Protein 8SYN (pdb70)

Solvent-accessible surface area: 56536 Å² total; per-residue (Å²): 118,64,26,4,87,40,80,114,19,83,12,172,48,41,57,69,91,28,148,34,150,29,94,90,33,144,217,56,61,149,30,8,6,82,170,103,44,120,117,22,54,55,19,100,81,53,101,41,117,9,46,75,155,16,72,16,145,105,148,8,53,3,88,26,192,171,44,112,104,21,69,42,112,65,3,40,82,86,7,91,98,22,16,80,36,0,89,86,6,25,93,75,110,88,39,104,103,0,14,93,18,0,21,24,0,0,71,12,0,48,76,19,66,17,2,50,2,0,0,0,13,0,0,16,0,0,24,1,0,49,28,0,8,142,49,0,34,101,92,0,104,72,41,48,157,173,18,70,100,66,0,57,28,21,0,69,54,6,24,54,92,0,14,57,12,117,59,2,4,1,9,0,0,0,12,0,11,1,0,69,1,13,102,19,59,57,207,65,11,21,51,122,10,0,51,50,0,0,35,8,0,35,0,6,4,30,3,1,2,2,1,0,0,1,1,1,0,0,18,3,0,4,101,28,2,50,152,23,42,143,18,0,23,89,0,0,50,1,1,12,103,7,8,164,32,2,50,16,115,70,6,110,91,61,6,105,132,56,63,21,132,56,76,45,1,1,18,3,0,18,14,0,0,25,3,0,0,23,0,0,4,28,123,4,86,92,77,30,0,38,56,0,9,71,115,0,82,173,68,64,74,16,7,2,0,2,12,1,0,4,53,21,8,91,16,110,8,0,0,73,71,0,58,54,0,1,29,19,0,88,147,14,78,146,82,12,6,34,46,36,56,0,1,89,17,0,0,88,12,0,31,149,11,82,4,47,130,106,38,48,118,96,0,5,57,33,0,23,113,35,1,30,147,33,193,85,42,93,19,0,0,38,0,0,33,10,0,2,32,0,1,6,75,33,41,90,71,172,52,2,28,82,7,0,31,24,0,23,136,37,0,75,105,126,130,5,16,100,92,0,24,86,34,0,35,77,0,0,71,36,0,6,53,64,19,98,84,2,47,61,0,11,38,2,112,71,0,44,52,0,4,101,5,1,96,102,99,76,16,32,19,58,1,2,42,25,0,1,67,14,2,41,137,44,22,146,106,69,20,62,58,92,75,2,15,100,8,0,26,86,2,0,72,21,0,13,81,24,8,88,109,172,27,118,123,100,57,42,128,94,0,3,90,3,0,27,6,1,2,51,14,3,49,41,57,217,77,34,116,79,12,22,47,8,2,49,49,0,91,80,39,0,89,72,2,49,56,0,13,22,11,0,0,2,2,1,5,32,10,6,7,81,0,14,126,90,37,155,1,112,38,42,226,178,29,31,64,12,6,127,47,2,15,51,15,1,80,113,6,0,73,81,9,73,31,26,29,54,38,0,40,2,16,4,11,0,0,22,9,2,2,6,11,51,9,81,95,35,2,29,40,1,2,97,28,1,10,86,23,4,73,112,9,53,142,97,15,100,6,95,64,153,104,81,88,3,62,61,9,4,41,25,4,1,7,12,0,0,0,0,5,2,1,11,15,12,85,109,142,84,41,23,2,36,3,10,81,52,1,18,79,24,4,64,113,30,109,37,103,127,114,11,19,51,42,1,51,2,8,8,18,2,0,27,1,5,2,2,8,24,15,141,79,8,52,20,72,15,60,110,10,95,5,3,16,72,88,62,57,53,60,88,157,12,96,55,88,3,36,122,27,4,40,68,7,1,41,82,0,34,108,39,8,139,63,9,42,184,101,143,32,73,178,79,2,11,56,4,0,84,33,1,42,21,1,0,71,4,4,1,7,63,195,36,128,123,0,59,91,4,4,62,65,6,101,121,51,8,112,191,60,86,88,116,82,19,1,0,0,1,0,1,0,3,20,20,17,22,23,78,52,13,22,77,73,1,82,156,32,8,65,96,80,70,10,93,19,0,3,0,0,0,1,2,1,26,119,94,6,54,62,59,0,118,90,5,17,75,40,25,35,20,0,14,3,18,24,10,94,64,53,88,26,55,47,92,57,65,29,83,9,48,106,3,79,8,0,1,2,2,1,3,29,6,4,0,5,23,0,28,7,10,9,16,13,28,29,83,115,30,110,3,28,5,2,0,14,0,23,16,9,84,35,24,7,14,51,61,136,86,48,0,8,3,9,1,1,0,0,12,19,0,26,18,10,13,60,47,109,28,70,22,1,2,0,0,4,17,6,76,59,30,40,0,22,0,14,0,0,18,24,71,83,99,96,47,72,9,18,79,8,104,6,130,67,123,124,59,15,38,18,112,18,165,86,36,60,70,22,4,62,36,64,59,82,0,31,7,45,0,23,29,69,22,7,20,1,18,0,58,0,30,0,53,14,103,91,25,90,77,66,107,140,122,20,118,51,21,119,99,40,122,7,10,82,26,91,77,129,29,58,159,124,175,34,172,66,107,41,91,17,120,2,97,2,128,27,130,68,139,90,84,7,24,5,2,0,37,17,64,58,0,36,1,44,0,33,0,97,0,40,31,108,130,164,123,45,84,95,78,24,48,0,21,0,34,31,63,86,109,203,50,192,71,97,72,46,81,46,110,14,56,0,23,14,111,28,40,168,58,119,159,60,87,85,124,11,22,145,10,49,0,110,4,53,0,71,19,19,30,5,3,18,99,99,48,2,50,14,81,0,32,0,80,58,12,123,15,38,2,111,17,0,25,0,37,0,8,21,1,2,1,4,5,80,119,82,7,123,25,64,47,97,31,21,19,2,8,4,0,35,23,22,1,22,95,53,13,31,0,33,2,45,1,34,7,16,91,49,98,0,2,20,31,24,109,39,127,53,3,50,0,54,1,23,0,18,0,12,0,46,1,114,64,113,37,96,2,54,37,75,13,95,8,112,4,12,37,92

Foldseek 3Di:
DDFFDWDFDDLVVVCVVPPDDDDDDDPPDDDPPDDVPPVFDAVVVLLVVLQVPLADQFFDWQPFCGGTRHHPVRVLVVLVVLLVVLVVCVVVVNVVVNLRSLLRLQVSLLDCLDVSNNRNSLSSSLVSLLVVQVSLVVVLVVQQCVGDPVSVVSLVVLLVVLVPDDDLRSSLSNNLSNLLSLVVVDVCSNVVVLLVSLVSLVVSLPLQSSLSSLLSSLNSCCVRPLPNLVSLVSNLVVNLVNVVCLPDDVVVVVCVVSVHAQQSNLVSRLSRLLSSLQSNQPVDDPVVLVVSVVSLLPDDLSLSVLLSNLSHHALASCQACVVVSLVSLVPHDPRHHHSLSSLLSSLQSCLVHPYDPVCLVVSLVSSVVVLLPDQDLPSSLSNLLSCLLVCLVRHFLVSNLVSLVSNCVRCVPPVCCVVCLPSLLSSLLSLLVSCLDQVRSLVSPCNVVSLVSCPDLVSSLVSLLSVLVSCLVRPPAADAPVSSVVSNLVSLLSNLVSDDPPDDPVSLVSSLVSVLSVLVRHDPPPPLVVNVVVLVVQCVRNVPRQSNLLSSLVVLLVSLVVVCVVVVLPADPVCVVVSVVSLVVSVVRLVSHDDQLSSLVSLVVSLVSCVLNVHQPVSVVSLVVSLVSLLVDDQWDADPNDIDGCVVVNLVSLLSSLVSCLFRADDPVDDPCVSVVSSVVSLVVHPDDPPDDCSLVSLLSVVVSLSQSLHLDHSDYHPPDQGCSRVVVNDPVNNVVSRVVSVVSVVVLVVVLVVCVVVVVLVVSLVSLVVSLVSCVVTGDCVDPDSVVVSVVSNCSNVVSD/DKAKEWEAEAQLPPVFPPGFPPVVVVVQDAPPHAAYEYQENCLDVVSVVVVVRRYPHYQYAYDPRHPDHVGHQKDWDDDAPFIEIHHNQVVFVVGPDPVSVVVVCVVVVGQEYEYAPPQAWDWDADPLHTYTHFHHSRQGDDPPDDGHWHKIKMWMDDRFKTKIWMWTQDPHDTDIDIDIHGRD/DAKDWAWPDPQQEDEQWDKTKTKIKDCCKKKKKWKKKAAAQDDDDAVSQPPRHMDTQDIDIDRFHDDDHIDMGMDMDTNYDPDPRTQFWQACEDRIGIWIWMWMWDDDCTHIDIDTGGYAYDADPDPDDFDKDKDKFFLVQDPDPVVSVVAFGWIKIKMWRGLADALQAKTKIWIAGQDTPFKWAWKKKWKWKWKWFGDSTDTDIHTDDIGTQDHTRDDHGDIGMDIGRHDDRNDGFFDDDNGMTIWMKMWTWIAGDVGDIGIDIGTGGYGHD

Radius of gyration: 48.79 Å; Cα contacts (8 Å, |Δi|>4): 2139; chains: 3; bounding box: 62×90×156 Å

B-factor: mean 76.24, std 16.5, range [22.74, 133.3]

GO terms:
  GO:0005768 endosome (C, IDA)
  GO:0005768 endosome (C, EXP)
  GO:0032456 endocytic recycling (P, IMP)
  GO:0006893 Golgi to plasma membrane transport (P, IMP)
  GO:0005515 protein binding (F, IPI)
  GO:0101003 ficolin-1-rich granule membrane (C, TAS)
  GO:0005886 plasma membrane (C, TAS)
  GO:0032991 protein-containing complex (C, IDA)

Nearest PDB structures (foldseek):
  6vab-assembly1_C  TM=9.654E-01  e=1.434E-31  Mus musculus
  8p0x-assembly1_N  TM=9.496E-01  e=1.698E-30  Homo sapiens
  5xcj-assembly1_A  TM=9.672E-01  e=3.099E-24  Entamoeba histolytica
  5xch-assembly2_B  TM=9.552E-01  e=4.127E-23  Entamoeba histolytica
  5xck-assembly2_B  TM=9.615E-01  e=1.262E-22  Entamoeba histolytica

Structure (mmCIF, N/CA/C/O backbone):
data_8SYN
#
_entry.id   8SYN
#
_cell.length_a   1.00
_cell.length_b   1.00
_cell.length_c   1.00
_cell.angle_alpha   90.00
_cell.angle_beta   90.00
_cell.angle_gamma   90.00
#
_symmetry.space_group_name_H-M   'P 1'
#
loop_
_entity.id
_entity.type
_entity.pdbx_description
1 polymer 'VPS35 endosomal protein-sorting factor-like'
2 polymer 'Vacuolar protein sorting-associated protein 29'
3 polymer 'Vacuolar protein sorting-associated protein 26C'
#
loop_
_atom_site.group_PDB
_atom_site.id
_atom_site.type_symbol
_atom_site.label_atom_id
_atom_site.label_alt_id
_atom_site.label_comp_id
_atom_site.label_asym_id
_atom_site.label_entity_id
_atom_site.label_seq_id
_atom_site.pdbx_PDB_ins_code
_atom_site.Cartn_x
_atom_site.Cartn_y
_atom_site.Cartn_z
_atom_site.occupancy
_atom_site.B_iso_or_equiv
_atom_site.auth_seq_id
_atom_site.auth_comp_id
_atom_site.auth_asym_id
_atom_site.auth_atom_id
_atom_site.pdbx_PDB_model_num
ATOM 1 C CA . VAL A 1 3 ? 176.457 113.276 83.012 1.00 105.97 3 VAL A CA 1
ATOM 2 C C . VAL A 1 3 ? 174.951 113.256 82.776 1.00 103.78 3 VAL A C 1
ATOM 3 O O . VAL A 1 3 ? 174.490 113.329 81.637 1.00 99.05 3 VAL A O 1
ATOM 7 N N . PHE A 1 4 ? 174.191 113.155 83.857 1.00 104.20 4 PHE A N 1
ATOM 8 C CA . PHE A 1 4 ? 172.737 113.122 83.761 1.00 103.37 4 PHE A CA 1
ATOM 9 C C . PHE A 1 4 ? 172.206 114.504 83.402 1.00 99.93 4 PHE A C 1
ATOM 10 O O . PHE A 1 4 ? 172.527 115.478 84.094 1.00 103.72 4 PHE A O 1
ATOM 18 N N . PRO A 1 5 ? 171.415 114.643 82.343 1.00 93.94 5 PRO A N 1
ATOM 19 C CA . PRO A 1 5 ? 170.845 115.950 82.007 1.00 98.97 5 PRO A CA 1
ATOM 20 C C . PRO A 1 5 ? 169.609 116.259 82.841 1.00 99.38 5 PRO A C 1
ATOM 21 O O . PRO A 1 5 ? 169.070 115.410 83.552 1.00 101.24 5 PRO A O 1
ATOM 25 N N . TRP A 1 6 ? 169.166 117.509 82.738 1.00 84.48 6 TRP A N 1
ATOM 26 C CA . TRP A 1 6 ? 167.989 117.992 83.447 1.00 82.11 6 TRP A CA 1
ATOM 27 C C . TRP A 1 6 ? 166.897 118.339 82.448 1.00 84.73 6 TRP A C 1
ATOM 28 O O . TRP A 1 6 ? 167.156 119.010 81.443 1.00 89.98 6 TRP A O 1
ATOM 39 N N . HIS A 1 7 ? 165.682 117.880 82.727 1.00 81.48 7 HIS A N 1
ATOM 40 C CA . HIS A 1 7 ? 164.495 118.270 81.981 1.00 78.61 7 HIS A CA 1
ATOM 41 C C . HIS A 1 7 ? 163.502 118.882 82.956 1.00 83.56 7 HIS A C 1
ATOM 42 O O . HIS A 1 7 ? 163.290 118.347 84.049 1.00 89.39 7 HIS A O 1
ATOM 49 N N . SER A 1 8 ? 162.909 120.006 82.567 1.00 82.35 8 SER A N 1
ATOM 50 C CA . SER A 1 8 ? 161.989 120.731 83.432 1.00 85.54 8 SER A CA 1
ATOM 51 C C . SER A 1 8 ? 160.569 120.238 83.190 1.00 84.67 8 SER A C 1
ATOM 52 O O . SER A 1 8 ? 160.074 120.287 82.058 1.00 88.72 8 SER A O 1
ATOM 55 N N . ARG A 1 9 ? 159.921 119.760 84.249 1.00 68.69 9 ARG A N 1
ATOM 56 C CA . ARG A 1 9 ? 158.528 119.351 84.151 1.00 71.72 9 ARG A CA 1
ATOM 57 C C . ARG A 1 9 ? 157.657 120.553 83.808 1.00 69.91 9 ARG A C 1
ATOM 58 O O . ARG A 1 9 ? 157.819 121.634 84.381 1.00 73.26 9 ARG A O 1
ATOM 66 N N . ASN A 1 10 ? 156.741 120.364 82.862 1.00 61.69 10 ASN A N 1
ATOM 67 C CA . ASN A 1 10 ? 155.860 121.450 82.456 1.00 59.18 10 ASN A CA 1
ATOM 68 C C . ASN A 1 10 ? 154.939 121.836 83.606 1.00 68.60 10 ASN A C 1
ATOM 69 O O . ASN A 1 10 ? 154.296 120.979 84.219 1.00 73.23 10 ASN A O 1
ATOM 74 N N . ARG A 1 11 ? 154.877 123.133 83.896 1.00 75.80 11 ARG A N 1
ATOM 75 C CA . ARG A 1 11 ? 154.061 123.654 84.983 1.00 71.84 11 ARG A CA 1
ATOM 76 C C . ARG A 1 11 ? 153.118 124.713 84.437 1.00 70.79 11 ARG A C 1
ATOM 77 O O . ARG A 1 11 ? 153.559 125.666 83.787 1.00 76.39 11 ARG A O 1
ATOM 85 N N . ASN A 1 12 ? 151.827 124.545 84.703 1.00 64.24 12 ASN A N 1
ATOM 86 C CA . ASN A 1 12 ? 150.801 125.518 84.342 1.00 69.30 12 ASN A CA 1
ATOM 87 C C . ASN A 1 12 ? 150.302 126.126 85.650 1.00 68.92 12 ASN A C 1
ATOM 88 O O . ASN A 1 12 ? 149.403 125.588 86.298 1.00 71.73 12 ASN A O 1
ATOM 93 N N . TYR A 1 13 ? 150.903 127.256 86.034 1.00 67.71 13 TYR A N 1
ATOM 94 C CA . TYR A 1 13 ? 150.612 127.849 87.336 1.00 67.29 13 TYR A CA 1
ATOM 95 C C . TYR A 1 13 ? 149.147 128.246 87.458 1.00 67.03 13 TYR A C 1
ATOM 96 O O . TYR A 1 13 ? 148.519 128.011 88.497 1.00 71.37 13 TYR A O 1
ATOM 105 N N . LYS A 1 14 ? 148.583 128.848 86.409 1.00 73.04 14 LYS A N 1
ATOM 106 C CA . LYS A 1 14 ? 147.184 129.261 86.458 1.00 78.74 14 LYS A CA 1
ATOM 107 C C . LYS A 1 14 ? 146.260 128.059 86.607 1.00 79.83 14 LYS A C 1
ATOM 108 O O . LYS A 1 14 ? 145.379 128.041 87.476 1.00 81.89 14 LYS A O 1
ATOM 114 N N . ALA A 1 15 ? 146.452 127.038 85.768 1.00 76.52 15 ALA A N 1
ATOM 115 C CA . ALA A 1 15 ? 145.593 125.858 85.824 1.00 79.36 15 ALA A CA 1
ATOM 116 C C . ALA A 1 15 ? 145.766 125.106 87.138 1.00 76.50 15 ALA A C 1
ATOM 117 O O . ALA A 1 15 ? 144.781 124.658 87.738 1.00 77.68 15 ALA A O 1
ATOM 119 N N . GLU A 1 16 ? 147.011 124.950 87.596 1.00 77.04 16 GLU A N 1
ATOM 120 C CA . GLU A 1 16 ? 147.251 124.252 88.855 1.00 79.49 16 GLU A CA 1
ATOM 121 C C . GLU A 1 16 ? 146.622 124.995 90.027 1.00 83.33 16 GLU A C 1
ATOM 122 O O . GLU A 1 16 ? 146.005 124.379 90.904 1.00 87.16 16 GLU A O 1
ATOM 128 N N . PHE A 1 17 ? 146.767 126.323 90.058 1.00 82.57 17 PHE A N 1
ATOM 129 C CA . PHE A 1 17 ? 146.160 127.107 91.127 1.00 79.04 17 PHE A CA 1
ATOM 130 C C . PHE A 1 17 ? 144.641 127.013 91.085 1.00 80.48 17 PHE A C 1
ATOM 131 O O . PHE A 1 17 ? 143.995 126.860 92.128 1.00 87.95 17 PHE A O 1
ATOM 139 N N . ALA A 1 18 ? 144.052 127.097 89.889 1.00 78.91 18 ALA A N 1
ATOM 140 C CA . ALA A 1 18 ? 142.600 127.009 89.775 1.00 85.00 18 ALA A CA 1
ATOM 141 C C . ALA A 1 18 ? 142.090 125.646 90.227 1.00 82.17 18 ALA A C 1
ATOM 142 O O . ALA A 1 18 ? 141.072 125.556 90.924 1.00 82.30 18 ALA A O 1
ATOM 144 N N . SER A 1 19 ? 142.781 124.573 89.836 1.00 70.11 19 SER A N 1
ATOM 145 C CA . SER A 1 19 ? 142.362 123.236 90.241 1.00 68.55 19 SER A CA 1
ATOM 146 C C . SER A 1 19 ? 142.521 123.034 91.743 1.00 67.38 19 SER A C 1
ATOM 147 O O . SER A 1 19 ? 141.658 122.427 92.388 1.00 73.53 19 SER A O 1
ATOM 150 N N . CYS A 1 20 ? 143.614 123.533 92.318 1.00 71.70 20 CYS A N 1
ATOM 151 C CA . CYS A 1 20 ? 143.896 123.327 93.731 1.00 78.78 20 CYS A CA 1
ATOM 152 C C . CYS A 1 20 ? 143.244 124.363 94.638 1.00 79.82 20 CYS A C 1
ATOM 153 O O . CYS A 1 20 ? 143.250 124.177 95.859 1.00 81.52 20 CYS A O 1
ATOM 156 N N . ARG A 1 21 ? 142.683 125.435 94.083 1.00 81.52 21 ARG A N 1
ATOM 157 C CA . ARG A 1 21 ? 142.082 126.470 94.914 1.00 84.50 21 ARG A CA 1
ATOM 158 C C . ARG A 1 21 ? 140.821 125.947 95.587 1.00 85.99 21 ARG A C 1
ATOM 159 O O . ARG A 1 21 ? 139.952 125.358 94.937 1.00 87.82 21 ARG A O 1
ATOM 167 N N . LEU A 1 22 ? 140.724 126.165 96.895 1.00 70.43 22 LEU A N 1
ATOM 168 C CA . LEU A 1 22 ? 139.557 125.737 97.653 1.00 67.45 22 LEU A CA 1
ATOM 169 C C . LEU A 1 22 ? 138.395 126.690 97.411 1.00 72.40 22 LEU A C 1
ATOM 170 O O . LEU A 1 22 ? 138.564 127.913 97.451 1.00 75.89 22 LEU A O 1
ATOM 175 N N . GLU A 1 23 ? 137.217 126.126 97.155 1.00 71.30 23 GLU A N 1
ATOM 176 C CA . GLU A 1 23 ? 136.027 126.943 96.978 1.00 72.53 23 GLU A CA 1
ATOM 177 C C . GLU A 1 23 ? 135.677 127.645 98.285 1.00 70.70 23 GLU A C 1
ATOM 178 O O . GLU A 1 23 ? 135.726 127.048 99.364 1.00 73.23 23 GLU A O 1
ATOM 184 N N . ALA A 1 24 ? 135.326 128.924 98.184 1.00 67.30 24 ALA A N 1
ATOM 185 C CA . ALA A 1 24 ? 135.026 129.743 99.347 1.00 66.69 24 ALA A CA 1
ATOM 186 C C . ALA A 1 24 ? 133.638 130.349 99.205 1.00 70.87 24 ALA A C 1
ATOM 187 O O . ALA A 1 24 ? 133.251 130.790 98.118 1.00 73.51 24 ALA A O 1
ATOM 189 N N . VAL A 1 25 ? 132.895 130.367 100.307 1.00 71.81 25 VAL A N 1
ATOM 190 C CA . VAL A 1 25 ? 131.529 130.886 100.322 1.00 66.88 25 VAL A CA 1
ATOM 191 C C . VAL A 1 25 ? 131.509 132.225 101.049 1.00 67.93 25 VAL A C 1
ATOM 192 O O . VAL A 1 25 ? 131.782 132.277 102.257 1.00 70.83 25 VAL A O 1
ATOM 196 N N . PRO A 1 26 ? 131.205 133.325 100.361 1.00 71.29 26 PRO A N 1
ATOM 197 C CA . PRO A 1 26 ? 131.183 134.636 101.022 1.00 70.45 26 PRO A CA 1
ATOM 198 C C . PRO A 1 26 ? 130.142 134.688 102.128 1.00 71.22 26 PRO A C 1
ATOM 199 O O . PRO A 1 26 ? 129.292 133.808 102.278 1.00 78.85 26 PRO A O 1
ATOM 203 N N . LEU A 1 27 ? 130.217 135.754 102.919 1.00 59.25 27 LEU A N 1
ATOM 204 C CA . LEU A 1 27 ? 129.351 135.929 104.075 1.00 59.05 27 LEU A CA 1
ATOM 205 C C . LEU A 1 27 ? 128.624 137.260 103.967 1.00 70.36 27 LEU A C 1
ATOM 206 O O . LEU A 1 27 ? 129.257 138.304 103.785 1.00 73.19 27 LEU A O 1
ATOM 211 N N . GLU A 1 28 ? 127.301 137.217 104.083 1.00 77.17 28 GLU A N 1
ATOM 212 C CA . GLU A 1 28 ? 126.482 138.417 104.085 1.00 72.41 28 GLU A CA 1
ATOM 213 C C . GLU A 1 28 ? 126.296 138.925 105.511 1.00 70.95 28 GLU A C 1
ATOM 214 O O . GLU A 1 28 ? 126.703 138.283 106.482 1.00 71.63 28 GLU A O 1
ATOM 220 N N . PHE A 1 29 ? 125.679 140.099 105.626 1.00 73.69 29 PHE A N 1
ATOM 221 C CA . PHE A 1 29 ? 125.439 140.680 106.939 1.00 77.11 29 PHE A CA 1
ATOM 222 C C . PHE A 1 29 ? 124.530 139.774 107.759 1.00 80.44 29 PHE A C 1
ATOM 223 O O . PHE A 1 29 ? 123.515 139.273 107.268 1.00 75.27 29 PHE A O 1
ATOM 231 N N . GLY A 1 30 ? 124.904 139.565 109.019 1.00 75.76 30 GLY A N 1
ATOM 232 C CA . GLY A 1 30 ? 124.212 138.645 109.888 1.00 72.54 30 GLY A CA 1
ATOM 233 C C . GLY A 1 30 ? 124.830 137.265 109.966 1.00 67.66 30 GLY A C 1
ATOM 234 O O . GLY A 1 30 ? 124.546 136.528 110.917 1.00 71.08 30 GLY A O 1
ATOM 235 N N . ASP A 1 31 ? 125.662 136.895 108.996 1.00 61.30 31 ASP A N 1
ATOM 236 C CA . ASP A 1 31 ? 126.380 135.634 109.070 1.00 68.00 31 ASP A CA 1
ATOM 237 C C . ASP A 1 31 ? 127.421 135.694 110.179 1.00 65.74 31 ASP A C 1
ATOM 238 O O . ASP A 1 31 ? 128.008 136.742 110.454 1.00 66.92 31 ASP A O 1
ATOM 243 N N . TYR A 1 32 ? 127.648 134.554 110.820 1.00 54.93 32 TYR A N 1
ATOM 244 C CA . TYR A 1 32 ? 128.507 134.496 111.993 1.00 57.49 32 TYR A CA 1
ATOM 245 C C . TYR A 1 32 ? 129.954 134.267 111.578 1.00 65.90 32 TYR A C 1
ATOM 246 O O . TYR A 1 32 ? 130.285 133.228 110.996 1.00 68.76 32 TYR A O 1
ATOM 255 N N . HIS A 1 33 ? 130.810 135.241 111.880 1.00 62.94 33 HIS A N 1
ATOM 256 C CA . HIS A 1 33 ? 132.250 135.083 111.870 1.00 58.07 33 HIS A CA 1
ATOM 257 C C . HIS A 1 33 ? 132.789 135.377 113.263 1.00 54.53 33 HIS A C 1
ATOM 258 O O . HIS A 1 33 ? 132.244 136.238 113.962 1.00 57.37 33 HIS A O 1
ATOM 265 N N . PRO A 1 34 ? 133.845 134.685 113.694 1.00 54.33 34 PRO A N 1
ATOM 266 C CA . PRO A 1 34 ? 134.237 134.747 115.112 1.00 60.58 34 PRO A CA 1
ATOM 267 C C . PRO A 1 34 ? 134.489 136.146 115.640 1.00 63.99 34 PRO A C 1
ATOM 268 O O . PRO A 1 34 ? 134.163 136.422 116.799 1.00 65.28 34 PRO A O 1
ATOM 272 N N . LEU A 1 35 ? 135.051 137.041 114.836 1.00 62.88 35 LEU A N 1
ATOM 273 C CA . LEU A 1 35 ? 135.382 138.373 115.324 1.00 62.93 35 LEU A CA 1
ATOM 274 C C . LEU A 1 35 ? 134.186 139.314 115.362 1.00 68.34 35 LEU A C 1
ATOM 275 O O . LEU A 1 35 ? 134.376 140.520 115.556 1.00 69.90 35 LEU A O 1
ATOM 280 N N . LYS A 1 36 ? 132.975 138.807 115.180 1.00 68.01 36 LYS A N 1
ATOM 281 C CA . LYS A 1 36 ? 131.796 139.643 115.340 1.00 64.15 36 LYS A CA 1
ATOM 282 C C . LYS A 1 36 ? 131.649 140.040 116.805 1.00 67.82 36 LYS A C 1
ATOM 283 O O . LYS A 1 36 ? 131.717 139.171 117.686 1.00 68.36 36 LYS A O 1
ATOM 289 N N . PRO A 1 37 ? 131.473 141.335 117.112 1.00 67.02 37 PRO A N 1
ATOM 290 C CA . PRO A 1 37 ? 131.285 141.870 118.465 1.00 68.59 37 PRO A CA 1
ATOM 291 C C . PRO A 1 37 ? 130.280 141.077 119.296 1.00 66.17 37 PRO A C 1
ATOM 292 O O . PRO A 1 37 ? 129.824 141.582 120.322 1.00 62.07 37 PRO A O 1
ATOM 296 N N . VAL A 1 110 ? 145.250 155.147 161.452 1.00 102.19 110 VAL A N 1
ATOM 297 C CA . VAL A 1 110 ? 145.852 156.022 160.455 1.00 104.57 110 VAL A CA 1
ATOM 298 C C . VAL A 1 110 ? 145.936 155.320 159.100 1.00 105.73 110 VAL A C 1
ATOM 299 O O . VAL A 1 110 ? 146.389 154.179 158.998 1.00 106.37 110 VAL A O 1
ATOM 303 N N . GLY A 1 111 ? 145.470 156.006 158.059 1.00 108.71 111 GLY A N 1
ATOM 304 C CA . GLY A 1 111 ? 145.432 155.452 156.723 1.00 108.54 111 GLY A CA 1
ATOM 305 C C . GLY A 1 111 ? 146.639 155.841 155.894 1.00 107.15 111 GLY A C 1
ATOM 306 O O . GLY A 1 111 ? 147.635 156.372 156.388 1.00 105.10 111 GLY A O 1
ATOM 307 N N . SER A 1 112 ? 146.537 155.561 154.592 1.00 113.88 112 SER A N 1
ATOM 308 C CA . SER A 1 112 ? 147.601 155.925 153.664 1.00 113.12 112 SER A CA 1
ATOM 309 C C . SER A 1 112 ? 147.676 157.426 153.434 1.00 112.49 112 SER A C 1
ATOM 310 O O . SER A 1 112 ? 148.703 157.915 152.952 1.00 113.96 112 SER A O 1
ATOM 313 N N . ASP A 1 113 ? 146.615 158.167 153.760 1.00 118.31 113 ASP A N 1
ATOM 314 C CA . ASP A 1 113 ? 146.658 159.619 153.645 1.00 121.59 113 ASP A CA 1
ATOM 315 C C . ASP A 1 113 ? 147.615 160.246 154.648 1.00 122.17 113 ASP A C 1
ATOM 316 O O . ASP A 1 113 ? 148.025 161.396 154.461 1.00 121.70 113 ASP A O 1
ATOM 321 N N . PHE A 1 114 ? 147.977 159.519 155.701 1.00 107.43 114 PHE A N 1
ATOM 322 C CA . PHE A 1 114 ? 148.886 160.020 156.721 1.00 104.30 114 PHE A CA 1
ATOM 323 C C . PHE A 1 114 ? 150.321 159.750 156.293 1.00 106.97 114 PHE A C 1
ATOM 324 O O . PHE A 1 114 ? 150.705 158.595 156.077 1.00 107.54 114 PHE A O 1
ATOM 332 N N . GLU A 1 115 ? 151.107 160.810 156.173 1.00 109.54 115 GLU A N 1
ATOM 333 C CA . GLU A 1 115 ? 152.511 160.676 155.816 1.00 108.04 115 GLU A CA 1
ATOM 334 C C . GLU A 1 115 ? 153.302 160.236 157.043 1.00 106.12 115 GLU A C 1
ATOM 335 O O . GLU A 1 115 ? 153.321 160.960 158.044 1.00 109.99 115 GLU A O 1
ATOM 341 N N . PRO A 1 116 ? 153.954 159.078 157.015 1.00 96.20 116 PRO A N 1
ATOM 342 C CA . PRO A 1 116 ? 154.616 158.574 158.221 1.00 96.49 116 PRO A CA 1
ATOM 343 C C . PRO A 1 116 ? 155.916 159.309 158.503 1.00 97.44 116 PRO A C 1
ATOM 344 O O . PRO A 1 116 ? 156.526 159.924 157.626 1.00 101.70 116 PRO A O 1
ATOM 348 N N . TRP A 1 117 ? 156.342 159.229 159.765 1.00 102.29 117 TRP A N 1
ATOM 349 C CA . TRP A 1 117 ? 157.584 159.870 160.178 1.00 105.96 117 TRP A CA 1
ATOM 350 C C . TRP A 1 117 ? 158.801 159.240 159.518 1.00 108.39 117 TRP A C 1
ATOM 351 O O . TRP A 1 117 ? 159.849 159.893 159.414 1.00 110.40 117 TRP A O 1
ATOM 362 N N . THR A 1 118 ? 158.683 157.991 159.064 1.00 98.84 118 THR A N 1
ATOM 363 C CA . THR A 1 118 ? 159.823 157.301 158.472 1.00 97.71 118 THR A CA 1
ATOM 364 C C . THR A 1 118 ? 160.324 158.026 157.233 1.00 97.04 118 THR A C 1
ATOM 365 O O . THR A 1 118 ? 161.536 158.111 157.002 1.00 101.13 118 THR A O 1
ATOM 369 N N . ASN A 1 119 ? 159.410 158.546 156.415 1.00 101.79 119 ASN A N 1
ATOM 370 C CA . ASN A 1 119 ? 159.832 159.289 155.234 1.00 106.07 119 ASN A CA 1
ATOM 371 C C . ASN A 1 119 ? 160.497 160.604 155.621 1.00 108.31 119 ASN A C 1
ATOM 372 O O . ASN A 1 119 ? 161.598 160.910 155.152 1.00 111.11 119 ASN A O 1
ATOM 377 N N . LYS A 1 120 ? 159.857 161.380 156.503 1.00 92.46 120 LYS A N 1
ATOM 378 C CA . LYS A 1 120 ? 160.400 162.681 156.892 1.00 91.49 120 LYS A CA 1
ATOM 379 C C . LYS A 1 120 ? 161.759 162.550 157.564 1.00 93.97 120 LYS A C 1
ATOM 380 O O . LYS A 1 120 ? 162.544 163.510 157.576 1.00 95.12 120 LYS A O 1
ATOM 386 N N . ARG A 1 121 ? 162.039 161.380 158.143 1.00 100.78 121 ARG A N 1
ATOM 387 C CA . ARG A 1 121 ? 163.359 161.096 158.697 1.00 99.01 121 ARG A CA 1
ATOM 388 C C . ARG A 1 121 ? 164.461 161.416 157.695 1.00 100.82 121 ARG A C 1
ATOM 389 O O . ARG A 1 121 ? 165.451 162.082 158.028 1.00 103.88 121 ARG A O 1
ATOM 397 N N . GLY A 1 122 ? 164.295 160.956 156.453 1.00 99.82 122 GLY A N 1
ATOM 398 C CA . GLY A 1 122 ? 165.343 161.128 155.462 1.00 100.75 122 GLY A CA 1
ATOM 399 C C . GLY A 1 122 ? 165.615 162.581 155.129 1.00 97.62 122 GLY A C 1
ATOM 400 O O . GLY A 1 122 ? 166.768 163.017 155.108 1.00 99.83 122 GLY A O 1
ATOM 401 N N . GLU A 1 123 ? 164.558 163.357 154.871 1.00 96.84 123 GLU A N 1
ATOM 402 C CA . GLU A 1 123 ? 164.769 164.762 154.537 1.00 99.18 123 GLU A CA 1
ATOM 403 C C . GLU A 1 123 ? 165.345 165.534 155.715 1.00 102.11 123 GLU A C 1
ATOM 404 O O . GLU A 1 123 ? 166.225 166.383 155.530 1.00 104.33 123 GLU A O 1
ATOM 410 N N . ILE A 1 124 ? 164.869 165.261 156.933 1.00 101.53 124 ILE A N 1
ATOM 411 C CA . ILE A 1 124 ? 165.379 166.009 158.078 1.00 101.39 124 ILE A CA 1
ATOM 412 C C . I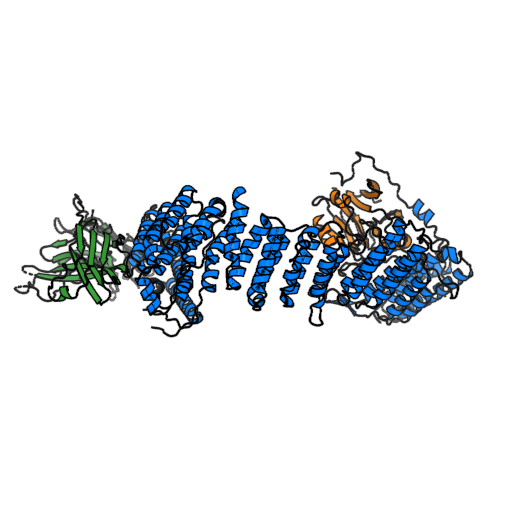LE A 1 124 ? 166.851 165.694 158.307 1.00 104.00 124 ILE A C 1
ATOM 413 O O . ILE A 1 124 ? 167.651 166.590 158.603 1.00 105.93 124 ILE A O 1
ATOM 418 N N . LEU A 1 125 ? 167.239 164.423 158.166 1.00 95.95 125 LEU A N 1
ATOM 419 C CA . LEU A 1 125 ? 168.648 164.075 158.323 1.00 91.29 125 LEU A CA 1
ATOM 420 C C . LEU A 1 125 ? 169.498 164.661 157.203 1.00 93.30 125 LEU A C 1
ATOM 421 O O . LEU A 1 125 ? 170.630 165.097 157.441 1.00 94.55 125 LEU A O 1
ATOM 426 N N . ALA A 1 126 ? 168.977 164.674 155.974 1.00 88.12 126 ALA A N 1
ATOM 427 C CA . ALA A 1 126 ? 169.772 165.129 154.839 1.00 85.31 126 ALA A CA 1
ATOM 428 C C . ALA A 1 126 ? 169.995 166.635 154.877 1.00 87.38 126 ALA A C 1
ATOM 429 O O . ALA A 1 126 ? 171.121 167.109 154.684 1.00 87.33 126 ALA A O 1
ATOM 431 N N . ARG A 1 127 ? 168.935 167.408 155.119 1.00 91.70 127 ARG A N 1
ATOM 432 C CA . ARG A 1 127 ? 169.058 168.859 155.016 1.00 88.77 127 ARG A CA 1
ATOM 433 C C . ARG A 1 127 ? 169.888 169.439 156.152 1.00 91.14 127 ARG A C 1
ATOM 434 O O . ARG A 1 127 ? 170.735 170.311 155.926 1.00 91.12 127 ARG A O 1
ATOM 442 N N . TYR A 1 128 ? 169.667 168.970 157.378 1.00 91.33 128 TYR A N 1
ATOM 443 C CA . TYR A 1 128 ? 170.218 169.626 158.562 1.00 87.90 128 TYR A CA 1
ATOM 444 C C . TYR A 1 128 ? 171.540 168.964 158.934 1.00 89.96 128 TYR A C 1
ATOM 445 O O . TYR A 1 128 ? 171.633 168.120 159.827 1.00 92.19 128 TYR A O 1
ATOM 454 N N . THR A 1 129 ? 172.585 169.373 158.219 1.00 87.06 129 THR A N 1
ATOM 455 C CA . THR A 1 129 ? 173.940 168.887 158.426 1.00 84.74 129 THR A CA 1
ATOM 456 C C . THR A 1 129 ? 174.844 170.075 158.704 1.00 83.39 129 THR A C 1
ATOM 457 O O . THR A 1 129 ? 174.756 171.097 158.016 1.00 83.54 129 THR A O 1
ATOM 461 N N . THR A 1 130 ? 175.707 169.945 159.705 1.00 82.25 130 THR A N 1
ATOM 462 C CA . THR A 1 130 ? 176.638 170.999 160.074 1.00 84.49 130 THR A CA 1
ATOM 463 C C . THR A 1 130 ? 178.066 170.482 159.985 1.00 89.57 130 THR A C 1
ATOM 464 O O . THR A 1 130 ? 178.335 169.312 160.275 1.00 92.21 130 THR A O 1
ATOM 468 N N . THR A 1 131 ? 178.976 171.355 159.559 1.00 91.90 131 THR A N 1
ATOM 469 C CA . THR A 1 131 ? 180.388 171.017 159.465 1.00 88.74 131 THR A CA 1
ATOM 470 C C . THR A 1 131 ? 181.167 171.352 160.728 1.00 89.58 131 THR A C 1
ATOM 471 O O . THR A 1 131 ? 182.349 171.005 160.816 1.00 92.98 131 THR A O 1
ATOM 475 N N . GLU A 1 132 ? 180.545 172.013 161.699 1.00 94.11 132 GLU A N 1
ATOM 476 C CA . GLU A 1 132 ? 181.231 172.342 162.936 1.00 92.33 132 GLU A CA 1
ATOM 477 C C . GLU A 1 132 ? 181.461 171.087 163.770 1.00 94.47 132 GLU A C 1
ATOM 478 O O . GLU A 1 132 ? 180.788 170.066 163.609 1.00 96.90 132 GLU A O 1
ATOM 484 N N . LYS A 1 133 ? 182.430 171.175 164.675 1.00 100.69 133 LYS A N 1
ATOM 485 C CA . LYS A 1 133 ? 182.779 170.048 165.528 1.00 102.39 133 LYS A CA 1
ATOM 486 C C . LYS A 1 133 ? 181.765 169.932 166.658 1.00 104.95 133 LYS A C 1
ATOM 487 O O . LYS A 1 133 ? 181.619 170.854 167.469 1.00 103.84 133 LYS A O 1
ATOM 493 N N . LEU A 1 134 ? 181.070 168.802 166.710 1.00 105.44 134 LEU A N 1
ATOM 494 C CA . LEU A 1 134 ? 180.058 168.549 167.720 1.00 101.22 134 LEU A CA 1
ATOM 495 C C . LEU A 1 134 ? 180.688 167.922 168.961 1.00 102.44 134 LEU A C 1
ATOM 496 O O . LEU A 1 134 ? 181.832 167.463 168.948 1.00 107.82 134 LEU A O 1
ATOM 501 N N . SER A 1 135 ? 179.922 167.910 170.048 1.00 103.96 135 SER A N 1
ATOM 502 C CA . SER A 1 135 ? 180.353 167.290 171.292 1.00 105.66 135 SER A CA 1
ATOM 503 C C . SER A 1 135 ? 179.200 166.485 171.866 1.00 108.15 135 SER A C 1
ATOM 504 O O . SER A 1 135 ? 178.081 166.995 171.980 1.00 111.59 135 SER A O 1
ATOM 507 N N . ILE A 1 136 ? 179.471 165.236 172.226 1.00 99.47 136 ILE A N 1
ATOM 508 C CA . ILE A 1 136 ? 178.473 164.353 172.826 1.00 94.43 136 ILE A CA 1
ATOM 509 C C . ILE A 1 136 ? 178.934 164.071 174.251 1.00 94.44 136 ILE A C 1
ATOM 510 O O . ILE A 1 136 ? 179.827 163.256 174.500 1.00 97.26 136 ILE A O 1
ATOM 515 N N . ASN A 1 137 ? 178.331 164.765 175.209 1.00 100.17 137 ASN A N 1
ATOM 516 C CA . ASN A 1 137 ? 178.683 164.608 176.612 1.00 100.49 137 ASN A CA 1
ATOM 517 C C . ASN A 1 137 ? 177.684 163.669 177.275 1.00 107.09 137 ASN A C 1
ATOM 518 O O . ASN A 1 137 ? 176.485 163.963 177.327 1.00 108.32 137 ASN A O 1
ATOM 523 N N . LEU A 1 138 ? 178.180 162.546 177.780 1.00 105.78 138 LEU A N 1
ATOM 524 C CA . LEU A 1 138 ? 177.369 161.574 178.492 1.00 99.67 138 LEU A CA 1
ATOM 525 C C . LEU A 1 138 ? 177.857 161.460 179.927 1.00 99.07 138 LEU A C 1
ATOM 526 O O . LEU A 1 138 ? 178.935 161.953 180.273 1.00 102.13 138 LEU A O 1
ATOM 531 N N . PHE A 1 139 ? 177.042 160.815 180.756 1.00 111.01 139 PHE A N 1
ATOM 532 C CA . PHE A 1 139 ? 177.377 160.556 182.152 1.00 113.46 139 PHE A CA 1
ATOM 533 C C . PHE A 1 139 ? 177.580 161.858 182.924 1.00 111.92 139 PHE A C 1
ATOM 534 O O . PHE A 1 139 ? 178.701 162.356 183.040 1.00 112.16 139 PHE A O 1
ATOM 542 N N . GLU A 1 175 ? 183.339 162.312 178.972 1.00 131.52 175 GLU A N 1
ATOM 543 C CA . GLU A 1 175 ? 183.228 163.569 178.242 1.00 130.03 175 GLU A CA 1
ATOM 544 C C . GLU A 1 175 ? 184.003 163.505 176.932 1.00 129.33 175 GLU A C 1
ATOM 545 O O . GLU A 1 175 ? 185.201 163.223 176.921 1.00 130.51 175 GLU A O 1
ATOM 551 N N . LEU A 1 176 ? 183.312 163.770 175.828 1.00 111.65 176 LEU A N 1
ATOM 552 C CA . LEU A 1 176 ? 183.896 163.702 174.498 1.00 110.05 176 LEU A CA 1
ATOM 553 C C . LEU A 1 176 ? 183.792 165.064 173.825 1.00 111.35 176 LEU A C 1
ATOM 554 O O . LEU A 1 176 ? 182.765 165.741 173.927 1.00 114.31 176 LEU A O 1
ATOM 559 N N . LEU A 1 177 ? 184.858 165.460 173.133 1.00 108.66 177 LEU A N 1
ATOM 560 C CA . LEU A 1 177 ? 184.923 166.748 172.461 1.00 109.90 177 LEU A CA 1
ATOM 561 C C . LEU A 1 177 ? 185.448 166.564 171.044 1.00 110.10 177 LEU A C 1
ATOM 562 O O . LEU A 1 177 ? 186.096 165.564 170.723 1.00 109.97 177 LEU A O 1
ATOM 567 N N . ASN A 1 178 ? 185.152 167.552 170.196 1.00 111.23 178 ASN A N 1
ATOM 568 C CA . ASN A 1 178 ? 185.690 167.646 168.838 1.00 110.15 178 ASN A CA 1
ATOM 569 C C . ASN A 1 178 ? 185.326 166.406 168.014 1.00 107.34 178 ASN A C 1
ATOM 570 O O . ASN A 1 178 ? 186.173 165.609 167.611 1.00 106.96 178 ASN A O 1
ATOM 575 N N . LEU A 1 179 ? 184.025 166.268 167.782 1.00 110.60 179 LEU A N 1
ATOM 576 C CA . LEU A 1 179 ? 183.472 165.159 167.020 1.00 111.19 179 LEU A CA 1
ATOM 577 C C . LEU A 1 179 ? 182.784 165.694 165.772 1.00 112.65 179 LEU A C 1
ATOM 578 O O . LEU A 1 179 ? 182.040 166.677 165.843 1.00 117.62 179 LEU A O 1
ATOM 583 N N . THR A 1 180 ? 183.033 165.048 164.637 1.00 105.77 180 THR A N 1
ATOM 584 C CA . THR A 1 180 ? 182.366 165.415 163.400 1.00 103.81 180 THR A CA 1
ATOM 585 C C . THR A 1 180 ? 180.973 164.791 163.347 1.00 106.02 180 THR A C 1
ATOM 586 O O . THR A 1 180 ? 180.593 163.976 164.191 1.00 110.38 180 THR A O 1
ATOM 590 N N . GLN A 1 181 ? 180.199 165.196 162.337 1.00 106.40 181 GLN A N 1
ATOM 591 C CA . GLN A 1 181 ? 178.813 164.745 162.237 1.00 107.63 181 GLN A CA 1
ATOM 592 C C . GLN A 1 181 ? 178.730 163.236 162.039 1.00 110.75 181 GLN A C 1
ATOM 593 O O . GLN A 1 181 ? 177.914 162.560 162.676 1.00 115.77 181 GLN A O 1
ATOM 599 N N . GLN A 1 182 ? 179.561 162.690 161.149 1.00 111.56 182 GLN A N 1
ATOM 600 C CA . GLN A 1 182 ? 179.529 161.251 160.909 1.00 112.95 182 GLN A CA 1
ATOM 601 C C . GLN A 1 182 ? 179.945 160.481 162.154 1.00 112.92 182 GLN A C 1
ATOM 602 O O . GLN A 1 182 ? 179.346 159.451 162.487 1.00 114.63 182 GLN A O 1
ATOM 608 N N . ASP A 1 183 ? 180.963 160.969 162.863 1.00 112.27 183 ASP A N 1
ATOM 609 C CA . ASP A 1 183 ? 181.354 160.334 164.115 1.00 113.54 183 ASP A CA 1
ATOM 610 C C . ASP A 1 183 ? 180.278 160.490 165.181 1.00 115.75 183 ASP A C 1
ATOM 611 O O . ASP A 1 183 ? 180.102 159.596 166.015 1.00 118.20 183 ASP A O 1
ATOM 616 N N . TYR A 1 184 ? 179.547 161.606 165.168 1.00 105.40 184 TYR A N 1
ATOM 617 C CA . TYR A 1 184 ? 178.418 161.773 166.079 1.00 101.34 184 TYR A CA 1
ATOM 618 C C . TYR A 1 184 ? 177.342 160.727 165.809 1.00 97.20 184 TYR A C 1
ATOM 619 O O . TYR A 1 184 ? 176.804 160.109 166.738 1.00 100.62 184 TYR A O 1
ATOM 628 N N . VAL A 1 185 ? 177.023 160.512 164.532 1.00 88.69 185 VAL A N 1
ATOM 629 C CA . VAL A 1 185 ? 176.041 159.496 164.167 1.00 91.34 185 VAL A CA 1
ATOM 630 C C . VAL A 1 185 ? 176.533 158.115 164.573 1.00 96.98 185 VAL A C 1
ATOM 631 O O . VAL A 1 185 ? 175.762 157.282 165.064 1.00 100.69 185 VAL A O 1
ATOM 635 N N . ASN A 1 186 ? 177.824 157.848 164.369 1.00 100.38 186 ASN A N 1
ATOM 636 C CA . ASN A 1 186 ? 178.386 156.559 164.755 1.00 97.58 186 ASN A CA 1
ATOM 637 C C . ASN A 1 186 ? 178.307 156.349 166.262 1.00 99.13 186 ASN A C 1
ATOM 638 O O . ASN A 1 186 ? 178.014 155.242 166.724 1.00 104.41 186 ASN A O 1
ATOM 643 N N . ARG A 1 187 ? 178.567 157.397 167.043 1.00 88.78 187 ARG A N 1
ATOM 644 C CA . ARG A 1 187 ? 178.479 157.276 168.494 1.00 87.16 187 ARG A CA 1
ATOM 645 C C . ARG A 1 187 ? 177.042 157.038 168.943 1.00 93.47 187 ARG A C 1
ATOM 646 O O . ARG A 1 187 ? 176.795 156.251 169.865 1.00 98.93 187 ARG A O 1
ATOM 654 N N . ILE A 1 188 ? 176.078 157.705 168.307 1.00 97.73 188 ILE A N 1
ATOM 655 C CA . ILE A 1 188 ? 174.677 157.457 168.647 1.00 96.30 188 ILE A CA 1
ATOM 656 C C . ILE A 1 188 ? 174.275 156.033 168.277 1.00 97.18 188 ILE A C 1
ATOM 657 O O . ILE A 1 188 ? 173.531 155.372 169.014 1.00 99.27 188 ILE A O 1
ATOM 662 N N . GLU A 1 189 ? 174.755 155.535 167.137 1.00 96.58 189 GLU A N 1
ATOM 663 C CA . GLU A 1 189 ? 174.478 154.149 166.770 1.00 94.48 189 GLU A CA 1
ATOM 664 C C . GLU A 1 189 ? 175.115 153.183 167.760 1.00 95.85 189 GLU A C 1
ATOM 665 O O . GLU A 1 189 ? 174.537 152.137 168.081 1.00 101.19 189 GLU A O 1
ATOM 671 N N . GLU A 1 190 ? 176.308 153.515 168.252 1.00 96.01 190 GLU A N 1
ATOM 672 C CA . GLU A 1 190 ? 176.936 152.704 169.288 1.00 95.94 190 GLU A CA 1
ATOM 673 C C . GLU A 1 190 ? 176.101 152.701 170.561 1.00 99.19 190 GLU A C 1
ATOM 674 O O . GLU A 1 190 ? 175.965 151.665 171.219 1.00 103.00 190 GLU A O 1
ATOM 680 N N . LEU A 1 191 ? 175.541 153.856 170.926 1.00 88.15 191 LEU A N 1
ATOM 681 C CA . LEU A 1 191 ? 174.664 153.916 172.093 1.00 83.37 191 LEU A CA 1
ATOM 682 C C . LEU A 1 191 ? 173.420 153.060 171.894 1.00 84.73 191 LEU A C 1
ATOM 683 O O . LEU A 1 191 ? 172.975 152.373 172.820 1.00 93.41 191 LEU A O 1
ATOM 688 N N . ASN A 1 192 ? 172.840 153.093 170.694 1.00 83.75 192 ASN A N 1
ATOM 689 C CA . ASN A 1 192 ? 171.671 152.264 170.413 1.00 85.58 192 ASN A CA 1
ATOM 690 C C . ASN A 1 192 ? 172.011 150.780 170.495 1.00 90.92 192 ASN A C 1
ATOM 691 O O . ASN A 1 192 ? 171.242 149.982 171.050 1.00 94.88 192 ASN A O 1
ATOM 696 N N . GLN A 1 193 ? 173.161 150.391 169.943 1.00 104.28 193 GLN A N 1
ATOM 697 C CA . GLN A 1 193 ? 173.578 148.995 170.012 1.00 104.62 193 GLN A CA 1
ATOM 698 C C . GLN A 1 193 ? 173.853 148.577 171.450 1.00 102.18 193 GLN A C 1
ATOM 699 O O . GLN A 1 193 ? 173.556 147.442 171.838 1.00 103.14 193 GLN A O 1
ATOM 705 N N . SER A 1 194 ? 174.426 149.477 172.252 1.00 83.83 194 SER A N 1
ATOM 706 C CA . SER A 1 194 ? 174.634 149.185 173.665 1.00 82.97 194 SER A CA 1
ATOM 707 C C . SER A 1 194 ? 173.308 149.013 174.389 1.00 88.02 194 SER A C 1
ATOM 708 O O . SER A 1 194 ? 173.172 148.139 175.249 1.00 92.08 194 SER A O 1
ATOM 711 N N . LEU A 1 195 ? 172.324 149.851 174.061 1.00 88.45 195 LEU A N 1
ATOM 712 C CA . LEU A 1 195 ? 170.973 149.675 174.583 1.00 85.49 195 LEU A CA 1
ATOM 713 C C . LEU A 1 195 ? 170.444 148.281 174.278 1.00 89.04 195 LEU A C 1
ATOM 714 O O . LEU A 1 195 ? 169.962 147.571 175.172 1.00 90.53 195 LEU A O 1
ATOM 719 N N . LYS A 1 196 ? 170.520 147.879 173.009 1.00 92.28 196 LYS A N 1
ATOM 720 C CA . LYS A 1 196 ? 169.984 146.581 172.612 1.00 88.18 196 LYS A CA 1
ATOM 721 C C . LYS A 1 196 ? 170.720 145.441 173.308 1.00 92.50 196 LYS A C 1
ATOM 722 O O . LYS A 1 196 ? 170.094 144.485 173.783 1.00 96.85 196 LYS A O 1
ATOM 728 N N . ASP A 1 197 ? 172.050 145.528 173.381 1.00 101.36 197 ASP A N 1
ATOM 729 C CA . ASP A 1 197 ? 172.830 144.476 174.023 1.00 100.18 197 ASP A CA 1
ATOM 730 C C . ASP A 1 197 ? 172.530 144.395 175.513 1.00 99.90 197 ASP A C 1
ATOM 731 O O . ASP A 1 197 ? 172.426 143.298 176.073 1.00 103.06 197 ASP A O 1
ATOM 736 N N . ALA A 1 198 ? 172.396 145.546 176.176 1.00 91.95 198 ALA A N 1
ATOM 737 C CA . ALA A 1 198 ? 172.091 145.549 177.600 1.00 90.21 198 ALA A CA 1
ATOM 738 C C . ALA A 1 198 ? 170.715 144.961 177.866 1.00 90.19 198 ALA A C 1
ATOM 739 O O . ALA A 1 198 ? 170.523 144.234 178.847 1.00 96.12 198 ALA A O 1
ATOM 741 N N . TRP A 1 199 ? 169.741 145.270 177.010 1.00 87.49 199 TRP A N 1
ATOM 742 C CA . TRP A 1 199 ? 168.411 144.701 177.196 1.00 89.09 199 TRP A CA 1
ATOM 743 C C . TRP A 1 199 ? 168.418 143.196 176.965 1.00 91.87 199 TRP A C 1
ATOM 744 O O . TRP A 1 199 ? 167.819 142.437 177.735 1.00 94.51 199 TRP A O 1
ATOM 755 N N . ALA A 1 200 ? 169.091 142.744 175.904 1.00 86.86 200 ALA A N 1
ATOM 756 C CA . ALA A 1 200 ? 169.157 141.314 175.627 1.00 84.42 200 ALA A CA 1
ATOM 757 C C . ALA A 1 200 ? 169.970 140.558 176.669 1.00 83.60 200 ALA A C 1
ATOM 758 O O . ALA A 1 200 ? 169.879 139.329 176.733 1.00 83.83 200 ALA A O 1
ATOM 760 N N . SER A 1 201 ? 170.754 141.259 177.481 1.00 90.29 201 SER A N 1
ATOM 761 C CA . SER A 1 201 ? 171.567 140.636 178.516 1.00 91.08 201 SER A CA 1
ATOM 762 C C . SER A 1 201 ? 170.933 140.719 179.897 1.00 91.75 201 SER A C 1
ATOM 763 O O . SER A 1 201 ? 171.625 140.482 180.893 1.00 94.09 201 SER A O 1
ATOM 766 N N . ASP A 1 202 ? 169.648 141.066 179.978 1.00 95.89 202 ASP A N 1
ATOM 767 C CA . ASP A 1 202 ? 168.889 141.190 181.220 1.00 97.20 202 ASP A CA 1
ATOM 768 C C . ASP A 1 202 ? 169.407 142.306 182.118 1.00 96.37 202 ASP A C 1
ATOM 769 O O . ASP A 1 202 ? 169.186 142.274 183.332 1.00 99.11 202 ASP A O 1
ATOM 774 N N . GLN A 1 203 ? 170.099 143.296 181.556 1.00 97.97 203 GLN A N 1
ATOM 775 C CA . GLN A 1 203 ? 170.503 144.486 182.302 1.00 100.51 203 GLN A CA 1
ATOM 776 C C . GLN A 1 203 ? 169.577 145.629 181.895 1.00 102.91 203 GLN A C 1
ATOM 777 O O . GLN A 1 203 ? 169.887 146.448 181.029 1.00 103.07 203 GLN A O 1
ATOM 783 N N . LYS A 1 204 ? 168.411 145.675 182.541 1.00 103.17 204 LYS A N 1
ATOM 784 C CA . LYS A 1 204 ? 167.398 146.662 182.187 1.00 99.62 204 LYS A CA 1
ATOM 785 C C . LYS A 1 204 ? 167.726 148.046 182.737 1.00 98.97 204 LYS A C 1
ATOM 786 O O . LYS A 1 204 ? 167.398 149.059 182.107 1.00 99.94 204 LYS A O 1
ATOM 792 N N . VAL A 1 205 ? 168.356 148.113 183.912 1.00 85.60 205 VAL A N 1
ATOM 793 C CA . VAL A 1 205 ? 168.692 149.408 184.498 1.00 82.76 205 VAL A CA 1
ATOM 794 C C . VAL A 1 205 ? 169.701 150.144 183.624 1.00 90.33 205 VAL A C 1
ATOM 795 O O . VAL A 1 205 ? 169.612 151.366 183.437 1.00 95.14 205 VAL A O 1
ATOM 799 N N . LYS A 1 206 ? 170.667 149.414 183.062 1.00 93.72 206 LYS A N 1
ATOM 800 C CA . LYS A 1 206 ? 171.619 150.031 182.146 1.00 89.64 206 LYS A CA 1
ATOM 801 C C . LYS A 1 206 ? 170.917 150.545 180.898 1.00 91.71 206 LYS A C 1
ATOM 802 O O . LYS A 1 206 ? 171.245 151.625 180.390 1.00 95.28 206 LYS A O 1
ATOM 808 N N . ALA A 1 207 ? 169.939 149.789 180.395 1.00 97.53 207 ALA A N 1
ATOM 809 C CA . ALA A 1 207 ? 169.165 150.242 179.246 1.00 96.23 207 ALA A CA 1
ATOM 810 C C . ALA A 1 207 ? 168.432 151.539 179.558 1.00 94.78 207 ALA A C 1
ATOM 811 O O . ALA A 1 207 ? 168.447 152.486 178.757 1.00 96.69 207 ALA A O 1
ATOM 813 N N . LEU A 1 208 ? 167.801 151.605 180.731 1.00 86.08 208 LEU A N 1
ATOM 814 C CA . LEU A 1 208 ? 167.087 152.814 181.118 1.00 85.37 208 LEU A CA 1
ATOM 815 C C . LEU A 1 208 ? 168.032 154.000 181.234 1.00 87.25 208 LEU A C 1
ATOM 816 O O . LEU A 1 208 ? 167.707 155.105 180.789 1.00 94.19 208 LEU A O 1
ATOM 821 N N . LYS A 1 209 ? 169.212 153.790 181.819 1.00 82.23 209 LYS A N 1
ATOM 822 C CA . LYS A 1 209 ? 170.134 154.904 182.009 1.00 80.08 209 LYS A CA 1
ATOM 823 C C . LYS A 1 209 ? 170.700 155.383 180.676 1.00 85.81 209 LYS A C 1
ATOM 824 O O . LYS A 1 209 ? 170.903 156.588 180.475 1.00 90.73 209 LYS A O 1
ATOM 830 N N . ILE A 1 210 ? 170.947 154.455 179.749 1.00 89.19 210 ILE A N 1
ATOM 831 C CA . ILE A 1 210 ? 171.404 154.836 178.415 1.00 87.99 210 ILE A CA 1
ATOM 832 C C . ILE A 1 210 ? 170.340 155.659 177.702 1.00 90.33 210 ILE A C 1
ATOM 833 O O . ILE A 1 210 ? 170.642 156.685 177.076 1.00 96.86 210 ILE A O 1
ATOM 838 N N . VAL A 1 211 ? 169.078 155.229 177.785 1.00 83.98 211 VAL A N 1
ATOM 839 C CA . VAL A 1 211 ? 168.002 155.999 177.165 1.00 82.26 211 VAL A CA 1
ATOM 840 C C . VAL A 1 211 ? 167.877 157.372 177.816 1.00 86.21 211 VAL A C 1
ATOM 841 O O . VAL A 1 211 ? 167.637 158.378 177.135 1.00 94.26 211 VAL A O 1
ATOM 845 N N . ILE A 1 212 ? 168.047 157.440 179.137 1.00 72.74 212 ILE A N 1
ATOM 846 C CA . ILE A 1 212 ? 167.959 158.715 179.842 1.00 68.88 212 ILE A CA 1
ATOM 847 C C . ILE A 1 212 ? 169.052 159.666 179.371 1.00 71.71 212 ILE A C 1
ATOM 848 O O . ILE A 1 212 ? 168.800 160.853 179.141 1.00 77.01 212 ILE A O 1
ATOM 853 N N . GLN A 1 213 ? 170.282 159.166 179.224 1.00 74.06 213 GLN A N 1
ATOM 854 C CA . GLN A 1 213 ? 171.375 160.015 178.751 1.00 72.17 213 GLN A CA 1
ATOM 855 C C . GLN A 1 213 ? 171.152 160.468 177.312 1.00 75.06 213 GLN A C 1
ATOM 856 O O . GLN A 1 213 ? 171.407 161.633 176.966 1.00 79.84 213 GLN A O 1
ATOM 862 N N . CYS A 1 214 ? 170.678 159.561 176.457 1.00 89.74 214 CYS A N 1
ATOM 863 C CA . CYS A 1 214 ? 170.397 159.939 175.078 1.00 89.23 214 CYS A CA 1
ATOM 864 C C . CYS A 1 214 ? 169.325 161.019 175.015 1.00 90.14 214 CYS A C 1
ATOM 865 O O . CYS A 1 214 ? 169.429 161.963 174.223 1.00 90.65 214 CYS A O 1
ATOM 868 N N . SER A 1 215 ? 168.288 160.903 175.848 1.00 76.83 215 SER A N 1
ATOM 869 C CA . SER A 1 215 ? 167.276 161.951 175.920 1.00 67.82 215 SER A CA 1
ATOM 870 C C . SER A 1 215 ? 167.860 163.248 176.467 1.00 69.56 215 SER A C 1
ATOM 871 O O . SER A 1 215 ? 167.492 164.339 176.018 1.00 78.74 215 SER A O 1
ATOM 874 N N . LYS A 1 216 ? 168.758 163.147 177.452 1.00 67.79 216 LYS A N 1
ATOM 875 C CA . LYS A 1 216 ? 169.438 164.325 177.980 1.00 66.92 216 LYS A CA 1
ATOM 876 C C . LYS A 1 216 ? 170.145 165.083 176.874 1.00 70.13 216 LYS A C 1
ATOM 877 O O . LYS A 1 216 ? 170.209 166.317 176.894 1.00 74.35 216 LYS A O 1
ATOM 883 N N . LEU A 1 217 ? 170.702 164.353 175.908 1.00 71.21 217 LEU A N 1
ATOM 884 C CA . LEU A 1 217 ? 171.371 165.009 174.788 1.00 70.12 217 LEU A CA 1
ATOM 885 C C . LEU A 1 217 ? 170.438 165.955 174.039 1.00 74.94 217 LEU A C 1
ATOM 886 O O . LEU A 1 217 ? 170.898 166.943 173.456 1.00 75.81 217 LEU A O 1
ATOM 891 N N . LEU A 1 218 ? 169.130 165.677 174.039 1.00 67.18 218 LEU A N 1
ATOM 892 C CA . LEU A 1 218 ? 168.180 166.548 173.354 1.00 60.69 218 LEU A CA 1
ATOM 893 C C . LEU A 1 218 ? 167.947 167.859 174.093 1.00 62.62 218 LEU A C 1
ATOM 894 O O . LEU A 1 218 ? 167.422 168.803 173.497 1.00 70.38 218 LEU A O 1
ATOM 899 N N . SER A 1 219 ? 168.317 167.940 175.368 1.00 64.92 219 SER A N 1
ATOM 900 C CA . SER A 1 219 ? 168.157 169.175 176.121 1.00 59.77 219 SER A CA 1
ATOM 901 C C . SER A 1 219 ? 169.273 170.172 175.861 1.00 66.73 219 SER A C 1
ATOM 902 O O . SER A 1 219 ? 169.202 171.300 176.358 1.00 70.70 219 SER A O 1
ATOM 905 N N . ASP A 1 220 ? 170.293 169.789 175.102 1.00 98.25 220 ASP A N 1
ATOM 906 C CA . ASP A 1 220 ? 171.437 170.645 174.830 1.00 100.48 220 ASP A CA 1
ATOM 907 C C . ASP A 1 220 ? 171.320 171.247 173.439 1.00 102.57 220 ASP A C 1
ATOM 908 O O . ASP A 1 220 ? 170.983 170.554 172.475 1.00 101.62 220 ASP A O 1
ATOM 913 N N . THR A 1 221 ? 171.602 172.544 173.343 1.00 101.24 221 THR A N 1
ATOM 914 C CA . THR A 1 221 ? 171.526 173.254 172.074 1.00 99.37 221 THR A CA 1
ATOM 915 C C . THR A 1 221 ? 172.864 173.903 171.745 1.00 98.14 221 THR A C 1
ATOM 916 O O . THR A 1 221 ? 172.914 175.074 171.356 1.00 98.00 221 THR A O 1
ATOM 920 N N . SER A 1 222 ? 173.953 173.147 171.908 1.00 91.83 222 SER A N 1
ATOM 921 C CA . SER A 1 222 ? 175.286 173.691 171.665 1.00 91.82 222 SER A CA 1
ATOM 922 C C . SER A 1 222 ? 175.459 174.097 170.206 1.00 98.14 222 SER A C 1
ATOM 923 O O . SER A 1 222 ? 176.034 175.150 169.907 1.00 100.94 222 SER A O 1
ATOM 926 N N . VAL A 1 223 ? 174.979 173.270 169.284 1.00 91.71 223 VAL A N 1
ATOM 927 C CA . VAL A 1 223 ? 174.976 173.583 167.859 1.00 86.53 223 VAL A CA 1
ATOM 928 C C . VAL A 1 223 ? 173.521 173.527 167.413 1.00 91.61 223 VAL A C 1
ATOM 929 O O . VAL A 1 223 ? 172.939 172.442 167.295 1.00 93.53 223 VAL A O 1
ATOM 933 N N . ILE A 1 224 ? 172.922 174.697 167.176 1.00 88.05 224 ILE A N 1
ATOM 934 C CA . ILE A 1 224 ? 171.498 174.754 166.862 1.00 80.53 224 ILE A CA 1
ATOM 935 C C . ILE A 1 224 ? 171.217 174.076 165.529 1.00 84.89 224 ILE A C 1
ATOM 936 O O . ILE A 1 224 ? 170.231 173.343 165.385 1.00 86.92 224 ILE A O 1
ATOM 941 N N . GLN A 1 225 ? 172.081 174.301 164.536 1.00 85.30 225 GLN A N 1
ATOM 942 C CA . GLN A 1 225 ? 171.817 173.811 163.188 1.00 85.95 225 GLN A CA 1
ATOM 943 C C . GLN A 1 225 ? 171.739 172.293 163.121 1.00 87.84 225 GLN A C 1
ATOM 944 O O . GLN A 1 225 ? 171.129 171.757 162.191 1.00 91.23 225 GLN A O 1
ATOM 950 N N . PHE A 1 226 ? 172.337 171.592 164.078 1.00 84.35 226 PHE A N 1
ATOM 951 C CA . PHE A 1 226 ? 172.300 170.138 164.095 1.00 84.07 226 PHE A CA 1
ATOM 952 C C . PHE A 1 226 ? 171.128 169.581 164.889 1.00 86.26 226 PHE A C 1
ATOM 953 O O . PHE A 1 226 ? 170.947 168.359 164.915 1.00 88.70 226 PHE A O 1
ATOM 961 N N . TYR A 1 227 ? 170.335 170.437 165.533 1.00 79.84 227 TYR A N 1
ATOM 962 C CA . TYR A 1 227 ? 169.275 169.938 166.405 1.00 75.74 227 TYR A CA 1
ATOM 963 C C . TYR A 1 227 ? 168.238 169.082 165.688 1.00 72.53 227 TYR A C 1
ATOM 964 O O . TYR A 1 227 ? 167.859 168.038 166.247 1.00 82.19 227 TYR A O 1
ATOM 973 N N . PRO A 1 228 ? 167.723 169.446 164.508 1.00 61.90 228 PRO A N 1
ATOM 974 C CA . PRO A 1 228 ? 166.729 168.568 163.866 1.00 67.69 228 PRO A CA 1
ATOM 975 C C . PRO A 1 228 ? 167.230 167.153 163.636 1.00 74.24 228 PRO A C 1
ATOM 976 O O . PRO A 1 228 ? 166.612 166.195 164.120 1.00 78.97 228 PRO A O 1
ATOM 980 N N . SER A 1 229 ? 168.354 166.996 162.935 1.00 77.63 229 SER A N 1
ATOM 981 C CA . SER A 1 229 ? 168.883 165.662 162.670 1.00 77.32 229 SER A CA 1
ATOM 982 C C . SER A 1 229 ? 169.180 164.924 163.968 1.00 79.78 229 SER A C 1
ATOM 983 O O . SER A 1 229 ? 168.851 163.740 164.111 1.00 83.55 229 SER A O 1
ATOM 986 N N . LYS A 1 230 ? 169.792 165.616 164.931 1.00 73.46 230 LYS A N 1
ATOM 987 C CA . LYS A 1 230 ? 169.984 165.045 166.260 1.00 66.34 230 LYS A CA 1
ATOM 988 C C . LYS A 1 230 ? 168.672 164.515 166.817 1.00 76.26 230 LYS A C 1
ATOM 989 O O . LYS A 1 230 ? 168.597 163.371 167.280 1.00 82.93 230 LYS A O 1
ATOM 995 N N . PHE A 1 231 ? 167.612 165.326 166.739 1.00 81.31 231 PHE A N 1
ATOM 996 C CA . PHE A 1 231 ? 166.308 164.886 167.220 1.00 77.38 231 PHE A CA 1
ATOM 997 C C . PHE A 1 231 ? 165.880 163.603 166.530 1.00 80.57 231 PHE A C 1
ATOM 998 O O . PHE A 1 231 ? 165.311 162.709 167.164 1.00 83.48 231 PHE A O 1
ATOM 1006 N N . VAL A 1 232 ? 166.155 163.493 165.231 1.00 82.60 232 VAL A N 1
ATOM 1007 C CA . VAL A 1 232 ? 165.810 162.291 164.489 1.00 80.42 232 VAL A CA 1
ATOM 1008 C C . VAL A 1 232 ? 166.635 161.093 164.932 1.00 84.48 232 VAL A C 1
ATOM 1009 O O . VAL A 1 232 ? 166.127 159.966 164.943 1.00 88.98 232 VAL A O 1
ATOM 1013 N N . LEU A 1 233 ? 167.897 161.297 165.309 1.00 82.43 233 LEU A N 1
ATOM 1014 C CA . LEU A 1 233 ? 168.723 160.163 165.710 1.00 80.16 233 LEU A CA 1
ATOM 1015 C C . LEU A 1 233 ? 168.308 159.643 167.082 1.00 81.57 233 LEU A C 1
ATOM 1016 O O . LEU A 1 233 ? 167.932 158.475 167.230 1.00 81.97 233 LEU A O 1
ATOM 1021 N N . ILE A 1 234 ? 168.335 160.519 168.088 1.00 82.59 234 ILE A N 1
ATOM 1022 C CA . ILE A 1 234 ? 168.077 160.102 169.462 1.00 79.22 234 ILE A CA 1
ATOM 1023 C C . ILE A 1 234 ? 166.687 159.497 169.594 1.00 82.06 234 ILE A C 1
ATOM 1024 O O . ILE A 1 234 ? 166.497 158.490 170.290 1.00 88.20 234 ILE A O 1
ATOM 1029 N N . THR A 1 235 ? 165.697 160.084 168.917 1.00 79.19 235 THR A N 1
ATOM 1030 C CA . THR A 1 235 ? 164.337 159.567 169.021 1.00 79.59 235 THR A CA 1
ATOM 1031 C C . THR A 1 235 ? 164.268 158.113 168.572 1.00 84.62 235 THR A C 1
ATOM 1032 O O . THR A 1 235 ? 163.484 157.327 169.119 1.00 88.67 235 THR A O 1
ATOM 1036 N N . ASP A 1 236 ? 165.114 157.726 167.611 1.00 89.06 236 ASP A N 1
ATOM 1037 C CA . ASP A 1 236 ? 165.163 156.331 167.189 1.00 87.32 236 ASP A CA 1
ATOM 1038 C C . ASP A 1 236 ? 165.443 155.427 168.377 1.00 88.32 236 ASP A C 1
ATOM 1039 O O . ASP A 1 236 ? 164.730 154.442 168.608 1.00 90.00 236 ASP A O 1
ATOM 1044 N N . ILE A 1 237 ? 166.448 155.788 169.178 1.00 75.87 237 ILE A N 1
ATOM 1045 C CA . ILE A 1 237 ? 166.746 155.034 170.390 1.00 68.44 237 ILE A CA 1
ATOM 1046 C C . ILE A 1 237 ? 165.501 154.939 171.256 1.00 74.68 237 ILE A C 1
ATOM 1047 O O . ILE A 1 237 ? 165.124 153.855 171.720 1.00 81.28 237 ILE A O 1
ATOM 1052 N N . LEU A 1 238 ? 164.812 156.069 171.436 1.00 82.35 238 LEU A N 1
ATOM 1053 C CA . LEU A 1 238 ? 163.587 156.063 172.225 1.00 81.66 238 LEU A CA 1
ATOM 1054 C C . LEU A 1 238 ? 162.585 155.077 171.645 1.00 82.18 238 LEU A C 1
ATOM 1055 O O . LEU A 1 238 ? 162.010 154.258 172.373 1.00 86.92 238 LEU A O 1
ATOM 1060 N N . ASP A 1 239 ? 162.404 155.103 170.323 1.00 91.83 239 ASP A N 1
ATOM 1061 C CA . ASP A 1 239 ? 161.517 154.133 169.693 1.00 94.01 239 ASP A CA 1
ATOM 1062 C C . ASP A 1 239 ? 162.005 152.719 169.959 1.00 98.21 239 ASP A C 1
ATOM 1063 O O . ASP A 1 239 ? 161.222 151.840 170.340 1.00 98.59 239 ASP A O 1
ATOM 1068 N N . THR A 1 240 ? 163.315 152.497 169.816 1.00 94.69 240 THR A N 1
ATOM 1069 C CA . THR A 1 240 ? 163.873 151.183 170.103 1.00 88.84 240 THR A CA 1
ATOM 1070 C C . THR A 1 240 ? 163.616 150.796 171.550 1.00 90.70 240 THR A C 1
ATOM 1071 O O . THR A 1 240 ? 163.403 149.620 171.856 1.00 94.49 240 THR A O 1
ATOM 1075 N N . PHE A 1 241 ? 163.610 151.778 172.452 1.00 77.75 241 PHE A N 1
ATOM 1076 C CA . PHE A 1 241 ? 163.220 151.501 173.828 1.00 70.74 241 PHE A CA 1
ATOM 1077 C C . PHE A 1 241 ? 161.731 151.200 173.913 1.00 78.03 241 PHE A C 1
ATOM 1078 O O . PHE A 1 241 ? 161.320 150.192 174.502 1.00 82.66 241 PHE A O 1
ATOM 1086 N N . GLY A 1 242 ? 160.911 152.034 173.269 1.00 77.85 242 GLY A N 1
ATOM 1087 C CA . GLY A 1 242 ? 159.476 151.968 173.493 1.00 76.50 242 GLY A CA 1
ATOM 1088 C C . GLY A 1 242 ? 158.885 150.627 173.113 1.00 77.08 242 GLY A C 1
ATOM 1089 O O . GLY A 1 242 ? 158.100 150.044 173.864 1.00 76.41 242 GLY A O 1
ATOM 1090 N N . LYS A 1 243 ? 159.251 150.121 171.935 1.00 84.93 243 LYS A N 1
ATOM 1091 C CA . LYS A 1 243 ? 158.824 148.782 171.551 1.00 85.19 243 LYS A CA 1
ATOM 1092 C C . LYS A 1 243 ? 159.435 147.731 172.464 1.00 82.51 243 LYS A C 1
ATOM 1093 O O . LYS A 1 243 ? 158.742 146.815 172.922 1.00 87.70 243 LYS A O 1
ATOM 1099 N N . LEU A 1 244 ? 160.726 147.870 172.768 1.00 72.77 244 LEU A N 1
ATOM 1100 C CA . LEU A 1 244 ? 161.456 146.785 173.409 1.00 73.45 244 LEU A CA 1
ATOM 1101 C C . LEU A 1 244 ? 160.973 146.547 174.830 1.00 73.03 244 LEU A C 1
ATOM 1102 O O . LEU A 1 244 ? 160.962 145.402 175.296 1.00 77.96 244 LEU A O 1
ATOM 1107 N N . VAL A 1 245 ? 160.580 147.607 175.534 1.00 78.01 245 VAL A N 1
ATOM 1108 C CA . VAL A 1 245 ? 159.912 147.430 176.816 1.00 80.67 245 VAL A CA 1
ATOM 1109 C C . VAL A 1 245 ? 158.573 146.734 176.613 1.00 82.74 245 VAL A C 1
ATOM 1110 O O . VAL A 1 245 ? 158.270 145.732 177.273 1.00 86.02 245 VAL A O 1
ATOM 1114 N N . TYR A 1 246 ? 157.783 147.221 175.652 1.00 87.17 246 TYR A N 1
ATOM 1115 C CA . TYR A 1 246 ? 156.414 146.746 175.468 1.00 85.89 246 TYR A CA 1
ATOM 1116 C C . TYR A 1 246 ? 156.367 145.235 175.298 1.00 88.44 246 TYR A C 1
ATOM 1117 O O . TYR A 1 246 ? 155.672 144.535 176.047 1.00 91.74 246 TYR A O 1
ATOM 1126 N N . GLU A 1 247 ? 157.153 144.713 174.352 1.00 106.42 247 GLU A N 1
ATOM 1127 C CA . GLU A 1 247 ? 157.171 143.277 174.097 1.00 106.15 247 GLU A CA 1
ATOM 1128 C C . GLU A 1 247 ? 157.395 142.500 175.383 1.00 106.50 247 GLU A C 1
ATOM 1129 O O . GLU A 1 247 ? 156.731 141.487 175.635 1.00 111.02 247 GLU A O 1
ATOM 1135 N N . ARG A 1 248 ? 158.304 142.990 176.231 1.00 92.84 248 ARG A N 1
ATOM 1136 C CA . ARG A 1 248 ? 158.598 142.297 177.479 1.00 89.30 248 ARG A CA 1
ATOM 1137 C C . ARG A 1 248 ? 157.329 142.087 178.294 1.00 93.64 248 ARG A C 1
ATOM 1138 O O . ARG A 1 248 ? 157.000 140.954 178.664 1.00 101.91 248 ARG A O 1
ATOM 1146 N N . ILE A 1 249 ? 156.569 143.161 178.532 1.00 79.41 249 ILE A N 1
ATOM 1147 C CA . ILE A 1 249 ? 155.317 143.002 179.267 1.00 73.51 249 ILE A CA 1
ATOM 1148 C C . ILE A 1 249 ? 154.380 142.078 178.506 1.00 77.43 249 ILE A C 1
ATOM 1149 O O . ILE A 1 249 ? 153.728 141.208 179.097 1.00 77.15 249 ILE A O 1
ATOM 1154 N N . PHE A 1 250 ? 154.331 142.220 177.181 1.00 91.63 250 PHE A N 1
ATOM 1155 C CA . PHE A 1 250 ? 153.521 141.309 176.386 1.00 86.79 250 PHE A CA 1
ATOM 1156 C C . PHE A 1 250 ? 154.006 139.877 176.553 1.00 91.29 250 PHE A C 1
ATOM 1157 O O . PHE A 1 250 ? 153.197 138.951 176.689 1.00 94.84 250 PHE A O 1
ATOM 1165 N N . SER A 1 251 ? 155.328 139.680 176.585 1.00 95.06 251 SER A N 1
ATOM 1166 C CA . SER A 1 251 ? 155.864 138.344 176.808 1.00 92.00 251 SER A CA 1
ATOM 1167 C C . SER A 1 251 ? 155.440 137.798 178.163 1.00 91.40 251 SER A C 1
ATOM 1168 O O . SER A 1 251 ? 155.313 136.580 178.330 1.00 95.55 251 SER A O 1
ATOM 1171 N N . MET A 1 252 ? 155.219 138.677 179.140 1.00 80.30 252 MET A N 1
ATOM 1172 C CA . MET A 1 252 ? 154.732 138.222 180.433 1.00 79.38 252 MET A CA 1
ATOM 1173 C C . MET A 1 252 ? 153.223 138.033 180.434 1.00 78.40 252 MET A C 1
ATOM 1174 O O . MET A 1 252 ? 152.699 137.277 181.259 1.00 89.97 252 MET A O 1
ATOM 1179 N N . CYS A 1 253 ? 152.512 138.710 179.530 1.00 56.93 253 CYS A N 1
ATOM 1180 C CA . CYS A 1 253 ? 151.060 138.575 179.489 1.00 68.25 253 CYS A CA 1
ATOM 1181 C C . CYS A 1 253 ? 150.649 137.164 179.093 1.00 75.26 253 CYS A C 1
ATOM 1182 O O . CYS A 1 253 ? 149.702 136.602 179.657 1.00 72.56 253 CYS A O 1
ATOM 1185 N N . VAL A 1 254 ? 151.348 136.574 178.128 1.00 121.92 254 VAL A N 1
ATOM 1186 C CA . VAL A 1 254 ? 151.040 135.227 177.667 1.00 126.31 254 VAL A CA 1
ATOM 1187 C C . VAL A 1 254 ? 151.807 134.199 178.489 1.00 127.60 254 VAL A C 1
ATOM 1188 O O . VAL A 1 254 ? 151.413 133.863 179.605 1.00 128.47 254 VAL A O 1
ATOM 1192 N N . ASN A 1 268 ? 144.145 143.814 181.438 1.00 83.89 268 ASN A N 1
ATOM 1193 C CA . ASN A 1 268 ? 143.819 142.821 182.457 1.00 84.70 268 ASN A CA 1
ATOM 1194 C C . ASN A 1 268 ? 144.763 141.620 182.415 1.00 88.19 268 ASN A C 1
ATOM 1195 O O . ASN A 1 268 ? 144.326 140.472 182.488 1.00 88.88 268 ASN A O 1
ATOM 1200 N N . ALA A 1 269 ? 146.060 141.893 182.308 1.00 77.15 269 ALA A N 1
ATOM 1201 C CA . ALA A 1 269 ? 147.061 140.843 182.248 1.00 72.26 269 ALA A CA 1
ATOM 1202 C C . ALA A 1 269 ? 147.318 140.284 183.645 1.00 70.74 269 ALA A C 1
ATOM 1203 O O . ALA A 1 269 ? 146.715 140.705 184.633 1.00 67.59 269 ALA A O 1
ATOM 1205 N N . ASN A 1 270 ? 148.229 139.318 183.728 1.00 78.60 270 ASN A N 1
ATOM 1206 C CA . ASN A 1 270 ? 148.553 138.715 185.010 1.00 73.63 270 ASN A CA 1
ATOM 1207 C C . ASN A 1 270 ? 149.256 139.719 185.917 1.00 74.29 270 ASN A C 1
ATOM 1208 O O . ASN A 1 270 ? 149.672 140.800 185.492 1.00 83.08 270 ASN A O 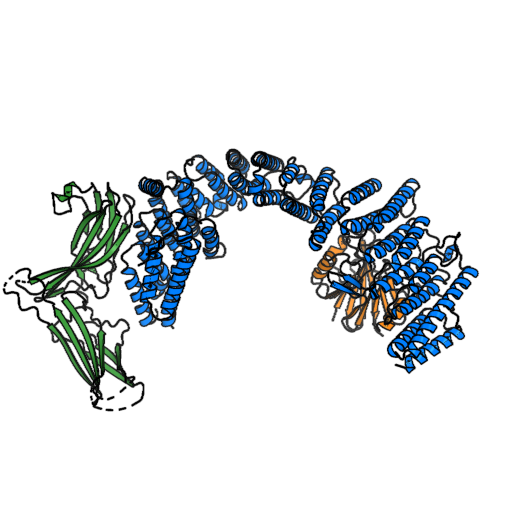1
ATOM 1213 N N . ASP A 1 271 ? 149.376 139.350 187.193 1.00 75.37 271 ASP A N 1
ATOM 1214 C CA . ASP A 1 271 ? 149.950 140.267 188.170 1.00 79.95 271 ASP A CA 1
ATOM 1215 C C . ASP A 1 271 ? 151.413 140.568 187.878 1.00 81.12 271 ASP A C 1
ATOM 1216 O O . ASP A 1 271 ? 151.895 141.658 188.204 1.00 87.44 271 ASP A O 1
ATOM 1221 N N . THR A 1 272 ? 152.134 139.626 187.268 1.00 66.68 272 THR A N 1
ATOM 1222 C CA . THR A 1 272 ? 153.542 139.861 186.964 1.00 68.48 272 THR A CA 1
ATOM 1223 C C . THR A 1 272 ? 153.712 140.963 185.924 1.00 76.47 272 THR A C 1
ATOM 1224 O O . THR A 1 272 ? 154.569 141.843 186.078 1.00 80.37 272 THR A O 1
ATOM 1228 N N . ALA A 1 273 ? 152.906 140.931 184.860 1.00 75.03 273 ALA A N 1
ATOM 1229 C CA . ALA A 1 273 ? 152.996 141.966 183.836 1.00 67.35 273 ALA A CA 1
ATOM 1230 C C . ALA A 1 273 ? 152.644 143.333 184.402 1.00 67.65 273 ALA A C 1
ATOM 1231 O O . ALA A 1 273 ? 153.325 144.326 184.118 1.00 70.90 273 ALA A O 1
ATOM 1233 N N . LYS A 1 274 ? 151.585 143.403 185.211 1.00 62.35 274 LYS A N 1
ATOM 1234 C CA . LYS A 1 274 ? 151.206 144.673 185.818 1.00 64.60 274 LYS A CA 1
ATOM 1235 C C . LYS A 1 274 ? 152.289 145.181 186.758 1.00 67.19 274 LYS A C 1
ATOM 1236 O O . LYS A 1 274 ? 152.575 146.383 186.792 1.00 73.84 274 LYS A O 1
ATOM 1242 N N . GLU A 1 275 ? 152.898 144.285 187.536 1.00 71.54 275 GLU A N 1
ATOM 1243 C CA . GLU A 1 275 ? 153.955 144.706 188.446 1.00 72.98 275 GLU A CA 1
ATOM 1244 C C . GLU A 1 275 ? 155.163 145.233 187.685 1.00 79.17 275 GLU A C 1
ATOM 1245 O O . GLU A 1 275 ? 155.741 146.259 188.061 1.00 84.02 275 GLU A O 1
ATOM 1251 N N . THR A 1 276 ? 155.558 144.551 186.607 1.00 71.41 276 THR A N 1
ATOM 1252 C CA . THR A 1 276 ? 156.678 145.035 185.805 1.00 67.42 276 THR A CA 1
ATOM 1253 C C . THR A 1 276 ? 156.361 146.384 185.169 1.00 71.52 276 THR A C 1
ATOM 1254 O O . THR A 1 276 ? 157.211 147.286 185.145 1.00 74.91 276 THR A O 1
ATOM 1258 N N . CYS A 1 277 ? 155.138 146.547 184.660 1.00 76.52 277 CYS A N 1
ATOM 1259 C CA . CYS A 1 277 ? 154.756 147.813 184.045 1.00 72.79 277 CYS A CA 1
ATOM 1260 C C . CYS A 1 277 ? 154.757 148.947 185.063 1.00 74.34 277 CYS A C 1
ATOM 1261 O O . CYS A 1 277 ? 155.242 150.050 184.776 1.00 85.08 277 CYS A O 1
ATOM 1264 N N . LEU A 1 278 ? 154.223 148.697 186.260 1.00 54.86 278 LEU A N 1
ATOM 1265 C CA . LEU A 1 278 ? 154.228 149.717 187.302 1.00 51.73 278 LEU A CA 1
ATOM 1266 C C . LEU A 1 278 ? 155.646 150.050 187.740 1.00 56.75 278 LEU A C 1
ATOM 1267 O O . LEU A 1 278 ? 155.959 151.214 188.012 1.00 64.27 278 LEU A O 1
ATOM 1272 N N . ASN A 1 279 ? 156.516 149.042 187.829 1.00 66.49 279 ASN A N 1
ATOM 1273 C CA . ASN A 1 279 ? 157.907 149.308 188.176 1.00 68.33 279 ASN A CA 1
ATOM 1274 C C . ASN A 1 279 ? 158.568 150.198 187.136 1.00 70.42 279 ASN A C 1
ATOM 1275 O O . ASN A 1 279 ? 159.290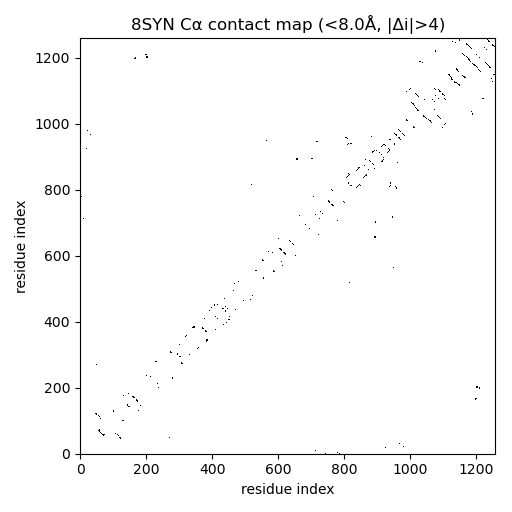 151.142 187.484 1.00 74.66 279 ASN A O 1
ATOM 1280 N N . TRP A 1 280 ? 158.328 149.920 185.853 1.00 69.66 280 TRP A N 1
ATOM 1281 C CA . TRP A 1 280 ? 158.904 150.757 184.806 1.00 66.86 280 TRP A CA 1
ATOM 1282 C C . TRP A 1 280 ? 158.371 152.180 184.883 1.00 67.77 280 TRP A C 1
ATOM 1283 O O . TRP A 1 280 ? 159.137 153.148 184.771 1.00 75.59 280 TRP A O 1
ATOM 1294 N N . PHE A 1 281 ? 157.063 152.329 185.093 1.00 58.91 281 PHE A N 1
ATOM 1295 C CA . PHE A 1 281 ? 156.482 153.664 185.156 1.00 59.10 281 PHE A CA 1
ATOM 1296 C C . PHE A 1 281 ? 156.999 154.441 186.359 1.00 60.08 281 PHE A C 1
ATOM 1297 O O . PHE A 1 281 ? 157.244 155.646 186.261 1.00 69.47 281 PHE A O 1
ATOM 1305 N N . PHE A 1 282 ? 157.189 153.774 187.498 1.00 52.04 282 PHE A N 1
ATOM 1306 C CA . PHE A 1 282 ? 157.718 154.458 188.674 1.00 51.19 282 PHE A CA 1
ATOM 1307 C C . PHE A 1 282 ? 159.176 154.854 188.473 1.00 57.77 282 PHE A C 1
ATOM 1308 O O . PHE A 1 282 ? 159.582 155.973 188.817 1.00 65.47 282 PHE A O 1
ATOM 1316 N N . LYS A 1 283 ? 159.981 153.948 187.908 1.00 62.06 283 LYS A N 1
ATOM 1317 C CA . LYS A 1 283 ? 161.372 154.272 187.612 1.00 58.42 283 LYS A CA 1
ATOM 1318 C C . LYS A 1 283 ? 161.467 155.479 186.694 1.00 62.21 283 LYS A C 1
ATOM 1319 O O . LYS A 1 283 ? 162.326 156.348 186.881 1.00 66.24 283 LYS A O 1
ATOM 1325 N N . ILE A 1 284 ? 160.590 155.550 185.693 1.00 56.86 284 ILE A N 1
ATOM 1326 C CA . ILE A 1 284 ? 160.625 156.673 184.763 1.00 54.35 284 ILE A CA 1
ATOM 1327 C C . ILE A 1 284 ? 160.101 157.944 185.423 1.00 58.73 284 ILE A C 1
ATOM 1328 O O . ILE A 1 284 ? 160.608 159.043 185.171 1.00 64.37 284 ILE A O 1
ATOM 1333 N N . ALA A 1 285 ? 159.091 157.821 186.283 1.00 57.30 285 ALA A N 1
ATOM 1334 C CA . ALA A 1 285 ? 158.595 158.968 187.028 1.00 55.33 285 ALA A CA 1
ATOM 1335 C C . ALA A 1 285 ? 159.599 159.487 188.044 1.00 57.79 285 ALA A C 1
ATOM 1336 O O . ALA A 1 285 ? 159.426 160.602 188.543 1.00 60.59 285 ALA A O 1
ATOM 1338 N N . SER A 1 286 ? 160.629 158.712 188.367 1.00 48.34 286 SER A N 1
ATOM 1339 C CA . SER A 1 286 ? 161.657 159.154 189.299 1.00 45.93 286 SER A CA 1
ATOM 1340 C C . SER A 1 286 ? 162.758 159.978 188.640 1.00 57.74 286 SER A C 1
ATOM 1341 O O . SER A 1 286 ? 163.693 160.392 189.331 1.00 62.28 286 SER A O 1
ATOM 1344 N N . ILE A 1 287 ? 162.677 160.224 187.332 1.00 65.24 287 ILE A N 1
ATOM 1345 C CA . ILE A 1 287 ? 163.730 160.957 186.639 1.00 55.14 287 ILE A CA 1
ATOM 1346 C C . ILE A 1 287 ? 163.676 162.431 187.015 1.00 59.29 287 ILE A C 1
ATOM 1347 O O . ILE A 1 287 ? 162.600 163.040 187.079 1.00 63.32 287 ILE A O 1
ATOM 1352 N N . ARG A 1 288 ? 164.848 163.015 187.265 1.00 67.49 288 ARG A N 1
ATOM 1353 C CA . ARG A 1 288 ? 164.925 164.398 187.724 1.00 63.14 288 ARG A CA 1
ATOM 1354 C C . ARG A 1 288 ? 164.702 165.385 186.586 1.00 68.21 288 ARG A C 1
ATOM 1355 O O . ARG A 1 288 ? 163.764 166.187 186.620 1.00 78.51 288 ARG A O 1
ATOM 1363 N N . GLU A 1 289 ? 165.565 165.346 185.575 1.00 70.45 289 GLU A N 1
ATOM 1364 C CA . GLU A 1 289 ? 165.503 166.324 184.501 1.00 67.17 289 GLU A CA 1
ATOM 1365 C C . GLU A 1 289 ? 164.202 166.179 183.722 1.00 70.36 289 GLU A C 1
ATOM 1366 O O . GLU A 1 289 ? 163.726 165.069 183.474 1.00 75.48 289 GLU A O 1
ATOM 1372 N N . LEU A 1 290 ? 163.625 167.318 183.340 1.00 60.45 290 LEU A N 1
ATOM 1373 C CA . LEU A 1 290 ? 162.276 167.326 182.783 1.00 55.49 290 LEU A CA 1
ATOM 1374 C C . LEU A 1 290 ? 162.230 166.695 181.398 1.00 65.78 290 LEU A C 1
ATOM 1375 O O . LEU A 1 290 ? 161.365 165.859 181.116 1.00 74.10 290 LEU A O 1
ATOM 1380 N N . ILE A 1 291 ? 163.134 167.103 180.516 1.00 72.40 291 ILE A N 1
ATOM 1381 C CA . ILE A 1 291 ? 163.139 166.659 179.124 1.00 71.66 291 ILE A CA 1
ATOM 1382 C C . ILE A 1 291 ? 163.399 165.156 179.025 1.00 75.67 291 ILE A C 1
ATOM 1383 O O . ILE A 1 291 ? 162.665 164.460 178.301 1.00 76.28 291 ILE A O 1
ATOM 1388 N N . PRO A 1 292 ? 164.417 164.604 179.704 1.00 71.89 292 PRO A N 1
ATOM 1389 C CA . PRO A 1 292 ? 164.558 163.140 179.705 1.00 67.63 292 PRO A CA 1
ATOM 1390 C C . PRO A 1 292 ? 163.338 162.424 180.240 1.00 74.43 292 PRO A C 1
ATOM 1391 O O . PRO A 1 292 ? 162.936 161.395 179.684 1.00 81.61 292 PRO A O 1
ATOM 1395 N N . ARG A 1 293 ? 162.732 162.944 181.308 1.00 65.34 293 ARG A N 1
ATOM 1396 C CA . ARG A 1 293 ? 161.552 162.301 181.870 1.00 59.36 293 ARG A CA 1
ATOM 1397 C C . ARG A 1 293 ? 160.423 162.263 180.855 1.00 57.50 293 ARG A C 1
ATOM 1398 O O . ARG A 1 293 ? 159.806 161.215 180.633 1.00 61.96 293 ARG A O 1
ATOM 1406 N N . PHE A 1 294 ? 160.161 163.397 180.203 1.00 67.99 294 PHE A N 1
ATOM 1407 C CA . PHE A 1 294 ? 159.092 163.444 179.215 1.00 69.70 294 PHE A CA 1
ATOM 1408 C C . PHE A 1 294 ? 159.360 162.474 178.077 1.00 80.73 294 PHE A C 1
ATOM 1409 O O . PHE A 1 294 ? 158.468 161.725 177.664 1.00 82.65 294 PHE A O 1
ATOM 1417 N N . TYR A 1 295 ? 160.584 162.478 177.548 1.00 78.13 295 TYR A N 1
ATOM 1418 C CA . TYR A 1 295 ? 160.876 161.639 176.391 1.00 68.52 295 TYR A CA 1
ATOM 1419 C C . TYR A 1 295 ? 160.769 160.161 176.741 1.00 71.80 295 TYR A C 1
ATOM 1420 O O . TYR A 1 295 ? 160.123 159.387 176.021 1.00 79.35 295 TYR A O 1
ATOM 1429 N N . VAL A 1 296 ? 161.372 159.753 177.859 1.00 67.16 296 VAL A N 1
ATOM 1430 C CA . VAL A 1 296 ? 161.363 158.344 178.234 1.00 63.41 296 VAL A CA 1
ATOM 1431 C C . VAL A 1 296 ? 159.949 157.890 178.573 1.00 71.73 296 VAL A C 1
ATOM 1432 O O . VAL A 1 296 ? 159.563 156.752 178.281 1.00 76.12 296 VAL A O 1
ATOM 1436 N N . GLU A 1 297 ? 159.145 158.769 179.178 1.00 80.59 297 GLU A N 1
ATOM 1437 C CA . GLU A 1 297 ? 157.791 158.376 179.551 1.00 75.37 297 GLU A CA 1
ATOM 1438 C C . GLU A 1 297 ? 156.878 158.306 178.335 1.00 75.53 297 GLU A C 1
ATOM 1439 O O . GLU A 1 297 ? 156.030 157.411 178.242 1.00 81.51 297 GLU A O 1
ATOM 1445 N N . ALA A 1 298 ? 157.025 159.242 177.396 1.00 65.99 298 ALA A N 1
ATOM 1446 C CA . ALA A 1 298 ? 156.216 159.198 176.184 1.00 65.81 298 ALA A CA 1
ATOM 1447 C C . ALA A 1 298 ? 156.645 158.050 175.282 1.00 73.03 298 ALA A C 1
ATOM 1448 O O . ALA A 1 298 ? 155.864 157.589 174.444 1.00 80.44 298 ALA A O 1
ATOM 1450 N N . SER A 1 299 ? 157.883 157.578 175.437 1.00 70.37 299 SER A N 1
ATOM 1451 C CA . SER A 1 299 ? 158.343 156.449 174.636 1.00 67.23 299 SER A CA 1
ATOM 1452 C C . SER A 1 299 ? 157.540 155.191 174.936 1.00 71.51 299 SER A C 1
ATOM 1453 O O . SER A 1 299 ? 157.274 154.388 174.034 1.00 73.87 299 SER A O 1
ATOM 1456 N N . ILE A 1 300 ? 157.140 155.001 176.192 1.00 68.24 300 ILE A N 1
ATOM 1457 C CA . ILE A 1 300 ? 156.455 153.777 176.593 1.00 66.15 300 ILE A CA 1
ATOM 1458 C C . ILE A 1 300 ? 154.983 154.048 176.878 1.00 67.64 300 ILE A C 1
ATOM 1459 O O . ILE A 1 300 ? 154.362 153.355 177.691 1.00 72.91 300 ILE A O 1
ATOM 1464 N N . LEU A 1 301 ? 154.414 155.050 176.205 1.00 64.05 301 LEU A N 1
ATOM 1465 C CA . LEU A 1 301 ? 153.001 155.366 176.397 1.00 60.17 301 LEU A CA 1
ATOM 1466 C C . LEU A 1 301 ? 152.119 154.148 176.146 1.00 73.60 301 LEU A C 1
ATOM 1467 O O . LEU A 1 301 ? 151.106 153.954 176.828 1.00 78.93 301 LEU A O 1
ATOM 1472 N N . LYS A 1 302 ? 152.504 153.305 175.183 1.00 82.99 302 LYS A N 1
ATOM 1473 C CA . LYS A 1 302 ? 151.708 152.127 174.853 1.00 81.17 302 LYS A CA 1
ATOM 1474 C C . LYS A 1 302 ? 151.540 151.212 176.059 1.00 80.77 302 LYS A C 1
ATOM 1475 O O . LYS A 1 302 ? 150.486 150.587 176.232 1.00 84.23 302 LYS A O 1
ATOM 1481 N N . CYS A 1 303 ? 152.562 151.132 176.914 1.00 76.02 303 CYS A N 1
ATOM 1482 C CA . CYS A 1 303 ? 152.490 150.270 178.086 1.00 74.34 303 CYS A CA 1
ATOM 1483 C C . CYS A 1 303 ? 151.361 150.671 179.022 1.00 80.28 303 CYS A C 1
ATOM 1484 O O . CYS A 1 303 ? 150.914 149.846 179.829 1.00 83.58 303 CYS A O 1
ATOM 1487 N N . ASN A 1 304 ? 150.861 151.904 178.908 1.00 67.81 304 ASN A N 1
ATOM 1488 C CA . ASN A 1 304 ? 149.731 152.321 179.726 1.00 59.93 304 ASN A CA 1
ATOM 1489 C C . ASN A 1 304 ? 148.501 151.465 179.469 1.00 69.23 304 ASN A C 1
ATOM 1490 O O . ASN A 1 304 ? 147.573 151.471 180.284 1.00 76.27 304 ASN A O 1
ATOM 1495 N N . LYS A 1 305 ? 148.475 150.735 178.351 1.00 79.99 305 LYS A N 1
ATOM 1496 C CA . LYS A 1 305 ? 147.369 149.824 178.083 1.00 75.56 305 LYS A CA 1
ATOM 1497 C C . LYS A 1 305 ? 147.251 148.746 179.151 1.00 76.76 305 LYS A C 1
ATOM 1498 O O . LYS A 1 305 ? 146.150 148.250 179.410 1.00 79.20 305 LYS A O 1
ATOM 1504 N N . PHE A 1 306 ? 148.363 148.372 179.784 1.00 77.44 306 PHE A N 1
ATOM 1505 C CA . PHE A 1 306 ? 148.333 147.259 180.723 1.00 76.58 306 PHE A CA 1
ATOM 1506 C C . PHE A 1 306 ? 147.865 147.655 182.116 1.00 77.25 306 PHE A C 1
ATOM 1507 O O . PHE A 1 306 ? 147.674 146.773 182.958 1.00 81.38 306 PHE A O 1
ATOM 1515 N N . LEU A 1 307 ? 147.674 148.944 182.382 1.00 69.61 307 LEU A N 1
ATOM 1516 C CA . LEU A 1 307 ? 147.267 149.398 183.705 1.00 70.79 307 LEU A CA 1
ATOM 1517 C C . LEU A 1 307 ? 145.789 149.739 183.795 1.00 77.82 307 LEU A C 1
ATOM 1518 O O . LEU A 1 307 ? 145.180 149.525 184.847 1.00 79.88 307 LEU A O 1
ATOM 1523 N N . SER A 1 308 ? 145.200 150.257 182.720 1.00 81.23 308 SER A N 1
ATOM 1524 C CA . SER A 1 308 ? 143.781 150.583 182.669 1.00 76.15 308 SER A CA 1
ATOM 1525 C C . SER A 1 308 ? 143.413 150.856 181.220 1.00 80.34 308 SER A C 1
ATOM 1526 O O . SER A 1 308 ? 144.280 151.120 180.382 1.00 84.11 308 SER A O 1
ATOM 1529 N N . LYS A 1 309 ? 142.113 150.786 180.932 1.00 75.66 309 LYS A N 1
ATOM 1530 C CA . LYS A 1 309 ? 141.625 151.128 179.604 1.00 74.58 309 LYS A CA 1
ATOM 1531 C C . LYS A 1 309 ? 141.648 152.627 179.343 1.00 78.92 309 LYS A C 1
ATOM 1532 O O . LYS A 1 309 ? 141.499 153.040 178.189 1.00 77.48 309 LYS A O 1
ATOM 1538 N N . THR A 1 310 ? 141.829 153.442 180.380 1.00 73.81 310 THR A N 1
ATOM 1539 C CA . THR A 1 310 ? 141.888 154.890 180.253 1.00 70.30 310 THR A CA 1
ATOM 1540 C C . THR A 1 310 ? 143.274 155.446 180.549 1.00 64.23 310 THR A C 1
ATOM 1541 O O . THR A 1 310 ? 143.410 156.651 180.784 1.00 72.16 310 THR A O 1
ATOM 1545 N N . GLY A 1 311 ? 144.304 154.598 180.550 1.00 59.98 311 GLY A N 1
ATOM 1546 C CA . GLY A 1 311 ? 145.635 155.068 180.900 1.00 64.90 311 GLY A CA 1
ATOM 1547 C C . GLY A 1 311 ? 146.199 156.050 179.892 1.00 70.68 311 GLY A C 1
ATOM 1548 O O . GLY A 1 311 ? 146.776 157.075 180.262 1.00 72.46 311 GLY A O 1
ATOM 1549 N N . ILE A 1 312 ? 146.049 155.745 178.603 1.00 70.25 312 ILE A N 1
ATOM 1550 C CA . ILE A 1 312 ? 146.557 156.642 177.569 1.00 64.39 312 ILE A CA 1
ATOM 1551 C C . ILE A 1 312 ? 145.775 157.949 177.567 1.00 71.03 312 ILE A C 1
ATOM 1552 O O . ILE A 1 312 ? 146.354 159.038 177.454 1.00 75.79 312 ILE A O 1
ATOM 1557 N N . SER A 1 313 ? 144.450 157.864 177.695 1.00 72.69 313 SER A N 1
ATOM 1558 C CA . SER A 1 313 ? 143.615 159.057 177.727 1.00 65.67 313 SER A CA 1
ATOM 1559 C C . SER A 1 313 ? 143.875 159.916 178.955 1.00 68.42 313 SER A C 1
ATOM 1560 O O . SER A 1 313 ? 143.496 161.091 178.965 1.00 73.30 313 SER A O 1
ATOM 1563 N N . GLU A 1 314 ? 144.506 159.360 179.988 1.00 80.04 314 GLU A N 1
ATOM 1564 C CA . GLU A 1 314 ? 144.857 160.124 181.175 1.00 80.30 314 GLU A CA 1
ATOM 1565 C C . GLU A 1 314 ? 146.320 160.538 181.212 1.00 80.16 314 GLU A C 1
ATOM 1566 O O . GLU A 1 314 ? 146.680 161.406 182.012 1.00 79.73 314 GLU A O 1
ATOM 1572 N N . CYS A 1 315 ? 147.165 159.942 180.373 1.00 79.25 315 CYS A N 1
ATOM 1573 C CA . CYS A 1 315 ? 148.585 160.267 180.324 1.00 79.74 315 CYS A CA 1
ATOM 1574 C C . CYS A 1 315 ? 148.936 161.253 179.220 1.00 84.15 315 CYS A C 1
ATOM 1575 O O . CYS A 1 315 ? 149.832 162.082 179.403 1.00 87.14 315 CYS A O 1
ATOM 1578 N N . LEU A 1 316 ? 148.259 161.178 178.076 1.00 79.86 316 LEU A N 1
ATOM 1579 C CA . LEU A 1 316 ? 148.555 162.093 176.974 1.00 72.79 316 LEU A CA 1
ATOM 1580 C C . LEU A 1 316 ? 148.334 163.559 177.337 1.00 71.51 316 LEU A C 1
ATOM 1581 O O . LEU A 1 316 ? 149.238 164.378 177.079 1.00 75.10 316 LEU A O 1
ATOM 1586 N N . PRO A 1 317 ? 147.196 163.966 177.921 1.00 64.98 317 PRO A N 1
ATOM 1587 C CA . PRO A 1 317 ? 147.065 165.381 178.311 1.00 63.93 317 PRO A CA 1
ATOM 1588 C C . PRO A 1 317 ? 148.113 165.813 179.314 1.00 70.46 317 PRO A C 1
ATOM 1589 O O . PRO A 1 317 ? 148.567 166.965 179.286 1.00 75.39 317 PRO A O 1
ATOM 1593 N N . ARG A 1 318 ? 148.513 164.909 180.206 1.00 72.67 318 ARG A N 1
ATOM 1594 C CA . ARG A 1 318 ? 149.511 165.255 181.208 1.00 68.94 318 ARG A CA 1
ATOM 1595 C C . ARG A 1 318 ? 150.871 165.511 180.576 1.00 71.26 318 ARG A C 1
ATOM 1596 O O . ARG A 1 318 ? 151.575 166.442 180.975 1.00 75.48 318 ARG A O 1
ATOM 1604 N N . LEU A 1 319 ? 151.260 164.709 179.582 1.00 76.84 319 LEU A N 1
ATOM 1605 C CA . LEU A 1 319 ? 152.497 164.995 178.859 1.00 75.88 319 LEU A CA 1
ATOM 1606 C C . LEU A 1 319 ? 152.397 166.306 178.087 1.00 77.42 319 LEU A C 1
ATOM 1607 O O . LEU A 1 319 ? 153.356 167.096 178.052 1.00 74.78 319 LEU A O 1
ATOM 1612 N N . THR A 1 320 ? 151.244 166.555 177.458 1.00 77.65 320 THR A N 1
ATOM 1613 C CA . THR A 1 320 ? 151.066 167.807 176.730 1.00 74.09 320 THR A CA 1
ATOM 1614 C C . THR A 1 320 ? 151.238 169.006 177.654 1.00 75.61 320 THR A C 1
ATOM 1615 O O . THR A 1 320 ? 151.884 169.995 177.289 1.00 81.19 320 THR A O 1
ATOM 1619 N N . CYS A 1 321 ? 150.677 168.931 178.861 1.00 73.41 321 CYS A N 1
ATOM 1620 C CA . CYS A 1 321 ? 150.864 170.011 179.824 1.00 73.27 321 CYS A CA 1
ATOM 1621 C C . CYS A 1 321 ? 152.296 170.063 180.341 1.00 77.01 321 CYS A C 1
ATOM 1622 O O . CYS A 1 321 ? 152.829 171.154 180.572 1.00 87.12 321 CYS A O 1
ATOM 1625 N N . MET A 1 322 ? 152.930 168.903 180.521 1.00 61.48 322 MET A N 1
ATOM 1626 C CA . MET A 1 322 ? 154.310 168.851 180.990 1.00 58.02 322 MET A CA 1
ATOM 1627 C C . MET A 1 322 ? 155.256 169.565 180.043 1.00 66.69 322 MET A C 1
ATOM 1628 O O . MET A 1 322 ? 156.269 170.121 180.480 1.00 74.18 322 MET A O 1
ATOM 1633 N N . ILE A 1 323 ? 154.950 169.553 178.743 1.00 71.82 323 ILE A N 1
ATOM 1634 C CA . ILE A 1 323 ? 155.821 170.220 177.777 1.00 67.00 323 ILE A CA 1
ATOM 1635 C C . ILE A 1 323 ? 155.962 171.713 178.072 1.00 72.20 323 ILE A C 1
ATOM 1636 O O . ILE A 1 323 ? 156.972 172.322 177.702 1.00 75.98 323 ILE A O 1
ATOM 1641 N N . ARG A 1 324 ? 154.988 172.318 178.761 1.00 73.29 324 ARG A N 1
ATOM 1642 C CA . ARG A 1 324 ? 155.075 173.740 179.086 1.00 67.47 324 ARG A CA 1
ATOM 1643 C C . ARG A 1 324 ? 156.297 174.083 179.924 1.00 67.74 324 ARG A C 1
ATOM 1644 O O . ARG A 1 324 ? 156.730 175.239 179.918 1.00 76.27 324 ARG A O 1
ATOM 1652 N N . GLY A 1 325 ? 156.860 173.117 180.648 1.00 67.01 325 GLY A N 1
ATOM 1653 C CA . GLY A 1 325 ? 158.035 173.403 181.449 1.00 70.28 325 GLY A CA 1
ATOM 1654 C C . GLY A 1 325 ? 159.266 173.695 180.618 1.00 76.16 325 GLY A C 1
ATOM 1655 O O . GLY A 1 325 ? 160.180 174.382 181.080 1.00 79.89 325 GLY A O 1
ATOM 1656 N N . ILE A 1 326 ? 159.311 173.182 179.391 1.00 79.19 326 ILE A N 1
ATOM 1657 C CA . ILE A 1 326 ? 160.461 173.382 178.515 1.00 76.08 326 ILE A CA 1
ATOM 1658 C C . ILE A 1 326 ? 160.474 174.841 178.068 1.00 75.63 326 ILE A C 1
ATOM 1659 O O . ILE A 1 326 ? 159.600 175.277 177.315 1.00 76.49 326 ILE A O 1
ATOM 1664 N N . GLY A 1 327 ? 161.472 175.598 178.529 1.00 82.33 327 GLY A N 1
ATOM 1665 C CA . GLY A 1 327 ? 161.520 177.015 178.217 1.00 82.80 327 GLY A CA 1
ATOM 1666 C C . GLY A 1 327 ? 162.127 177.338 176.870 1.00 84.51 327 GLY A C 1
ATOM 1667 O O . GLY A 1 327 ? 161.803 178.373 176.280 1.00 90.86 327 GLY A O 1
ATOM 1668 N N . ASP A 1 328 ? 163.003 176.481 176.365 1.00 85.74 328 ASP A N 1
ATOM 1669 C CA . ASP A 1 328 ? 163.610 176.724 175.064 1.00 86.85 328 ASP A CA 1
ATOM 1670 C C . ASP A 1 328 ? 162.593 176.417 173.973 1.00 86.55 328 ASP A C 1
ATOM 1671 O O . ASP A 1 328 ? 162.073 175.298 173.925 1.00 89.25 328 ASP A O 1
ATOM 1676 N N . PRO A 1 329 ? 162.270 177.372 173.097 1.00 66.13 329 PRO A N 1
ATOM 1677 C CA . PRO A 1 329 ? 161.207 177.122 172.109 1.00 62.46 329 PRO A CA 1
ATOM 1678 C C . PRO A 1 329 ? 161.485 175.951 171.186 1.00 67.22 329 PRO A C 1
ATOM 1679 O O . PRO A 1 329 ? 160.568 175.177 170.894 1.00 74.27 329 PRO A O 1
ATOM 1683 N N . LEU A 1 330 ? 162.727 175.780 170.733 1.00 68.97 330 LEU A N 1
ATOM 1684 C CA . LEU A 1 330 ? 163.025 174.709 169.789 1.00 69.16 330 LEU A CA 1
ATOM 1685 C C . LEU A 1 330 ? 162.859 173.341 170.440 1.00 73.19 330 LEU A C 1
ATOM 1686 O O . LEU A 1 330 ? 162.256 172.427 169.856 1.00 76.84 330 LEU A O 1
ATOM 1691 N N . VAL A 1 331 ? 163.381 173.189 171.659 1.00 69.03 331 VAL A N 1
ATOM 1692 C CA . VAL A 1 331 ? 163.252 171.926 172.376 1.00 64.73 331 VAL A CA 1
ATOM 1693 C C . VAL A 1 331 ? 161.787 171.614 172.642 1.00 72.86 331 VAL A C 1
ATOM 1694 O O . VAL A 1 331 ? 161.342 170.473 172.477 1.00 76.57 331 VAL A O 1
ATOM 1698 N N . SER A 1 332 ? 161.014 172.622 173.050 1.00 73.05 332 SER A N 1
ATOM 1699 C CA . SER A 1 332 ? 159.594 172.409 173.311 1.00 64.73 332 SER A CA 1
ATOM 1700 C C . SER A 1 332 ? 158.849 172.006 172.047 1.00 67.97 332 SER A C 1
ATOM 1701 O O . SER A 1 332 ? 157.983 171.124 172.084 1.00 78.87 332 SER A O 1
ATOM 1704 N N . VAL A 1 333 ? 159.166 172.638 170.917 1.00 61.37 333 VAL A N 1
ATOM 1705 C CA . VAL A 1 333 ? 158.462 172.326 169.678 1.00 61.78 333 VAL A CA 1
ATOM 1706 C C . VAL A 1 333 ? 158.774 170.906 169.228 1.00 69.17 333 VAL A C 1
ATOM 1707 O O . VAL A 1 333 ? 157.877 170.158 168.815 1.00 72.88 333 VAL A O 1
ATOM 1711 N N . TYR A 1 334 ? 160.040 170.496 169.316 1.00 72.68 334 TYR A N 1
ATOM 1712 C CA . TYR A 1 334 ? 160.366 169.131 168.915 1.00 69.94 334 TYR A CA 1
ATOM 1713 C C . TYR A 1 334 ? 159.823 168.104 169.905 1.00 73.40 334 TYR A C 1
ATOM 1714 O O . TYR A 1 334 ? 159.459 166.990 169.504 1.00 79.51 334 TYR A O 1
ATOM 1723 N N . ALA A 1 335 ? 159.730 168.462 171.187 1.00 65.73 335 ALA A N 1
ATOM 1724 C CA . ALA A 1 335 ? 159.072 167.589 172.151 1.00 64.48 335 ALA A CA 1
ATOM 1725 C C . ALA A 1 335 ? 157.598 167.412 171.815 1.00 70.08 335 ALA A C 1
ATOM 1726 O O . ALA A 1 335 ? 157.060 166.302 171.905 1.00 78.43 335 ALA A O 1
ATOM 1728 N N . ARG A 1 336 ? 156.930 168.497 171.422 1.00 65.64 336 ARG A N 1
ATOM 1729 C CA . ARG A 1 336 ? 155.539 168.400 170.996 1.00 67.95 336 ARG A CA 1
ATOM 1730 C C . ARG A 1 336 ? 155.406 167.527 169.757 1.00 74.18 336 ARG A C 1
ATOM 1731 O O . ARG A 1 336 ? 154.454 166.747 169.634 1.00 82.03 336 ARG A O 1
ATOM 1739 N N . ALA A 1 337 ? 156.352 167.647 168.824 1.00 66.88 337 ALA A N 1
ATOM 1740 C CA . ALA A 1 337 ? 156.325 166.805 167.632 1.00 61.81 337 ALA A CA 1
ATOM 1741 C C . ALA A 1 337 ? 156.456 165.330 167.990 1.00 66.17 337 ALA A C 1
ATOM 1742 O O . ALA A 1 337 ? 155.722 164.486 167.460 1.00 75.58 337 ALA A O 1
ATOM 1744 N N . TYR A 1 338 ? 157.384 165.000 168.892 1.00 80.38 338 TYR A N 1
ATOM 1745 C CA . TYR A 1 338 ? 157.523 163.612 169.323 1.00 81.09 338 TYR A CA 1
ATOM 1746 C C . TYR A 1 338 ? 156.269 163.115 170.025 1.00 82.66 338 TYR A C 1
ATOM 1747 O O . TYR A 1 338 ? 155.851 161.967 169.828 1.00 89.42 338 TYR A O 1
ATOM 1756 N N . LEU A 1 339 ? 155.670 163.953 170.872 1.00 74.00 339 LEU A N 1
ATOM 1757 C CA . LEU A 1 339 ? 154.456 163.539 171.563 1.00 69.70 339 LEU A CA 1
ATOM 1758 C C . LEU A 1 339 ? 153.333 163.270 170.573 1.00 72.50 339 LEU A C 1
ATOM 1759 O O . LEU A 1 339 ? 152.589 162.294 170.718 1.00 80.38 339 LEU A O 1
ATOM 1764 N N . CYS A 1 340 ? 153.203 164.120 169.554 1.00 83.23 340 CYS A N 1
ATOM 1765 C CA . CYS A 1 340 ? 152.183 163.898 168.536 1.00 85.57 340 CYS A CA 1
ATOM 1766 C C . CYS A 1 340 ? 152.451 162.617 167.759 1.00 88.22 340 CYS A C 1
ATOM 1767 O O . CYS A 1 340 ? 151.518 161.867 167.442 1.00 92.55 340 CYS A O 1
ATOM 1770 N N . ARG A 1 341 ? 153.720 162.342 167.447 1.00 89.55 341 ARG A N 1
ATOM 1771 C CA . ARG A 1 341 ? 154.050 161.112 166.733 1.00 88.97 341 ARG A CA 1
ATOM 1772 C C . ARG A 1 341 ? 153.683 159.885 167.555 1.00 93.64 341 ARG A C 1
ATOM 1773 O O . ARG A 1 341 ? 153.080 158.934 167.040 1.00 98.83 341 ARG A O 1
ATOM 1781 N N . VAL A 1 342 ? 154.038 159.890 168.842 1.00 89.03 342 VAL A N 1
ATOM 1782 C CA . VAL A 1 342 ? 153.707 158.765 169.712 1.00 84.73 342 VAL A CA 1
ATOM 1783 C C . VAL A 1 342 ? 152.197 158.612 169.835 1.00 89.15 342 VAL A C 1
ATOM 1784 O O . VAL A 1 342 ? 151.666 157.496 169.796 1.00 90.82 342 VAL A O 1
ATOM 1788 N N . GLY A 1 343 ? 151.482 159.727 169.983 1.00 87.55 343 GLY A N 1
ATOM 1789 C CA . GLY A 1 343 ? 150.035 159.656 170.070 1.00 82.59 343 GLY A CA 1
ATOM 1790 C C . GLY A 1 343 ? 149.404 159.061 168.828 1.00 84.50 343 GLY A C 1
ATOM 1791 O O . GLY A 1 343 ? 148.467 158.266 168.918 1.00 91.16 343 GLY A O 1
ATOM 1792 N N . MET A 1 344 ? 149.908 159.431 167.652 1.00 81.06 344 MET A N 1
ATOM 1793 C CA . MET A 1 344 ? 149.347 158.901 166.417 1.00 81.95 344 MET A CA 1
ATOM 1794 C C . MET A 1 344 ? 149.752 157.460 166.142 1.00 87.62 344 MET A C 1
ATOM 1795 O O . MET A 1 344 ? 149.009 156.749 165.458 1.00 90.37 344 MET A O 1
ATOM 1800 N N . GLU A 1 345 ? 150.898 157.006 166.644 1.00 96.31 345 GLU A N 1
ATOM 1801 C CA . GLU A 1 345 ? 151.268 155.606 166.481 1.00 92.51 345 GLU A CA 1
ATOM 1802 C C . GLU A 1 345 ? 150.808 154.745 167.651 1.00 96.29 345 GLU A C 1
ATOM 1803 O O . GLU A 1 345 ? 151.058 153.537 167.654 1.00 99.77 345 GLU A O 1
ATOM 1809 N N . VAL A 1 346 ? 150.120 155.331 168.630 1.00 87.71 346 VAL A N 1
ATOM 1810 C CA . VAL A 1 346 ? 149.614 154.569 169.766 1.00 84.63 346 VAL A CA 1
ATOM 1811 C C . VAL A 1 346 ? 148.097 154.681 169.841 1.00 83.83 346 VAL A C 1
ATOM 1812 O O . VAL A 1 346 ? 147.388 153.671 169.773 1.00 86.65 346 VAL A O 1
ATOM 1816 N N . ALA A 1 347 ? 147.585 155.901 169.983 1.00 84.67 347 ALA A N 1
ATOM 1817 C CA . ALA A 1 347 ? 146.152 156.148 170.136 1.00 86.10 347 ALA A CA 1
ATOM 1818 C C . ALA A 1 347 ? 145.712 157.242 169.172 1.00 88.68 347 ALA A C 1
ATOM 1819 O O . ALA A 1 347 ? 145.515 158.396 169.567 1.00 90.19 347 ALA A O 1
ATOM 1821 N N . PRO A 1 348 ? 145.549 156.910 167.888 1.00 78.55 348 PRO A N 1
ATOM 1822 C CA . PRO A 1 348 ? 145.175 157.933 166.901 1.00 74.25 348 PRO A CA 1
ATOM 1823 C C . PRO A 1 348 ? 143.731 158.397 166.996 1.00 76.88 348 PRO A C 1
ATOM 1824 O O . PRO A 1 348 ? 143.309 159.209 166.165 1.00 82.72 348 PRO A O 1
ATOM 1828 N N . HIS A 1 349 ? 142.958 157.919 167.967 1.00 80.59 349 HIS A N 1
ATOM 1829 C CA . HIS A 1 349 ? 141.579 158.345 168.150 1.00 81.92 349 HIS A CA 1
ATOM 1830 C C . HIS A 1 349 ? 141.418 159.336 169.295 1.00 87.45 349 HIS A C 1
ATOM 1831 O O . HIS A 1 349 ? 140.289 159.592 169.726 1.00 89.23 349 HIS A O 1
ATOM 1838 N N . LEU A 1 350 ? 142.517 159.898 169.794 1.00 100.92 350 LEU A N 1
ATOM 1839 C CA . LEU A 1 350 ? 142.508 160.861 170.895 1.00 100.09 350 LEU A CA 1
ATOM 1840 C C . LEU A 1 350 ? 142.872 162.263 170.424 1.00 99.74 350 LEU A C 1
ATOM 1841 O O . LEU A 1 350 ? 143.621 162.976 171.097 1.00 101.82 350 LEU A O 1
ATOM 1846 N N . LYS A 1 351 ? 142.362 162.674 169.262 1.00 100.93 351 LYS A N 1
ATOM 1847 C CA . LYS A 1 351 ? 142.770 163.947 168.677 1.00 102.03 351 LYS A CA 1
ATOM 1848 C C . LYS A 1 351 ? 142.380 165.129 169.555 1.00 99.11 351 LYS A C 1
ATOM 1849 O O . LYS A 1 351 ? 143.055 166.167 169.533 1.00 105.10 351 LYS A O 1
ATOM 1855 N N . GLU A 1 352 ? 141.299 164.995 170.327 1.00 86.34 352 GLU A N 1
ATOM 1856 C CA . GLU A 1 352 ? 140.881 166.083 171.204 1.00 90.70 352 GLU A CA 1
ATOM 1857 C C . GLU A 1 352 ? 141.959 166.415 172.225 1.00 94.00 352 GLU A C 1
ATOM 1858 O O . GLU A 1 352 ? 142.132 167.584 172.589 1.00 95.01 352 GLU A O 1
ATOM 1864 N N . THR A 1 353 ? 142.692 165.406 172.697 1.00 92.17 353 THR A N 1
ATOM 1865 C CA . THR A 1 353 ? 143.830 165.652 173.574 1.00 87.70 353 THR A CA 1
ATOM 1866 C C . THR A 1 353 ? 144.974 166.346 172.849 1.00 89.60 353 THR A C 1
ATOM 1867 O O . THR A 1 353 ? 145.577 167.275 173.398 1.00 91.44 353 THR A O 1
ATOM 1871 N N . LEU A 1 354 ? 145.277 165.926 171.621 1.00 95.82 354 LEU A N 1
ATOM 1872 C CA . LEU A 1 354 ? 146.427 166.459 170.904 1.00 96.17 354 LEU A CA 1
ATOM 1873 C C . LEU A 1 354 ? 146.203 167.865 170.360 1.00 97.16 354 LEU A C 1
ATOM 1874 O O . LEU A 1 354 ? 147.183 168.548 170.049 1.00 99.32 354 LEU A O 1
ATOM 1879 N N . ASN A 1 355 ? 144.951 168.316 170.231 1.00 87.30 355 ASN A N 1
ATOM 1880 C CA . ASN A 1 355 ? 144.718 169.713 169.864 1.00 84.92 355 ASN A CA 1
ATOM 1881 C C . ASN A 1 355 ? 145.321 170.666 170.890 1.00 83.55 355 ASN A C 1
ATOM 1882 O O . ASN A 1 355 ? 145.717 171.796 170.551 1.00 86.64 355 ASN A O 1
ATOM 1887 N N . LYS A 1 356 ? 145.396 170.228 172.147 1.00 68.71 356 LYS A N 1
ATOM 1888 C CA . LYS A 1 356 ? 146.011 171.048 173.180 1.00 61.37 356 LYS A CA 1
ATOM 1889 C C . LYS A 1 356 ? 147.476 171.313 172.869 1.00 69.32 356 LYS A C 1
ATOM 1890 O O . LYS A 1 356 ? 148.011 172.353 173.264 1.00 83.78 356 LYS A O 1
ATOM 1896 N N . ASN A 1 357 ? 148.133 170.404 172.145 1.00 73.53 357 ASN A N 1
ATOM 1897 C CA . ASN A 1 357 ? 149.510 170.647 171.728 1.00 75.92 357 ASN A CA 1
ATOM 1898 C C . ASN A 1 357 ? 149.601 171.876 170.835 1.00 81.57 357 ASN A C 1
ATOM 1899 O O . ASN A 1 357 ? 150.437 172.757 171.058 1.00 82.35 357 ASN A O 1
ATOM 1904 N N . PHE A 1 358 ? 148.733 171.959 169.825 1.00 80.07 358 PHE A N 1
ATOM 1905 C CA . PHE A 1 358 ? 148.736 173.111 168.929 1.00 71.31 358 PHE A CA 1
ATOM 1906 C C . PHE A 1 358 ? 148.391 174.391 169.675 1.00 69.77 358 PHE A C 1
ATOM 1907 O O . PHE A 1 358 ? 149.016 175.438 169.455 1.00 80.27 358 PHE A O 1
ATOM 1915 N N . PHE A 1 359 ? 147.406 174.329 170.572 1.00 71.41 359 PHE A N 1
ATOM 1916 C CA . PHE A 1 359 ? 147.018 175.546 171.283 1.00 77.17 359 PHE A CA 1
ATOM 1917 C C . PHE A 1 359 ? 148.122 176.030 172.226 1.00 81.53 359 PHE A C 1
ATOM 1918 O O . PHE A 1 359 ? 148.446 177.227 172.253 1.00 86.96 359 PHE A O 1
ATOM 1926 N N . ASP A 1 360 ? 148.730 175.119 172.991 1.00 94.53 360 ASP A N 1
ATOM 1927 C CA . ASP A 1 360 ? 149.838 175.509 173.856 1.00 92.07 360 ASP A CA 1
ATOM 1928 C C . ASP A 1 360 ? 151.034 175.978 173.038 1.00 93.82 360 ASP A C 1
ATOM 1929 O O . ASP A 1 360 ? 151.782 176.866 173.467 1.00 96.74 360 ASP A O 1
ATOM 1934 N N . PHE A 1 361 ? 151.234 175.394 171.856 1.00 81.80 361 PHE A N 1
ATOM 1935 C CA . PHE A 1 361 ? 152.309 175.851 170.988 1.00 77.11 361 PHE A CA 1
ATOM 1936 C C . PHE A 1 361 ? 152.078 177.285 170.539 1.00 75.08 361 PHE A C 1
ATOM 1937 O O . PHE A 1 361 ? 153.020 178.081 170.472 1.00 79.96 361 PHE A O 1
ATOM 1945 N N . LEU A 1 362 ? 150.834 177.630 170.209 1.00 62.95 362 LEU A N 1
ATOM 1946 C CA . LEU A 1 362 ? 150.540 179.022 169.884 1.00 60.40 362 LEU A CA 1
ATOM 1947 C C . LEU A 1 362 ? 150.763 179.920 171.090 1.00 69.80 362 LEU A C 1
ATOM 1948 O O . LEU A 1 362 ? 151.190 181.071 170.946 1.00 78.79 362 LEU A O 1
ATOM 1953 N N . LEU A 1 363 ? 150.466 179.417 172.288 1.00 72.44 363 LEU A N 1
ATOM 1954 C CA . LEU A 1 363 ? 150.744 180.193 173.494 1.00 73.09 363 LEU A CA 1
ATOM 1955 C C . LEU A 1 363 ? 152.238 180.465 173.643 1.00 76.46 363 LEU A C 1
ATOM 1956 O O . LEU A 1 363 ? 152.641 181.551 174.073 1.00 75.40 363 LEU A O 1
ATOM 1961 N N . THR A 1 364 ? 153.071 179.484 173.301 1.00 76.57 364 THR A N 1
ATOM 1962 C CA . THR A 1 364 ? 154.520 179.588 173.447 1.00 72.51 364 THR A CA 1
ATOM 1963 C C . THR A 1 364 ? 155.194 180.298 172.271 1.00 77.34 364 THR A C 1
ATOM 1964 O O . THR A 1 364 ? 156.333 180.757 172.411 1.00 83.54 364 THR A O 1
ATOM 1968 N N . PHE A 1 365 ? 154.496 180.455 171.144 1.00 64.91 365 PHE A N 1
ATOM 1969 C CA . PHE A 1 365 ? 155.105 180.969 169.919 1.00 62.11 365 PHE A CA 1
ATOM 1970 C C . PHE A 1 365 ? 155.738 182.345 170.084 1.00 62.20 365 PHE A C 1
ATOM 1971 O O . PHE A 1 365 ? 156.635 182.693 169.310 1.00 64.60 365 PHE A O 1
ATOM 1979 N N . LYS A 1 366 ? 155.301 183.133 171.067 1.00 75.83 366 LYS A N 1
ATOM 1980 C CA . LYS A 1 366 ? 155.882 184.457 171.262 1.00 71.54 366 LYS A CA 1
ATOM 1981 C C . LYS A 1 366 ? 157.368 184.380 171.597 1.00 77.60 366 LYS A C 1
ATOM 1982 O O . LYS A 1 366 ? 158.114 185.329 171.333 1.00 79.60 366 LYS A O 1
ATOM 1988 N N . GLN A 1 367 ? 157.820 183.254 172.152 1.00 81.30 367 GLN A N 1
ATOM 1989 C CA . GLN A 1 367 ? 159.206 183.117 172.580 1.00 78.42 367 GLN A CA 1
ATOM 1990 C C . GLN A 1 367 ? 160.186 182.958 171.428 1.00 81.76 367 GLN A C 1
ATOM 1991 O O . GLN A 1 367 ? 161.379 183.211 171.620 1.00 82.87 367 GLN A O 1
ATOM 1997 N N . ILE A 1 368 ? 159.724 182.542 170.247 1.00 66.27 368 ILE A N 1
ATOM 1998 C CA . ILE A 1 368 ? 160.645 182.269 169.146 1.00 54.96 368 ILE A CA 1
ATOM 1999 C C . ILE A 1 368 ? 161.405 183.529 168.757 1.00 64.44 368 ILE A C 1
ATOM 2000 O O . ILE A 1 368 ? 162.625 183.501 168.559 1.00 67.51 368 ILE A O 1
ATOM 2005 N N . HIS A 1 369 ? 160.703 184.651 168.652 1.00 58.86 369 HIS A N 1
ATOM 2006 C CA . HIS A 1 369 ? 161.317 185.925 168.314 1.00 48.57 369 HIS A CA 1
ATOM 2007 C C . HIS A 1 369 ? 161.608 186.780 169.537 1.00 56.50 369 HIS A C 1
ATOM 2008 O O . HIS A 1 369 ? 161.930 187.961 169.389 1.00 63.20 369 HIS A O 1
ATOM 2015 N N . GLY A 1 370 ? 161.507 186.214 170.736 1.00 79.38 370 GLY A N 1
ATOM 2016 C CA . GLY A 1 370 ? 161.706 186.968 171.957 1.00 81.45 370 GLY A CA 1
ATOM 2017 C C . GLY A 1 370 ? 163.148 187.344 172.217 1.00 83.30 370 GLY A C 1
ATOM 2018 O O . GLY A 1 370 ? 164.039 187.011 171.431 1.00 84.84 370 GLY A O 1
ATOM 2019 N N . ASP A 1 371 ? 163.385 188.045 173.327 1.00 98.74 371 ASP A N 1
ATOM 2020 C CA . ASP A 1 371 ? 164.724 188.545 173.622 1.00 100.48 371 ASP A CA 1
ATOM 2021 C C . ASP A 1 371 ? 165.678 187.417 173.999 1.00 100.63 371 ASP A C 1
ATOM 2022 O O . ASP A 1 371 ? 166.842 187.420 173.581 1.00 101.90 371 ASP A O 1
ATOM 2027 N N . THR A 1 372 ? 165.206 186.450 174.789 1.00 96.04 372 THR A N 1
ATOM 2028 C CA . THR A 1 372 ? 166.091 185.407 175.303 1.00 95.32 372 THR A CA 1
ATOM 2029 C C . THR A 1 372 ? 166.689 184.579 174.172 1.00 95.54 372 THR A C 1
ATOM 2030 O O . THR A 1 372 ? 167.894 184.295 174.162 1.00 98.40 372 THR A O 1
ATOM 2034 N N . VAL A 1 373 ? 165.861 184.187 173.205 1.00 81.95 373 VAL A N 1
ATOM 2035 C CA . VAL A 1 373 ? 166.357 183.390 172.089 1.00 77.69 373 VAL A CA 1
ATOM 2036 C C . VAL A 1 373 ? 167.305 184.210 171.224 1.00 84.69 373 VAL A C 1
ATOM 2037 O O . VAL A 1 373 ? 168.291 183.685 170.693 1.00 92.63 373 VAL A O 1
ATOM 2041 N N . GLN A 1 374 ? 167.025 185.504 171.063 1.00 90.37 374 GLN A N 1
ATOM 2042 C CA . GLN A 1 374 ? 167.934 186.361 170.310 1.00 90.70 374 GLN A CA 1
ATOM 2043 C C . GLN A 1 374 ? 169.300 186.441 170.981 1.00 96.12 374 GLN A C 1
ATOM 2044 O O . GLN A 1 374 ? 170.336 186.354 170.310 1.00 96.32 374 GLN A O 1
ATOM 2050 N N . ASN A 1 375 ? 169.324 186.597 172.307 1.00 94.40 375 ASN A N 1
ATOM 2051 C CA . ASN A 1 375 ? 170.599 186.612 173.019 1.00 93.22 375 ASN A CA 1
ATOM 2052 C C . ASN A 1 375 ? 171.314 185.272 172.906 1.00 85.65 375 ASN A C 1
ATOM 2053 O O . ASN A 1 375 ? 172.540 185.227 172.760 1.00 76.36 375 ASN A O 1
ATOM 2058 N N . GLN A 1 376 ? 170.567 184.170 172.980 1.00 89.57 376 GLN A N 1
ATOM 2059 C CA . GLN A 1 376 ? 171.179 182.853 172.832 1.00 88.51 376 GLN A CA 1
ATOM 2060 C C . GLN A 1 376 ? 171.824 182.700 171.459 1.00 89.16 376 GLN A C 1
ATOM 2061 O O . GLN A 1 376 ? 172.951 182.203 171.337 1.00 95.36 376 GLN A O 1
ATOM 2067 N N . LEU A 1 377 ? 171.121 183.132 170.411 1.00 82.12 377 LEU A N 1
ATOM 2068 C CA . LEU A 1 377 ? 171.678 183.071 169.064 1.00 83.52 377 LEU A CA 1
ATOM 2069 C C . LEU A 1 377 ? 172.909 183.957 168.933 1.00 90.02 377 LEU A C 1
ATOM 2070 O O . LEU A 1 377 ? 173.886 183.581 168.275 1.00 89.97 377 LEU A O 1
ATOM 2075 N N . VAL A 1 378 ? 172.875 185.146 169.541 1.00 87.34 378 VAL A N 1
ATOM 2076 C CA . VAL A 1 378 ? 174.029 186.041 169.495 1.00 85.60 378 VAL A CA 1
ATOM 2077 C C . VAL A 1 378 ? 175.233 185.384 170.159 1.00 82.30 378 VAL A C 1
ATOM 2078 O O . VAL A 1 378 ? 176.356 185.437 169.643 1.00 87.97 378 VAL A O 1
ATOM 2082 N N . VAL A 1 379 ? 175.014 184.749 171.312 1.00 38.72 379 VAL A N 1
ATOM 2083 C CA . VAL A 1 379 ? 176.099 184.042 171.990 1.00 22.74 379 VAL A CA 1
ATOM 2084 C C . VAL A 1 379 ? 176.642 182.929 171.106 1.00 55.93 379 VAL A C 1
ATOM 2085 O O . VAL A 1 379 ? 177.859 182.744 170.994 1.00 66.37 379 VAL A O 1
ATOM 2089 N N . GLN A 1 380 ? 175.755 182.175 170.461 1.00 82.94 380 GLN A N 1
ATOM 2090 C CA . GLN A 1 380 ? 176.210 181.139 169.544 1.00 85.23 380 GLN A CA 1
ATOM 2091 C C . GLN A 1 380 ? 176.627 181.688 168.187 1.00 85.36 380 GLN A C 1
ATOM 2092 O O . GLN A 1 380 ? 177.205 180.945 167.388 1.00 85.11 380 GLN A O 1
ATOM 2098 N N . GLY A 1 381 ? 176.364 182.962 167.912 1.00 83.81 381 GLY A N 1
ATOM 2099 C CA . GLY A 1 381 ? 176.731 183.545 166.637 1.00 84.06 381 GLY A CA 1
ATOM 2100 C C . GLY A 1 381 ? 175.964 182.960 165.470 1.00 85.50 381 GLY A C 1
ATOM 2101 O O . GLY A 1 381 ? 176.546 182.654 164.426 1.00 86.77 381 GLY A O 1
ATOM 2102 N N . VAL A 1 382 ? 174.655 182.799 165.638 1.00 91.93 382 VAL A N 1
ATOM 2103 C CA . VAL A 1 382 ? 173.782 182.249 164.609 1.00 91.52 382 VAL A CA 1
ATOM 2104 C C . VAL A 1 382 ? 172.750 183.304 164.242 1.00 94.34 382 VAL A C 1
ATOM 2105 O O . VAL A 1 382 ? 172.063 183.840 165.119 1.00 96.19 382 VAL A O 1
ATOM 2109 N N . GLU A 1 383 ? 172.646 183.603 162.951 1.00 109.57 383 GLU A N 1
ATOM 2110 C CA . GLU A 1 383 ? 171.678 184.577 162.477 1.00 109.56 383 GLU A CA 1
ATOM 2111 C C . GLU A 1 383 ? 170.279 183.975 162.445 1.00 110.79 383 GLU A C 1
ATOM 2112 O O . GLU A 1 383 ? 170.100 182.766 162.272 1.00 113.97 383 GLU A O 1
ATOM 2118 N N . LEU A 1 384 ? 169.281 184.839 162.619 1.00 92.50 384 LEU A N 1
ATOM 2119 C CA . LEU A 1 384 ? 167.895 184.380 162.648 1.00 90.20 384 LEU A CA 1
ATOM 2120 C C . LEU A 1 384 ? 167.452 183.724 161.342 1.00 91.05 384 LEU A C 1
ATOM 2121 O O . LEU A 1 384 ? 166.721 182.717 161.410 1.00 93.47 384 LEU A O 1
ATOM 2126 N N . PRO A 1 385 ? 167.816 184.231 160.140 1.00 91.36 385 PRO A N 1
ATOM 2127 C CA . PRO A 1 385 ? 167.440 183.536 158.903 1.00 89.71 385 PRO A CA 1
ATOM 2128 C C . PRO A 1 385 ? 167.869 182.078 158.845 1.00 89.15 385 PRO A C 1
ATOM 2129 O O . PRO A 1 385 ? 167.359 181.317 158.018 1.00 90.78 385 PRO A O 1
ATOM 2133 N N . SER A 1 386 ? 168.824 181.684 159.686 1.00 86.82 386 SER A N 1
ATOM 2134 C CA . SER A 1 386 ? 169.258 180.296 159.761 1.00 85.01 386 SER A CA 1
ATOM 2135 C C . SER A 1 386 ? 168.688 179.558 160.963 1.00 91.79 386 SER A C 1
ATOM 2136 O O . SER A 1 386 ? 168.585 178.327 160.923 1.00 93.16 386 SER A O 1
ATOM 2139 N N . TYR A 1 387 ? 168.322 180.279 162.023 1.00 85.60 387 TYR A N 1
ATOM 2140 C CA . TYR A 1 387 ? 167.697 179.662 163.185 1.00 76.83 387 TYR A CA 1
ATOM 2141 C C . TYR A 1 387 ? 166.250 179.283 162.904 1.00 80.42 387 TYR A C 1
ATOM 2142 O O . TYR A 1 387 ? 165.785 178.226 163.346 1.00 81.33 387 TYR A O 1
ATOM 2151 N N . LEU A 1 388 ? 165.523 180.136 162.184 1.00 75.82 388 LEU A N 1
ATOM 2152 C CA . LEU A 1 388 ? 164.117 179.854 161.907 1.00 70.47 388 LEU A CA 1
ATOM 2153 C C . LEU A 1 388 ? 163.881 178.583 161.094 1.00 70.37 388 LEU A C 1
ATOM 2154 O O . LEU A 1 388 ? 162.981 177.812 161.469 1.00 75.53 388 LEU A O 1
ATOM 2159 N N . PRO A 1 389 ? 164.616 178.293 160.002 1.00 67.77 389 PRO A N 1
ATOM 2160 C CA . PRO A 1 389 ? 164.284 177.105 159.199 1.00 72.29 389 PRO A CA 1
ATOM 2161 C C . PRO A 1 389 ? 164.484 175.779 159.918 1.00 82.09 389 PRO A C 1
ATOM 2162 O O . PRO A 1 389 ? 164.194 174.720 159.353 1.00 84.13 389 PRO A O 1
ATOM 2166 N N . LEU A 1 390 ? 164.978 175.814 161.155 1.00 87.90 390 LEU A N 1
ATOM 2167 C CA . LEU A 1 390 ? 165.085 174.603 161.958 1.00 81.01 390 LEU A CA 1
ATOM 2168 C C . LEU A 1 390 ? 163.754 174.188 162.559 1.00 79.66 390 LEU A C 1
ATOM 2169 O O . LEU A 1 390 ? 163.614 173.046 163.009 1.00 80.41 390 LEU A O 1
ATOM 2174 N N . TYR A 1 391 ? 162.789 175.089 162.579 1.00 63.14 391 TYR A N 1
ATOM 2175 C CA . TYR A 1 391 ? 161.473 174.891 163.167 1.00 56.73 391 TYR A CA 1
ATOM 2176 C C . TYR A 1 391 ? 160.480 174.132 162.285 1.00 63.05 391 TYR A C 1
ATOM 2177 O O . TYR A 1 391 ? 159.722 173.308 162.814 1.00 73.99 391 TYR A O 1
ATOM 2186 N N . PRO A 1 392 ? 160.422 174.373 160.973 1.00 62.29 392 PRO A N 1
ATOM 2187 C CA . PRO A 1 392 ? 159.402 173.716 160.137 1.00 61.58 392 PRO A CA 1
ATOM 2188 C C . PRO A 1 392 ? 159.395 172.199 160.256 1.00 68.24 392 PRO A C 1
ATOM 2189 O O . PRO A 1 392 ? 158.312 171.601 160.204 1.00 75.17 392 PRO A O 1
ATOM 2193 N N . PRO A 1 393 ? 160.545 171.523 160.398 1.00 72.87 393 PRO A N 1
ATOM 2194 C CA . PRO A 1 393 ? 160.481 170.053 160.495 1.00 70.13 393 PRO A CA 1
ATOM 2195 C C . PRO A 1 393 ? 159.595 169.542 161.617 1.00 76.99 393 PRO A C 1
ATOM 2196 O O . PRO A 1 393 ? 159.059 168.433 161.508 1.00 77.33 393 PRO A O 1
ATOM 2200 N N . ALA A 1 394 ? 159.423 170.307 162.693 1.00 76.31 394 ALA A N 1
ATOM 2201 C CA . ALA A 1 394 ? 158.571 169.891 163.798 1.00 65.09 394 ALA A CA 1
ATOM 2202 C C . ALA A 1 394 ? 157.154 170.441 163.706 1.00 68.08 394 ALA A C 1
ATOM 2203 O O . ALA A 1 394 ? 156.197 169.718 164.011 1.00 78.03 394 ALA A O 1
ATOM 2205 N N . MET A 1 395 ? 156.985 171.701 163.298 1.00 68.32 395 MET A N 1
ATOM 2206 C CA . MET A 1 395 ? 155.633 172.228 163.143 1.00 63.41 395 MET A CA 1
ATOM 2207 C C . MET A 1 395 ? 154.876 171.522 162.032 1.00 69.85 395 MET A C 1
ATOM 2208 O O . MET A 1 395 ? 153.660 171.338 162.129 1.00 77.17 395 MET A O 1
ATOM 2213 N N . ASP A 1 396 ? 155.561 171.147 160.953 1.00 88.96 396 ASP A N 1
ATOM 2214 C CA . ASP A 1 396 ? 154.881 170.412 159.897 1.00 89.20 396 ASP A CA 1
ATOM 2215 C C . ASP A 1 396 ? 154.291 169.120 160.438 1.00 91.59 396 ASP A C 1
ATOM 2216 O O . ASP A 1 396 ? 153.128 168.799 160.170 1.00 96.20 396 ASP A O 1
ATOM 2221 N N . TRP A 1 397 ? 155.064 168.391 161.246 1.00 83.71 397 TRP A N 1
ATOM 2222 C CA . TRP A 1 397 ? 154.555 167.161 161.841 1.00 79.40 397 TRP A CA 1
ATOM 2223 C C . TRP A 1 397 ? 153.416 167.438 162.814 1.00 80.69 397 TRP A C 1
ATOM 2224 O O . TRP A 1 397 ? 152.403 166.725 162.812 1.00 86.35 397 TRP A O 1
ATOM 2235 N N . ILE A 1 398 ? 153.564 168.463 163.659 1.00 69.89 398 ILE A N 1
ATOM 2236 C CA . ILE A 1 398 ? 152.522 168.776 164.637 1.00 66.33 398 ILE A CA 1
ATOM 2237 C C . ILE A 1 398 ? 151.212 169.087 163.929 1.00 72.49 398 ILE A C 1
ATOM 2238 O O . ILE A 1 398 ? 150.159 168.518 164.242 1.00 78.14 398 ILE A O 1
ATOM 2243 N N . PHE A 1 399 ? 151.267 169.985 162.946 1.00 73.32 399 PHE A N 1
ATOM 2244 C CA . PHE A 1 399 ? 150.069 170.395 162.226 1.00 69.65 399 PHE A CA 1
ATOM 2245 C C . PHE A 1 399 ? 149.479 169.238 161.432 1.00 72.67 399 PHE A C 1
ATOM 2246 O O . PHE A 1 399 ? 148.254 169.090 161.366 1.00 77.84 399 PHE A O 1
ATOM 2254 N N . GLN A 1 400 ? 150.327 168.406 160.821 1.00 84.54 400 GLN A N 1
ATOM 2255 C CA . GLN A 1 400 ? 149.827 167.275 160.047 1.00 84.40 400 GLN A CA 1
ATOM 2256 C C . GLN A 1 400 ? 149.091 166.284 160.933 1.00 89.92 400 GLN A C 1
ATOM 2257 O O . GLN A 1 400 ? 148.023 165.780 160.568 1.00 91.84 400 GLN A O 1
ATOM 2263 N N . CYS A 1 401 ? 149.655 165.979 162.103 1.00 90.45 401 CYS A N 1
ATOM 2264 C CA . CYS A 1 401 ? 148.981 165.068 163.019 1.00 84.85 401 CYS A CA 1
ATOM 2265 C C . CYS A 1 401 ? 147.680 165.669 163.531 1.00 89.09 401 CYS A C 1
ATOM 2266 O O . CYS A 1 401 ? 146.650 164.988 163.583 1.00 92.53 401 CYS A O 1
ATOM 2269 N N . ILE A 1 402 ? 147.695 166.957 163.875 1.00 80.33 402 ILE A N 1
ATOM 2270 C CA . ILE A 1 402 ? 146.520 167.570 164.475 1.00 75.24 402 ILE A CA 1
ATOM 2271 C C . ILE A 1 402 ? 145.439 167.850 163.437 1.00 80.46 402 ILE A C 1
ATOM 2272 O O . ILE A 1 402 ? 144.251 167.890 163.777 1.00 86.47 402 ILE A O 1
ATOM 2277 N N . SER A 1 403 ? 145.809 167.997 162.166 1.00 92.09 403 SER A N 1
ATOM 2278 C CA . SER A 1 403 ? 144.858 168.299 161.103 1.00 90.73 403 SER A CA 1
ATOM 2279 C C . SER A 1 403 ? 144.479 167.078 160.278 1.00 94.36 403 SER A C 1
ATOM 2280 O O . SER A 1 403 ? 143.851 167.229 159.226 1.00 98.91 403 SER A O 1
ATOM 2283 N N . TYR A 1 404 ? 144.847 165.879 160.714 1.00 96.86 404 TYR A N 1
ATOM 2284 C CA . TYR A 1 404 ? 144.524 164.671 159.966 1.00 95.40 404 TYR A CA 1
ATOM 2285 C C . TYR A 1 404 ? 143.049 164.341 160.147 1.00 97.74 404 TYR A C 1
ATOM 2286 O O . TYR A 1 404 ? 142.600 164.077 161.268 1.00 99.49 404 TYR A O 1
ATOM 2295 N N . HIS A 1 405 ? 142.298 164.361 159.046 1.00 96.03 405 HIS A N 1
ATOM 2296 C CA . HIS A 1 405 ? 140.862 164.093 159.037 1.00 93.90 405 HIS A CA 1
ATOM 2297 C C . HIS A 1 405 ? 140.090 165.033 159.953 1.00 95.38 405 HIS A C 1
ATOM 2298 O O . HIS A 1 405 ? 138.975 164.715 160.376 1.00 97.50 405 HIS A O 1
ATOM 2305 N N . ALA A 1 406 ? 140.664 166.187 160.271 1.00 86.82 406 ALA A N 1
ATOM 2306 C CA . ALA A 1 406 ? 140.001 167.126 161.152 1.00 88.28 406 ALA A CA 1
ATOM 2307 C C . ALA A 1 406 ? 138.805 167.761 160.447 1.00 90.43 406 ALA A C 1
ATOM 2308 O O . ALA A 1 406 ? 138.811 167.927 159.225 1.00 90.54 406 ALA A O 1
ATOM 2310 N N . PRO A 1 407 ? 137.761 168.112 161.192 1.00 88.91 407 PRO A N 1
ATOM 2311 C CA . PRO A 1 407 ? 136.637 168.825 160.584 1.00 88.24 407 PRO A CA 1
ATOM 2312 C C . PRO A 1 407 ? 137.050 170.214 160.131 1.00 89.85 407 PRO A C 1
ATOM 2313 O O . PRO A 1 407 ? 137.977 170.820 160.673 1.00 94.01 407 PRO A O 1
ATOM 2317 N N . GLU A 1 408 ? 136.344 170.714 159.115 1.00 93.47 408 GLU A N 1
ATOM 2318 C CA . GLU A 1 408 ? 136.676 172.019 158.554 1.00 92.89 408 GLU A CA 1
ATOM 2319 C C . GLU A 1 408 ? 136.573 173.124 159.596 1.00 93.32 408 GLU A C 1
ATOM 2320 O O . GLU A 1 408 ? 137.290 174.127 159.507 1.00 97.86 408 GLU A O 1
ATOM 2326 N N . ALA A 1 409 ? 135.701 172.958 160.593 1.00 83.77 409 ALA A N 1
ATOM 2327 C CA . ALA A 1 409 ? 135.594 173.955 161.653 1.00 86.15 409 ALA A CA 1
ATOM 2328 C C . ALA A 1 409 ? 136.884 174.048 162.458 1.00 88.37 409 ALA A C 1
ATOM 2329 O O . ALA A 1 409 ? 137.339 175.149 162.792 1.00 90.09 409 ALA A O 1
ATOM 2331 N N . LEU A 1 410 ? 137.488 172.903 162.781 1.00 81.97 410 LEU A N 1
ATOM 2332 C CA . LEU A 1 410 ? 138.743 172.919 163.525 1.00 78.35 410 LEU A CA 1
ATOM 2333 C C . LEU A 1 410 ? 139.858 173.563 162.714 1.00 87.78 410 LEU A C 1
ATOM 2334 O O . LEU A 1 410 ? 140.632 174.366 163.248 1.00 93.95 410 LEU A O 1
ATOM 2339 N N . LEU A 1 411 ? 139.958 173.227 161.424 1.00 81.47 411 LEU A N 1
ATOM 2340 C CA . LEU A 1 411 ? 140.978 173.842 160.581 1.00 72.11 411 LEU A CA 1
ATOM 2341 C C . LEU A 1 411 ? 140.769 175.344 160.486 1.00 77.75 411 LEU A C 1
ATOM 2342 O O . LEU A 1 411 ? 141.733 176.118 160.537 1.00 84.56 411 LEU A O 1
ATOM 2347 N N . THR A 1 412 ? 139.516 175.776 160.359 1.00 80.19 412 THR A N 1
ATOM 2348 C CA . THR A 1 412 ? 139.226 177.202 160.358 1.00 78.62 412 THR A CA 1
ATOM 2349 C C . THR A 1 412 ? 139.722 177.847 161.644 1.00 82.96 412 THR A C 1
ATOM 2350 O O . THR A 1 412 ? 140.538 178.774 161.606 1.00 91.94 412 THR A O 1
ATOM 2354 N N . GLU A 1 413 ? 139.315 177.296 162.791 1.00 88.48 413 GLU A N 1
ATOM 2355 C CA . GLU A 1 413 ? 139.689 177.872 164.080 1.00 90.07 413 GLU A CA 1
ATOM 2356 C C . GLU A 1 413 ? 141.202 177.964 164.227 1.00 91.78 413 GLU A C 1
ATOM 2357 O O . GLU A 1 413 ? 141.727 178.978 164.706 1.00 95.84 413 GLU A O 1
ATOM 2363 N N . MET A 1 414 ? 141.922 176.924 163.799 1.00 93.06 414 MET A N 1
ATOM 2364 C CA . MET A 1 414 ? 143.380 176.994 163.777 1.00 92.43 414 MET A CA 1
ATOM 2365 C C . MET A 1 414 ? 143.863 178.132 162.887 1.00 94.41 414 MET A C 1
ATOM 2366 O O . MET A 1 414 ? 144.820 178.835 163.233 1.00 97.04 414 MET A O 1
ATOM 2371 N N . MET A 1 415 ? 143.210 178.336 161.742 1.00 89.57 415 MET A N 1
ATOM 2372 C CA . MET A 1 415 ? 143.646 179.384 160.824 1.00 85.45 415 MET A CA 1
ATOM 2373 C C . MET A 1 415 ? 143.483 180.771 161.440 1.00 88.40 415 MET A C 1
ATOM 2374 O O . MET A 1 415 ? 144.398 181.600 161.371 1.00 92.62 415 MET A O 1
ATOM 2379 N N . GLU A 1 416 ? 142.325 181.050 162.047 1.00 86.13 416 GLU A N 1
ATOM 2380 C CA . GLU A 1 416 ? 142.165 182.374 162.655 1.00 84.93 416 GLU A CA 1
ATOM 2381 C C . GLU A 1 416 ? 143.015 182.533 163.909 1.00 89.00 416 GLU A C 1
ATOM 2382 O O . GLU A 1 416 ? 143.425 183.651 164.239 1.00 92.99 416 GLU A O 1
ATOM 2388 N N . ARG A 1 417 ? 143.297 181.447 164.630 1.00 87.93 417 ARG A N 1
ATOM 2389 C CA . ARG A 1 417 ? 144.179 181.591 165.784 1.00 87.32 417 ARG A CA 1
ATOM 2390 C C . ARG A 1 417 ? 145.618 181.835 165.347 1.00 91.44 417 ARG A C 1
ATOM 2391 O O . ARG A 1 417 ? 146.385 182.494 166.057 1.00 92.31 417 ARG A O 1
ATOM 2399 N N . CYS A 1 418 ? 146.002 181.311 164.180 1.00 93.62 418 CYS A N 1
ATOM 2400 C CA . CYS A 1 418 ? 147.322 181.608 163.632 1.00 90.44 418 CYS A CA 1
ATOM 2401 C C . CYS A 1 418 ? 147.385 183.027 163.081 1.00 92.52 418 CYS A C 1
ATOM 2402 O O . CYS A 1 418 ? 148.423 183.691 163.175 1.00 93.47 418 CYS A O 1
ATOM 2405 N N . LYS A 1 419 ? 146.285 183.503 162.494 1.00 80.20 419 LYS A N 1
ATOM 2406 C CA . LYS A 1 419 ? 146.268 184.833 161.892 1.00 74.29 419 LYS A CA 1
ATOM 2407 C C . LYS A 1 419 ? 146.456 185.927 162.933 1.00 77.91 419 LYS A C 1
ATOM 2408 O O . LYS A 1 419 ? 147.151 186.918 162.684 1.00 81.91 419 LYS A O 1
ATOM 2414 N N . LYS A 1 420 ? 145.841 185.769 164.106 1.00 80.11 420 LYS A N 1
ATOM 2415 C CA . LYS A 1 420 ? 145.777 186.841 165.092 1.00 79.75 420 LYS A CA 1
ATOM 2416 C C . LYS A 1 420 ? 147.116 187.136 165.754 1.00 78.81 420 LYS A C 1
ATOM 2417 O O . LYS A 1 420 ? 147.218 188.132 166.477 1.00 80.26 420 LYS A O 1
ATOM 2423 N N . LEU A 1 421 ? 148.133 186.311 165.533 1.00 74.93 421 LEU A N 1
ATOM 2424 C CA . LEU A 1 421 ? 149.423 186.492 166.185 1.00 71.54 421 LEU A CA 1
ATOM 2425 C C . LEU A 1 421 ? 150.239 187.564 165.466 1.00 73.56 421 LEU A C 1
ATOM 2426 O O . LEU A 1 421 ? 149.727 188.351 164.665 1.00 79.21 421 LEU A O 1
ATOM 2431 N N . GLY A 1 422 ? 151.535 187.595 165.757 1.00 78.21 422 GLY A N 1
ATOM 2432 C CA . GLY A 1 422 ? 152.457 188.638 165.364 1.00 82.42 422 GLY A CA 1
ATOM 2433 C C . GLY A 1 422 ? 153.239 188.210 164.139 1.00 87.06 422 GLY A C 1
ATOM 2434 O O . GLY A 1 422 ? 152.792 188.394 162.993 1.00 90.16 422 GLY A O 1
ATOM 2435 N N . ASN A 1 423 ? 154.417 187.631 164.350 1.00 85.80 423 ASN A N 1
ATOM 2436 C CA . ASN A 1 423 ? 155.362 187.295 163.287 1.00 89.05 423 ASN A CA 1
ATOM 2437 C C . ASN A 1 423 ? 155.054 185.942 162.668 1.00 91.13 423 ASN A C 1
ATOM 2438 O O . ASN A 1 423 ? 155.952 185.183 162.300 1.00 93.69 423 ASN A O 1
ATOM 2443 N N . ASN A 1 424 ? 153.764 185.632 162.547 1.00 82.46 424 ASN A N 1
ATOM 2444 C CA . ASN A 1 424 ? 153.245 184.308 162.229 1.00 81.17 424 ASN A CA 1
ATOM 2445 C C . ASN A 1 424 ? 153.648 183.794 160.853 1.00 80.51 424 ASN A C 1
ATOM 2446 O O . ASN A 1 424 ? 153.139 182.759 160.411 1.00 84.03 424 ASN A O 1
ATOM 2451 N N . ALA A 1 425 ? 154.529 184.515 160.159 1.00 74.04 425 ALA A N 1
ATOM 2452 C CA . ALA A 1 425 ? 155.017 184.102 158.848 1.00 75.54 425 ALA A CA 1
ATOM 2453 C C . ALA A 1 425 ? 155.448 182.643 158.857 1.00 71.11 425 ALA A C 1
ATOM 2454 O O . ALA A 1 425 ? 155.212 181.911 157.892 1.00 76.37 425 ALA A O 1
ATOM 2456 N N . LEU A 1 426 ? 156.077 182.215 159.949 1.00 75.76 426 LEU A N 1
ATOM 2457 C CA . LEU A 1 426 ? 156.510 180.828 160.063 1.00 77.22 426 LEU A CA 1
ATOM 2458 C C . LEU A 1 426 ? 155.315 179.891 160.207 1.00 83.42 426 LEU A C 1
ATOM 2459 O O . LEU A 1 426 ? 155.204 178.894 159.480 1.00 82.64 426 LEU A O 1
ATOM 2464 N N . LEU A 1 427 ? 154.383 180.227 161.104 1.00 86.53 427 LEU A N 1
ATOM 2465 C CA . LEU A 1 427 ? 153.202 179.395 161.328 1.00 77.81 427 LEU A CA 1
ATOM 2466 C C . LEU A 1 427 ? 152.459 179.121 160.031 1.00 79.95 427 LEU A C 1
ATOM 2467 O O . LEU A 1 427 ? 152.113 177.971 159.730 1.00 81.35 427 LEU A O 1
ATOM 2472 N N . LEU A 1 428 ? 152.222 180.173 159.242 1.00 65.97 428 LEU A N 1
ATOM 2473 C CA . LEU A 1 428 ? 151.487 180.019 157.993 1.00 57.34 428 LEU A CA 1
ATOM 2474 C C . LEU A 1 428 ? 152.083 178.916 157.138 1.00 59.67 428 LEU A C 1
ATOM 2475 O O . LEU A 1 428 ? 151.347 178.132 156.528 1.00 66.36 428 LEU A O 1
ATOM 2480 N N . ASN A 1 429 ? 153.415 178.812 157.113 1.00 66.67 429 ASN A N 1
ATOM 2481 C CA . ASN A 1 429 ? 154.055 177.777 156.310 1.00 66.64 429 ASN A CA 1
ATOM 2482 C C . ASN A 1 429 ? 153.509 176.404 156.673 1.00 75.58 429 ASN A C 1
ATOM 2483 O O . ASN A 1 429 ? 153.023 175.664 155.808 1.00 80.23 429 ASN A O 1
ATOM 2488 N N . SER A 1 430 ? 153.524 176.075 157.967 1.00 86.98 430 SER A N 1
ATOM 2489 C CA . SER A 1 430 ? 153.009 174.783 158.401 1.00 86.88 430 SER A CA 1
ATOM 2490 C C . SER A 1 430 ? 151.534 174.645 158.060 1.00 82.57 430 SER A C 1
ATOM 2491 O O . SER A 1 430 ? 151.068 173.555 157.707 1.00 83.42 430 SER A O 1
ATOM 2494 N N . VAL A 1 431 ? 150.789 175.750 158.132 1.00 71.25 431 VAL A N 1
ATOM 2495 C CA . VAL A 1 431 ? 149.380 175.726 157.757 1.00 61.91 431 VAL A CA 1
ATOM 2496 C C . VAL A 1 431 ? 149.224 175.292 156.309 1.00 68.09 431 VAL A C 1
ATOM 2497 O O . VAL A 1 431 ? 148.326 174.507 155.984 1.00 75.31 431 VAL A O 1
ATOM 2501 N N . MET A 1 432 ? 150.092 175.773 155.416 1.00 75.96 432 MET A N 1
ATOM 2502 C CA . MET A 1 432 ? 150.071 175.238 154.061 1.00 73.00 432 MET A CA 1
ATOM 2503 C C . MET A 1 432 ? 150.671 173.844 153.972 1.00 72.67 432 MET A C 1
ATOM 2504 O O . MET A 1 432 ? 150.255 173.056 153.116 1.00 73.76 432 MET A O 1
ATOM 2509 N N . SER A 1 433 ? 151.631 173.517 154.834 1.00 72.33 433 SER A N 1
ATOM 2510 C CA . SER A 1 433 ? 152.378 172.278 154.659 1.00 70.77 433 SER A CA 1
ATOM 2511 C C . SER A 1 433 ? 151.617 171.058 155.157 1.00 75.51 433 SER A C 1
ATOM 2512 O O . SER A 1 433 ? 151.978 169.928 154.808 1.00 77.95 433 SER A O 1
ATOM 2515 N N . ALA A 1 434 ? 150.572 171.251 155.960 1.00 79.56 434 ALA A N 1
ATOM 2516 C CA . ALA A 1 434 ? 149.881 170.139 156.602 1.00 74.27 434 ALA A CA 1
ATOM 2517 C C . ALA A 1 434 ? 148.412 170.044 156.203 1.00 74.17 434 ALA A C 1
ATOM 2518 O O . ALA A 1 434 ? 147.911 168.948 155.940 1.00 78.27 434 ALA A O 1
ATOM 2520 N N . PHE A 1 435 ? 147.707 171.175 156.172 1.00 63.75 435 PHE A N 1
ATOM 2521 C CA . PHE A 1 435 ? 146.277 171.180 155.895 1.00 58.25 435 PHE A CA 1
ATOM 2522 C C . PHE A 1 435 ? 145.989 170.577 154.528 1.00 65.17 435 PHE A C 1
ATOM 2523 O O . PHE A 1 435 ? 146.869 170.540 153.663 1.00 73.51 435 PHE A O 1
ATOM 2531 N N . ARG A 1 436 ? 144.765 170.100 154.328 1.00 73.80 436 ARG A N 1
ATOM 2532 C CA . ARG A 1 436 ? 144.399 169.506 153.052 1.00 73.56 436 ARG A CA 1
ATOM 2533 C C . ARG A 1 436 ? 144.487 170.544 151.942 1.00 78.16 436 ARG A C 1
ATOM 2534 O O . ARG A 1 436 ? 144.317 171.745 152.167 1.00 85.44 436 ARG A O 1
ATOM 2542 N N . ALA A 1 437 ? 144.767 170.066 150.730 1.00 69.07 437 ALA A N 1
ATOM 2543 C CA . ALA A 1 437 ? 144.955 170.973 149.605 1.00 67.90 437 ALA A CA 1
ATOM 2544 C C . ALA A 1 437 ? 143.687 171.757 149.306 1.00 65.57 437 ALA A C 1
ATOM 2545 O O . ALA A 1 437 ? 143.752 172.921 148.896 1.00 69.78 437 ALA A O 1
ATOM 2547 N N . GLU A 1 438 ? 142.522 171.135 149.496 1.00 74.41 438 GLU A N 1
ATOM 2548 C CA . GLU A 1 438 ? 141.264 171.811 149.199 1.00 72.84 438 GLU A CA 1
ATOM 2549 C C . GLU A 1 438 ? 141.073 173.036 150.082 1.00 75.02 438 GLU A C 1
ATOM 2550 O O . GLU A 1 438 ? 140.659 174.101 149.603 1.00 81.66 438 GLU A O 1
ATOM 2556 N N . PHE A 1 439 ? 141.379 172.904 151.373 1.00 74.10 439 PHE A N 1
ATOM 2557 C CA . PHE A 1 439 ? 141.182 174.007 152.304 1.00 75.33 439 PHE A CA 1
ATOM 2558 C C . PHE A 1 439 ? 142.028 175.211 151.918 1.00 81.11 439 PHE A C 1
ATOM 2559 O O . PHE A 1 439 ? 141.530 176.340 151.856 1.00 84.27 439 PHE A O 1
ATOM 2567 N N . ILE A 1 440 ? 143.313 174.989 151.646 1.00 83.02 440 ILE A N 1
ATOM 2568 C CA . ILE A 1 440 ? 144.190 176.101 151.297 1.00 78.24 440 ILE A CA 1
ATOM 2569 C C . ILE A 1 440 ? 143.825 176.663 149.930 1.00 81.27 440 ILE A C 1
ATOM 2570 O O . ILE A 1 440 ? 143.897 177.876 149.706 1.00 86.22 440 ILE A O 1
ATOM 2575 N N . ALA A 1 441 ? 143.436 175.795 148.994 1.00 75.48 441 ALA A N 1
ATOM 2576 C CA . ALA A 1 441 ? 143.090 176.256 147.654 1.00 71.79 441 ALA A CA 1
ATOM 2577 C C . ALA A 1 441 ? 141.880 177.178 147.684 1.00 69.99 441 ALA A C 1
ATOM 2578 O O . ALA A 1 441 ? 141.861 178.218 147.017 1.00 76.15 441 ALA A O 1
ATOM 2580 N N . THR A 1 442 ? 140.852 176.811 148.452 1.00 58.96 442 THR A N 1
ATOM 2581 C CA . THR A 1 442 ? 139.676 177.668 148.548 1.00 60.38 442 THR A CA 1
ATOM 2582 C C . THR A 1 442 ? 140.007 178.989 149.231 1.00 64.69 442 THR A C 1
ATOM 2583 O O . THR A 1 442 ? 139.520 180.048 148.820 1.00 66.99 442 THR A O 1
ATOM 2587 N N . ARG A 1 443 ? 140.836 178.949 150.274 1.00 75.06 443 ARG A N 1
ATOM 2588 C CA . ARG A 1 443 ? 141.229 180.139 151.015 1.00 78.06 443 ARG A CA 1
ATOM 2589 C C . ARG A 1 443 ? 142.523 180.757 150.496 1.00 86.18 443 ARG A C 1
ATOM 2590 O O . ARG A 1 443 ? 143.206 181.460 151.249 1.00 91.48 443 ARG A O 1
ATOM 2598 N N . SER A 1 444 ? 142.868 180.521 149.228 1.00 89.62 444 SER A N 1
ATOM 2599 C CA . SER A 1 444 ? 144.189 180.900 148.735 1.00 82.25 444 SER A CA 1
ATOM 2600 C C . SER A 1 444 ? 144.378 182.411 148.710 1.00 82.51 444 SER A C 1
ATOM 2601 O O . SER A 1 444 ? 145.478 182.906 148.977 1.00 89.58 444 SER A O 1
ATOM 2604 N N . MET A 1 445 ? 143.330 183.162 148.372 1.00 81.31 445 MET A N 1
ATOM 2605 C CA . MET A 1 445 ? 143.457 184.616 148.344 1.00 86.35 445 MET A CA 1
ATOM 2606 C C . MET A 1 445 ? 143.715 185.174 149.738 1.00 90.11 445 MET A C 1
ATOM 2607 O O . MET A 1 445 ? 144.524 186.096 149.912 1.00 93.51 445 MET A O 1
ATOM 2612 N N . ASP A 1 446 ? 143.039 184.623 150.748 1.00 88.17 446 ASP A N 1
ATOM 2613 C CA . ASP A 1 446 ? 143.289 185.043 152.121 1.00 88.78 446 ASP A CA 1
ATOM 2614 C C . ASP A 1 446 ? 144.721 184.720 152.528 1.00 93.50 446 ASP A C 1
ATOM 2615 O O . ASP A 1 446 ? 145.361 185.489 153.255 1.00 96.72 446 ASP A O 1
ATOM 2620 N N . PHE A 1 447 ? 145.247 183.587 152.060 1.00 82.76 447 PHE A N 1
ATOM 2621 C CA . PHE A 1 447 ? 146.628 183.238 152.372 1.00 76.22 447 PHE A CA 1
ATOM 2622 C C . PHE A 1 447 ? 147.606 184.177 151.680 1.00 79.53 447 PHE A C 1
ATOM 2623 O O . PHE A 1 447 ? 148.647 184.519 152.247 1.00 85.94 447 PHE A O 1
ATOM 2631 N N . ILE A 1 448 ? 147.292 184.599 150.454 1.00 78.72 448 ILE A N 1
ATOM 2632 C CA . ILE A 1 448 ? 148.083 185.635 149.792 1.00 78.00 448 ILE A CA 1
ATOM 2633 C C . ILE A 1 448 ? 148.103 186.897 150.641 1.00 79.05 448 ILE A C 1
ATOM 2634 O O . ILE A 1 448 ? 149.158 187.505 150.871 1.00 84.15 448 ILE A O 1
ATOM 2639 N N . GLY A 1 449 ? 146.927 187.307 151.115 1.00 85.22 449 GLY A N 1
ATOM 2640 C CA . GLY A 1 449 ? 146.855 188.480 151.969 1.00 85.84 449 GLY A CA 1
ATOM 2641 C C . GLY A 1 449 ? 147.720 188.339 153.205 1.00 88.37 449 GLY A C 1
ATOM 2642 O O . GLY A 1 449 ? 148.489 189.238 153.544 1.00 91.99 449 GLY A O 1
ATOM 2643 N N . MET A 1 450 ? 147.632 187.187 153.872 1.00 91.84 450 MET A N 1
ATOM 2644 C CA . MET A 1 450 ? 148.433 186.952 155.071 1.00 90.07 450 MET A CA 1
ATOM 2645 C C . MET A 1 450 ? 149.924 186.982 154.757 1.00 95.75 450 MET A C 1
ATOM 2646 O O . MET A 1 450 ? 150.719 187.522 155.535 1.00 97.21 450 MET A O 1
ATOM 2651 N N . ILE A 1 451 ? 150.322 186.397 153.624 1.00 84.80 451 ILE A N 1
ATOM 2652 C CA . ILE A 1 451 ? 151.728 186.387 153.230 1.00 73.77 451 ILE A CA 1
ATOM 2653 C C . ILE A 1 451 ? 152.228 187.808 153.014 1.00 75.52 451 ILE A C 1
ATOM 2654 O O . ILE A 1 451 ? 153.376 188.136 153.338 1.00 79.29 451 ILE A O 1
ATOM 2659 N N . LYS A 1 452 ? 151.369 188.678 152.478 1.00 80.36 452 LYS A N 1
ATOM 2660 C CA . LYS A 1 452 ? 151.823 190.009 152.082 1.00 81.06 452 LYS A CA 1
ATOM 2661 C C . LYS A 1 452 ? 152.351 190.830 153.257 1.00 84.02 452 LYS A C 1
ATOM 2662 O O . LYS A 1 452 ? 153.371 191.513 153.113 1.00 83.85 452 LYS A O 1
ATOM 2668 N N . GLU A 1 453 ? 151.693 190.791 154.416 1.00 98.12 453 GLU A N 1
ATOM 2669 C CA . GLU A 1 453 ? 152.135 191.621 155.534 1.00 96.63 453 GLU A CA 1
ATOM 2670 C C . GLU A 1 453 ? 153.208 190.966 156.395 1.00 99.06 453 GLU A C 1
ATOM 2671 O O . GLU A 1 453 ? 153.575 191.533 157.429 1.00 102.49 453 GLU A O 1
ATOM 2677 N N . CYS A 1 454 ? 153.713 189.798 156.010 1.00 95.53 454 CYS A N 1
ATOM 2678 C CA . CYS A 1 454 ? 154.747 189.143 156.798 1.00 94.85 454 CYS A CA 1
ATOM 2679 C C . CYS A 1 454 ? 156.028 189.969 156.798 1.00 97.36 454 CYS A C 1
ATOM 2680 O O . CYS A 1 454 ? 156.370 190.615 155.805 1.00 98.18 454 CYS A O 1
ATOM 2683 N N . ASP A 1 455 ? 156.734 189.951 157.926 1.00 116.21 455 ASP A N 1
ATOM 2684 C CA . ASP A 1 455 ? 157.973 190.706 158.047 1.00 113.84 455 ASP A CA 1
ATOM 2685 C C . ASP A 1 455 ? 159.049 190.119 157.144 1.00 115.81 455 ASP A C 1
ATOM 2686 O O . ASP A 1 455 ? 159.194 188.899 157.032 1.00 116.64 455 ASP A O 1
ATOM 2691 N N . GLU A 1 456 ? 159.812 191.002 156.495 1.00 128.39 456 GLU A N 1
ATOM 2692 C CA . GLU A 1 456 ? 160.818 190.550 155.540 1.00 130.90 456 GLU A CA 1
ATOM 2693 C C . GLU A 1 456 ? 162.040 189.968 156.241 1.00 131.10 456 GLU A C 1
ATOM 2694 O O . GLU A 1 456 ? 162.629 188.992 155.765 1.00 131.44 456 GLU A O 1
ATOM 2700 N N . SER A 1 457 ? 162.437 190.554 157.373 1.00 117.18 457 SER A N 1
ATOM 2701 C CA . SER A 1 457 ? 163.656 190.124 158.050 1.00 113.70 457 SER A CA 1
ATOM 2702 C C . SER A 1 457 ? 163.531 188.738 158.666 1.00 113.13 457 SER A C 1
ATOM 2703 O O . SER A 1 457 ? 164.549 188.144 159.032 1.00 113.11 457 SER A O 1
ATOM 2706 N N . GLY A 1 458 ? 162.317 188.212 158.791 1.00 103.03 458 GLY A N 1
ATOM 2707 C CA . GLY A 1 458 ? 162.123 186.913 159.402 1.00 101.74 458 GLY A CA 1
ATOM 2708 C C . GLY A 1 458 ? 162.166 185.765 158.416 1.00 100.56 458 GLY A C 1
ATOM 2709 O O . GLY A 1 458 ? 163.076 185.680 157.587 1.00 104.03 458 GLY A O 1
ATOM 2710 N N . PHE A 1 459 ? 161.188 184.873 158.507 1.00 72.73 459 PHE A N 1
ATOM 2711 C CA . PHE A 1 459 ? 161.144 183.721 157.623 1.00 69.12 459 PHE A CA 1
ATOM 2712 C C . PHE A 1 459 ? 160.939 184.183 156.183 1.00 80.74 459 PHE A C 1
ATOM 2713 O O . PHE A 1 459 ? 160.160 185.111 155.934 1.00 83.23 459 PHE A O 1
ATOM 2721 N N . PRO A 1 460 ? 161.627 183.575 155.219 1.00 86.80 460 PRO A N 1
ATOM 2722 C CA . PRO A 1 460 ? 161.504 184.023 153.827 1.00 80.08 460 PRO A CA 1
ATOM 2723 C C . PRO A 1 460 ? 160.082 183.893 153.304 1.00 86.45 460 PRO A C 1
ATOM 2724 O O . PRO A 1 460 ? 159.362 182.947 153.628 1.00 88.80 460 PRO A O 1
ATOM 2728 N N . LYS A 1 461 ? 159.685 184.865 152.479 1.00 90.87 461 LYS A N 1
ATOM 2729 C CA . LYS A 1 461 ? 158.356 184.857 151.879 1.00 90.18 461 LYS A CA 1
ATOM 2730 C C . LYS A 1 461 ? 158.260 183.860 150.730 1.00 91.62 461 LYS A C 1
ATOM 2731 O O . LYS A 1 461 ? 157.193 183.278 150.492 1.00 94.52 461 LYS A O 1
ATOM 2737 N N . HIS A 1 462 ? 159.361 183.658 150.002 1.00 80.66 462 HIS A N 1
ATOM 2738 C CA . HIS A 1 462 ? 159.324 182.756 148.860 1.00 75.01 462 HIS A CA 1
ATOM 2739 C C . HIS A 1 462 ? 159.051 181.322 149.288 1.00 83.55 462 HIS A C 1
ATOM 2740 O O . HIS A 1 462 ? 158.440 180.560 148.534 1.00 92.32 462 HIS A O 1
ATOM 2747 N N . LEU A 1 463 ? 159.475 180.936 150.491 1.00 85.33 463 LEU A N 1
ATOM 2748 C CA . LEU A 1 463 ? 159.134 179.607 150.990 1.00 83.75 463 LEU A CA 1
ATOM 2749 C C . LEU A 1 463 ? 157.630 179.467 151.200 1.00 87.40 463 LEU A C 1
ATOM 2750 O O . LEU A 1 463 ? 157.040 178.431 150.860 1.00 88.19 463 LEU A O 1
ATOM 2755 N N . LEU A 1 464 ? 156.994 180.500 151.757 1.00 82.14 464 LEU A N 1
ATOM 2756 C CA . LEU A 1 464 ? 155.546 180.476 151.918 1.00 75.57 464 LEU A CA 1
ATOM 2757 C C . LEU A 1 464 ? 154.852 180.395 150.568 1.00 77.58 464 LEU A C 1
ATOM 2758 O O . LEU A 1 464 ? 153.868 179.662 150.406 1.00 81.75 464 LEU A O 1
ATOM 2763 N N . PHE A 1 465 ? 155.352 181.145 149.584 1.00 74.44 465 PHE A N 1
ATOM 2764 C CA . PHE A 1 465 ? 154.760 181.087 148.252 1.00 70.23 465 PHE A CA 1
ATOM 2765 C C . PHE A 1 465 ? 154.947 179.714 147.621 1.00 70.51 465 PHE A C 1
ATOM 2766 O O . PHE A 1 465 ? 154.059 179.226 146.917 1.00 75.71 465 PHE A O 1
ATOM 2774 N N . ARG A 1 466 ? 156.094 179.077 147.859 1.00 77.83 466 ARG A N 1
ATOM 2775 C CA . ARG A 1 466 ? 156.308 177.726 147.353 1.00 79.92 466 ARG A CA 1
ATOM 2776 C C . ARG A 1 466 ? 155.325 176.745 147.973 1.00 89.20 466 ARG A C 1
ATOM 2777 O O . ARG A 1 466 ? 154.766 175.889 147.277 1.00 94.64 466 ARG A O 1
ATOM 2785 N N . SER A 1 467 ? 155.103 176.853 149.285 1.00 89.99 467 SER A N 1
ATOM 2786 C CA . SER A 1 467 ? 154.136 175.976 149.941 1.00 85.49 467 SER A CA 1
ATOM 2787 C C . SER A 1 467 ? 152.733 176.197 149.391 1.00 90.32 467 SER A C 1
ATOM 2788 O O . SER A 1 467 ? 151.998 175.236 149.116 1.00 93.86 467 SER A O 1
ATOM 2791 N N . LEU A 1 468 ? 152.348 177.461 149.208 1.00 76.11 468 LEU A N 1
ATOM 2792 C CA . LEU A 1 468 ? 151.029 177.758 148.667 1.00 68.62 468 LEU A CA 1
ATOM 2793 C C . LEU A 1 468 ? 150.882 177.210 147.254 1.00 69.63 468 LEU A C 1
ATOM 2794 O O . LEU A 1 468 ? 149.846 176.632 146.908 1.00 80.50 468 LEU A O 1
ATOM 2799 N N . GLY A 1 469 ? 151.915 177.370 146.427 1.00 60.63 469 GLY A N 1
ATOM 2800 C CA . GLY A 1 469 ? 151.862 176.827 145.082 1.00 62.81 469 GLY A CA 1
ATOM 2801 C C . GLY A 1 469 ? 151.760 175.317 145.072 1.00 61.94 469 GLY A C 1
ATOM 2802 O O . GLY A 1 469 ? 151.060 174.738 144.238 1.00 72.39 469 GLY A O 1
ATOM 2803 N N . LEU A 1 470 ? 152.470 174.657 145.987 1.00 63.74 470 LEU A N 1
ATOM 2804 C CA . LEU A 1 470 ? 152.359 173.208 146.096 1.00 66.13 470 LEU A CA 1
ATOM 2805 C C . LEU A 1 470 ? 150.940 172.804 146.457 1.00 74.32 470 LEU A C 1
ATOM 2806 O O . LEU A 1 470 ? 150.433 171.783 145.978 1.00 76.20 470 LEU A O 1
ATOM 2811 N N . ASN A 1 471 ? 150.284 173.591 147.310 1.00 77.34 471 ASN A N 1
ATOM 2812 C CA . ASN A 1 471 ? 148.883 173.325 147.620 1.00 72.38 471 ASN A CA 1
ATOM 2813 C C . ASN A 1 471 ? 147.999 173.503 146.390 1.00 76.14 471 ASN A C 1
ATOM 2814 O O . ASN A 1 471 ? 147.135 172.667 146.107 1.00 82.04 471 ASN A O 1
ATOM 2819 N N . LEU A 1 472 ? 148.205 174.588 145.639 1.00 72.79 472 LEU A N 1
ATOM 2820 C CA . LEU A 1 472 ? 147.394 174.847 144.452 1.00 70.29 472 LEU A CA 1
ATOM 2821 C C . LEU A 1 472 ? 147.698 173.905 143.297 1.00 68.09 472 LEU A C 1
ATOM 2822 O O . LEU A 1 472 ? 146.957 173.912 142.310 1.00 72.15 472 LEU A O 1
ATOM 2827 N N . ALA A 1 473 ? 148.759 173.110 143.383 1.00 63.44 473 ALA A N 1
ATOM 2828 C CA . ALA A 1 473 ? 149.021 172.107 142.362 1.00 60.94 473 ALA A CA 1
ATOM 2829 C C . ALA A 1 473 ? 148.191 170.847 142.553 1.00 68.27 473 ALA A C 1
ATOM 2830 O O . ALA A 1 473 ? 148.144 170.013 141.643 1.00 72.08 473 ALA A O 1
ATOM 2832 N N . LEU A 1 474 ? 147.544 170.688 143.705 1.00 81.63 474 LEU A N 1
ATOM 2833 C CA . LEU A 1 474 ? 146.715 169.524 143.990 1.00 79.86 474 LEU A CA 1
ATOM 2834 C C . LEU A 1 474 ? 145.225 169.834 143.967 1.00 81.34 474 LEU A C 1
ATOM 2835 O O . LEU A 1 474 ? 144.435 169.007 143.503 1.00 85.76 474 LEU A O 1
ATOM 2840 N N . ALA A 1 475 ? 144.818 171.003 144.454 1.00 72.91 475 ALA A N 1
ATOM 2841 C CA . ALA A 1 475 ? 143.416 171.393 144.486 1.00 69.26 475 ALA A CA 1
ATOM 2842 C C . ALA A 1 475 ? 143.253 172.740 143.804 1.00 73.91 475 ALA A C 1
ATOM 2843 O O . ALA A 1 475 ? 144.059 173.650 144.017 1.00 80.41 475 ALA A O 1
ATOM 2845 N N . ASP A 1 476 ? 142.211 172.863 142.989 1.00 77.04 476 ASP A N 1
ATOM 2846 C CA . ASP A 1 476 ? 142.005 174.073 142.217 1.00 76.69 476 ASP A CA 1
ATOM 2847 C C . ASP A 1 476 ? 141.438 175.187 143.097 1.00 76.11 476 ASP A C 1
ATOM 2848 O O . ASP A 1 476 ? 140.665 174.928 144.022 1.00 82.01 476 ASP A O 1
ATOM 2853 N N . PRO A 1 477 ? 141.808 176.434 142.827 1.00 56.20 477 PRO A N 1
ATOM 2854 C CA . PRO A 1 477 ? 141.228 177.557 143.555 1.00 54.56 477 PRO A CA 1
ATOM 2855 C C . PRO A 1 477 ? 139.916 177.983 142.923 1.00 67.22 477 PRO A C 1
ATOM 2856 O O . PRO A 1 477 ? 139.558 177.494 141.841 1.00 76.10 477 PRO A O 1
ATOM 2860 N N . PRO A 1 478 ? 139.161 178.875 143.567 1.00 71.37 478 PRO A N 1
ATOM 2861 C CA . PRO A 1 478 ? 137.906 179.340 142.966 1.00 74.53 478 PRO A CA 1
ATOM 2862 C C . PRO A 1 478 ? 138.144 180.028 141.630 1.00 83.10 478 PRO A C 1
ATOM 2863 O O . PRO A 1 478 ? 139.166 180.681 141.415 1.00 87.15 478 PRO A O 1
ATOM 2867 N N . GLU A 1 479 ? 137.168 179.876 140.730 1.00 87.40 479 GLU A N 1
ATOM 2868 C CA . GLU A 1 479 ? 137.324 180.360 139.361 1.00 83.61 479 GLU A CA 1
ATOM 2869 C C . GLU A 1 479 ? 137.528 181.868 139.315 1.00 86.99 479 GLU A C 1
ATOM 2870 O O . GLU A 1 479 ? 138.351 182.366 138.540 1.00 89.70 479 GLU A O 1
ATOM 2876 N N . SER A 1 480 ? 136.791 182.612 140.139 1.00 83.58 480 SER A N 1
ATOM 2877 C CA . SER A 1 480 ? 136.848 184.066 140.076 1.00 84.94 480 SER A CA 1
ATOM 2878 C C . SER A 1 480 ? 138.178 184.629 140.555 1.00 84.93 480 SER A C 1
ATOM 2879 O O . SER A 1 480 ? 138.470 185.799 140.288 1.00 86.86 480 SER A O 1
ATOM 2882 N N . ASP A 1 481 ? 138.988 183.835 141.249 1.00 99.18 481 ASP A N 1
ATOM 2883 C CA . ASP A 1 481 ? 140.185 184.340 141.904 1.00 101.34 481 ASP A CA 1
ATOM 2884 C C . ASP A 1 481 ? 141.481 183.933 141.219 1.00 102.60 481 ASP A C 1
ATOM 2885 O O . ASP A 1 481 ? 142.543 184.413 141.623 1.00 105.77 481 ASP A O 1
ATOM 2890 N N . ARG A 1 482 ? 141.424 183.066 140.206 1.00 78.73 482 ARG A N 1
ATOM 2891 C CA . ARG A 1 482 ? 142.640 182.456 139.673 1.00 69.44 482 ARG A CA 1
ATOM 2892 C C . ARG A 1 482 ? 143.568 183.494 139.054 1.00 73.31 482 ARG A C 1
ATOM 2893 O O . ARG A 1 482 ? 144.788 183.459 139.269 1.00 80.11 482 ARG A O 1
ATOM 2901 N N . LEU A 1 483 ? 143.012 184.416 138.266 1.00 76.32 483 LEU A N 1
ATOM 2902 C CA . LEU A 1 483 ? 143.842 185.424 137.618 1.00 79.16 483 LEU A CA 1
ATOM 2903 C C . LEU A 1 483 ? 144.522 186.312 138.649 1.00 80.82 483 LEU A C 1
ATOM 2904 O O . LEU A 1 483 ? 145.713 186.625 138.525 1.00 83.46 483 LEU A O 1
ATOM 2909 N N . GLN A 1 484 ? 143.781 186.718 139.681 1.00 87.87 484 GLN A N 1
ATOM 2910 C CA . GLN A 1 484 ? 144.363 187.545 140.730 1.00 88.61 484 GLN A CA 1
ATOM 2911 C C . GLN A 1 484 ? 145.452 186.792 141.481 1.00 89.73 484 GLN A C 1
ATOM 2912 O O . GLN A 1 484 ? 146.501 187.364 141.805 1.00 91.22 484 GLN A O 1
ATOM 2918 N N . ILE A 1 485 ? 145.226 185.506 141.761 1.00 82.55 485 ILE A N 1
ATOM 2919 C CA . ILE A 1 485 ? 146.231 184.712 142.465 1.00 77.81 485 ILE A CA 1
ATOM 2920 C C . ILE A 1 485 ? 147.509 184.636 141.647 1.00 83.18 485 ILE A C 1
ATOM 2921 O O . ILE A 1 485 ? 148.611 184.844 142.166 1.00 84.97 485 ILE A O 1
ATOM 2926 N N . LEU A 1 486 ? 147.383 184.335 140.352 1.00 88.37 486 LEU A N 1
ATOM 2927 C CA . LEU A 1 486 ? 148.568 184.221 139.508 1.00 84.08 486 LEU A CA 1
ATOM 2928 C C . LEU A 1 486 ? 149.300 185.552 139.408 1.00 86.03 486 LEU A C 1
ATOM 2929 O O . LEU A 1 486 ? 150.533 185.608 139.522 1.00 87.78 486 LEU A O 1
ATOM 2934 N N . ASN A 1 487 ? 148.553 186.640 139.213 1.00 89.54 487 ASN A N 1
ATOM 2935 C CA . ASN A 1 487 ? 149.178 187.951 139.091 1.00 87.76 487 ASN A CA 1
ATOM 2936 C C . ASN A 1 487 ? 149.938 188.313 140.358 1.00 88.13 487 ASN A C 1
ATOM 2937 O O . ASN A 1 487 ? 151.098 188.736 140.299 1.00 91.46 487 ASN A O 1
ATOM 2942 N N . GLU A 1 488 ? 149.307 188.134 141.519 1.00 90.49 488 GLU A N 1
ATOM 2943 C CA . GLU A 1 488 ? 149.941 188.546 142.760 1.00 89.75 488 GLU A CA 1
ATOM 2944 C C . GLU A 1 488 ? 151.069 187.613 143.169 1.00 88.18 488 GLU A C 1
ATOM 2945 O O . GLU A 1 488 ? 152.018 188.058 143.824 1.00 91.11 488 GLU A O 1
ATOM 2951 N N . ALA A 1 489 ? 151.003 186.338 142.786 1.00 79.11 489 ALA A N 1
ATOM 2952 C CA . ALA A 1 489 ? 152.125 185.443 143.030 1.00 79.11 489 ALA A CA 1
ATOM 2953 C C . ALA A 1 489 ? 153.326 185.821 142.179 1.00 85.19 489 ALA A C 1
ATOM 2954 O O . ALA A 1 489 ? 154.459 185.847 142.675 1.00 87.28 489 ALA A O 1
ATOM 2956 N N . TRP A 1 490 ? 153.103 186.132 140.901 1.00 77.77 490 TRP A N 1
ATOM 2957 C CA . TRP A 1 490 ? 154.237 186.449 140.043 1.00 69.20 490 TRP A CA 1
ATOM 2958 C C . TRP A 1 490 ? 154.813 187.829 140.327 1.00 69.96 490 TRP A C 1
ATOM 2959 O O . TRP A 1 490 ? 156.024 188.016 140.180 1.00 73.11 490 TRP A O 1
ATOM 2970 N N . LYS A 1 491 ? 153.993 188.793 140.761 1.00 72.93 491 LYS A N 1
ATOM 2971 C CA . LYS A 1 491 ? 154.547 190.090 141.146 1.00 69.92 491 LYS A CA 1
ATOM 2972 C C . LYS A 1 491 ? 155.560 189.960 142.274 1.00 74.20 491 LYS A C 1
ATOM 2973 O O . LYS A 1 491 ? 156.492 190.766 142.362 1.00 79.04 491 LYS A O 1
ATOM 2979 N N . VAL A 1 492 ? 155.401 188.967 143.142 1.00 68.68 492 VAL A N 1
ATOM 2980 C CA . VAL A 1 492 ? 156.358 188.765 144.224 1.00 64.68 492 VAL A CA 1
ATOM 2981 C C . VAL A 1 492 ? 157.500 187.857 143.790 1.00 70.95 492 VAL A C 1
ATOM 2982 O O . VAL A 1 492 ? 158.651 188.075 144.176 1.00 78.80 492 VAL A O 1
ATOM 2986 N N . ILE A 1 493 ? 157.207 186.832 142.987 1.00 74.06 493 ILE A N 1
ATOM 2987 C CA . ILE A 1 493 ? 158.254 185.906 142.564 1.00 76.11 493 ILE A CA 1
ATOM 2988 C C . ILE A 1 493 ? 159.280 186.613 141.684 1.00 79.36 493 ILE A C 1
ATOM 2989 O O . ILE A 1 493 ? 160.490 186.399 141.828 1.00 82.17 493 ILE A O 1
ATOM 2994 N N . THR A 1 494 ? 158.823 187.473 140.771 1.00 75.66 494 THR A N 1
ATOM 2995 C CA . THR A 1 494 ? 159.738 188.111 139.833 1.00 68.14 494 THR A CA 1
ATOM 2996 C C . THR A 1 494 ? 160.672 189.112 140.497 1.00 66.91 494 THR A C 1
ATOM 2997 O O . THR A 1 494 ? 161.643 189.535 139.862 1.00 72.64 494 THR A O 1
ATOM 3001 N N . LYS A 1 495 ? 160.409 189.508 141.737 1.00 64.55 495 LYS A N 1
ATOM 3002 C CA . LYS A 1 495 ? 161.255 190.469 142.428 1.00 66.56 495 LYS A CA 1
ATOM 3003 C C . LYS A 1 495 ? 162.357 189.810 143.244 1.00 68.78 495 LYS A C 1
ATOM 3004 O O . LYS A 1 495 ? 163.136 190.518 143.890 1.00 67.95 495 LYS A O 1
ATOM 3010 N N . LEU A 1 496 ? 162.438 188.485 143.236 1.00 76.07 496 LEU A N 1
ATOM 3011 C CA . LEU A 1 496 ? 163.504 187.801 143.947 1.00 74.40 496 LEU A CA 1
ATOM 3012 C C . LEU A 1 496 ? 164.835 188.007 143.236 1.00 76.74 496 LEU A C 1
ATOM 3013 O O . LEU A 1 496 ? 164.907 188.070 142.006 1.00 79.31 496 LEU A O 1
ATOM 3018 N N . LYS A 1 497 ? 165.901 188.112 144.027 1.00 85.32 497 LYS A N 1
ATOM 3019 C CA . LYS A 1 497 ? 167.240 188.326 143.497 1.00 83.84 497 LYS A CA 1
ATOM 3020 C C . LYS A 1 497 ? 168.034 187.032 143.378 1.00 84.78 497 LYS A C 1
ATOM 3021 O O . LYS A 1 497 ? 168.722 186.819 142.376 1.00 89.98 497 LYS A O 1
ATOM 3027 N N . ASN A 1 498 ? 167.957 186.168 144.379 1.00 94.29 498 ASN A N 1
ATOM 3028 C CA . ASN A 1 498 ? 168.659 184.893 144.339 1.00 95.18 498 ASN A CA 1
ATOM 3029 C C . ASN A 1 498 ? 168.039 184.001 143.268 1.00 96.61 498 ASN A C 1
ATOM 3030 O O . ASN A 1 498 ? 166.814 183.822 143.260 1.00 100.92 498 ASN A O 1
ATOM 3035 N N . PRO A 1 499 ? 168.822 183.465 142.332 1.00 83.83 499 PRO A N 1
ATOM 3036 C CA . PRO A 1 499 ? 168.234 182.559 141.333 1.00 83.43 499 PRO A CA 1
ATOM 3037 C C . PRO A 1 499 ? 167.710 181.252 141.909 1.00 90.15 499 PRO A C 1
ATOM 3038 O O . PRO A 1 499 ? 166.723 180.715 141.390 1.00 95.10 499 PRO A O 1
ATOM 3042 N N . GLN A 1 500 ? 168.338 180.720 142.961 1.00 103.95 500 GLN A N 1
ATOM 3043 C CA . GLN A 1 500 ? 167.999 179.375 143.423 1.00 105.15 500 GLN A CA 1
ATOM 3044 C C . GLN A 1 500 ? 166.590 179.316 144.006 1.00 109.30 500 GLN A C 1
ATOM 3045 O O . GLN A 1 500 ? 165.774 178.473 143.608 1.00 109.76 500 GLN A O 1
ATOM 3051 N N . ASP A 1 501 ? 166.274 180.208 144.946 1.00 109.22 501 ASP A N 1
ATOM 3052 C CA . ASP A 1 501 ? 164.925 180.202 145.499 1.00 105.60 501 ASP A CA 1
ATOM 3053 C C . ASP A 1 501 ? 163.906 180.654 144.463 1.00 102.10 501 ASP A C 1
ATOM 3054 O O . ASP A 1 501 ? 162.741 180.236 144.510 1.00 106.52 501 ASP A O 1
ATOM 3059 N N . TYR A 1 502 ? 164.331 181.481 143.507 1.00 75.59 502 TYR A N 1
ATOM 3060 C CA . TYR A 1 502 ? 163.441 181.856 142.419 1.00 73.84 502 TYR A CA 1
ATOM 3061 C C . TYR A 1 502 ? 163.019 180.631 141.622 1.00 78.62 502 TYR A C 1
ATOM 3062 O O . TYR A 1 502 ? 161.841 180.474 141.289 1.00 87.52 502 TYR A O 1
ATOM 3071 N N . ILE A 1 503 ? 163.970 179.751 141.297 1.00 85.37 503 ILE A N 1
ATOM 3072 C CA . ILE A 1 503 ? 163.591 178.548 140.564 1.00 85.99 503 ILE A CA 1
ATOM 3073 C C . ILE A 1 503 ? 162.796 177.617 141.458 1.00 92.16 503 ILE A C 1
ATOM 3074 O O . ILE A 1 503 ? 161.909 176.903 140.981 1.00 97.08 503 ILE A O 1
ATOM 3079 N N . ASN A 1 504 ? 163.079 177.616 142.761 1.00 90.99 504 ASN A N 1
ATOM 3080 C CA . ASN A 1 504 ? 162.300 176.782 143.666 1.00 90.84 504 ASN A CA 1
ATOM 3081 C C . ASN A 1 504 ? 160.831 177.187 143.647 1.00 94.23 504 ASN A C 1
ATOM 3082 O O . ASN A 1 504 ? 159.940 176.333 143.710 1.00 94.65 504 ASN A O 1
ATOM 3087 N N . CYS A 1 505 ? 160.562 178.491 143.559 1.00 93.75 505 CYS A N 1
ATOM 3088 C CA . CYS A 1 505 ? 159.181 178.955 143.452 1.00 89.48 505 CYS A CA 1
ATOM 3089 C C . CYS A 1 505 ? 158.609 178.721 142.056 1.00 91.16 505 CYS A C 1
ATOM 3090 O O . CYS A 1 505 ? 157.452 178.298 141.910 1.00 97.84 505 CYS A O 1
ATOM 3093 N N . ALA A 1 506 ? 159.401 179.001 141.018 1.00 83.93 506 ALA A N 1
ATOM 3094 C CA . ALA A 1 506 ? 158.890 178.964 139.654 1.00 82.79 506 ALA A CA 1
ATOM 3095 C C . ALA A 1 506 ? 158.582 177.543 139.210 1.00 83.51 506 ALA A C 1
ATOM 3096 O O . ALA A 1 506 ? 157.617 177.317 138.474 1.00 90.01 506 ALA A O 1
ATOM 3098 N N . GLU A 1 507 ? 159.396 176.574 139.631 1.00 91.23 507 GLU A N 1
ATOM 3099 C CA . GLU A 1 507 ? 159.113 175.177 139.332 1.00 94.03 507 GLU A CA 1
ATOM 3100 C C . GLU A 1 507 ? 157.724 174.795 139.815 1.00 98.47 507 GLU A C 1
ATOM 3101 O O . GLU A 1 507 ? 156.970 174.109 139.116 1.00 99.77 507 GLU A O 1
ATOM 3107 N N . VAL A 1 508 ? 157.370 175.244 141.017 1.00 91.57 508 VAL A N 1
ATOM 3108 C CA . VAL A 1 508 ? 156.070 174.918 141.584 1.00 87.34 508 VAL A CA 1
ATOM 3109 C C . VAL A 1 508 ? 154.957 175.664 140.857 1.00 87.45 508 VAL A C 1
ATOM 3110 O O . VAL A 1 508 ? 153.906 175.088 140.550 1.00 87.18 508 VAL A O 1
ATOM 3114 N N . TRP A 1 509 ? 155.163 176.949 140.565 1.00 76.69 509 TRP A N 1
ATOM 3115 C CA . TRP A 1 509 ? 154.070 177.756 140.027 1.00 67.66 509 TRP A CA 1
ATOM 3116 C C . TRP A 1 509 ? 153.860 177.587 138.524 1.00 73.64 509 TRP A C 1
ATOM 3117 O O . TRP A 1 509 ? 152.797 177.971 138.015 1.00 82.48 509 TRP A O 1
ATOM 3128 N N . VAL A 1 510 ? 154.831 177.025 137.801 1.00 73.96 510 VAL A N 1
ATOM 3129 C CA . VAL A 1 510 ? 154.624 176.750 136.382 1.00 68.88 510 VAL A CA 1
ATOM 3130 C C . VAL A 1 510 ? 153.528 175.712 136.207 1.00 75.99 510 VAL A C 1
ATOM 3131 O O . VAL A 1 510 ? 152.742 175.769 135.254 1.00 82.69 510 VAL A O 1
ATOM 3135 N N . GLU A 1 511 ? 153.452 174.752 137.130 1.00 85.09 511 GLU A N 1
ATOM 3136 C CA . GLU A 1 511 ? 152.369 173.777 137.107 1.00 85.69 511 GLU A CA 1
ATOM 3137 C C . GLU A 1 511 ? 151.014 174.470 137.149 1.00 82.15 511 GLU A C 1
ATOM 3138 O O . GLU A 1 511 ? 150.119 174.165 136.355 1.00 85.32 511 GLU A O 1
ATOM 3144 N N . TYR A 1 512 ? 150.860 175.429 138.063 1.00 63.51 512 TYR A N 1
ATOM 3145 C CA . TYR A 1 512 ? 149.609 176.171 138.174 1.00 58.26 512 TYR A CA 1
ATOM 3146 C C . TYR A 1 512 ? 149.318 176.958 136.903 1.00 68.84 512 TYR A C 1
ATOM 3147 O O . TYR A 1 512 ? 148.204 176.900 136.359 1.00 76.40 512 TYR A O 1
ATOM 3156 N N . THR A 1 513 ? 150.318 177.695 136.409 1.00 71.80 513 THR A N 1
ATOM 3157 C CA . THR A 1 513 ? 150.104 178.544 135.240 1.00 63.22 513 THR A CA 1
ATOM 3158 C C . THR A 1 513 ? 149.725 177.718 134.019 1.00 66.41 513 THR A C 1
ATOM 3159 O O . THR A 1 513 ? 148.870 178.126 133.226 1.00 76.38 513 THR A O 1
ATOM 3163 N N . CYS A 1 514 ? 150.346 176.552 133.853 1.00 76.40 514 CYS A N 1
ATOM 3164 C CA . CYS A 1 514 ? 150.034 175.700 132.715 1.00 81.60 514 CYS A CA 1
ATOM 3165 C C . CYS A 1 514 ? 148.712 174.970 132.892 1.00 88.29 514 CYS A C 1
ATOM 3166 O O . CYS A 1 514 ? 148.028 174.692 131.901 1.00 91.70 514 CYS A O 1
ATOM 3169 N N . LYS A 1 515 ? 148.335 174.647 134.130 1.00 87.73 515 LYS A N 1
ATOM 3170 C CA . LYS A 1 515 ? 147.104 173.899 134.348 1.00 85.82 515 LYS A CA 1
ATOM 3171 C C . LYS A 1 515 ? 145.875 174.777 134.164 1.00 86.04 515 LYS A C 1
ATOM 3172 O O . LYS A 1 515 ? 144.877 174.338 133.582 1.00 89.58 515 LYS A O 1
ATOM 3178 N N . HIS A 1 516 ? 145.920 176.017 134.646 1.00 79.96 516 HIS A N 1
ATOM 3179 C CA . HIS A 1 516 ? 144.717 176.841 134.635 1.00 78.69 516 HIS A CA 1
ATOM 3180 C C . HIS A 1 516 ? 144.620 177.795 133.456 1.00 80.48 516 HIS A C 1
ATOM 3181 O O . HIS A 1 516 ? 143.516 178.017 132.952 1.00 89.87 516 HIS A O 1
ATOM 3188 N N . PHE A 1 517 ? 145.725 178.364 132.997 1.00 67.06 517 PHE A N 1
ATOM 3189 C CA . PHE A 1 517 ? 145.673 179.459 132.039 1.00 72.13 517 PHE A CA 1
ATOM 3190 C C . PHE A 1 517 ? 146.250 179.028 130.694 1.00 75.83 517 PHE A C 1
ATOM 3191 O O . PHE A 1 517 ? 146.706 177.898 130.514 1.00 79.41 517 PHE A O 1
ATOM 3199 N N . THR A 1 518 ? 146.222 179.959 129.744 1.00 83.26 518 THR A N 1
ATOM 3200 C CA . THR A 1 518 ? 146.471 179.668 128.342 1.00 84.20 518 THR A CA 1
ATOM 3201 C C . THR A 1 518 ? 147.961 179.780 128.022 1.00 82.73 518 THR A C 1
ATOM 3202 O O . THR A 1 518 ? 148.811 179.861 128.912 1.00 81.84 518 THR A O 1
ATOM 3206 N N . LYS A 1 519 ? 148.286 179.787 126.727 1.00 77.84 519 LYS A N 1
ATOM 3207 C CA . LYS A 1 519 ? 149.681 179.781 126.303 1.00 74.20 519 LYS A CA 1
ATOM 3208 C C . LYS A 1 519 ? 150.350 181.134 126.503 1.00 73.34 519 LYS A C 1
ATOM 3209 O O . LYS A 1 519 ? 151.579 181.200 126.602 1.00 82.67 519 LYS A O 1
ATOM 3215 N N . ARG A 1 520 ? 149.576 182.217 126.563 1.00 76.58 520 ARG A N 1
ATOM 3216 C CA . ARG A 1 520 ? 150.171 183.538 126.736 1.00 78.51 520 ARG A CA 1
ATOM 3217 C C . ARG A 1 520 ? 150.829 183.669 128.106 1.00 88.99 520 ARG A C 1
ATOM 3218 O O . ARG A 1 520 ? 151.954 184.174 128.228 1.00 92.98 520 ARG A O 1
ATOM 3226 N N . GLU A 1 521 ? 150.145 183.204 129.154 1.00 98.76 521 GLU A N 1
ATOM 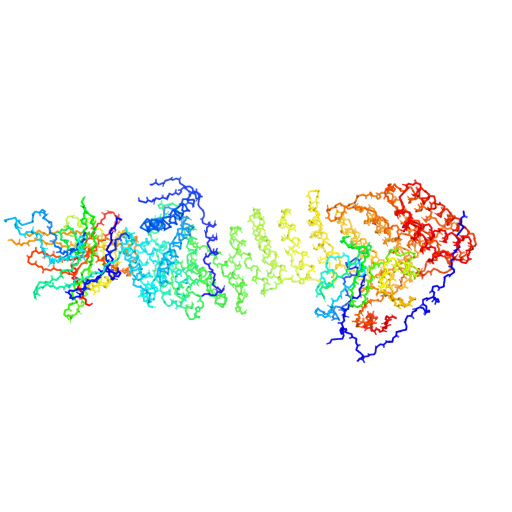3227 C CA . GLU A 1 521 ? 150.717 183.270 130.494 1.00 94.79 521 GLU A CA 1
ATOM 3228 C C . GLU A 1 521 ? 151.913 182.337 130.630 1.00 97.25 521 GLU A C 1
ATOM 3229 O O . GLU A 1 521 ? 152.885 182.663 131.321 1.00 99.12 521 GLU A O 1
ATOM 3235 N N . VAL A 1 522 ? 151.863 181.173 129.979 1.00 82.06 522 VAL A N 1
ATOM 3236 C CA . VAL A 1 522 ? 153.007 180.267 129.991 1.00 74.51 522 VAL A CA 1
ATOM 3237 C C . VAL A 1 522 ? 154.203 180.920 129.315 1.00 76.83 522 VAL A C 1
ATOM 3238 O O . VAL A 1 522 ? 155.342 180.813 129.787 1.00 85.71 522 VAL A O 1
ATOM 3242 N N . ASN A 1 523 ? 153.960 181.606 128.198 1.00 70.13 523 ASN A N 1
ATOM 3243 C CA . ASN A 1 523 ? 155.022 182.334 127.518 1.00 68.35 523 ASN A CA 1
ATOM 3244 C C . ASN A 1 523 ? 155.617 183.402 128.423 1.00 72.22 523 ASN A C 1
ATOM 3245 O O . ASN A 1 523 ? 156.842 183.552 128.498 1.00 81.22 523 ASN A O 1
ATOM 3250 N N . THR A 1 524 ? 154.763 184.154 129.120 1.00 75.10 524 THR A N 1
ATOM 3251 C CA . THR A 1 524 ? 155.262 185.195 130.014 1.00 75.77 524 THR A CA 1
ATOM 3252 C C . THR A 1 524 ? 156.098 184.603 131.143 1.00 81.74 524 THR A C 1
ATOM 3253 O O . THR A 1 524 ? 157.157 185.140 131.491 1.00 86.39 524 THR A O 1
ATOM 3257 N N . VAL A 1 525 ? 155.644 183.490 131.718 1.00 73.51 525 VAL A N 1
ATOM 3258 C CA . VAL A 1 525 ? 156.380 182.853 132.805 1.00 67.42 525 VAL A CA 1
ATOM 3259 C C . VAL A 1 525 ? 157.733 182.350 132.320 1.00 74.72 525 VAL A C 1
ATOM 3260 O O . VAL A 1 525 ? 158.756 182.522 132.997 1.00 80.07 525 VAL A O 1
ATOM 3264 N N . LEU A 1 526 ? 157.763 181.711 131.148 1.00 79.38 526 LEU A N 1
ATOM 3265 C CA . LEU A 1 526 ? 159.027 181.210 130.617 1.00 73.46 526 LEU A CA 1
ATOM 3266 C C . LEU A 1 526 ? 159.984 182.353 130.306 1.00 74.75 526 LEU A C 1
ATOM 3267 O O . LEU A 1 526 ? 161.191 182.250 130.566 1.00 80.58 526 LEU A O 1
ATOM 3272 N N . ALA A 1 527 ? 159.466 183.452 129.755 1.00 72.90 527 ALA A N 1
ATOM 3273 C CA . ALA A 1 527 ? 160.307 184.615 129.504 1.00 74.22 527 ALA A CA 1
ATOM 3274 C C . ALA A 1 527 ? 160.872 185.174 130.801 1.00 73.40 527 ALA A C 1
ATOM 3275 O O . ALA A 1 527 ? 162.040 185.576 130.855 1.00 77.86 527 ALA A O 1
ATOM 3277 N N . ASP A 1 528 ? 160.059 185.206 131.858 1.00 76.57 528 ASP A N 1
ATOM 3278 C CA . ASP A 1 528 ? 160.538 185.700 133.145 1.00 79.22 528 ASP A CA 1
ATOM 3279 C C . ASP A 1 528 ? 161.640 184.797 133.691 1.00 80.39 528 ASP A C 1
ATOM 3280 O O . ASP A 1 528 ? 162.654 185.280 134.214 1.00 84.67 528 ASP A O 1
ATOM 3285 N N . VAL A 1 529 ? 161.465 183.481 133.561 1.00 68.90 529 VAL A N 1
ATOM 3286 C CA . VAL A 1 529 ? 162.473 182.539 134.044 1.00 68.02 529 VAL A CA 1
ATOM 3287 C C . VAL A 1 529 ? 163.786 182.735 133.296 1.00 74.17 529 VAL A C 1
ATOM 3288 O O . VAL A 1 529 ? 164.871 182.761 133.896 1.00 80.72 529 VAL A O 1
ATOM 3292 N N . ILE A 1 530 ? 163.706 182.872 131.971 1.00 81.39 530 ILE A N 1
ATOM 3293 C CA . ILE A 1 530 ? 164.911 183.088 131.173 1.00 82.22 530 ILE A CA 1
ATOM 3294 C C . ILE A 1 530 ? 165.582 184.396 131.567 1.00 81.98 530 ILE A C 1
ATOM 3295 O O . ILE A 1 530 ? 166.810 184.465 131.704 1.00 86.45 530 ILE A O 1
ATOM 3300 N N . LYS A 1 531 ? 164.786 185.449 131.769 1.00 77.57 531 LYS A N 1
ATOM 3301 C CA . LYS A 1 531 ? 165.342 186.740 132.157 1.00 75.72 531 LYS A CA 1
ATOM 3302 C C . LYS A 1 531 ? 166.078 186.648 133.484 1.00 74.37 531 LYS A C 1
ATOM 3303 O O . LYS A 1 531 ? 167.139 187.258 133.656 1.00 75.29 531 LYS A O 1
ATOM 3309 N N . HIS A 1 532 ? 165.530 185.901 134.441 1.00 80.47 532 HIS A N 1
ATOM 3310 C CA . HIS A 1 532 ? 166.193 185.788 135.736 1.00 79.00 532 HIS A CA 1
ATOM 3311 C C . HIS A 1 532 ? 167.471 184.962 135.651 1.00 81.71 532 HIS A C 1
ATOM 3312 O O . HIS A 1 532 ? 168.493 185.330 136.241 1.00 88.24 532 HIS A O 1
ATOM 3319 N N . MET A 1 533 ? 167.445 183.840 134.929 1.00 97.18 533 MET A N 1
ATOM 3320 C CA . MET A 1 533 ? 168.600 182.946 134.986 1.00 100.54 533 MET A CA 1
ATOM 3321 C C . MET A 1 533 ? 169.709 183.257 133.990 1.00 103.16 533 MET A C 1
ATOM 3322 O O . MET A 1 533 ? 170.848 182.835 134.220 1.00 102.88 533 MET A O 1
ATOM 3327 N N . THR A 1 534 ? 169.424 183.970 132.900 1.00 93.26 534 THR A N 1
ATOM 3328 C CA . THR A 1 534 ? 170.477 184.232 131.918 1.00 87.88 534 THR A CA 1
ATOM 3329 C C . THR A 1 534 ? 171.667 184.993 132.499 1.00 86.46 534 THR A C 1
ATOM 3330 O O . THR A 1 534 ? 172.813 184.596 132.222 1.00 87.74 534 THR A O 1
ATOM 3334 N N . PRO A 1 535 ? 171.492 186.081 133.298 1.00 88.20 535 PRO A N 1
ATOM 3335 C CA . PRO A 1 535 ? 172.636 186.951 133.626 1.00 92.65 535 PRO A CA 1
ATOM 3336 C C . PRO A 1 535 ? 173.907 186.284 134.138 1.00 94.53 535 PRO A C 1
ATOM 3337 O O . PRO A 1 535 ? 174.961 186.406 133.506 1.00 95.81 535 PRO A O 1
ATOM 3341 N N . ASP A 1 536 ? 173.835 185.579 135.266 1.00 101.09 536 ASP A N 1
ATOM 3342 C CA . ASP A 1 536 ? 175.028 185.230 136.029 1.00 102.02 536 ASP A CA 1
ATOM 3343 C C . ASP A 1 536 ? 175.375 183.746 135.916 1.00 99.18 536 ASP A C 1
ATOM 3344 O O . ASP A 1 536 ? 175.945 183.162 136.841 1.00 99.12 536 ASP A O 1
ATOM 3349 N N . ARG A 1 537 ? 175.050 183.129 134.781 1.00 111.25 537 ARG A N 1
ATOM 3350 C CA . ARG A 1 537 ? 175.338 181.713 134.545 1.00 116.31 537 ARG A CA 1
ATOM 3351 C C . ARG A 1 537 ? 174.752 180.844 135.656 1.00 117.81 537 ARG A C 1
ATOM 3352 O O . ARG A 1 537 ? 175.368 179.877 136.110 1.00 118.28 537 ARG A O 1
ATOM 3360 N N . ALA A 1 538 ? 173.546 181.197 136.105 1.00 113.75 538 ALA A N 1
ATOM 3361 C CA . ALA A 1 538 ? 172.887 180.457 137.172 1.00 111.59 538 ALA A CA 1
ATOM 3362 C C . ALA A 1 538 ? 172.400 179.090 136.722 1.00 109.70 538 ALA A C 1
ATOM 3363 O O . ALA A 1 538 ? 172.020 178.277 137.574 1.00 110.43 538 ALA A O 1
ATOM 3365 N N . PHE A 1 539 ? 172.423 178.819 135.413 1.00 113.99 539 PHE A N 1
ATOM 3366 C CA . PHE A 1 539 ? 171.912 177.558 134.888 1.00 113.86 539 PHE A CA 1
ATOM 3367 C C . PHE A 1 539 ? 172.514 176.369 135.617 1.00 116.05 539 PHE A C 1
ATOM 3368 O O . PHE A 1 539 ? 171.802 175.425 135.971 1.00 118.28 539 PHE A O 1
ATOM 3376 N N . GLU A 1 540 ? 173.825 176.408 135.865 1.00 123.97 540 GLU A N 1
ATOM 3377 C CA . GLU A 1 540 ? 174.512 175.258 136.441 1.00 124.74 540 GLU A CA 1
ATOM 3378 C C . GLU A 1 540 ? 173.947 174.881 137.803 1.00 122.89 540 GLU A C 1
ATOM 3379 O O . GLU A 1 540 ? 174.037 173.718 138.209 1.00 123.03 540 GLU A O 1
ATOM 3385 N N . ASP A 1 541 ? 173.363 175.837 138.520 1.00 122.18 541 ASP A N 1
ATOM 3386 C CA . ASP A 1 541 ? 172.811 175.561 139.838 1.00 123.65 541 ASP A CA 1
ATOM 3387 C C . ASP A 1 541 ? 171.376 175.053 139.787 1.00 122.90 541 ASP A C 1
ATOM 3388 O O . ASP A 1 541 ? 170.832 174.677 140.830 1.00 121.86 541 ASP A O 1
ATOM 3393 N N . SER A 1 542 ? 170.748 175.034 138.607 1.00 110.87 542 SER A N 1
ATOM 3394 C CA . SER A 1 542 ? 169.349 174.640 138.500 1.00 106.64 542 SER A CA 1
ATOM 3395 C C . SER A 1 542 ? 169.068 173.802 137.255 1.00 104.66 542 SER A C 1
ATOM 3396 O O . SER A 1 542 ? 167.964 173.868 136.706 1.00 109.19 542 SER A O 1
ATOM 3399 N N . TYR A 1 543 ? 170.039 173.017 136.788 1.00 94.09 543 TYR A N 1
ATOM 3400 C CA . TYR A 1 543 ? 169.736 172.034 135.748 1.00 95.63 543 TYR A CA 1
ATOM 3401 C C . TYR A 1 543 ? 168.589 171.097 136.101 1.00 97.66 543 TYR A C 1
ATOM 3402 O O . TYR A 1 543 ? 167.707 170.911 135.245 1.00 100.61 543 TYR A O 1
ATOM 3411 N N . PRO A 1 544 ? 168.519 170.486 137.289 1.00 82.03 544 PRO A N 1
ATOM 3412 C CA . PRO A 1 544 ? 167.365 169.609 137.559 1.00 80.18 544 PRO A CA 1
ATOM 3413 C C . PRO A 1 544 ? 166.042 170.355 137.561 1.00 82.87 544 PRO A C 1
ATOM 3414 O O . PRO A 1 544 ? 165.131 169.999 136.799 1.00 83.12 544 PRO A O 1
ATOM 3418 N N . GLN A 1 545 ? 165.931 171.414 138.367 1.00 84.71 545 GLN A N 1
ATOM 3419 C CA . GLN A 1 545 ? 164.669 172.134 138.501 1.00 81.94 545 GLN A CA 1
ATOM 3420 C C . GLN A 1 545 ? 164.156 172.607 137.148 1.00 83.53 545 GLN A C 1
ATOM 3421 O O . GLN A 1 545 ? 162.978 172.424 136.820 1.00 87.97 545 GLN A O 1
ATOM 3427 N N . LEU A 1 546 ? 165.037 173.199 136.340 1.00 76.45 546 LEU A N 1
ATOM 3428 C CA . LEU A 1 546 ? 164.629 173.679 135.026 1.00 76.33 546 LEU A CA 1
ATOM 3429 C C . LEU A 1 546 ? 164.045 172.545 134.195 1.00 76.32 546 LEU A C 1
ATOM 3430 O O . LEU A 1 546 ? 162.999 172.708 133.555 1.00 82.30 546 LEU A O 1
ATOM 3435 N N . GLN A 1 547 ? 164.689 171.374 134.226 1.00 80.60 547 GLN A N 1
ATOM 3436 C CA . GLN A 1 547 ? 164.127 170.212 133.547 1.00 81.97 547 GLN A CA 1
ATOM 3437 C C . GLN A 1 547 ? 162.692 169.983 133.987 1.00 87.53 547 GLN A C 1
ATOM 3438 O O . GLN A 1 547 ? 161.783 169.866 133.156 1.00 94.40 547 GLN A O 1
ATOM 3444 N N . LEU A 1 548 ? 162.461 169.971 135.301 1.00 85.03 548 LEU A N 1
ATOM 3445 C CA . LEU A 1 548 ? 161.106 169.806 135.805 1.00 81.35 548 LEU A CA 1
ATOM 3446 C C . LEU A 1 548 ? 160.173 170.803 135.139 1.00 83.37 548 LEU A C 1
ATOM 3447 O O . LEU A 1 548 ? 159.150 170.420 134.554 1.00 86.11 548 LEU A O 1
ATOM 3452 N N . ILE A 1 549 ? 160.572 172.078 135.124 1.00 73.54 549 ILE A N 1
ATOM 3453 C CA . ILE A 1 549 ? 159.727 173.111 134.535 1.00 67.05 549 ILE A CA 1
ATOM 3454 C C . ILE A 1 549 ? 159.380 172.740 133.105 1.00 69.66 549 ILE A C 1
ATOM 3455 O O . ILE A 1 549 ? 158.203 172.708 132.721 1.00 80.45 549 ILE A O 1
ATOM 3460 N N . ILE A 1 550 ? 160.394 172.376 132.315 1.00 63.57 550 ILE A N 1
ATOM 3461 C CA . ILE A 1 550 ? 160.129 172.147 130.902 1.00 61.89 550 ILE A CA 1
ATOM 3462 C C . ILE A 1 550 ? 159.193 170.957 130.757 1.00 65.60 550 ILE A C 1
ATOM 3463 O O . ILE A 1 550 ? 158.232 170.997 129.975 1.00 77.23 550 ILE A O 1
ATOM 3468 N N . LYS A 1 551 ? 159.381 169.936 131.601 1.00 67.25 551 LYS A N 1
ATOM 3469 C CA . LYS A 1 551 ? 158.497 168.780 131.568 1.00 67.33 551 LYS A CA 1
ATOM 3470 C C . LYS A 1 551 ? 157.059 169.215 131.787 1.00 75.63 551 LYS A C 1
ATOM 3471 O O . LYS A 1 551 ? 156.158 168.847 131.023 1.00 80.02 551 LYS A O 1
ATOM 3477 N N . LYS A 1 552 ? 156.841 170.066 132.793 1.00 76.72 552 LYS A N 1
ATOM 3478 C CA . LYS A 1 552 ? 155.491 170.528 133.077 1.00 68.23 552 LYS A CA 1
ATOM 3479 C C . LYS A 1 552 ? 154.918 171.279 131.887 1.00 70.99 552 LYS A C 1
ATOM 3480 O O . LYS A 1 552 ? 153.753 171.081 131.523 1.00 77.12 552 LYS A O 1
ATOM 3486 N N . VAL A 1 553 ? 155.736 172.113 131.237 1.00 53.54 553 VAL A N 1
ATOM 3487 C CA . VAL A 1 553 ? 155.231 172.871 130.098 1.00 42.77 553 VAL A CA 1
ATOM 3488 C C . VAL A 1 553 ? 154.808 171.921 128.996 1.00 57.33 553 VAL A C 1
ATOM 3489 O O . VAL A 1 553 ? 153.848 172.187 128.263 1.00 75.97 553 VAL A O 1
ATOM 3493 N N . ILE A 1 554 ? 155.489 170.782 128.882 1.00 59.96 554 ILE A N 1
ATOM 3494 C CA . ILE A 1 554 ? 155.108 169.803 127.878 1.00 60.73 554 ILE A CA 1
ATOM 3495 C C . ILE A 1 554 ? 153.966 168.926 128.372 1.00 69.28 554 ILE A C 1
ATOM 3496 O O . ILE A 1 554 ? 153.193 168.403 127.558 1.00 75.54 554 ILE A O 1
ATOM 3501 N N . ALA A 1 555 ? 153.813 168.783 129.689 1.00 71.57 555 ALA A N 1
ATOM 3502 C CA . ALA A 1 555 ? 152.797 167.879 130.213 1.00 74.00 555 ALA A CA 1
ATOM 3503 C C . ALA A 1 555 ? 151.393 168.422 129.984 1.00 70.81 555 ALA A C 1
ATOM 3504 O O . ALA A 1 555 ? 150.448 167.649 129.795 1.00 74.95 555 ALA A O 1
ATOM 3506 N N . HIS A 1 556 ? 151.232 169.741 130.011 1.00 80.42 556 HIS A N 1
ATOM 3507 C CA . HIS A 1 556 ? 149.922 170.358 129.868 1.00 89.13 556 HIS A CA 1
ATOM 3508 C C . HIS A 1 556 ? 149.665 170.911 128.475 1.00 92.48 556 HIS A C 1
ATOM 3509 O O . HIS A 1 556 ? 148.593 171.476 128.240 1.00 96.23 556 HIS A O 1
ATOM 3516 N N . PHE A 1 557 ? 150.609 170.767 127.551 1.00 69.14 557 PHE A N 1
ATOM 3517 C CA . PHE A 1 557 ? 150.454 171.258 126.185 1.00 67.43 557 PHE A CA 1
ATOM 3518 C C . PHE A 1 557 ? 150.671 170.078 125.245 1.00 63.22 557 PHE A C 1
ATOM 3519 O O . PHE A 1 557 ? 151.785 169.833 124.779 1.00 71.50 557 PHE A O 1
ATOM 3527 N N . HIS A 1 558 ? 149.590 169.353 124.964 1.00 67.85 558 HIS A N 1
ATOM 3528 C CA . HIS A 1 558 ? 149.681 168.144 124.156 1.00 74.07 558 HIS A CA 1
ATOM 3529 C C . HIS A 1 558 ? 149.837 168.476 122.677 1.00 81.08 558 HIS A C 1
ATOM 3530 O O . HIS A 1 558 ? 150.753 167.984 122.012 1.00 86.43 558 HIS A O 1
ATOM 3537 N N . ASP A 1 559 ? 148.939 169.300 122.145 1.00 93.53 559 ASP A N 1
ATOM 3538 C CA . ASP A 1 559 ? 148.981 169.664 120.735 1.00 95.25 559 ASP A CA 1
ATOM 3539 C C . ASP A 1 559 ? 150.223 170.499 120.464 1.00 91.82 559 ASP A C 1
ATOM 3540 O O . ASP A 1 559 ? 150.432 171.541 121.090 1.00 93.81 559 ASP A O 1
ATOM 3545 N N . PHE A 1 560 ? 151.047 170.041 119.525 1.00 67.41 560 PHE A N 1
ATOM 3546 C CA . PHE A 1 560 ? 152.334 170.677 119.278 1.00 70.38 560 PHE A CA 1
ATOM 3547 C C . PHE A 1 560 ? 152.259 171.836 118.295 1.00 69.75 560 PHE A C 1
ATOM 3548 O O . PHE A 1 560 ? 153.280 172.488 118.058 1.00 73.27 560 PHE A O 1
ATOM 3556 N N . SER A 1 561 ? 151.092 172.109 117.712 1.00 75.96 561 SER A N 1
ATOM 3557 C CA . SER A 1 561 ? 150.923 173.372 117.009 1.00 78.71 561 SER A CA 1
ATOM 3558 C C . SER A 1 561 ? 150.778 174.533 117.981 1.00 80.11 561 SER A C 1
ATOM 3559 O O . SER A 1 561 ? 150.928 175.690 117.577 1.00 81.83 561 SER A O 1
ATOM 3562 N N . VAL A 1 562 ? 150.492 174.245 119.247 1.00 80.44 562 VAL A N 1
ATOM 3563 C CA . VAL A 1 562 ? 150.316 175.269 120.264 1.00 78.03 562 VAL A CA 1
ATOM 3564 C C . VAL A 1 562 ? 151.557 175.417 121.133 1.00 84.24 562 VAL A C 1
ATOM 3565 O O . VAL A 1 562 ? 151.934 176.533 121.493 1.00 89.58 562 VAL A O 1
ATOM 3569 N N . LEU A 1 563 ? 152.205 174.300 121.476 1.00 77.99 563 LEU A N 1
ATOM 3570 C CA . LEU A 1 563 ? 153.381 174.357 122.338 1.00 68.90 563 LEU A CA 1
ATOM 3571 C C . LEU A 1 563 ? 154.501 175.155 121.691 1.00 69.81 563 LEU A C 1
ATOM 3572 O O . LEU A 1 563 ? 155.167 175.960 122.349 1.00 77.59 563 LEU A O 1
ATOM 3577 N N . PHE A 1 564 ? 154.727 174.944 120.399 1.00 71.93 564 PHE A N 1
ATOM 3578 C CA . PHE A 1 564 ? 155.770 175.683 119.706 1.00 73.32 564 PHE A CA 1
ATOM 3579 C C . PHE A 1 564 ? 155.295 177.033 119.200 1.00 76.85 564 PHE A C 1
ATOM 3580 O O . PHE A 1 564 ? 156.103 177.792 118.656 1.00 79.20 564 PHE A O 1
ATOM 3588 N N . SER A 1 565 ? 154.011 177.349 119.365 1.00 81.18 565 SER A N 1
ATOM 3589 C CA . SER A 1 565 ? 153.569 178.726 119.208 1.00 82.41 565 SER A CA 1
ATOM 3590 C C . SER A 1 565 ? 154.013 179.589 120.381 1.00 84.31 565 SER A C 1
ATOM 3591 O O . SER A 1 565 ? 154.022 180.819 120.262 1.00 85.92 565 SER A O 1
ATOM 3594 N N . VAL A 1 566 ? 154.371 178.971 121.508 1.00 76.50 566 VAL A N 1
ATOM 3595 C CA . VAL A 1 566 ? 154.972 179.708 122.612 1.00 69.22 566 VAL A CA 1
ATOM 3596 C C . VAL A 1 566 ? 156.304 180.267 122.141 1.00 72.34 566 VAL A C 1
ATOM 3597 O O . VAL A 1 566 ? 157.210 179.515 121.760 1.00 78.01 566 VAL A O 1
ATOM 3601 N N . GLU A 1 567 ? 156.426 181.594 122.158 1.00 82.02 567 GLU A N 1
ATOM 3602 C CA . GLU A 1 567 ? 157.559 182.244 121.508 1.00 81.94 567 GLU A CA 1
ATOM 3603 C C . GLU A 1 567 ? 158.876 181.903 122.190 1.00 82.51 567 GLU A C 1
ATOM 3604 O O . GLU A 1 567 ? 159.893 181.693 121.520 1.00 87.55 567 GLU A O 1
ATOM 3610 N N . LYS A 1 568 ? 158.882 181.840 123.518 1.00 67.07 568 LYS A N 1
ATOM 3611 C CA . LYS A 1 568 ? 160.112 181.660 124.275 1.00 66.11 568 LYS A CA 1
ATOM 3612 C C . LYS A 1 568 ? 160.386 180.206 124.625 1.00 65.21 568 LYS A C 1
ATOM 3613 O O . LYS A 1 568 ? 161.243 179.938 125.472 1.00 75.79 568 LYS A O 1
ATOM 3619 N N . PHE A 1 569 ? 159.676 179.261 124.007 1.00 63.59 569 PHE A N 1
ATOM 3620 C CA . PHE A 1 569 ? 159.920 177.853 124.301 1.00 68.85 569 PHE A CA 1
ATOM 3621 C C . PHE A 1 569 ? 161.300 177.423 123.820 1.00 76.12 569 PHE A C 1
ATOM 3622 O O . PHE A 1 569 ? 162.072 176.819 124.573 1.00 80.45 569 PHE A O 1
ATOM 3630 N N . LEU A 1 570 ? 161.621 177.713 122.561 1.00 85.00 570 LEU A N 1
ATOM 3631 C CA . LEU A 1 570 ? 162.941 177.367 122.039 1.00 80.88 570 LEU A CA 1
ATOM 3632 C C . LEU A 1 570 ? 164.075 178.111 122.734 1.00 76.63 570 LEU A C 1
ATOM 3633 O O . LEU A 1 570 ? 165.110 177.476 123.005 1.00 79.02 570 LEU A O 1
ATOM 3638 N N . PRO A 1 571 ? 163.983 179.414 123.021 1.00 61.46 571 PRO A N 1
ATOM 3639 C CA . PRO A 1 571 ? 165.032 180.038 123.840 1.00 59.15 571 PRO A CA 1
ATOM 3640 C C . PRO A 1 571 ? 165.205 179.372 125.189 1.00 59.67 571 PRO A C 1
ATOM 3641 O O . PRO A 1 571 ? 166.313 179.379 125.740 1.00 70.74 571 PRO A O 1
ATOM 3645 N N . PHE A 1 572 ? 164.137 178.798 125.744 1.00 66.10 572 PHE A N 1
ATOM 3646 C CA . PHE A 1 572 ? 164.262 178.046 126.987 1.00 69.77 572 PHE A CA 1
ATOM 3647 C C . PHE A 1 572 ? 165.092 176.785 126.786 1.00 73.22 572 PHE A C 1
ATOM 3648 O O . PHE A 1 572 ? 165.876 176.402 127.661 1.00 79.24 572 PHE A O 1
ATOM 3656 N N . LEU A 1 573 ? 164.919 176.111 125.647 1.00 68.94 573 LEU A N 1
ATOM 3657 C CA . LEU A 1 573 ? 165.791 174.983 125.342 1.00 65.45 573 LEU A CA 1
ATOM 3658 C C . LEU A 1 573 ? 167.228 175.437 125.149 1.00 76.57 573 LEU A C 1
ATOM 3659 O O . LEU A 1 573 ? 168.163 174.721 125.525 1.00 78.11 573 LEU A O 1
ATOM 3664 N N . ASP A 1 574 ? 167.423 176.622 124.565 1.00 93.48 574 ASP A N 1
ATOM 3665 C CA . ASP A 1 574 ? 168.764 177.172 124.415 1.00 88.62 574 ASP A CA 1
ATOM 3666 C C . ASP A 1 574 ? 169.441 177.387 125.761 1.00 87.13 574 ASP A C 1
ATOM 3667 O O . ASP A 1 574 ? 170.673 177.448 125.823 1.00 90.17 574 ASP A O 1
ATOM 3672 N N . MET A 1 575 ? 168.664 177.483 126.840 1.00 99.73 575 MET A N 1
ATOM 3673 C CA . MET A 1 575 ? 169.248 177.674 128.161 1.00 104.07 575 MET A CA 1
ATOM 3674 C C . MET A 1 575 ? 170.122 176.493 128.562 1.00 105.82 575 MET A C 1
ATOM 3675 O O . MET A 1 575 ? 171.206 176.678 129.126 1.00 112.45 575 MET A O 1
ATOM 3680 N N . PHE A 1 576 ? 169.672 175.274 128.279 1.00 84.79 576 PHE A N 1
ATOM 3681 C CA . PHE A 1 576 ? 170.446 174.097 128.647 1.00 86.82 576 PHE A CA 1
ATOM 3682 C C . PHE A 1 576 ? 171.658 173.957 127.737 1.00 96.14 576 PHE A C 1
ATOM 3683 O O . PHE A 1 576 ? 171.622 173.207 126.757 1.00 98.25 576 PHE A O 1
ATOM 3691 N N . GLN A 1 577 ? 172.734 174.674 128.051 1.00 110.24 577 GLN A N 1
ATOM 3692 C CA . GLN A 1 577 ? 173.942 174.642 127.240 1.00 106.59 577 GLN A CA 1
ATOM 3693 C C . GLN A 1 577 ? 174.871 173.489 127.598 1.00 106.44 577 GLN A C 1
ATOM 3694 O O . GLN A 1 577 ? 175.850 173.260 126.880 1.00 107.80 577 GLN A O 1
ATOM 3700 N N . LYS A 1 578 ? 174.596 172.761 128.676 1.00 30.00 578 LYS A N 1
ATOM 3701 C CA . LYS A 1 578 ? 175.327 171.534 128.943 1.00 30.00 578 LYS A CA 1
ATOM 3702 C C . LYS A 1 578 ? 174.862 170.436 127.992 1.00 30.00 578 LYS A C 1
ATOM 3703 O O . LYS A 1 578 ? 173.736 170.448 127.492 1.00 30.00 578 LYS A O 1
ATOM 3709 N N . GLU A 1 579 ? 175.749 169.476 127.743 1.00 30.00 579 GLU A N 1
ATOM 3710 C CA . GLU A 1 579 ? 175.469 168.433 126.766 1.00 30.00 579 GLU A CA 1
ATOM 3711 C C . GLU A 1 579 ? 174.587 167.328 127.338 1.00 30.00 579 GLU A C 1
ATOM 3712 O O . GLU A 1 579 ? 173.577 166.962 126.731 1.00 30.00 579 GLU A O 1
ATOM 3718 N N . SER A 1 580 ? 174.959 166.784 128.498 1.00 30.00 580 SER A N 1
ATOM 3719 C CA . SER A 1 580 ? 174.190 165.688 129.080 1.00 30.00 580 SER A CA 1
ATOM 3720 C C . SER A 1 580 ? 172.798 166.144 129.498 1.00 30.00 580 SER A C 1
ATOM 3721 O O . SER A 1 580 ? 171.817 165.411 129.322 1.00 30.00 580 SER A O 1
ATOM 3724 N N . VAL A 1 581 ? 172.694 167.345 130.066 1.00 30.00 581 VAL A N 1
ATOM 3725 C CA . VAL A 1 581 ? 171.403 167.848 130.527 1.00 30.00 581 VAL A CA 1
ATOM 3726 C C . VAL A 1 581 ? 170.478 168.111 129.346 1.00 30.00 581 VAL A C 1
ATOM 3727 O O . VAL A 1 581 ? 169.293 167.763 129.375 1.00 30.00 581 VAL A O 1
ATOM 3731 N N . ARG A 1 582 ? 171.007 168.728 128.288 1.00 85.67 582 ARG A N 1
ATOM 3732 C CA . ARG A 1 582 ? 170.170 169.109 127.155 1.00 89.22 582 ARG A CA 1
ATOM 3733 C C . ARG A 1 582 ? 169.570 167.894 126.467 1.00 83.38 582 ARG A C 1
ATOM 3734 O O . ARG A 1 582 ? 168.400 167.914 126.069 1.00 74.85 582 ARG A O 1
ATOM 3742 N N . VAL A 1 583 ? 170.355 166.827 126.310 1.00 30.00 583 VAL A N 1
ATOM 3743 C CA . VAL A 1 583 ? 169.886 165.688 125.531 1.00 30.00 583 VAL A CA 1
ATOM 3744 C C . VAL A 1 583 ? 168.719 164.997 126.224 1.00 30.00 583 VAL A C 1
ATOM 3745 O O . VAL A 1 583 ? 167.817 164.479 125.557 1.00 30.00 583 VAL A O 1
ATOM 3749 N N . GLU A 1 584 ? 168.697 164.995 127.560 1.00 90.76 584 GLU A N 1
ATOM 3750 C CA . GLU A 1 584 ? 167.586 164.377 128.279 1.00 97.29 584 GLU A CA 1
ATOM 3751 C C . GLU A 1 584 ? 166.283 165.126 128.025 1.00 97.70 584 GLU A C 1
ATOM 3752 O O . GLU A 1 584 ? 165.227 164.509 127.830 1.00 95.19 584 GLU A O 1
ATOM 3758 N N . VAL A 1 585 ? 166.340 166.459 128.024 1.00 110.77 585 VAL A N 1
ATOM 3759 C CA . VAL A 1 585 ? 165.156 167.260 127.730 1.00 113.77 585 VAL A CA 1
ATOM 3760 C C . VAL A 1 585 ? 164.671 166.982 126.314 1.00 113.64 585 VAL A C 1
ATOM 3761 O O . VAL A 1 585 ? 163.463 166.938 126.050 1.00 111.97 585 VAL A O 1
ATOM 3765 N N . CYS A 1 586 ? 165.605 166.792 125.382 1.00 109.22 586 CYS A N 1
ATOM 3766 C CA . CYS A 1 586 ? 165.227 166.456 124.015 1.00 105.48 586 CYS A CA 1
ATOM 3767 C C . CYS A 1 586 ? 164.518 165.110 123.953 1.00 100.01 586 CYS A C 1
ATOM 3768 O O . CYS A 1 586 ? 163.532 164.953 123.224 1.00 96.64 586 CYS A O 1
ATOM 3771 N N . LYS A 1 587 ? 165.005 164.127 124.711 1.00 94.71 587 LYS A N 1
ATOM 3772 C CA . LYS A 1 587 ? 164.324 162.839 124.760 1.00 91.94 587 LYS A CA 1
ATOM 3773 C C . LYS A 1 587 ? 162.930 162.975 125.354 1.00 91.51 587 LYS A C 1
ATOM 3774 O O . LYS A 1 587 ? 161.992 162.310 124.902 1.00 97.32 587 LYS A O 1
ATOM 3780 N N . CYS A 1 588 ? 162.770 163.826 126.370 1.00 102.18 588 CYS A N 1
ATOM 3781 C CA . CYS A 1 588 ? 161.440 164.056 126.929 1.00 109.62 588 CYS A CA 1
ATOM 3782 C C . CYS A 1 588 ? 160.508 164.673 125.892 1.00 110.09 588 CYS A C 1
ATOM 3783 O O . CYS A 1 588 ? 159.358 164.239 125.730 1.00 110.16 588 CYS A O 1
ATOM 3786 N N . ILE A 1 589 ? 161.000 165.680 125.165 1.00 99.80 589 ILE A N 1
ATOM 3787 C CA . ILE A 1 589 ? 160.205 166.314 124.116 1.00 100.33 589 ILE A CA 1
ATOM 3788 C C . ILE A 1 589 ? 159.789 165.285 123.079 1.00 96.30 589 ILE A C 1
ATOM 3789 O O . ILE A 1 589 ? 158.636 165.256 122.632 1.00 98.51 589 ILE A O 1
ATOM 3794 N N . MET A 1 590 ? 160.721 164.422 122.683 1.00 84.10 590 MET A N 1
ATOM 3795 C CA . MET A 1 590 ? 160.443 163.482 121.606 1.00 85.45 590 MET A CA 1
ATOM 3796 C C . MET A 1 590 ? 159.496 162.379 122.059 1.00 89.30 590 MET A C 1
ATOM 3797 O O . MET A 1 590 ? 158.644 161.932 121.283 1.00 92.89 590 MET A O 1
ATOM 3802 N N . ASP A 1 591 ? 159.636 161.916 123.303 1.00 86.13 591 ASP A N 1
ATOM 3803 C CA . ASP A 1 591 ? 158.674 160.962 123.841 1.00 80.78 591 ASP A CA 1
ATOM 3804 C C . ASP A 1 591 ? 157.282 161.567 123.868 1.00 83.76 591 ASP A C 1
ATOM 3805 O O . ASP A 1 591 ? 156.300 160.917 123.481 1.00 85.14 591 ASP A O 1
ATOM 3810 N N . ALA A 1 592 ? 157.181 162.826 124.299 1.00 97.09 592 ALA A N 1
ATOM 3811 C CA . ALA A 1 592 ? 155.888 163.492 124.310 1.00 102.30 592 ALA A CA 1
ATOM 3812 C C . ALA A 1 592 ? 155.322 163.618 122.904 1.00 103.88 592 ALA A C 1
ATOM 3813 O O . ALA A 1 592 ? 154.115 163.464 122.701 1.00 100.87 592 ALA A O 1
ATOM 3815 N N . PHE A 1 593 ? 156.172 163.906 121.922 1.00 96.37 593 PHE A N 1
ATOM 3816 C CA . PHE A 1 593 ? 155.680 164.034 120.555 1.00 93.30 593 PHE A CA 1
ATOM 3817 C C . PHE A 1 593 ? 155.185 162.698 120.022 1.00 92.32 593 PHE A C 1
ATOM 3818 O O . PHE A 1 593 ? 154.109 162.621 119.420 1.00 92.56 593 PHE A O 1
ATOM 3826 N N . ILE A 1 594 ? 155.957 161.632 120.232 1.00 84.32 594 ILE A N 1
ATOM 3827 C CA . ILE A 1 594 ? 155.569 160.343 119.674 1.00 81.28 594 ILE A CA 1
ATOM 3828 C C . ILE A 1 594 ? 154.349 159.779 120.388 1.00 88.43 594 ILE A C 1
ATOM 3829 O O . ILE A 1 594 ? 153.604 158.978 119.811 1.00 90.92 594 ILE A O 1
ATOM 3834 N N . LYS A 1 595 ? 154.103 160.186 121.634 1.00 97.12 595 LYS A N 1
ATOM 3835 C CA . LYS A 1 595 ? 152.974 159.606 122.349 1.00 97.15 595 LYS A CA 1
ATOM 3836 C C . LYS A 1 595 ? 151.763 160.539 122.385 1.00 92.36 595 LYS A C 1
ATOM 3837 O O . LYS A 1 595 ? 150.673 160.103 122.769 1.00 96.70 595 LYS A O 1
ATOM 3843 N N . HIS A 1 596 ? 151.915 161.789 121.931 1.00 77.52 596 HIS A N 1
ATOM 3844 C CA . HIS A 1 596 ? 150.821 162.745 121.763 1.00 82.74 596 HIS A CA 1
ATOM 3845 C C . HIS A 1 596 ? 150.737 163.303 120.345 1.00 86.13 596 HIS A C 1
ATOM 3846 O O . HIS A 1 596 ? 150.540 164.504 120.163 1.00 82.86 596 HIS A O 1
ATOM 3853 N N . GLN A 1 597 ? 150.881 162.457 119.328 1.00 94.32 597 GLN A N 1
ATOM 3854 C CA . GLN A 1 597 ? 150.693 162.882 117.938 1.00 94.17 597 GLN A CA 1
ATOM 3855 C C . GLN A 1 597 ? 150.245 161.654 117.152 1.00 88.95 597 GLN A C 1
ATOM 3856 O O . GLN A 1 597 ? 151.064 160.815 116.770 1.00 88.82 597 GLN A O 1
ATOM 3862 N N . GLN A 1 598 ? 148.940 161.548 116.926 1.00 85.10 598 GLN A N 1
ATOM 3863 C CA . GLN A 1 598 ? 148.364 160.397 116.246 1.00 87.00 598 GLN A CA 1
ATOM 3864 C C . GLN A 1 598 ? 148.091 160.649 114.771 1.00 84.11 598 GLN A C 1
ATOM 3865 O O . GLN A 1 598 ? 147.625 159.738 114.080 1.00 80.87 598 GLN A O 1
ATOM 3871 N N . GLU A 1 599 ? 148.364 161.848 114.274 1.00 91.10 599 GLU A N 1
ATOM 3872 C CA . GLU A 1 599 ? 148.176 162.157 112.868 1.00 93.25 599 GLU A CA 1
ATOM 3873 C C . GLU A 1 599 ? 149.378 162.926 112.346 1.00 94.96 599 GLU A C 1
ATOM 3874 O O . GLU A 1 599 ? 149.986 163.710 113.082 1.00 97.70 599 GLU A O 1
ATOM 3880 N N . PRO A 1 600 ? 149.755 162.709 111.090 1.00 75.83 600 PRO A N 1
ATOM 3881 C CA . PRO A 1 600 ? 150.858 163.481 110.514 1.00 72.98 600 PRO A CA 1
ATOM 3882 C C . PRO A 1 600 ? 150.539 164.966 110.493 1.00 74.17 600 PRO A C 1
ATOM 3883 O O . PRO A 1 600 ? 149.426 165.394 110.179 1.00 73.55 600 PRO A O 1
ATOM 3887 N N . THR A 1 601 ? 151.550 165.758 110.834 1.00 73.89 601 THR A N 1
ATOM 3888 C CA . THR A 1 601 ? 151.425 167.203 110.903 1.00 74.66 601 THR A CA 1
ATOM 3889 C C . THR A 1 601 ? 152.356 167.832 109.882 1.00 69.47 601 THR A C 1
ATOM 3890 O O . THR A 1 601 ? 153.287 167.195 109.387 1.00 74.97 601 THR A O 1
ATOM 3894 N N . LYS A 1 602 ? 152.087 169.091 109.552 1.00 60.85 602 LYS A N 1
ATOM 3895 C CA . LYS A 1 602 ? 152.924 169.771 108.581 1.00 63.99 602 LYS A CA 1
ATOM 3896 C C . LYS A 1 602 ? 153.246 171.217 108.927 1.00 66.63 602 LYS A C 1
ATOM 3897 O O . LYS A 1 602 ? 154.154 171.784 108.308 1.00 71.73 602 LYS A O 1
ATOM 3903 N N . ASP A 1 603 ? 152.575 171.815 109.913 1.00 100.00 603 ASP A N 1
ATOM 3904 C CA . ASP A 1 603 ? 152.839 173.185 110.336 1.00 100.00 603 ASP A CA 1
ATOM 3905 C C . ASP A 1 603 ? 154.342 173.422 110.414 1.00 100.00 603 ASP A C 1
ATOM 3906 O O . ASP A 1 603 ? 155.024 172.815 111.249 1.00 100.00 603 ASP A O 1
ATOM 3911 N N . PRO A 1 604 ? 154.891 174.278 109.549 1.00 100.00 604 PRO A N 1
ATOM 3912 C CA . PRO A 1 604 ? 156.357 174.412 109.480 1.00 100.00 604 PRO A CA 1
ATOM 3913 C C . PRO A 1 604 ? 156.989 174.825 110.793 1.00 100.00 604 PRO A C 1
ATOM 3914 O O . PRO A 1 604 ? 158.183 174.576 111.001 1.00 100.00 604 PRO A O 1
ATOM 3918 N N . VAL A 1 605 ? 156.225 175.454 111.687 1.00 100.00 605 VAL A N 1
ATOM 3919 C CA . VAL A 1 605 ? 156.736 175.750 113.020 1.00 100.00 605 VAL A CA 1
ATOM 3920 C C . VAL A 1 605 ? 157.097 174.459 113.741 1.00 100.00 605 VAL A C 1
ATOM 3921 O O . VAL A 1 605 ? 158.127 174.376 114.421 1.00 100.00 605 VAL A O 1
ATOM 3925 N N . ILE A 1 606 ? 156.259 173.431 113.599 1.00 100.00 606 ILE A N 1
ATOM 3926 C CA . ILE A 1 606 ? 156.535 172.151 114.245 1.00 100.00 606 ILE A CA 1
ATOM 3927 C C . ILE A 1 606 ? 157.799 171.525 113.672 1.00 100.00 606 ILE A C 1
ATOM 3928 O O . ILE A 1 606 ? 158.686 171.089 114.413 1.00 100.00 606 ILE A O 1
ATOM 3933 N N . LEU A 1 607 ? 157.912 171.489 112.343 1.00 80.07 607 LEU A N 1
ATOM 3934 C CA . LEU A 1 607 ? 159.034 170.792 111.722 1.00 80.17 607 LEU A CA 1
ATOM 3935 C C . LEU A 1 607 ? 160.364 171.418 112.119 1.00 78.59 607 LEU A C 1
ATOM 3936 O O . LEU A 1 607 ? 161.298 170.712 112.512 1.00 80.89 607 LEU A O 1
ATOM 3941 N N . ASN A 1 608 ? 160.462 172.746 112.043 1.00 88.71 608 ASN A N 1
ATOM 3942 C CA . ASN A 1 608 ? 161.725 173.412 112.344 1.00 92.29 608 ASN A CA 1
ATOM 3943 C C . ASN A 1 608 ? 162.138 173.181 113.791 1.00 91.03 608 ASN A C 1
ATOM 3944 O O . ASN A 1 608 ? 163.315 172.939 114.084 1.00 90.59 608 ASN A O 1
ATOM 3949 N N . ALA A 1 609 ? 161.180 173.248 114.712 1.00 90.06 609 ALA A N 1
ATOM 3950 C CA . ALA A 1 609 ? 161.498 173.068 116.123 1.00 89.81 609 ALA A CA 1
ATOM 3951 C C . ALA A 1 609 ? 161.956 171.643 116.409 1.00 89.19 609 ALA A C 1
ATOM 3952 O O . ALA A 1 609 ? 162.979 171.429 117.073 1.00 92.74 609 ALA A O 1
ATOM 3954 N N . LEU A 1 610 ? 161.210 170.650 115.918 1.00 74.96 610 LEU A N 1
ATOM 3955 C CA . LEU A 1 610 ? 161.648 169.272 116.096 1.00 74.71 610 LEU A CA 1
ATOM 3956 C C . LEU A 1 610 ? 162.920 168.982 115.317 1.00 80.08 610 LEU A C 1
ATOM 3957 O O . LEU A 1 610 ? 163.717 168.145 115.744 1.00 78.74 610 LEU A O 1
ATOM 3962 N N . LEU A 1 611 ? 163.141 169.659 114.189 1.00 84.44 611 LEU A N 1
ATOM 3963 C CA . LEU A 1 611 ? 164.413 169.498 113.494 1.00 78.54 611 LEU A CA 1
ATOM 3964 C C . LEU A 1 611 ? 165.570 169.985 114.354 1.00 83.85 611 LEU A C 1
ATOM 3965 O O . LEU A 1 611 ? 166.614 169.330 114.432 1.00 88.53 611 LEU A O 1
ATOM 3970 N N . HIS A 1 612 ? 165.399 171.132 115.015 1.00 89.46 612 HIS A N 1
ATOM 3971 C CA . HIS A 1 612 ? 166.443 171.641 115.898 1.00 91.29 612 HIS A CA 1
ATOM 3972 C C . HIS A 1 612 ? 166.663 170.698 117.075 1.00 91.10 612 HIS A C 1
ATOM 3973 O O . HIS A 1 612 ? 167.808 170.423 117.458 1.00 91.22 612 HIS A O 1
ATOM 3980 N N . VAL A 1 613 ? 165.577 170.184 117.655 1.00 87.20 613 VAL A N 1
ATOM 3981 C CA . VAL A 1 613 ? 165.702 169.268 118.787 1.00 87.98 613 VAL A CA 1
ATOM 3982 C C . VAL A 1 613 ? 166.421 167.993 118.361 1.00 88.10 613 VAL A C 1
ATOM 3983 O O . VAL A 1 613 ? 167.297 167.484 119.069 1.00 91.31 613 VAL A O 1
ATOM 3987 N N . CYS A 1 614 ? 166.063 167.460 117.193 1.00 88.72 614 CYS A N 1
ATOM 3988 C CA . CYS A 1 614 ? 166.714 166.254 116.699 1.00 87.87 614 CYS A CA 1
ATOM 3989 C C . CYS A 1 614 ? 168.183 166.502 116.376 1.00 91.75 614 CYS A C 1
ATOM 3990 O O . CYS A 1 614 ? 169.022 165.633 116.624 1.00 96.81 614 CYS A O 1
ATOM 3993 N N . LYS A 1 615 ? 168.518 167.671 115.824 1.00 84.26 615 LYS A N 1
ATOM 3994 C CA . LYS A 1 615 ? 169.924 168.028 115.653 1.00 85.17 615 LYS A CA 1
ATOM 3995 C C . LYS A 1 615 ? 170.670 168.025 116.978 1.00 84.72 615 LYS A C 1
ATOM 3996 O O . LYS A 1 615 ? 171.740 167.416 117.101 1.00 83.44 615 LYS A O 1
ATOM 4002 N N . THR A 1 616 ? 170.137 168.727 117.977 1.00 94.42 616 THR A N 1
ATOM 4003 C CA . THR A 1 616 ? 170.879 168.868 119.223 1.00 92.06 616 THR A CA 1
ATOM 4004 C C . THR A 1 616 ? 170.867 167.579 120.029 1.00 87.71 616 THR A C 1
ATOM 4005 O O . THR A 1 616 ? 171.635 167.442 120.987 1.00 89.57 616 THR A O 1
ATOM 4009 N N . MET A 1 617 ? 170.007 166.631 119.664 1.00 79.40 617 MET A N 1
ATOM 4010 C CA . MET A 1 617 ? 170.032 165.326 120.310 1.00 80.04 617 MET A CA 1
ATOM 4011 C C . MET A 1 617 ? 170.925 164.342 119.566 1.00 82.70 617 MET A C 1
ATOM 4012 O O . MET A 1 617 ? 171.505 163.444 120.187 1.00 87.54 617 MET A O 1
ATOM 4017 N N . HIS A 1 618 ? 171.060 164.503 118.251 1.00 80.34 618 HIS A N 1
ATOM 4018 C CA . HIS A 1 618 ? 171.890 163.627 117.437 1.00 81.05 618 HIS A CA 1
ATOM 4019 C C . HIS A 1 618 ? 173.353 164.037 117.447 1.00 79.50 618 HIS A C 1
ATOM 4020 O O . HIS A 1 618 ? 174.220 163.197 117.183 1.00 80.14 618 HIS A O 1
ATOM 4027 N N . ASP A 1 619 ? 173.651 165.299 117.756 1.00 86.19 619 ASP A N 1
A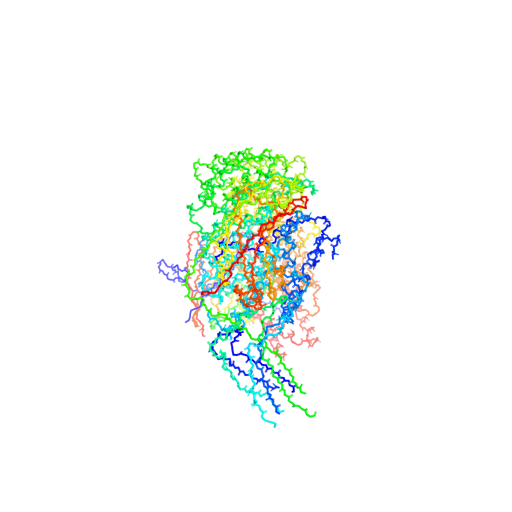TOM 4028 C CA . ASP A 1 619 ? 175.041 165.728 117.846 1.00 87.91 619 ASP A CA 1
ATOM 4029 C C . ASP A 1 619 ? 175.757 165.161 119.063 1.00 91.57 619 ASP A C 1
ATOM 4030 O O . ASP A 1 619 ? 176.978 165.310 119.163 1.00 95.89 619 ASP A O 1
ATOM 4035 N N . SER A 1 620 ? 175.040 164.523 119.984 1.00 89.06 620 SER A N 1
ATOM 4036 C CA . SER A 1 620 ? 175.663 163.901 121.143 1.00 90.28 620 SER A CA 1
ATOM 4037 C C . SER A 1 620 ? 176.262 162.537 120.834 1.00 91.98 620 SER A C 1
ATOM 4038 O O . SER A 1 620 ? 176.924 161.962 121.704 1.00 94.31 620 SER A O 1
ATOM 4041 N N . VAL A 1 621 ? 176.048 162.007 119.635 1.00 86.59 621 VAL A N 1
ATOM 4042 C CA . VAL A 1 621 ? 176.574 160.694 119.278 1.00 85.97 621 VAL A CA 1
ATOM 4043 C C . VAL A 1 621 ? 178.051 160.825 118.937 1.00 86.73 621 VAL A C 1
ATOM 4044 O O . VAL A 1 621 ? 178.435 161.621 118.071 1.00 89.83 621 VAL A O 1
ATOM 4048 N N . ASN A 1 622 ? 178.884 160.041 119.618 1.00 92.17 622 ASN A N 1
ATOM 4049 C CA . ASN A 1 622 ? 180.321 160.033 119.394 1.00 93.44 622 ASN A CA 1
ATOM 4050 C C . ASN A 1 622 ? 180.816 158.596 119.479 1.00 89.38 622 ASN A C 1
ATOM 4051 O O . ASN A 1 622 ? 180.029 157.649 119.570 1.00 91.40 622 ASN A O 1
ATOM 4056 N N . ALA A 1 623 ? 182.140 158.435 119.444 1.00 76.91 623 ALA A N 1
ATOM 4057 C CA . ALA A 1 623 ? 182.721 157.103 119.561 1.00 77.88 623 ALA A CA 1
ATOM 4058 C C . ALA A 1 623 ? 182.458 156.495 120.931 1.00 79.81 623 ALA A C 1
ATOM 4059 O O . ALA A 1 623 ? 182.369 155.269 121.059 1.00 78.24 623 ALA A O 1
ATOM 4061 N N . LEU A 1 624 ? 182.328 157.329 121.963 1.00 81.92 624 LEU A N 1
ATOM 4062 C CA . LEU A 1 624 ? 182.106 156.830 123.314 1.00 79.94 624 LEU A CA 1
ATOM 4063 C C . LEU A 1 624 ? 180.652 156.468 123.582 1.00 77.07 624 LEU A C 1
ATOM 4064 O O . LEU A 1 624 ? 180.364 155.839 124.605 1.00 75.65 624 LEU A O 1
ATOM 4069 N N . THR A 1 625 ? 179.735 156.849 122.696 1.00 85.73 625 THR A N 1
ATOM 4070 C CA . THR A 1 625 ? 178.318 156.603 122.929 1.00 88.11 625 THR A CA 1
ATOM 4071 C C . THR A 1 625 ? 178.009 155.113 122.847 1.00 84.72 625 THR A C 1
ATOM 4072 O O . THR A 1 625 ? 178.459 154.421 121.929 1.00 87.99 625 THR A O 1
ATOM 4076 N N . LEU A 1 626 ? 177.233 154.624 123.810 1.00 89.79 626 LEU A N 1
ATOM 4077 C CA . LEU A 1 626 ? 176.873 153.217 123.867 1.00 94.32 626 LEU A CA 1
ATOM 4078 C C . LEU A 1 626 ? 175.869 152.878 122.764 1.00 95.03 626 LEU A C 1
ATOM 4079 O O . LEU A 1 626 ? 175.169 153.743 122.230 1.00 97.23 626 LEU A O 1
ATOM 4084 N N . GLU A 1 627 ? 175.811 151.590 122.418 1.00 102.84 627 GLU A N 1
ATOM 4085 C CA . GLU A 1 627 ? 174.897 151.122 121.381 1.00 105.01 627 GLU A CA 1
ATOM 4086 C C . GLU A 1 627 ? 173.436 151.310 121.781 1.00 101.76 627 GLU A C 1
ATOM 4087 O O . GLU A 1 627 ? 172.600 151.651 120.937 1.00 102.51 627 GLU A O 1
ATOM 4093 N N . ASP A 1 628 ? 173.107 151.076 123.055 1.00 99.98 628 ASP A N 1
ATOM 4094 C CA . ASP A 1 628 ? 171.727 151.240 123.506 1.00 101.90 628 ASP A CA 1
ATOM 4095 C C . ASP A 1 628 ? 171.281 152.694 123.402 1.00 97.91 628 ASP A C 1
ATOM 4096 O O . ASP A 1 628 ? 170.129 152.978 123.049 1.00 96.48 628 ASP A O 1
ATOM 4101 N N . GLU A 1 629 ? 172.177 153.629 123.722 1.00 94.78 629 GLU A N 1
ATOM 4102 C CA . GLU A 1 629 ? 171.861 155.040 123.545 1.00 94.88 629 GLU A CA 1
ATOM 4103 C C . GLU A 1 629 ? 171.586 155.351 122.082 1.00 97.14 629 GLU A C 1
ATOM 4104 O O . GLU A 1 629 ? 170.661 156.107 121.761 1.00 101.91 629 GLU A O 1
ATOM 4110 N N . LYS A 1 630 ? 172.381 154.772 121.180 1.00 91.47 630 LYS A N 1
ATOM 4111 C CA . LYS A 1 630 ? 172.142 154.965 119.755 1.00 87.46 630 LYS A CA 1
ATOM 4112 C C . LYS A 1 630 ? 170.791 154.400 119.347 1.00 89.90 630 LYS A C 1
ATOM 4113 O O . LYS A 1 630 ? 170.085 154.999 118.532 1.00 90.36 630 LYS A O 1
ATOM 4119 N N . ARG A 1 631 ? 170.412 153.250 119.906 1.00 95.76 631 ARG A N 1
ATOM 4120 C CA . ARG A 1 631 ? 169.108 152.674 119.592 1.00 93.25 631 ARG A CA 1
ATOM 4121 C C . ARG A 1 631 ? 167.974 153.581 120.055 1.00 93.04 631 ARG A C 1
ATOM 4122 O O . ARG A 1 631 ? 167.013 153.814 119.313 1.00 91.20 631 ARG A O 1
ATOM 4130 N N . MET A 1 632 ? 168.071 154.105 121.278 1.00 92.19 632 MET A N 1
ATOM 4131 C CA . MET A 1 632 ? 167.026 154.989 121.792 1.00 87.10 632 MET A CA 1
ATOM 4132 C C . MET A 1 632 ? 166.924 156.260 120.958 1.00 85.85 632 MET A C 1
ATOM 4133 O O . MET A 1 632 ? 165.823 156.707 120.604 1.00 91.76 632 MET A O 1
ATOM 4138 N N . LEU A 1 633 ? 168.070 156.857 120.631 1.00 86.46 633 LEU A N 1
ATOM 4139 C CA . LEU A 1 633 ? 168.059 158.061 119.812 1.00 86.88 633 LEU A CA 1
ATOM 4140 C C . LEU A 1 633 ? 167.480 157.774 118.436 1.00 90.40 633 LEU A C 1
ATOM 4141 O O . LEU A 1 633 ? 166.679 158.557 117.915 1.00 96.46 633 LEU A O 1
ATOM 4146 N N . SER A 1 634 ? 167.865 156.650 117.834 1.00 80.16 634 SER A N 1
ATOM 4147 C CA . SER A 1 634 ? 167.325 156.293 116.532 1.00 81.46 634 SER A CA 1
ATOM 4148 C C . SER A 1 634 ? 165.819 156.130 116.605 1.00 78.96 634 SER A C 1
ATOM 4149 O O . SER A 1 634 ? 165.098 156.559 115.701 1.00 76.98 634 SER A O 1
ATOM 4152 N N . TYR A 1 635 ? 165.324 155.537 117.691 1.00 85.56 635 TYR A N 1
ATOM 4153 C CA . TYR A 1 635 ? 163.885 155.381 117.856 1.00 86.04 635 TYR A CA 1
ATOM 4154 C C . TYR A 1 635 ? 163.194 156.736 117.925 1.00 78.42 635 TYR A C 1
ATOM 4155 O O . TYR A 1 635 ? 162.141 156.935 117.309 1.00 81.09 635 TYR A O 1
ATOM 4164 N N . LEU A 1 636 ? 163.783 157.692 118.647 1.00 73.12 636 LEU A N 1
ATOM 4165 C CA . LEU A 1 636 ? 163.158 159.011 118.762 1.00 77.30 636 LEU A CA 1
ATOM 4166 C C . LEU A 1 636 ? 163.144 159.760 117.429 1.00 85.37 636 LEU A C 1
ATOM 4167 O O . LEU A 1 636 ? 162.095 160.268 117.000 1.00 88.39 636 LEU A O 1
ATOM 4172 N N . ILE A 1 637 ? 164.296 159.861 116.761 1.00 84.22 637 ILE A N 1
ATOM 4173 C CA . ILE A 1 637 ? 164.310 160.562 115.476 1.00 80.92 637 ILE A CA 1
ATOM 4174 C C . ILE A 1 637 ? 163.460 159.830 114.443 1.00 77.77 637 ILE A C 1
ATOM 4175 O O . ILE A 1 637 ? 162.856 160.459 113.565 1.00 81.68 637 ILE A O 1
ATOM 4180 N N . ASN A 1 638 ? 163.363 158.505 114.537 1.00 67.89 638 ASN A N 1
ATOM 4181 C CA . ASN A 1 638 ? 162.464 157.793 113.640 1.00 64.50 638 ASN A CA 1
ATOM 4182 C C . ASN A 1 638 ? 161.012 158.127 113.943 1.00 69.45 638 ASN A C 1
ATOM 4183 O O . ASN A 1 638 ? 160.189 158.232 113.027 1.00 76.33 638 ASN A O 1
ATOM 4188 N N . GLY A 1 639 ? 160.676 158.286 115.223 1.00 75.48 639 GLY A N 1
ATOM 4189 C CA . GLY A 1 639 ? 159.332 158.708 115.570 1.00 76.87 639 GLY A CA 1
ATOM 4190 C C . GLY A 1 639 ? 158.997 160.070 115.001 1.00 74.47 639 GLY A C 1
ATOM 4191 O O . GLY A 1 639 ? 157.863 160.321 114.585 1.00 75.69 639 GLY A O 1
ATOM 4192 N N . PHE A 1 640 ? 159.977 160.972 114.983 1.00 63.83 640 PHE A N 1
ATOM 4193 C CA . PHE A 1 640 ? 159.761 162.266 114.336 1.00 62.10 640 PHE A CA 1
ATOM 4194 C C . PHE A 1 640 ? 159.577 162.104 112.833 1.00 63.86 640 PHE A C 1
ATOM 4195 O O . PHE A 1 640 ? 158.635 162.650 112.249 1.00 71.13 640 PHE A O 1
ATOM 4203 N N . ILE A 1 641 ? 160.478 161.360 112.191 1.00 63.29 641 ILE A N 1
ATOM 4204 C CA . ILE A 1 641 ? 160.488 161.261 110.736 1.00 63.58 641 ILE A CA 1
ATOM 4205 C C . ILE A 1 641 ? 159.216 160.606 110.223 1.00 69.99 641 ILE A C 1
ATOM 4206 O O . ILE A 1 641 ? 158.662 161.021 109.198 1.00 74.18 641 ILE A O 1
ATOM 4211 N N . LYS A 1 642 ? 158.725 159.584 110.925 1.00 72.20 642 LYS A N 1
ATOM 4212 C CA . LYS A 1 642 ? 157.528 158.877 110.490 1.00 73.50 642 LYS A CA 1
ATOM 4213 C C . LYS A 1 642 ? 156.318 159.796 110.409 1.00 79.10 642 LYS A C 1
ATOM 4214 O O . LYS A 1 642 ? 155.402 159.543 109.619 1.00 79.01 642 LYS A O 1
ATOM 4220 N N . MET A 1 643 ? 156.301 160.869 111.194 1.00 89.02 643 MET A N 1
ATOM 4221 C CA . MET A 1 643 ? 155.109 161.692 111.329 1.00 90.91 643 MET A CA 1
ATOM 4222 C C . MET A 1 643 ? 155.102 162.912 110.416 1.00 90.70 643 MET A C 1
ATOM 4223 O O . MET A 1 643 ? 154.193 163.741 110.529 1.00 94.70 643 MET A O 1
ATOM 4228 N N . VAL A 1 644 ? 156.083 163.053 109.530 1.00 70.21 644 VAL A N 1
ATOM 4229 C CA . VAL A 1 644 ? 156.123 164.154 108.574 1.00 68.32 644 VAL A CA 1
ATOM 4230 C C . VAL A 1 644 ? 155.649 163.606 107.232 1.00 64.38 644 VAL A C 1
ATOM 4231 O O . VAL A 1 644 ? 156.326 162.790 106.607 1.00 65.35 644 VAL A O 1
ATOM 4235 N N . SER A 1 645 ? 154.480 164.058 106.784 1.00 64.71 645 SER A N 1
ATOM 4236 C CA . SER A 1 645 ? 153.890 163.612 105.529 1.00 70.30 645 SER A CA 1
ATOM 4237 C C . SER A 1 645 ? 153.450 164.818 104.714 1.00 64.49 645 SER A C 1
ATOM 4238 O O . SER A 1 645 ? 152.512 165.521 105.103 1.00 67.93 645 SER A O 1
ATOM 4241 N N . PHE A 1 646 ? 154.098 165.032 103.570 1.00 67.38 646 PHE A N 1
ATOM 4242 C CA . PHE A 1 646 ? 153.889 166.226 102.763 1.00 71.98 646 PHE A CA 1
ATOM 4243 C C . PHE A 1 646 ? 152.698 166.116 101.821 1.00 74.61 646 PHE A C 1
ATOM 4244 O O . PHE A 1 646 ? 152.619 166.881 100.853 1.00 73.97 646 PHE A O 1
ATOM 4252 N N . GLY A 1 647 ? 151.770 165.201 102.080 1.00 78.89 647 GLY A N 1
ATOM 4253 C CA . GLY A 1 647 ? 150.620 165.090 101.208 1.00 85.52 647 GLY A CA 1
ATOM 4254 C C . GLY A 1 647 ? 151.018 164.663 99.806 1.00 83.37 647 GLY A C 1
ATOM 4255 O O . GLY A 1 647 ? 151.937 163.866 99.602 1.00 82.27 647 GLY A O 1
ATOM 4256 N N . ARG A 1 648 ? 150.311 165.215 98.821 1.00 84.78 648 ARG A N 1
ATOM 4257 C CA . ARG A 1 648 ? 150.591 164.891 97.428 1.00 85.22 648 ARG A CA 1
ATOM 4258 C C . ARG A 1 648 ? 151.879 165.524 96.921 1.00 88.22 648 ARG A C 1
ATOM 4259 O O . ARG A 1 648 ? 152.321 165.183 95.819 1.00 90.00 648 ARG A O 1
ATOM 4267 N N . ASP A 1 649 ? 152.491 166.426 97.688 1.00 89.67 649 ASP A N 1
ATOM 4268 C CA . ASP A 1 649 ? 153.745 167.064 97.285 1.00 91.18 649 ASP A CA 1
ATOM 4269 C C . ASP A 1 649 ? 154.900 166.098 97.556 1.00 92.18 649 ASP A C 1
ATOM 4270 O O . ASP A 1 649 ? 155.660 166.220 98.520 1.00 94.62 649 ASP A O 1
ATOM 4275 N N . PHE A 1 650 ? 155.021 165.115 96.663 1.00 78.86 650 PHE A N 1
ATOM 4276 C CA . PHE A 1 650 ? 156.036 164.079 96.820 1.00 74.98 650 PHE A CA 1
ATOM 4277 C C . PHE A 1 650 ? 157.442 164.660 96.742 1.00 74.15 650 PHE A C 1
ATOM 4278 O O . PHE A 1 650 ? 158.348 164.220 97.463 1.00 74.91 650 PHE A O 1
ATOM 4286 N N . GLU A 1 651 ? 157.646 165.645 95.864 1.00 76.21 651 GLU A N 1
ATOM 4287 C CA . GLU A 1 651 ? 158.971 166.234 95.701 1.00 78.94 651 GLU A CA 1
ATOM 4288 C C . GLU A 1 651 ? 159.454 166.879 96.992 1.00 72.74 651 GLU A C 1
ATOM 4289 O O . GLU A 1 651 ? 160.619 166.725 97.376 1.00 78.98 651 GLU A O 1
ATOM 4295 N N . GLN A 1 652 ? 158.574 167.603 97.682 1.00 65.68 652 GLN A N 1
ATOM 4296 C CA . GLN A 1 652 ? 158.994 168.244 98.921 1.00 69.25 652 GLN A CA 1
ATOM 4297 C C . GLN A 1 652 ? 159.224 167.214 100.020 1.00 75.32 652 GLN A C 1
ATOM 4298 O O . GLN A 1 652 ? 160.056 167.427 100.910 1.00 77.82 652 GLN A O 1
ATOM 4304 N N . GLN A 1 653 ? 158.517 166.083 99.965 1.00 71.80 653 GLN A N 1
ATOM 4305 C CA . GLN A 1 653 ? 158.805 164.994 100.890 1.00 67.08 653 GLN A CA 1
ATOM 4306 C C . GLN A 1 653 ? 160.203 164.438 100.647 1.00 69.97 653 GLN A C 1
ATOM 4307 O O . GLN A 1 653 ? 160.955 164.173 101.595 1.00 72.94 653 GLN A O 1
ATOM 4313 N N . LEU A 1 654 ? 160.576 164.265 99.379 1.00 65.31 654 LEU A N 1
ATOM 4314 C CA . LEU A 1 654 ? 161.939 163.843 99.077 1.00 61.02 654 LEU A CA 1
ATOM 4315 C C . LEU A 1 654 ? 162.949 164.891 99.517 1.00 60.84 654 LEU A C 1
ATOM 4316 O O . LEU A 1 654 ? 164.072 164.550 99.902 1.00 66.15 654 LEU A O 1
ATOM 4321 N N . SER A 1 655 ? 162.576 166.167 99.449 1.00 66.62 655 SER A N 1
ATOM 4322 C CA . SER A 1 655 ? 163.446 167.219 99.964 1.00 67.39 655 SER A CA 1
ATOM 4323 C C . SER A 1 655 ? 163.653 167.059 101.464 1.00 67.29 655 SER A C 1
ATOM 4324 O O . SER A 1 655 ? 164.771 167.209 101.976 1.00 70.49 655 SER A O 1
ATOM 4327 N N . PHE A 1 656 ? 162.575 166.756 102.187 1.00 59.04 656 PHE A N 1
ATOM 4328 C CA . PHE A 1 656 ? 162.707 166.474 103.611 1.00 61.71 656 PHE A CA 1
ATOM 4329 C C . PHE A 1 656 ? 163.634 165.292 103.838 1.00 62.75 656 PHE A C 1
ATOM 4330 O O . PHE A 1 656 ? 164.435 165.289 104.776 1.00 68.08 656 PHE A O 1
ATOM 4338 N N . TYR A 1 657 ? 163.555 164.282 102.974 1.00 57.91 657 TYR A N 1
ATOM 4339 C CA . TYR A 1 657 ? 164.380 163.095 103.173 1.00 57.53 657 TYR A CA 1
ATOM 4340 C C . TYR A 1 657 ? 165.853 163.376 102.887 1.00 56.65 657 TYR A C 1
ATOM 4341 O O . TYR A 1 657 ? 166.736 162.848 103.577 1.00 55.50 657 TYR A O 1
ATOM 4350 N N . VAL A 1 658 ? 166.146 164.213 101.889 1.00 58.23 658 VAL A N 1
ATOM 4351 C CA . VAL A 1 658 ? 167.547 164.524 101.609 1.00 51.49 658 VAL A CA 1
ATOM 4352 C C . VAL A 1 658 ? 168.130 165.401 102.714 1.00 51.85 658 VAL A C 1
ATOM 4353 O O . VAL A 1 658 ? 169.261 165.178 103.172 1.00 58.88 658 VAL A O 1
ATOM 4357 N N . GLU A 1 659 ? 167.369 166.393 103.187 1.00 61.18 659 GLU A N 1
ATOM 4358 C CA . GLU A 1 659 ? 167.870 167.179 104.308 1.00 64.41 659 GLU A CA 1
ATOM 4359 C C . GLU A 1 659 ? 167.989 166.318 105.559 1.00 67.69 659 GLU A C 1
ATOM 4360 O O . GLU A 1 659 ? 168.843 166.571 106.417 1.00 72.62 659 GLU A O 1
ATOM 4366 N N . SER A 1 660 ? 167.165 165.272 105.665 1.00 60.89 660 SER A N 1
ATOM 4367 C CA . SER A 1 660 ? 167.273 164.362 106.797 1.00 60.77 660 SER A CA 1
ATOM 4368 C C . SER A 1 660 ? 168.562 163.555 106.740 1.00 68.26 660 SER A C 1
ATOM 4369 O O . SER A 1 660 ? 169.258 163.424 107.753 1.00 72.71 660 SER A O 1
ATOM 4372 N N . ARG A 1 661 ? 168.898 162.998 105.570 1.00 67.85 661 ARG A N 1
ATOM 4373 C CA . ARG A 1 661 ? 170.133 162.219 105.478 1.00 62.61 661 ARG A CA 1
ATOM 4374 C C . ARG A 1 661 ? 171.337 163.111 105.733 1.00 62.43 661 ARG A C 1
ATOM 4375 O O . ARG A 1 661 ? 172.324 162.686 106.344 1.00 62.57 661 ARG A O 1
ATOM 4383 N N . SER A 1 662 ? 171.284 164.354 105.243 1.00 56.40 662 SER A N 1
ATOM 4384 C CA . SER A 1 662 ? 172.387 165.274 105.500 1.00 55.07 662 SER A CA 1
ATOM 4385 C C . SER A 1 662 ? 172.453 165.649 106.976 1.00 53.55 662 SER A C 1
ATOM 4386 O O . SER A 1 662 ? 173.536 165.920 107.508 1.00 56.94 662 SER A O 1
ATOM 4389 N N . MET A 1 663 ? 171.309 165.645 107.653 1.00 68.08 663 MET A N 1
ATOM 4390 C CA . MET A 1 663 ? 171.228 166.038 109.052 1.00 75.97 663 MET A CA 1
ATOM 4391 C C . MET A 1 663 ? 171.514 164.896 110.022 1.00 83.96 663 MET A C 1
ATOM 4392 O O . MET A 1 663 ? 172.103 165.129 111.084 1.00 86.93 663 MET A O 1
ATOM 4397 N N . PHE A 1 664 ? 171.140 163.665 109.677 1.00 76.83 664 PHE A N 1
ATOM 4398 C CA . PHE A 1 664 ? 171.193 162.529 110.593 1.00 72.52 664 PHE A CA 1
ATOM 4399 C C . PHE A 1 664 ? 172.163 161.454 110.116 1.00 68.54 664 PHE A C 1
ATOM 4400 O O . PHE A 1 664 ? 171.859 160.263 110.160 1.00 70.54 664 PHE A O 1
ATOM 4408 N N . CYS A 1 665 ? 173.348 161.864 109.660 1.00 72.28 665 CYS A N 1
ATOM 4409 C CA . CYS A 1 665 ? 174.256 160.930 109.002 1.00 74.33 665 CYS A CA 1
ATOM 4410 C C . CYS A 1 665 ? 174.750 159.851 109.958 1.00 77.38 665 CYS A C 1
ATOM 4411 O O . CYS A 1 665 ? 174.845 158.676 109.587 1.00 79.95 665 CYS A O 1
ATOM 4414 N N . ASN A 1 666 ? 175.074 160.231 111.195 1.00 72.69 666 ASN A N 1
ATOM 4415 C CA . ASN A 1 666 ? 175.831 159.338 112.068 1.00 69.77 666 ASN A CA 1
ATOM 4416 C C . ASN A 1 666 ? 175.004 158.115 112.460 1.00 72.76 666 ASN A C 1
ATOM 4417 O O . ASN A 1 666 ? 175.485 156.981 112.360 1.00 74.95 666 ASN A O 1
ATOM 4422 N N . LEU A 1 667 ? 173.758 158.316 112.884 1.00 77.56 667 LEU A N 1
ATOM 4423 C CA . LEU A 1 667 ? 172.934 157.228 113.408 1.00 72.86 667 LEU A CA 1
ATOM 4424 C C . LEU A 1 667 ? 172.457 156.342 112.261 1.00 72.22 667 LEU A C 1
ATOM 4425 O O . LEU A 1 667 ? 171.692 156.785 111.399 1.00 80.43 667 LEU A O 1
ATOM 4430 N N . GLU A 1 668 ? 172.905 155.086 112.255 1.00 60.64 668 GLU A N 1
ATOM 4431 C CA . GLU A 1 668 ? 172.565 154.174 111.164 1.00 65.15 668 GLU A CA 1
ATOM 4432 C C . GLU A 1 668 ? 171.081 153.834 111.082 1.00 72.31 668 GLU A C 1
ATOM 4433 O O . GLU A 1 668 ? 170.526 153.875 109.968 1.00 79.33 668 GLU A O 1
ATOM 4439 N N . PRO A 1 669 ? 170.389 153.464 112.169 1.00 62.99 669 PRO A N 1
ATOM 4440 C CA . PRO A 1 669 ? 168.971 153.097 112.020 1.00 58.35 669 PRO A CA 1
ATOM 4441 C C . PRO A 1 669 ? 168.116 154.209 111.445 1.00 61.88 669 PRO A C 1
ATOM 4442 O O . PRO A 1 669 ? 167.120 153.925 110.769 1.00 62.98 669 PRO A O 1
ATOM 4446 N N . VAL A 1 670 ? 168.479 155.470 111.683 1.00 64.43 670 VAL A N 1
ATOM 4447 C CA . VAL A 1 670 ? 167.775 156.572 111.037 1.00 60.11 670 VAL A CA 1
ATOM 4448 C C . VAL A 1 670 ? 167.951 156.493 109.528 1.00 61.17 670 VAL A C 1
ATOM 4449 O O . VAL A 1 670 ? 167.002 156.706 108.766 1.00 72.07 670 VAL A O 1
ATOM 4453 N N . LEU A 1 671 ? 169.162 156.171 109.073 1.00 56.77 671 LEU A N 1
ATOM 4454 C CA . LEU A 1 671 ? 169.379 155.975 107.644 1.00 59.97 671 LEU A CA 1
ATOM 4455 C C . LEU A 1 671 ? 168.550 154.814 107.113 1.00 59.37 671 LEU A C 1
ATOM 4456 O O . LEU A 1 671 ? 168.007 154.886 106.005 1.00 70.04 671 LEU A O 1
ATOM 4461 N N . VAL A 1 672 ? 168.460 153.725 107.878 1.00 50.86 672 VAL A N 1
ATOM 4462 C CA . VAL A 1 672 ? 167.689 152.569 107.426 1.00 48.15 672 VAL A CA 1
ATOM 4463 C C . VAL A 1 672 ? 166.224 152.946 107.262 1.00 52.63 672 VAL A C 1
ATOM 4464 O O . VAL A 1 672 ? 165.579 152.615 106.255 1.00 56.97 672 VAL A O 1
ATOM 4468 N N . GLN A 1 673 ? 165.677 153.647 108.257 1.00 61.33 673 GLN A N 1
ATOM 4469 C CA . GLN A 1 673 ? 164.290 154.089 108.184 1.00 54.87 673 GLN A CA 1
ATOM 4470 C C . GLN A 1 673 ? 164.086 155.053 107.025 1.00 54.67 673 GLN A C 1
ATOM 4471 O O . GLN A 1 673 ? 163.046 155.028 106.363 1.00 60.55 673 GLN A O 1
ATOM 4477 N N . LEU A 1 674 ? 165.077 155.904 106.758 1.00 56.69 674 LEU A N 1
ATOM 4478 C CA . LEU A 1 674 ? 164.978 156.819 105.628 1.00 54.28 674 LEU A CA 1
ATOM 4479 C C . LEU A 1 674 ? 164.942 156.065 104.306 1.00 55.51 674 LEU A C 1
ATOM 4480 O O . LEU A 1 674 ? 164.184 156.428 103.403 1.00 64.66 674 LEU A O 1
ATOM 4485 N N . ILE A 1 675 ? 165.767 155.026 104.168 1.00 47.74 675 ILE A N 1
ATOM 4486 C CA . ILE A 1 675 ? 165.762 154.230 102.943 1.00 43.92 675 ILE A CA 1
ATOM 4487 C C . ILE A 1 675 ? 164.404 153.574 102.754 1.00 52.23 675 ILE A C 1
ATOM 4488 O O . ILE A 1 675 ? 163.809 153.609 101.664 1.00 67.85 675 ILE A O 1
ATOM 4493 N N . HIS A 1 676 ? 163.892 152.963 103.822 1.00 54.42 676 HIS A N 1
ATOM 4494 C CA . HIS A 1 676 ? 162.587 152.325 103.736 1.00 54.47 676 HIS A CA 1
ATOM 4495 C C . HIS A 1 676 ? 161.515 153.340 103.374 1.00 65.41 676 HIS A C 1
ATOM 4496 O O . HIS A 1 676 ? 160.628 153.057 102.564 1.00 68.72 676 HIS A O 1
ATOM 4503 N N . SER A 1 677 ? 161.604 154.547 103.934 1.00 65.88 677 SER A N 1
ATOM 4504 C CA . SER A 1 677 ? 160.560 155.536 103.713 1.00 56.44 677 SER A CA 1
ATOM 4505 C C . SER A 1 677 ? 160.635 156.141 102.318 1.00 50.52 677 SER A C 1
ATOM 4506 O O . SER A 1 677 ? 159.599 156.484 101.744 1.00 60.08 677 SER A O 1
ATOM 4509 N N . VAL A 1 678 ? 161.831 156.285 101.747 1.00 46.79 678 VAL A N 1
ATOM 4510 C CA . VAL A 1 678 ? 161.899 156.789 100.380 1.00 53.30 678 VAL A CA 1
ATOM 4511 C C . VAL A 1 678 ? 161.403 155.729 99.408 1.00 55.19 678 VAL A C 1
ATOM 4512 O O . VAL A 1 678 ? 160.733 156.043 98.415 1.00 70.17 678 VAL A O 1
ATOM 4516 N N . ASN A 1 679 ? 161.706 154.454 99.676 1.00 40.81 679 ASN A N 1
ATOM 4517 C CA . ASN A 1 679 ? 161.102 153.404 98.863 1.00 43.53 679 ASN A CA 1
ATOM 4518 C C . ASN A 1 679 ? 159.586 153.422 99.012 1.00 54.01 679 ASN A C 1
ATOM 4519 O O . ASN A 1 679 ? 158.849 153.193 98.042 1.00 63.86 679 ASN A O 1
ATOM 4524 N N . ARG A 1 680 ? 159.107 153.702 100.225 1.00 58.43 680 ARG A N 1
ATOM 4525 C CA . ARG A 1 680 ? 157.676 153.837 100.456 1.00 54.42 680 ARG A CA 1
ATOM 4526 C C . ARG A 1 680 ? 157.094 154.972 99.633 1.00 58.41 680 ARG A C 1
ATOM 4527 O O . ARG A 1 680 ? 155.999 154.847 99.085 1.00 64.37 680 ARG A O 1
ATOM 4535 N N . LEU A 1 681 ? 157.807 156.095 99.553 1.00 67.53 681 LEU A N 1
ATOM 4536 C CA . LEU A 1 681 ? 157.350 157.211 98.731 1.00 60.15 681 LEU A CA 1
ATOM 4537 C C . LEU A 1 681 ? 157.296 156.824 97.261 1.00 58.42 681 LEU A C 1
ATOM 4538 O O . LEU A 1 681 ? 156.362 157.201 96.545 1.00 67.59 681 LEU A O 1
ATOM 4543 N N . ALA A 1 682 ? 158.297 156.080 96.791 1.00 55.45 682 ALA A N 1
ATOM 4544 C CA . ALA A 1 682 ? 158.296 155.635 95.401 1.00 56.97 682 ALA A CA 1
ATOM 4545 C C . ALA A 1 682 ? 157.080 154.765 95.109 1.00 58.29 682 ALA A C 1
ATOM 4546 O O . ALA A 1 682 ? 156.351 154.990 94.133 1.00 70.59 682 ALA A O 1
ATOM 4548 N N . MET A 1 683 ? 156.826 153.779 95.969 1.00 55.35 683 MET A N 1
ATOM 4549 C CA . MET A 1 683 ? 155.666 152.920 95.760 1.00 58.80 683 MET A CA 1
ATOM 4550 C C . MET A 1 683 ? 154.359 153.674 95.967 1.00 72.21 683 MET A C 1
ATOM 4551 O O . MET A 1 683 ? 153.349 153.338 95.342 1.00 76.45 683 MET A O 1
ATOM 4556 N N . GLU A 1 684 ? 154.352 154.686 96.835 1.00 74.49 684 GLU A N 1
ATOM 4557 C CA . GLU A 1 684 ? 153.153 155.491 97.026 1.00 62.11 684 GLU A CA 1
ATOM 4558 C C . GLU A 1 684 ? 152.829 156.283 95.773 1.00 60.16 684 GLU A C 1
ATOM 4559 O O . GLU A 1 684 ? 151.663 156.391 95.382 1.00 72.01 684 GLU A O 1
ATOM 4565 N N . THR A 1 685 ? 153.851 156.853 95.135 1.00 60.72 685 THR A N 1
ATOM 4566 C CA . THR A 1 685 ? 153.638 157.503 93.848 1.00 66.42 685 THR A CA 1
ATOM 4567 C C . THR A 1 685 ? 153.129 156.501 92.824 1.00 63.38 685 THR A C 1
ATOM 4568 O O . THR A 1 685 ? 152.211 156.802 92.048 1.00 76.36 685 THR A O 1
ATOM 4572 N N . ARG A 1 686 ? 153.709 155.298 92.818 1.00 53.70 686 ARG A N 1
ATOM 4573 C CA . ARG A 1 686 ? 153.244 154.253 91.913 1.00 60.96 686 ARG A CA 1
ATOM 4574 C C . ARG A 1 686 ? 151.755 153.989 92.102 1.00 64.69 686 ARG A C 1
ATOM 4575 O O . ARG A 1 686 ? 150.986 153.955 91.135 1.00 69.72 686 ARG A O 1
ATOM 4583 N N . LYS A 1 687 ? 151.332 153.807 93.353 1.00 68.11 687 LYS A N 1
ATOM 4584 C CA . LYS A 1 687 ? 149.938 153.478 93.634 1.00 69.06 687 LYS A CA 1
ATOM 4585 C C . LYS A 1 687 ? 149.016 154.651 93.328 1.00 69.48 687 LYS A C 1
ATOM 4586 O O . LYS A 1 687 ? 147.903 154.456 92.826 1.00 69.60 687 LYS A O 1
ATOM 4592 N N . VAL A 1 688 ? 149.455 155.874 93.630 1.00 69.25 688 VAL A N 1
ATOM 4593 C CA . VAL A 1 688 ? 148.631 157.049 93.370 1.00 61.87 688 VAL A CA 1
ATOM 4594 C C . VAL A 1 688 ? 148.398 157.212 91.876 1.00 64.66 688 VAL A C 1
ATOM 4595 O O . VAL A 1 688 ? 147.280 157.505 91.435 1.00 74.67 688 VAL A O 1
ATOM 4599 N N . MET A 1 689 ? 149.438 157.010 91.072 1.00 61.25 689 MET A N 1
ATOM 4600 C CA . MET A 1 689 ? 149.317 157.176 89.632 1.00 67.16 689 MET A CA 1
ATOM 4601 C C . MET A 1 689 ? 148.883 155.903 88.921 1.00 71.08 689 MET A C 1
ATOM 4602 O O . MET A 1 689 ? 148.824 155.890 87.687 1.00 76.94 689 MET A O 1
ATOM 4607 N N . LYS A 1 690 ? 148.590 154.837 89.666 1.00 66.53 690 LYS A N 1
ATOM 4608 C CA . LYS A 1 690 ? 148.062 153.593 89.105 1.00 67.44 690 LYS A CA 1
ATOM 4609 C C . LYS A 1 690 ? 149.004 152.984 88.069 1.00 75.09 690 LYS A C 1
ATOM 4610 O O . LYS A 1 69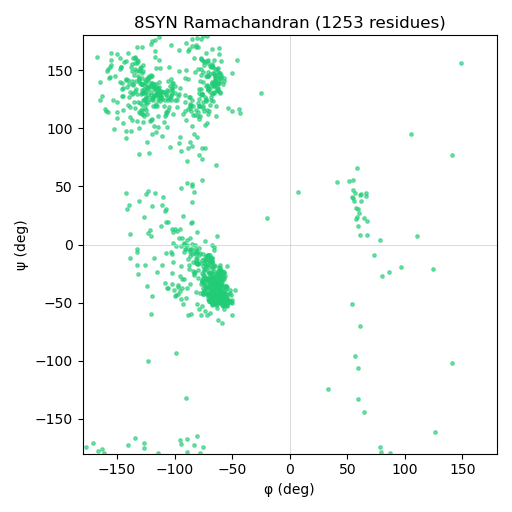0 ? 148.563 152.326 87.125 1.00 72.55 690 LYS A O 1
ATOM 4616 N N . GLY A 1 691 ? 150.307 153.200 88.234 1.00 82.78 691 GLY A N 1
ATOM 4617 C CA . GLY A 1 691 ? 151.310 152.615 87.376 1.00 77.12 691 GLY A CA 1
ATOM 4618 C C . GLY A 1 691 ? 151.619 153.408 86.121 1.00 75.41 691 GLY A C 1
ATOM 4619 O O . GLY A 1 691 ? 152.715 153.270 85.568 1.00 75.11 691 GLY A O 1
ATOM 4620 N N . ASN A 1 692 ? 150.684 154.236 85.658 1.00 70.66 692 ASN A N 1
ATOM 4621 C CA . ASN A 1 692 ? 150.881 155.022 84.442 1.00 74.97 692 ASN A CA 1
ATOM 4622 C C . ASN A 1 692 ? 151.807 156.191 84.766 1.00 79.26 692 ASN A C 1
ATOM 4623 O O . ASN A 1 692 ? 151.379 157.315 85.037 1.00 79.93 692 ASN A O 1
ATOM 4628 N N . HIS A 1 693 ? 153.107 155.909 84.738 1.00 81.12 693 HIS A N 1
ATOM 4629 C CA . HIS A 1 693 ? 154.100 156.926 85.055 1.00 77.15 693 HIS A CA 1
ATOM 4630 C C . HIS A 1 693 ? 154.080 158.039 84.015 1.00 80.30 693 HIS A C 1
ATOM 4631 O O . HIS A 1 693 ? 154.002 157.787 82.810 1.00 83.46 693 HIS A O 1
ATOM 4638 N N . SER A 1 694 ? 154.152 159.275 84.491 1.00 79.90 694 SER A N 1
ATOM 4639 C CA . SER A 1 694 ? 154.181 160.437 83.619 1.00 79.24 694 SER A CA 1
ATOM 4640 C C . SER A 1 694 ? 155.617 160.888 83.380 1.00 75.00 694 SER A C 1
ATOM 4641 O O . SER A 1 694 ? 156.553 160.454 84.056 1.00 75.30 694 SER A O 1
ATOM 4644 N N . ARG A 1 695 ? 155.780 161.771 82.394 1.00 81.52 695 ARG A N 1
ATOM 4645 C CA . ARG A 1 695 ? 157.103 162.310 82.099 1.00 82.64 695 ARG A CA 1
ATOM 4646 C C . ARG A 1 695 ? 157.645 163.108 83.278 1.00 82.83 695 ARG A C 1
ATOM 4647 O O . ARG A 1 695 ? 158.833 163.014 83.609 1.00 83.63 695 ARG A O 1
ATOM 4655 N N . LYS A 1 696 ? 156.787 163.902 83.922 1.00 77.73 696 LYS A N 1
ATOM 4656 C CA . LYS A 1 696 ? 157.216 164.663 85.090 1.00 79.58 696 LYS A CA 1
ATOM 4657 C C . LYS A 1 696 ? 157.594 163.743 86.243 1.00 78.97 696 LYS A C 1
ATOM 4658 O O . LYS A 1 696 ? 158.583 163.987 86.945 1.00 80.42 696 LYS A O 1
ATOM 4664 N N . THR A 1 697 ? 156.821 162.679 86.453 1.00 76.94 697 THR A N 1
ATOM 4665 C CA . THR A 1 697 ? 157.016 161.813 87.606 1.00 81.54 697 THR A CA 1
ATOM 4666 C C . THR A 1 697 ? 158.023 160.700 87.363 1.00 84.25 697 THR A C 1
ATOM 4667 O O . THR A 1 697 ? 158.515 160.108 88.331 1.00 83.15 697 THR A O 1
ATOM 4671 N N . ALA A 1 698 ? 158.335 160.393 86.103 1.00 82.61 698 ALA A N 1
ATOM 4672 C CA . ALA A 1 698 ? 159.433 159.472 85.837 1.00 77.48 698 ALA A CA 1
ATOM 4673 C C . ALA A 1 698 ? 160.739 160.037 86.373 1.00 75.13 698 ALA A C 1
ATOM 4674 O O . ALA A 1 698 ? 161.546 159.312 86.966 1.00 78.06 698 ALA A O 1
ATOM 4676 N N . ALA A 1 699 ? 160.953 161.341 86.191 1.00 70.56 699 ALA A N 1
ATOM 4677 C CA . ALA A 1 699 ? 162.126 161.983 86.768 1.00 76.99 699 ALA A CA 1
ATOM 4678 C C . ALA A 1 699 ? 162.111 161.883 88.286 1.00 75.91 699 ALA A C 1
ATOM 4679 O O . ALA A 1 699 ? 163.151 161.650 88.907 1.00 78.96 699 ALA A O 1
ATOM 4681 N N . PHE A 1 700 ? 160.938 162.049 88.902 1.00 69.71 700 PHE A N 1
ATOM 4682 C CA . PHE A 1 700 ? 160.858 161.969 90.358 1.00 69.99 700 PHE A CA 1
ATOM 4683 C C . PHE A 1 700 ? 161.188 160.570 90.863 1.00 72.51 700 PHE A C 1
ATOM 4684 O O . PHE A 1 700 ? 161.921 160.414 91.846 1.00 74.73 700 PHE A O 1
ATOM 4692 N N . VAL A 1 701 ? 160.640 159.539 90.219 1.00 74.77 701 VAL A N 1
ATOM 4693 C CA . VAL A 1 701 ? 160.903 158.180 90.680 1.00 75.58 701 VAL A CA 1
ATOM 4694 C C . VAL A 1 701 ? 162.357 157.805 90.423 1.00 76.89 701 VAL A C 1
ATOM 4695 O O . VAL A 1 701 ? 162.979 157.095 91.223 1.00 76.32 701 VAL A O 1
ATOM 4699 N N . ARG A 1 702 ? 162.931 158.286 89.317 1.00 77.31 702 ARG A N 1
ATOM 4700 C CA . ARG A 1 702 ? 164.355 158.081 89.086 1.00 69.80 702 ARG A CA 1
ATOM 4701 C C . ARG A 1 702 ? 165.184 158.780 90.153 1.00 63.71 702 ARG A C 1
ATOM 4702 O O . ARG A 1 702 ? 166.193 158.243 90.619 1.00 70.30 702 ARG A O 1
ATOM 4710 N N . ALA A 1 703 ? 164.769 159.980 90.557 1.00 57.70 703 ALA A N 1
ATOM 4711 C CA . ALA A 1 703 ? 165.473 160.683 91.621 1.00 64.72 703 ALA A CA 1
ATOM 4712 C C . ALA A 1 703 ? 165.396 159.909 92.927 1.00 66.34 703 ALA A C 1
ATOM 4713 O O . ALA A 1 703 ? 166.388 159.808 93.652 1.00 71.06 703 ALA A O 1
ATOM 4715 N N . CYS A 1 704 ? 164.226 159.350 93.238 1.00 66.05 704 CYS A N 1
ATOM 4716 C CA . CYS A 1 704 ? 164.081 158.569 94.464 1.00 63.55 704 CYS A CA 1
ATOM 4717 C C . CYS A 1 704 ? 164.952 157.319 94.433 1.00 64.52 704 CYS A C 1
ATOM 4718 O O . CYS A 1 704 ? 165.612 156.983 95.425 1.00 67.93 704 CYS A O 1
ATOM 4721 N N . VAL A 1 705 ? 164.968 156.613 93.303 1.00 59.07 705 VAL A N 1
ATOM 4722 C CA . VAL A 1 705 ? 165.741 155.378 93.238 1.00 51.95 705 VAL A CA 1
ATOM 4723 C C . VAL A 1 705 ? 167.237 155.683 93.268 1.00 59.58 705 VAL A C 1
ATOM 4724 O O . VAL A 1 705 ? 168.022 154.941 93.869 1.00 68.57 705 VAL A O 1
ATOM 4728 N N . ALA A 1 706 ? 167.655 156.791 92.644 1.00 58.80 706 ALA A N 1
ATOM 4729 C CA . ALA A 1 706 ? 169.052 157.208 92.735 1.00 55.63 706 ALA A CA 1
ATOM 4730 C C . ALA A 1 706 ? 169.411 157.631 94.154 1.00 54.87 706 ALA A C 1
ATOM 4731 O O . ALA A 1 706 ? 170.522 157.362 94.627 1.00 64.29 706 ALA A O 1
ATOM 4733 N N . TYR A 1 707 ? 168.490 158.321 94.831 1.00 44.99 707 TYR A N 1
ATOM 4734 C CA . TYR A 1 707 ? 168.622 158.591 96.258 1.00 46.36 707 TYR A CA 1
ATOM 4735 C C . TYR A 1 707 ? 168.922 157.323 97.030 1.00 54.74 707 TYR A C 1
ATOM 4736 O O . TYR A 1 707 ? 169.865 157.267 97.829 1.00 64.67 707 TYR A O 1
ATOM 4745 N N . CYS A 1 708 ? 168.122 156.289 96.798 1.00 59.26 708 CYS A N 1
ATOM 4746 C CA . CYS A 1 708 ? 168.324 155.048 97.526 1.00 59.13 708 CYS A CA 1
ATOM 4747 C C . CYS A 1 708 ? 169.684 154.454 97.185 1.00 59.19 708 CYS A C 1
ATOM 4748 O O . CYS A 1 708 ? 170.423 154.007 98.070 1.00 64.12 708 CYS A O 1
ATOM 4751 N N . PHE A 1 709 ? 170.047 154.483 95.898 1.00 55.54 709 PHE A N 1
ATOM 4752 C CA . PHE A 1 709 ? 171.337 153.946 95.471 1.00 51.18 709 PHE A CA 1
ATOM 4753 C C . PHE A 1 709 ? 172.488 154.629 96.184 1.00 49.91 709 PHE A C 1
ATOM 4754 O O . PHE A 1 709 ? 173.446 153.975 96.603 1.00 61.09 709 PHE A O 1
ATOM 4762 N N . ILE A 1 710 ? 172.424 155.950 96.308 1.00 44.97 710 ILE A N 1
ATOM 4763 C CA . ILE A 1 710 ? 173.459 156.658 97.046 1.00 52.23 710 ILE A CA 1
ATOM 4764 C C . ILE A 1 710 ? 173.418 156.266 98.516 1.00 59.48 710 ILE A C 1
ATOM 4765 O O . ILE A 1 710 ? 174.458 156.168 99.177 1.00 61.91 710 ILE A O 1
ATOM 4770 N N . THR A 1 711 ? 172.220 156.018 99.047 1.00 52.40 711 THR A N 1
ATOM 4771 C CA . THR A 1 711 ? 172.079 155.916 100.494 1.00 52.11 711 THR A CA 1
ATOM 4772 C C . THR A 1 711 ? 172.563 154.574 101.043 1.00 54.88 711 THR A C 1
ATOM 4773 O O . THR A 1 711 ? 173.212 154.547 102.094 1.00 58.63 711 THR A O 1
ATOM 4777 N N . ILE A 1 712 ? 172.262 153.452 100.375 1.00 54.83 712 ILE A N 1
ATOM 4778 C CA . ILE A 1 712 ? 172.651 152.159 100.976 1.00 58.23 712 ILE A CA 1
ATOM 4779 C C . ILE A 1 712 ? 174.141 152.064 101.298 1.00 62.80 712 ILE A C 1
ATOM 4780 O O . ILE A 1 712 ? 174.481 151.662 102.420 1.00 63.04 712 ILE A O 1
ATOM 4785 N N . PRO A 1 713 ? 175.065 152.411 100.392 1.00 42.84 713 PRO A N 1
ATOM 4786 C CA . PRO A 1 713 ? 176.484 152.123 100.669 1.00 42.78 713 PRO A CA 1
ATOM 4787 C C . PRO A 1 713 ? 176.996 152.727 101.959 1.00 45.77 713 PRO A C 1
ATOM 4788 O O . PRO A 1 713 ? 177.972 152.220 102.526 1.00 49.34 713 PRO A O 1
ATOM 4792 N N . SER A 1 714 ? 176.359 153.792 102.449 1.00 45.42 714 SER A N 1
ATOM 4793 C CA . SER A 1 714 ? 176.811 154.429 103.679 1.00 44.59 714 SER A CA 1
ATOM 4794 C C . SER A 1 714 ? 176.605 153.538 104.896 1.00 49.31 714 SER A C 1
ATOM 4795 O O . SER A 1 714 ? 177.255 153.743 105.927 1.00 55.10 714 SER A O 1
ATOM 4798 N N . LEU A 1 715 ? 175.716 152.552 104.803 1.00 52.58 715 LEU A N 1
ATOM 4799 C CA . LEU A 1 715 ? 175.367 151.736 105.961 1.00 54.09 715 LEU A CA 1
ATOM 4800 C C . LEU A 1 715 ? 176.559 150.927 106.452 1.00 55.03 715 LEU A C 1
ATOM 4801 O O . LEU A 1 715 ? 177.444 150.575 105.666 1.00 63.97 715 LEU A O 1
ATOM 4806 N N . ALA A 1 716 ? 176.594 150.636 107.753 1.00 53.87 716 ALA A N 1
ATOM 4807 C CA . ALA A 1 716 ? 177.723 149.943 108.365 1.00 56.71 716 ALA A CA 1
ATOM 4808 C C . ALA A 1 716 ? 177.497 148.437 108.449 1.00 65.22 716 ALA A C 1
ATOM 4809 O O . ALA A 1 716 ? 178.390 147.655 108.111 1.00 65.39 716 ALA A O 1
ATOM 4811 N N . GLY A 1 717 ? 176.320 148.017 108.904 1.00 71.40 717 GLY A N 1
ATOM 4812 C CA . GLY A 1 717 ? 176.039 146.593 108.978 1.00 62.29 717 GLY A CA 1
ATOM 4813 C C . GLY A 1 717 ? 176.068 145.956 107.600 1.00 56.20 717 GLY A C 1
ATOM 4814 O O . GLY A 1 717 ? 175.745 146.589 106.593 1.00 62.46 717 GLY A O 1
ATOM 4815 N N . ILE A 1 718 ? 176.469 144.685 107.557 1.00 44.86 718 ILE A N 1
ATOM 4816 C CA . ILE A 1 718 ? 176.617 144.009 106.273 1.00 46.99 718 ILE A CA 1
ATOM 4817 C C . ILE A 1 718 ? 175.288 143.412 105.820 1.00 51.70 718 ILE A C 1
ATOM 4818 O O . ILE A 1 718 ? 174.753 143.790 104.772 1.00 59.01 718 ILE A O 1
ATOM 4823 N N . PHE A 1 719 ? 174.711 142.511 106.617 1.00 52.90 719 PHE A N 1
ATOM 4824 C CA . PHE A 1 719 ? 173.483 141.841 106.202 1.00 56.71 719 PHE A CA 1
ATOM 4825 C C . PHE A 1 719 ? 172.357 142.843 105.997 1.00 68.03 719 PHE A C 1
ATOM 4826 O O . PHE A 1 719 ? 171.502 142.659 105.121 1.00 71.74 719 PHE A O 1
ATOM 4834 N N . THR A 1 720 ? 172.352 143.917 106.789 1.00 59.69 720 THR A N 1
ATOM 4835 C CA . THR A 1 720 ? 171.412 145.004 106.554 1.00 52.63 720 THR A CA 1
ATOM 4836 C C . THR A 1 720 ? 171.628 145.617 105.179 1.00 53.34 720 THR A C 1
ATOM 4837 O O . THR A 1 720 ? 170.666 145.894 104.455 1.00 55.63 720 THR A O 1
ATOM 4841 N N . ARG A 1 721 ? 172.891 145.823 104.797 1.00 56.01 721 ARG A N 1
ATOM 4842 C CA . ARG A 1 721 ? 173.190 146.364 103.476 1.00 53.10 721 ARG A CA 1
ATOM 4843 C C . ARG A 1 721 ? 172.679 145.442 102.381 1.00 51.17 721 ARG A C 1
ATOM 4844 O O . ARG A 1 721 ? 172.077 145.899 101.407 1.00 59.48 721 ARG A O 1
ATOM 4852 N N . LEU A 1 722 ? 172.911 144.139 102.524 1.00 42.98 722 LEU A N 1
ATOM 4853 C CA . LEU A 1 722 ? 172.452 143.189 101.517 1.00 45.78 722 LEU A CA 1
ATOM 4854 C C . LEU A 1 722 ? 170.933 143.201 101.393 1.00 53.66 722 LEU A C 1
ATOM 4855 O O . LEU A 1 722 ? 170.384 143.287 100.284 1.00 62.04 722 LEU A O 1
ATOM 4860 N N . ASN A 1 723 ? 170.232 143.131 102.526 1.00 54.88 723 ASN A N 1
ATOM 4861 C CA . ASN A 1 723 ? 168.776 143.098 102.480 1.00 53.54 723 ASN A CA 1
ATOM 4862 C C . ASN A 1 723 ? 168.217 144.382 101.886 1.00 60.75 723 ASN A C 1
ATOM 4863 O O . ASN A 1 723 ? 167.275 144.347 101.083 1.00 60.19 723 ASN A O 1
ATOM 4868 N N . LEU A 1 724 ? 168.788 145.527 102.259 1.00 62.61 724 LEU A N 1
ATOM 4869 C CA . LEU A 1 724 ? 168.294 146.788 101.723 1.00 49.55 724 LEU A CA 1
ATOM 4870 C C . LEU A 1 724 ? 168.629 146.927 100.246 1.00 51.23 724 LEU A C 1
ATOM 4871 O O . LEU A 1 724 ? 167.863 147.531 99.493 1.00 59.37 724 LEU A O 1
ATOM 4876 N N . TYR A 1 725 ? 169.752 146.355 99.805 1.00 53.16 725 TYR A N 1
ATOM 4877 C CA . TYR A 1 725 ? 170.050 146.323 98.378 1.00 54.53 725 TYR A CA 1
ATOM 4878 C C . TYR A 1 725 ? 168.985 145.550 97.620 1.00 54.88 725 TYR A C 1
ATOM 4879 O O . TYR A 1 725 ? 168.501 145.997 96.576 1.00 60.55 725 TYR A O 1
ATOM 4888 N N . LEU A 1 726 ? 168.603 144.383 98.134 1.00 45.63 726 LEU A N 1
ATOM 4889 C CA . LEU A 1 726 ? 167.532 143.630 97.489 1.00 48.34 726 LEU A CA 1
ATOM 4890 C C . LEU A 1 726 ? 166.230 144.418 97.460 1.00 56.70 726 LEU A C 1
ATOM 4891 O O . LEU A 1 726 ? 165.591 144.535 96.408 1.00 61.05 726 LEU A O 1
ATOM 4896 N N . HIS A 1 727 ? 165.806 144.949 98.607 1.00 56.56 727 HIS A N 1
ATOM 4897 C CA . HIS A 1 727 ? 164.523 145.646 98.632 1.00 53.08 727 HIS A CA 1
ATOM 4898 C C . HIS A 1 727 ? 164.548 146.857 97.708 1.00 57.69 727 HIS A C 1
ATOM 4899 O O . HIS A 1 727 ? 163.564 147.140 97.010 1.00 62.85 727 HIS A O 1
ATOM 4906 N N . SER A 1 728 ? 165.676 147.569 97.677 1.00 51.71 728 SER A N 1
ATOM 4907 C CA . SER A 1 728 ? 165.846 148.666 96.740 1.00 49.10 728 SER A CA 1
ATOM 4908 C C . SER A 1 728 ? 165.730 148.178 95.309 1.00 52.10 728 SER A C 1
ATOM 4909 O O . SER A 1 728 ? 165.110 148.836 94.472 1.00 58.53 728 SER A O 1
ATOM 4912 N N . GLY A 1 729 ? 166.317 147.022 95.008 1.00 57.81 729 GLY A N 1
ATOM 4913 C CA . GLY A 1 729 ? 166.184 146.482 93.668 1.00 59.22 729 GLY A CA 1
ATOM 4914 C C . GLY A 1 729 ? 164.736 146.246 93.292 1.00 54.25 729 GLY A C 1
ATOM 4915 O O . GLY A 1 729 ? 164.257 146.746 92.271 1.00 64.92 729 GLY A O 1
ATOM 4916 N N . GLN A 1 730 ? 164.006 145.524 94.144 1.00 46.88 730 GLN A N 1
ATOM 4917 C CA . GLN A 1 730 ? 162.622 145.201 93.809 1.00 55.44 730 GLN A CA 1
ATOM 4918 C C . GLN A 1 730 ? 161.796 146.466 93.634 1.00 68.58 730 GLN A C 1
ATOM 4919 O O . GLN A 1 730 ? 161.011 146.579 92.686 1.00 69.32 730 GLN A O 1
ATOM 4925 N N . VAL A 1 731 ? 161.962 147.440 94.534 1.00 71.45 731 VAL A N 1
ATOM 4926 C CA . VAL A 1 731 ? 161.205 148.681 94.391 1.00 58.33 731 VAL A CA 1
ATOM 4927 C C . VAL A 1 731 ? 161.655 149.430 93.143 1.00 53.69 731 VAL A C 1
ATOM 4928 O O . VAL A 1 731 ? 160.893 150.210 92.560 1.00 60.95 731 VAL A O 1
ATOM 4932 N N . ALA A 1 732 ? 162.892 149.194 92.702 1.00 56.50 732 ALA A N 1
ATOM 4933 C CA . ALA A 1 732 ? 163.369 149.831 91.482 1.00 59.68 732 ALA A CA 1
ATOM 4934 C C . ALA A 1 732 ? 162.674 149.268 90.252 1.00 58.73 732 ALA A C 1
ATOM 4935 O O . ALA A 1 732 ? 162.189 150.028 89.407 1.00 65.02 732 ALA A O 1
ATOM 4937 N N . LEU A 1 733 ? 162.607 147.939 90.131 1.00 59.09 733 LEU A N 1
ATOM 4938 C CA . LEU A 1 733 ? 161.989 147.372 88.934 1.00 58.15 733 LEU A CA 1
ATOM 4939 C C . LEU A 1 733 ? 160.507 147.700 88.850 1.00 57.53 733 LEU A C 1
ATOM 4940 O O . LEU A 1 733 ? 159.917 147.615 87.768 1.00 62.48 733 LEU A O 1
ATOM 4945 N N . ALA A 1 734 ? 159.888 148.084 89.965 1.00 55.94 734 ALA A N 1
ATOM 4946 C CA . ALA A 1 734 ? 158.452 148.324 89.961 1.00 57.20 734 ALA A CA 1
ATOM 4947 C C . ALA A 1 734 ? 158.052 149.530 89.122 1.00 59.23 734 ALA A C 1
ATOM 4948 O O . ALA A 1 734 ? 156.858 149.706 88.858 1.00 65.43 734 ALA A O 1
ATOM 4950 N N . ASN A 1 735 ? 159.005 150.355 88.693 1.00 60.89 735 ASN A N 1
ATOM 4951 C CA . ASN A 1 735 ? 158.700 151.586 87.976 1.00 58.54 735 ASN A CA 1
ATOM 4952 C C . ASN A 1 735 ? 159.304 151.601 86.575 1.00 62.91 735 ASN A C 1
ATOM 4953 O O . ASN A 1 735 ? 159.692 152.656 86.071 1.00 71.52 735 ASN A O 1
ATOM 4958 N N . GLN A 1 736 ? 159.390 150.432 85.940 1.00 64.87 736 GLN A N 1
ATOM 4959 C CA . GLN A 1 736 ? 159.796 150.288 84.541 1.00 67.12 736 GLN A CA 1
ATOM 4960 C C . GLN A 1 736 ? 161.194 150.835 84.264 1.00 70.68 736 GLN A C 1
ATOM 4961 O O . GLN A 1 736 ? 161.552 151.058 83.103 1.00 74.53 736 GLN A O 1
ATOM 4967 N N . CYS A 1 737 ? 162.001 151.061 85.297 1.00 63.22 737 CYS A N 1
ATOM 4968 C CA . CYS A 1 737 ? 163.347 151.601 85.106 1.00 62.19 737 CYS A CA 1
ATOM 4969 C C . CYS A 1 737 ? 164.382 150.511 85.398 1.00 66.90 737 CYS A C 1
ATOM 4970 O O . CYS A 1 737 ? 164.635 150.130 86.539 1.00 73.59 737 CYS A O 1
ATOM 4973 N N . LEU A 1 738 ? 164.969 149.993 84.317 1.00 63.47 738 LEU A N 1
ATOM 4974 C CA . LEU A 1 738 ? 165.652 148.704 84.382 1.00 64.08 738 LEU A CA 1
ATOM 4975 C C . LEU A 1 738 ? 167.145 148.857 84.652 1.00 69.14 738 LEU A C 1
ATOM 4976 O O . LEU A 1 738 ? 167.746 148.035 85.354 1.00 70.28 738 LEU A O 1
ATOM 4981 N N . SER A 1 739 ? 167.769 149.887 84.075 1.00 68.38 739 SER A N 1
ATOM 4982 C CA . SER A 1 739 ? 169.228 149.973 84.095 1.00 70.64 739 SER A CA 1
ATOM 4983 C C . SER A 1 739 ? 169.767 150.099 85.515 1.00 71.98 739 SER A C 1
ATOM 4984 O O . SER A 1 739 ? 170.682 149.365 85.910 1.00 74.32 739 SER A O 1
ATOM 4987 N N . GLN A 1 740 ? 169.210 151.017 86.304 1.00 62.24 740 GLN A N 1
ATOM 4988 C CA . GLN A 1 740 ? 169.702 151.194 87.664 1.00 60.83 740 GLN A CA 1
ATOM 4989 C C . GLN A 1 740 ? 169.326 150.004 88.537 1.00 61.92 740 GLN A C 1
ATOM 4990 O O . GLN A 1 740 ? 170.001 149.714 89.527 1.00 68.19 740 GLN A O 1
ATOM 4996 N N . ALA A 1 741 ? 168.260 149.286 88.176 1.00 65.91 741 ALA A N 1
ATOM 4997 C CA . ALA A 1 741 ? 167.947 148.050 88.885 1.00 68.50 741 ALA A CA 1
ATOM 4998 C C . ALA A 1 741 ? 169.021 146.998 88.642 1.00 68.37 741 ALA A C 1
ATOM 4999 O O . ALA A 1 741 ? 169.463 146.315 89.577 1.00 69.69 741 ALA A O 1
ATOM 5001 N N . ASP A 1 742 ? 169.453 146.853 87.387 1.00 68.55 742 ASP A N 1
ATOM 5002 C CA . ASP A 1 742 ? 170.561 145.953 87.093 1.00 68.29 742 ASP A CA 1
ATOM 5003 C C . ASP A 1 742 ? 171.816 146.401 87.825 1.00 67.29 742 ASP A C 1
ATOM 5004 O O . ASP A 1 742 ? 172.605 145.573 88.294 1.00 65.46 742 ASP A O 1
ATOM 5009 N N . ALA A 1 743 ? 172.010 147.715 87.937 1.00 61.62 743 ALA A N 1
ATOM 5010 C CA . ALA A 1 743 ? 173.112 148.233 88.739 1.00 63.70 743 ALA A CA 1
ATOM 5011 C C . ALA A 1 743 ? 172.976 147.810 90.197 1.00 62.06 743 ALA A C 1
ATOM 5012 O O . ALA A 1 743 ? 173.969 147.464 90.844 1.00 60.71 743 ALA A O 1
ATOM 5014 N N . PHE A 1 744 ? 171.753 147.838 90.732 1.00 54.08 744 PHE A N 1
ATOM 5015 C CA . PHE A 1 744 ? 171.530 147.383 92.102 1.00 52.25 744 PHE A CA 1
ATOM 5016 C C . PHE A 1 744 ? 171.920 145.926 92.268 1.00 60.33 744 PHE A C 1
ATOM 5017 O O . PHE A 1 744 ? 172.583 145.557 93.242 1.00 64.31 744 PHE A O 1
ATOM 5025 N N . PHE A 1 745 ? 171.482 145.072 91.344 1.00 57.71 745 PHE A N 1
ATOM 5026 C CA . PHE A 1 745 ? 171.817 143.656 91.466 1.00 52.23 745 PHE A CA 1
ATOM 5027 C C . PHE A 1 745 ? 173.315 143.427 91.325 1.00 58.89 745 PHE A C 1
ATOM 5028 O O . PHE A 1 745 ? 173.892 142.601 92.042 1.00 64.41 745 PHE A O 1
ATOM 5036 N N . LYS A 1 746 ? 173.967 144.155 90.418 1.00 64.56 746 LYS A N 1
ATOM 5037 C CA . LYS A 1 746 ? 175.413 144.031 90.293 1.00 62.29 746 LYS A CA 1
ATOM 5038 C C . LYS A 1 746 ? 176.112 144.461 91.577 1.00 61.65 746 LYS A C 1
ATOM 5039 O O . LYS A 1 746 ? 177.055 143.802 92.029 1.00 68.52 746 LYS A O 1
ATOM 5045 N N . ALA A 1 747 ? 175.654 145.558 92.184 1.00 63.57 747 ALA A N 1
ATOM 5046 C CA . ALA A 1 747 ? 176.255 146.022 93.429 1.00 64.64 747 ALA A CA 1
ATOM 5047 C C . ALA A 1 747 ? 176.034 145.020 94.551 1.00 57.42 747 ALA A C 1
ATOM 5048 O O . ALA A 1 747 ? 176.939 144.759 95.352 1.00 55.21 747 ALA A O 1
ATOM 5050 N N . ALA A 1 748 ? 174.836 144.443 94.621 1.00 60.44 748 ALA A N 1
ATOM 5051 C CA . ALA A 1 748 ? 174.562 143.431 95.631 1.00 63.83 748 ALA A CA 1
ATOM 5052 C C . ALA A 1 748 ? 175.478 142.231 95.452 1.00 63.65 748 ALA A C 1
ATOM 5053 O O . ALA A 1 748 ? 176.048 141.720 96.423 1.00 69.78 748 ALA A O 1
ATOM 5055 N N . ILE A 1 749 ? 175.646 141.779 94.208 1.00 58.90 749 ILE A N 1
ATOM 5056 C CA . ILE A 1 749 ? 176.529 140.648 93.942 1.00 59.49 749 ILE A CA 1
ATOM 5057 C C . ILE A 1 749 ? 177.951 140.982 94.367 1.00 62.61 749 ILE A C 1
ATOM 5058 O O . ILE A 1 749 ? 178.620 140.190 95.040 1.00 66.06 749 ILE A O 1
ATOM 5063 N N . SER A 1 750 ? 178.428 142.170 93.990 1.00 55.10 750 SER A N 1
ATOM 5064 C CA . SER A 1 750 ? 179.778 142.572 94.361 1.00 50.35 750 SER A CA 1
ATOM 5065 C C . SER A 1 750 ? 179.938 142.658 95.872 1.00 53.48 750 SER A C 1
ATOM 5066 O O . SER A 1 750 ? 181.039 142.452 96.393 1.00 63.37 750 SER A O 1
ATOM 5069 N N . LEU A 1 751 ? 178.858 142.966 96.588 1.00 50.77 751 LEU A N 1
ATOM 5070 C CA . LEU A 1 751 ? 178.920 143.019 98.041 1.00 45.90 751 LEU A CA 1
ATOM 5071 C C . LEU A 1 751 ? 178.840 141.637 98.676 1.00 54.41 751 LEU A C 1
ATOM 5072 O O . LEU A 1 751 ? 179.287 141.469 99.817 1.00 63.08 751 LEU A O 1
ATOM 5077 N N . VAL A 1 752 ? 178.293 140.650 97.958 1.00 58.75 752 VAL A N 1
ATOM 5078 C CA . VAL A 1 752 ? 178.144 139.304 98.524 1.00 57.64 752 VAL A CA 1
ATOM 5079 C C . VAL A 1 752 ? 179.440 138.750 99.112 1.00 58.44 752 VAL A C 1
ATOM 5080 O O . VAL A 1 752 ? 179.409 138.249 100.243 1.00 67.12 752 VAL A O 1
ATOM 5084 N N . PRO A 1 753 ? 180.590 138.801 98.427 1.00 44.69 753 PRO A N 1
ATOM 5085 C CA . PRO A 1 753 ? 181.784 138.145 98.989 1.00 51.09 753 PRO A CA 1
ATOM 5086 C C . PRO A 1 753 ? 182.219 138.706 100.330 1.00 49.87 753 PRO A C 1
ATOM 5087 O O . PRO A 1 753 ? 182.908 138.010 101.086 1.00 58.76 753 PRO A O 1
ATOM 5091 N N . GLU A 1 754 ? 181.832 139.939 100.655 1.00 51.36 754 GLU A N 1
ATOM 5092 C CA . GLU A 1 754 ? 182.269 140.561 101.897 1.00 58.96 754 GLU A CA 1
ATOM 5093 C C . GLU A 1 754 ? 181.622 139.943 103.131 1.00 61.41 754 GLU A C 1
ATOM 5094 O O . GLU A 1 754 ? 182.036 140.266 104.250 1.00 68.15 754 GLU A O 1
ATOM 5100 N N . VAL A 1 755 ? 180.634 139.069 102.964 1.00 48.98 755 VAL A N 1
ATOM 5101 C CA . VAL A 1 755 ? 179.958 138.517 104.143 1.00 47.84 755 VAL A CA 1
ATOM 5102 C C . VAL A 1 755 ? 180.958 137.722 104.974 1.00 53.48 755 VAL A C 1
ATOM 5103 O O . VAL A 1 755 ? 181.745 136.932 104.415 1.00 56.08 755 VAL A O 1
ATOM 5107 N N . PRO A 1 756 ? 181.002 137.910 106.286 1.00 60.94 756 PRO A N 1
ATOM 5108 C CA . PRO A 1 756 ? 181.923 137.147 107.125 1.00 55.80 756 PRO A CA 1
ATOM 5109 C C . PRO A 1 756 ? 181.298 135.832 107.573 1.00 58.31 756 PRO A C 1
ATOM 5110 O O . PRO A 1 756 ? 180.101 135.593 107.415 1.00 69.89 756 PRO A O 1
ATOM 5114 N N . LYS A 1 757 ? 182.146 134.975 108.137 1.00 60.23 757 LYS A N 1
ATOM 5115 C CA . LYS A 1 757 ? 181.658 133.712 108.674 1.00 63.06 757 LYS A CA 1
ATOM 5116 C C . LYS A 1 757 ? 180.921 133.929 109.989 1.00 65.89 757 LYS A C 1
ATOM 5117 O O . LYS A 1 757 ? 179.952 133.226 110.294 1.00 74.60 757 LYS A O 1
ATOM 5123 N N . MET A 1 758 ? 181.366 134.901 110.779 1.00 78.77 758 MET A N 1
ATOM 5124 C CA . MET A 1 758 ? 180.933 135.049 112.159 1.00 82.75 758 MET A CA 1
ATOM 5125 C C . MET A 1 758 ? 180.392 136.463 112.327 1.00 84.34 758 MET A C 1
ATOM 5126 O O . MET A 1 758 ? 181.124 137.432 112.105 1.00 84.70 758 MET A O 1
ATOM 5131 N N . ILE A 1 759 ? 179.122 136.591 112.718 1.00 76.68 759 ILE A N 1
ATOM 5132 C CA . ILE A 1 759 ? 178.436 137.876 112.714 1.00 75.63 759 ILE A CA 1
ATOM 5133 C C . ILE A 1 759 ? 177.970 138.206 114.128 1.00 77.61 759 ILE A C 1
ATOM 5134 O O . ILE A 1 759 ? 178.056 137.392 115.047 1.00 80.00 759 ILE A O 1
ATOM 5139 N N . ASN A 1 760 ? 177.465 139.428 114.283 1.00 82.89 760 ASN A N 1
ATOM 5140 C CA . ASN A 1 760 ? 177.042 139.972 115.567 1.00 83.40 760 ASN A CA 1
ATOM 5141 C C . ASN A 1 760 ? 175.522 140.056 115.566 1.00 87.62 760 ASN A C 1
ATOM 5142 O O . ASN A 1 760 ? 174.928 140.578 114.618 1.00 90.09 760 ASN A O 1
ATOM 5147 N N . ILE A 1 761 ? 174.900 139.551 116.631 1.00 83.83 761 ILE A N 1
ATOM 5148 C CA . ILE A 1 761 ? 173.452 139.601 116.799 1.00 81.10 761 ILE A CA 1
ATOM 5149 C C . ILE A 1 761 ? 173.148 139.904 118.259 1.00 80.78 761 ILE A C 1
ATOM 5150 O O . ILE A 1 761 ? 173.531 139.134 119.147 1.00 81.91 761 ILE A O 1
ATOM 5155 N N . ASP A 1 762 ? 172.456 141.020 118.506 1.00 85.08 762 ASP A N 1
ATOM 5156 C CA . ASP A 1 762 ? 172.012 141.406 119.847 1.00 84.94 762 ASP A CA 1
ATOM 5157 C C . ASP A 1 762 ? 173.176 141.447 120.832 1.00 88.54 762 ASP A C 1
ATOM 5158 O O . ASP A 1 762 ? 173.066 141.013 121.981 1.00 90.16 762 ASP A O 1
ATOM 5163 N N . GLY A 1 763 ? 174.311 141.974 120.375 1.00 92.30 763 GLY A N 1
ATOM 5164 C CA . GLY A 1 763 ? 175.509 142.033 121.181 1.00 90.94 763 GLY A CA 1
ATOM 5165 C C . GLY A 1 763 ? 176.297 140.745 121.252 1.00 88.83 763 GLY A C 1
ATOM 5166 O O . GLY A 1 763 ? 177.516 140.793 121.457 1.00 88.92 763 GLY A O 1
ATOM 5167 N N . LYS A 1 764 ? 175.649 139.596 121.086 1.00 89.12 764 LYS A N 1
ATOM 5168 C CA . LYS A 1 764 ? 176.334 138.316 121.094 1.00 88.20 764 LYS A CA 1
ATOM 5169 C C . LYS A 1 764 ? 176.895 138.010 119.708 1.00 88.12 764 LYS A C 1
ATOM 5170 O O . LYS A 1 764 ? 176.678 138.741 118.741 1.00 90.12 764 LYS A O 1
ATOM 5176 N N . MET A 1 765 ? 177.609 136.893 119.608 1.00 84.16 765 MET A N 1
ATOM 5177 C CA . MET A 1 765 ? 178.235 136.455 118.368 1.00 82.25 765 MET A CA 1
ATOM 5178 C C . MET A 1 765 ? 177.523 135.193 117.906 1.00 82.89 765 MET A C 1
ATOM 5179 O O . MET A 1 765 ? 177.343 134.262 118.697 1.00 82.51 765 MET A O 1
ATOM 5184 N N . ARG A 1 766 ? 177.131 135.151 116.639 1.00 84.36 766 ARG A N 1
ATOM 5185 C CA . ARG A 1 766 ? 176.432 134.000 116.089 1.00 81.27 766 ARG A CA 1
ATOM 5186 C C . ARG A 1 766 ? 176.985 133.673 114.711 1.00 77.02 766 ARG A C 1
ATOM 5187 O O . ARG A 1 766 ? 177.540 134.545 114.033 1.00 80.93 766 ARG A O 1
ATOM 5195 N N . PRO A 1 767 ? 176.860 132.421 114.274 1.00 61.66 767 PRO A N 1
ATOM 5196 C CA . PRO A 1 767 ? 177.310 132.065 112.924 1.00 65.49 767 PRO A CA 1
ATOM 5197 C C . PRO A 1 767 ? 176.456 132.727 111.855 1.00 71.64 767 PRO A C 1
ATOM 5198 O O . PRO A 1 767 ? 175.287 133.054 112.072 1.00 75.15 767 PRO A O 1
ATOM 5202 N N . SER A 1 768 ? 177.059 132.922 110.683 1.00 68.53 768 SER A N 1
ATOM 5203 C CA . SER A 1 768 ? 176.392 133.563 109.559 1.00 56.99 768 SER A CA 1
ATOM 5204 C C . SER A 1 768 ? 176.001 132.580 108.465 1.00 54.30 768 SER A C 1
ATOM 5205 O O . SER A 1 768 ? 175.775 132.996 107.325 1.00 66.00 768 SER A O 1
ATOM 5208 N N . GLU A 1 769 ? 175.917 131.289 108.780 1.00 60.52 769 GLU A N 1
ATOM 5209 C CA . GLU A 1 769 ? 175.654 130.290 107.750 1.00 68.31 769 GLU A CA 1
ATOM 5210 C C . GLU A 1 769 ? 174.212 130.366 107.260 1.00 68.48 769 GLU A C 1
ATOM 5211 O O . GLU A 1 769 ? 173.954 130.598 106.072 1.00 74.56 769 GLU A O 1
ATOM 5217 N N . SER A 1 770 ? 173.255 130.166 108.168 1.00 58.02 770 SER A N 1
ATOM 5218 C CA . SER A 1 770 ? 171.850 130.139 107.774 1.00 55.55 770 SER A CA 1
ATOM 5219 C C . SER A 1 770 ? 171.409 131.482 107.212 1.00 59.27 770 SER A C 1
ATOM 5220 O O . SER A 1 770 ? 170.591 131.539 106.287 1.00 69.78 770 SER A O 1
ATOM 5223 N N . PHE A 1 771 ? 171.928 132.576 107.773 1.00 56.85 771 PHE A N 1
ATOM 5224 C CA . PHE A 1 771 ? 171.601 133.897 107.251 1.00 52.14 771 PHE A CA 1
ATOM 5225 C C . PHE A 1 771 ? 172.101 134.063 105.822 1.00 58.18 771 PHE A C 1
ATOM 5226 O O . PHE A 1 771 ? 171.400 134.623 104.971 1.00 66.02 771 PHE A O 1
ATOM 5234 N N . LEU A 1 772 ? 173.310 133.580 105.537 1.00 52.62 772 LEU A N 1
ATOM 5235 C CA . LEU A 1 772 ? 173.805 133.627 104.167 1.00 51.57 772 LEU A CA 1
ATOM 5236 C C . LEU A 1 772 ? 172.936 132.779 103.251 1.00 53.39 772 LEU A C 1
ATOM 5237 O O . LEU A 1 772 ? 172.631 133.177 102.120 1.00 63.56 772 LEU A O 1
ATOM 5242 N N . LEU A 1 773 ? 172.522 131.606 103.730 1.00 57.90 773 LEU A N 1
ATOM 5243 C CA . LEU A 1 773 ? 171.643 130.755 102.939 1.00 60.62 773 LEU A CA 1
ATOM 5244 C C . LEU A 1 773 ? 170.355 131.484 102.586 1.00 67.33 773 LEU A C 1
ATOM 5245 O O . LEU A 1 773 ? 169.934 131.497 101.424 1.00 74.24 773 LEU A O 1
ATOM 5250 N N . GLU A 1 774 ? 169.721 132.110 103.579 1.00 68.21 774 GLU A N 1
ATOM 5251 C CA . GLU A 1 774 ? 168.446 132.775 103.330 1.00 65.22 774 GLU A CA 1
ATOM 5252 C C . GLU A 1 774 ? 168.630 133.981 102.415 1.00 63.73 774 GLU A C 1
ATOM 5253 O O . GLU A 1 774 ? 167.787 134.253 101.551 1.00 69.95 774 GLU A O 1
ATOM 5259 N N . PHE A 1 775 ? 169.739 134.709 102.574 1.00 47.12 775 PHE A N 1
ATOM 5260 C CA . PHE A 1 775 ? 170.003 135.831 101.681 1.00 48.04 775 PHE A CA 1
ATOM 5261 C C . PHE A 1 775 ? 170.138 135.367 100.238 1.00 48.07 775 PHE A C 1
ATOM 5262 O O . PHE A 1 775 ? 169.534 135.948 99.328 1.00 60.56 775 PHE A O 1
ATOM 5270 N N . LEU A 1 776 ? 170.946 134.330 100.004 1.00 50.30 776 LEU A N 1
ATOM 5271 C CA . LEU A 1 776 ? 171.097 133.834 98.641 1.00 55.58 776 LEU A CA 1
ATOM 5272 C C . LEU A 1 776 ? 169.775 133.318 98.097 1.00 54.18 776 LEU A C 1
ATOM 5273 O O . LEU A 1 776 ? 169.467 133.506 96.915 1.00 63.22 776 LEU A O 1
ATOM 5278 N N . CYS A 1 777 ? 168.983 132.656 98.940 1.00 47.64 777 CYS A N 1
ATOM 5279 C CA . CYS A 1 777 ? 167.692 132.154 98.492 1.00 58.59 777 CYS A CA 1
ATOM 5280 C C . CYS A 1 777 ? 166.799 133.296 98.027 1.00 61.87 777 CYS A C 1
ATOM 5281 O O . CYS A 1 777 ? 166.182 133.227 96.955 1.00 61.11 777 CYS A O 1
ATOM 5284 N N . ASN A 1 778 ? 166.738 134.369 98.819 1.00 60.15 778 ASN A N 1
ATOM 5285 C CA . ASN A 1 778 ? 165.941 135.529 98.438 1.00 59.13 778 ASN A CA 1
ATOM 5286 C C . ASN A 1 778 ? 166.468 136.153 97.156 1.00 57.75 778 ASN A C 1
ATOM 5287 O O . ASN A 1 778 ? 165.689 136.569 96.288 1.00 56.89 778 ASN A O 1
ATOM 5292 N N . PHE A 1 779 ? 167.792 136.221 97.016 1.00 60.71 779 PHE A N 1
ATOM 5293 C CA . PHE A 1 779 ? 168.379 136.822 95.825 1.00 55.91 779 PHE A CA 1
ATOM 5294 C C . PHE A 1 779 ? 168.007 136.023 94.583 1.00 58.92 779 PHE A C 1
ATOM 5295 O O . PHE A 1 779 ? 167.644 136.593 93.550 1.00 68.15 779 PHE A O 1
ATOM 5303 N N . PHE A 1 780 ? 168.076 134.695 94.673 1.00 60.48 780 PHE A N 1
ATOM 5304 C CA . PHE A 1 780 ? 167.685 133.856 93.545 1.00 60.32 780 PHE A CA 1
ATOM 5305 C C . PHE A 1 780 ? 166.215 134.055 93.207 1.00 58.97 780 PHE A C 1
ATOM 5306 O O . PHE A 1 780 ? 165.853 134.295 92.046 1.00 69.48 780 PHE A O 1
ATOM 5314 N N . SER A 1 781 ? 165.353 133.973 94.224 1.00 48.86 781 SER A N 1
ATOM 5315 C CA . SER A 1 781 ? 163.923 134.132 93.994 1.00 58.99 781 SER A CA 1
ATOM 5316 C C . SER A 1 781 ? 163.622 135.465 93.327 1.00 64.81 781 SER A C 1
ATOM 5317 O O . SER A 1 781 ? 162.718 135.561 92.490 1.00 70.55 781 SER A O 1
ATOM 5320 N N . THR A 1 782 ? 164.371 136.509 93.685 1.00 60.07 782 THR A N 1
ATOM 5321 C CA . THR A 1 782 ? 164.199 137.795 93.020 1.00 49.59 782 THR A CA 1
ATOM 5322 C C . THR A 1 782 ? 164.661 137.738 91.573 1.00 49.67 782 THR A C 1
ATOM 5323 O O . THR A 1 782 ? 163.933 138.136 90.658 1.00 60.62 782 THR A O 1
ATOM 5327 N N . LEU A 1 783 ? 165.870 137.223 91.344 1.00 52.24 783 LEU A N 1
ATOM 5328 C CA . LEU A 1 783 ? 166.412 137.177 89.990 1.00 55.02 783 LEU A CA 1
ATOM 5329 C C . LEU A 1 783 ? 165.615 136.250 89.089 1.00 51.02 783 LEU A C 1
ATOM 5330 O O . LEU A 1 783 ? 165.913 136.145 87.894 1.00 57.00 783 LEU A O 1
ATOM 5335 N N . LEU A 1 784 ? 164.620 135.552 89.638 1.00 55.23 784 LEU A N 1
ATOM 5336 C CA . LEU A 1 784 ? 163.644 134.897 88.774 1.00 64.58 784 LEU A CA 1
ATOM 5337 C C . LEU A 1 784 ? 163.040 135.881 87.779 1.00 73.10 784 LEU A C 1
ATOM 5338 O O . LEU A 1 784 ? 162.992 135.611 86.573 1.00 77.88 784 LEU A O 1
ATOM 5343 N N . ILE A 1 785 ? 162.573 137.031 88.267 1.00 72.36 785 ILE A N 1
ATOM 5344 C CA . ILE A 1 785 ? 161.833 137.961 87.422 1.00 65.17 785 ILE A CA 1
ATOM 5345 C C . ILE A 1 785 ? 162.727 138.949 86.688 1.00 69.33 785 ILE A C 1
ATOM 5346 O O . ILE A 1 785 ? 162.253 139.634 85.773 1.00 74.93 785 ILE A O 1
ATOM 5351 N N . VAL A 1 786 ? 163.994 139.048 87.058 1.00 67.71 786 VAL A N 1
ATOM 5352 C CA . VAL A 1 786 ? 164.832 140.140 86.551 1.00 65.99 786 VAL A CA 1
ATOM 5353 C C . VAL A 1 786 ? 165.172 139.886 85.086 1.00 67.22 786 VAL A C 1
ATOM 5354 O O . VAL A 1 786 ? 165.725 138.822 84.755 1.00 74.24 786 VAL A O 1
ATOM 5358 N N . PRO A 1 787 ? 164.867 140.815 84.186 1.00 70.43 787 PRO A N 1
ATOM 5359 C CA . PRO A 1 787 ? 165.249 140.646 82.782 1.00 72.74 787 PRO A CA 1
ATOM 5360 C C . PRO A 1 787 ? 166.751 140.790 82.581 1.00 77.28 787 PRO A C 1
ATOM 5361 O O . PRO A 1 787 ? 167.461 141.417 83.369 1.00 80.50 787 PRO A O 1
ATOM 5365 N N . ASP A 1 788 ? 167.227 140.185 81.496 1.00 95.29 788 ASP A N 1
ATOM 5366 C CA . ASP A 1 788 ? 168.631 140.240 81.113 1.00 95.84 788 ASP A CA 1
ATOM 5367 C C . ASP A 1 788 ? 168.809 141.240 79.978 1.00 92.30 788 ASP A C 1
ATOM 5368 O O . ASP A 1 788 ? 168.045 141.226 79.007 1.00 94.65 788 ASP A O 1
ATOM 5373 N N . HIS A 1 789 ? 169.810 142.104 80.108 1.00 91.70 789 HIS A N 1
ATOM 5374 C CA . HIS A 1 789 ? 170.044 143.127 79.101 1.00 94.05 789 HIS A CA 1
ATOM 5375 C C . HIS A 1 789 ? 170.482 142.482 77.788 1.00 95.87 789 HIS A C 1
ATOM 5376 O O . HIS A 1 789 ? 171.292 141.547 77.795 1.00 97.71 789 HIS A O 1
ATOM 5383 N N . PRO A 1 790 ? 169.964 142.947 76.648 1.00 87.35 790 PRO A N 1
ATOM 5384 C CA . PRO A 1 790 ? 170.346 142.331 75.365 1.00 88.79 790 PRO A CA 1
ATOM 5385 C C . PRO A 1 790 ? 171.824 142.454 75.038 1.00 88.74 790 PRO A C 1
ATOM 5386 O O . PRO A 1 790 ? 172.358 141.605 74.314 1.00 85.56 790 PRO A O 1
ATOM 5390 N N . GLU A 1 791 ? 172.504 143.488 75.543 1.00 97.65 791 GLU A N 1
ATOM 5391 C CA . GLU A 1 791 ? 173.920 143.665 75.240 1.00 99.24 791 GLU A CA 1
ATOM 5392 C C . GLU A 1 791 ? 174.787 142.564 75.836 1.00 97.12 791 GLU A C 1
ATOM 5393 O O . GLU A 1 791 ? 175.919 142.368 75.381 1.00 98.63 791 GLU A O 1
ATOM 5399 N N . HIS A 1 792 ? 174.290 141.846 76.836 1.00 89.35 792 HIS A N 1
ATOM 5400 C CA . HIS A 1 792 ? 175.033 140.778 77.490 1.00 89.58 792 HIS A CA 1
ATOM 5401 C C . HIS A 1 792 ? 174.351 139.438 77.213 1.00 91.78 792 HIS A C 1
ATOM 5402 O O . HIS A 1 792 ? 173.333 139.364 76.519 1.00 91.00 792 HIS A O 1
ATOM 5409 N N . GLY A 1 793 ? 174.925 138.371 77.766 1.00 96.74 793 GLY A N 1
ATOM 5410 C CA . GLY A 1 793 ? 174.393 137.041 77.577 1.00 97.43 793 GLY A CA 1
ATOM 5411 C C . GLY A 1 793 ? 173.224 136.742 78.495 1.00 98.00 793 GLY A C 1
ATOM 5412 O O . GLY A 1 793 ? 172.817 137.548 79.332 1.00 99.32 793 GLY A O 1
ATOM 5413 N N . VAL A 1 794 ? 172.675 135.544 78.324 1.00 90.36 794 VAL A N 1
ATOM 5414 C CA . VAL A 1 794 ? 171.543 135.097 79.126 1.00 86.79 794 VAL A CA 1
ATOM 5415 C C . VAL A 1 794 ? 172.036 134.684 80.505 1.00 84.44 794 VAL A C 1
ATOM 5416 O O . VAL A 1 794 ? 173.229 134.418 80.701 1.00 85.29 794 VAL A O 1
ATOM 5420 N N . LEU A 1 795 ? 171.115 134.647 81.471 1.00 86.27 795 LEU A N 1
ATOM 5421 C CA . LEU A 1 795 ? 171.405 134.176 82.827 1.00 84.85 795 LEU A CA 1
ATOM 5422 C C . LEU A 1 795 ? 172.490 135.025 83.485 1.00 79.64 795 LEU A C 1
ATOM 5423 O O . LEU A 1 795 ? 173.218 134.565 84.366 1.00 81.82 795 LEU A O 1
ATOM 5428 N N . PHE A 1 796 ? 172.584 136.285 83.059 1.00 73.03 796 PHE A N 1
ATOM 5429 C CA . PHE A 1 796 ? 173.750 137.113 83.344 1.00 71.61 796 PHE A CA 1
ATOM 5430 C C . PHE A 1 796 ? 173.982 137.270 84.841 1.00 76.11 796 PHE A C 1
ATOM 5431 O O . PHE A 1 796 ? 174.945 136.716 85.387 1.00 83.87 796 PHE A O 1
ATOM 5439 N N . LEU A 1 797 ? 173.073 137.977 85.518 1.00 66.04 797 LEU A N 1
ATOM 5440 C CA . LEU A 1 797 ? 173.221 138.192 86.952 1.00 65.39 797 LEU A CA 1
ATOM 5441 C C . LEU A 1 797 ? 173.241 136.867 87.697 1.00 67.41 797 LEU A C 1
ATOM 5442 O O . LEU A 1 797 ? 173.982 136.700 88.674 1.00 68.31 797 LEU A O 1
ATOM 5447 N N . VAL A 1 798 ? 172.443 135.905 87.233 1.00 76.45 798 VAL A N 1
ATOM 5448 C CA . VAL A 1 798 ? 172.504 134.557 87.783 1.00 75.65 798 VAL A CA 1
ATOM 5449 C C . VAL A 1 798 ? 173.896 133.973 87.592 1.00 77.00 798 VAL A C 1
ATOM 5450 O O . VAL A 1 798 ? 174.421 133.285 88.474 1.00 77.95 798 VAL A O 1
ATOM 5454 N N . ARG A 1 799 ? 174.520 134.239 86.443 1.00 80.99 799 ARG A N 1
ATOM 5455 C CA . ARG A 1 799 ? 175.850 133.695 86.187 1.00 73.99 799 ARG A CA 1
ATOM 5456 C C . ARG A 1 799 ? 176.878 134.270 87.155 1.00 71.35 799 ARG A C 1
ATOM 5457 O O . ARG A 1 799 ? 177.691 133.529 87.723 1.00 75.89 799 ARG A O 1
ATOM 5465 N N . GLU A 1 800 ? 176.857 135.590 87.367 1.00 68.18 800 GLU A N 1
ATOM 5466 C CA . GLU A 1 800 ? 177.800 136.138 88.340 1.00 74.48 800 GLU A CA 1
ATOM 5467 C C . GLU A 1 800 ? 177.498 135.668 89.757 1.00 77.27 800 GLU A C 1
ATOM 5468 O O . GLU A 1 800 ? 178.429 135.457 90.541 1.00 80.21 800 GLU A O 1
ATOM 5474 N N . LEU A 1 801 ? 176.225 135.497 90.116 1.00 67.51 801 LEU A N 1
ATOM 5475 C CA . LEU A 1 801 ? 175.938 134.986 91.451 1.00 66.83 801 LEU A CA 1
ATOM 5476 C C . LEU A 1 801 ? 176.451 133.563 91.611 1.00 70.44 801 LEU A C 1
ATOM 5477 O O . LEU A 1 801 ? 176.973 133.198 92.671 1.00 74.94 801 LEU A O 1
ATOM 5482 N N . LEU A 1 802 ? 176.300 132.740 90.574 1.00 74.34 802 LEU A N 1
ATOM 5483 C CA . LEU A 1 802 ? 176.851 131.392 90.615 1.00 76.39 802 LEU A CA 1
ATOM 5484 C C . LEU A 1 802 ? 178.361 131.431 90.775 1.00 79.86 802 LEU A C 1
ATOM 5485 O O . LEU A 1 802 ? 178.932 130.670 91.566 1.00 81.43 802 LEU A O 1
ATOM 5490 N N . ASN A 1 803 ? 179.024 132.325 90.039 1.00 71.56 803 ASN A N 1
ATOM 5491 C CA . ASN A 1 803 ? 180.470 132.456 90.172 1.00 65.23 803 ASN A CA 1
ATOM 5492 C C . ASN A 1 803 ? 180.853 132.846 91.593 1.00 65.88 803 ASN A C 1
ATOM 5493 O O . ASN A 1 803 ? 181.804 132.297 92.162 1.00 69.94 803 ASN A O 1
ATOM 5498 N N . VAL A 1 804 ? 180.109 133.779 92.189 1.00 61.06 804 VAL A N 1
ATOM 5499 C CA . VAL A 1 804 ? 180.430 134.242 93.537 1.00 65.12 804 VAL A CA 1
ATOM 5500 C C . VAL A 1 804 ? 180.231 133.122 94.551 1.00 64.62 804 VAL A C 1
ATOM 5501 O O . VAL A 1 804 ? 181.086 132.882 95.411 1.00 70.69 804 VAL A O 1
ATOM 5505 N N . ILE A 1 805 ? 179.102 132.414 94.465 1.00 63.08 805 ILE A N 1
ATOM 5506 C CA . ILE A 1 805 ? 178.816 131.384 95.459 1.00 64.34 805 ILE A CA 1
ATOM 5507 C C . ILE A 1 805 ? 179.796 130.228 95.325 1.00 69.24 805 ILE A C 1
ATOM 5508 O O . ILE A 1 805 ? 180.208 129.629 96.327 1.00 72.43 805 ILE A O 1
ATOM 5513 N N . GLN A 1 806 ? 180.188 129.891 94.094 1.00 70.42 806 GLN A N 1
ATOM 5514 C CA . GLN A 1 806 ? 181.226 128.884 93.911 1.00 72.68 806 GLN A CA 1
ATOM 5515 C C . GLN A 1 806 ? 182.548 129.362 94.496 1.00 71.17 806 GLN A C 1
ATOM 5516 O O . GLN A 1 806 ? 183.264 128.598 95.153 1.00 73.18 806 GLN A O 1
ATOM 5522 N N . ASP A 1 807 ? 182.880 130.634 94.277 1.00 65.35 807 ASP A N 1
ATOM 5523 C CA . ASP A 1 807 ? 184.136 131.182 94.770 1.00 64.81 807 ASP A CA 1
ATOM 5524 C C . ASP A 1 807 ? 184.097 131.513 96.254 1.00 58.08 807 ASP A C 1
ATOM 5525 O O . ASP A 1 807 ? 185.141 131.862 96.816 1.00 64.10 807 ASP A O 1
ATOM 5530 N N . TYR A 1 808 ? 182.936 131.423 96.898 1.00 56.44 808 TYR A N 1
ATOM 5531 C CA . TYR A 1 808 ? 182.846 131.776 98.307 1.00 59.86 808 TYR A CA 1
ATOM 5532 C C . TYR A 1 808 ? 183.625 130.784 99.161 1.00 62.40 808 TYR A C 1
ATOM 5533 O O . TYR A 1 808 ? 183.602 129.575 98.919 1.00 70.04 808 TYR A O 1
ATOM 5542 N N . THR A 1 809 ? 184.314 131.308 100.175 1.00 62.96 809 THR A N 1
ATOM 5543 C CA . THR A 1 809 ? 185.114 130.491 101.087 1.00 63.08 809 THR A CA 1
ATOM 5544 C C . THR A 1 809 ? 184.174 129.779 102.057 1.00 65.44 809 THR A C 1
ATOM 5545 O O . THR A 1 809 ? 184.059 130.121 103.236 1.00 66.76 809 THR A O 1
ATOM 5549 N N . TRP A 1 810 ? 183.487 128.767 101.538 1.00 66.69 810 TRP A N 1
ATOM 5550 C CA . TRP A 1 810 ? 182.574 127.983 102.354 1.00 64.23 810 TRP A CA 1
ATOM 5551 C C . TRP A 1 810 ? 183.344 127.119 103.345 1.00 66.73 810 TRP A C 1
ATOM 5552 O O . TRP A 1 810 ? 184.433 126.623 103.048 1.00 69.95 810 TRP A O 1
ATOM 5563 N N . GLU A 1 811 ? 182.768 126.949 104.533 1.00 71.59 811 GLU A N 1
ATOM 5564 C CA . GLU A 1 811 ? 183.428 126.194 105.588 1.00 74.82 811 GLU A CA 1
ATOM 5565 C C . GLU A 1 811 ? 183.580 124.731 105.187 1.00 79.81 811 GLU A C 1
ATOM 5566 O O . GLU A 1 811 ? 182.733 124.161 104.493 1.00 77.62 811 GLU A O 1
ATOM 5572 N N . ASP A 1 812 ? 184.687 124.125 105.627 1.00 89.04 812 ASP A N 1
ATOM 5573 C CA . ASP A 1 812 ? 184.957 122.730 105.293 1.00 87.33 812 ASP A CA 1
ATOM 5574 C C . ASP A 1 812 ? 183.883 121.806 105.854 1.00 83.00 812 ASP A C 1
ATOM 5575 O O . ASP A 1 812 ? 183.455 120.860 105.182 1.00 82.86 812 ASP A O 1
ATOM 5580 N N . ASN A 1 813 ? 183.437 122.060 107.081 1.00 82.15 813 ASN A N 1
ATOM 5581 C CA . ASN A 1 813 ? 182.389 121.264 107.706 1.00 84.83 813 ASN A CA 1
ATOM 5582 C C . ASN A 1 813 ? 180.988 121.738 107.343 1.00 87.37 813 ASN A C 1
ATOM 5583 O O . ASN A 1 813 ? 180.034 121.399 108.051 1.00 90.87 813 ASN A O 1
ATOM 5588 N N . SER A 1 814 ? 180.840 122.507 106.267 1.00 91.58 814 SER A N 1
ATOM 5589 C CA . SER A 1 814 ? 179.557 123.066 105.861 1.00 94.62 814 SER A CA 1
ATOM 5590 C C . SER A 1 814 ? 179.129 122.477 104.525 1.00 88.70 814 SER A C 1
ATOM 5591 O O . SER A 1 814 ? 179.935 122.382 103.594 1.00 85.99 814 SER A O 1
ATOM 5594 N N . ASP A 1 815 ? 177.858 122.084 104.437 1.00 94.63 815 ASP A N 1
ATOM 5595 C CA . ASP A 1 815 ? 177.288 121.539 103.212 1.00 99.59 815 ASP A CA 1
ATOM 5596 C C . ASP A 1 815 ? 176.098 122.347 102.703 1.00 102.44 815 ASP A C 1
ATOM 5597 O O . ASP A 1 815 ? 175.387 121.882 101.807 1.00 102.86 815 ASP A O 1
ATOM 5602 N N . GLU A 1 816 ? 175.868 123.549 103.242 1.00 89.37 816 GLU A N 1
ATOM 5603 C CA . GLU A 1 816 ? 174.778 124.387 102.753 1.00 87.54 816 GLU A CA 1
ATOM 5604 C C . GLU A 1 816 ? 175.039 124.884 101.338 1.00 83.97 816 GLU A C 1
ATOM 5605 O O . GLU A 1 816 ? 174.119 125.392 100.686 1.00 86.77 816 GLU A O 1
ATOM 5611 N N . LYS A 1 817 ? 176.280 124.765 100.864 1.00 75.56 817 LYS A N 1
ATOM 5612 C CA . LYS A 1 817 ? 176.608 125.144 99.496 1.00 74.99 817 LYS A CA 1
ATOM 5613 C C . LYS A 1 817 ? 175.822 124.304 98.495 1.00 73.32 817 LYS A C 1
ATOM 5614 O O . LYS A 1 817 ? 175.283 124.826 97.510 1.00 79.97 817 LYS A O 1
ATOM 5620 N N . ILE A 1 818 ? 175.718 123.002 98.751 1.00 71.48 818 ILE A N 1
ATOM 5621 C CA . ILE A 1 818 ? 174.924 122.152 97.878 1.00 74.91 818 ILE A CA 1
ATOM 5622 C C . ILE A 1 818 ? 173.442 122.442 98.071 1.00 80.62 818 ILE A C 1
ATOM 5623 O O . ILE A 1 818 ? 172.650 122.313 97.132 1.00 85.68 818 ILE A O 1
ATOM 5628 N N . ARG A 1 819 ? 173.038 122.854 99.276 1.00 83.61 819 ARG A N 1
ATOM 5629 C CA . ARG A 1 819 ? 171.686 123.376 99.455 1.00 84.02 819 ARG A CA 1
ATOM 5630 C C . ARG A 1 819 ? 171.427 124.529 98.496 1.00 86.97 819 ARG A C 1
ATOM 5631 O O . ARG A 1 819 ? 170.373 124.599 97.855 1.00 86.01 819 ARG A O 1
ATOM 5639 N N . ILE A 1 820 ? 172.396 125.436 98.373 1.00 78.93 820 ILE A N 1
ATOM 5640 C CA . ILE A 1 820 ? 172.221 126.578 97.486 1.00 68.54 820 ILE A CA 1
ATOM 5641 C C . ILE A 1 820 ? 172.218 126.152 96.022 1.00 69.84 820 ILE A C 1
ATOM 5642 O O . ILE A 1 820 ? 171.466 126.711 95.222 1.00 74.23 820 ILE A O 1
ATOM 5647 N N . TYR A 1 821 ? 173.039 125.168 95.634 1.00 75.61 821 TYR A N 1
ATOM 5648 C CA . TYR A 1 821 ? 172.925 124.652 94.264 1.00 73.87 821 TYR A CA 1
ATOM 5649 C C . TYR A 1 821 ? 171.575 123.990 94.005 1.00 74.20 821 TYR A C 1
ATOM 5650 O O . TYR A 1 821 ? 171.032 124.097 92.900 1.00 81.20 821 TYR A O 1
ATOM 5659 N N . THR A 1 822 ? 171.024 123.284 94.985 1.00 66.58 822 THR A N 1
ATOM 5660 C CA . THR A 1 822 ? 169.674 122.761 94.810 1.00 72.24 822 THR A CA 1
ATOM 5661 C C . THR A 1 822 ? 168.676 123.898 94.626 1.00 76.64 822 THR A C 1
ATOM 5662 O O . THR A 1 822 ? 167.758 123.809 93.799 1.00 80.76 822 THR A O 1
ATOM 5666 N N . CYS A 1 823 ? 168.851 124.984 95.381 1.00 79.28 823 CYS A N 1
ATOM 5667 C CA . CYS A 1 823 ? 168.018 126.166 95.186 1.00 84.52 823 CYS A CA 1
ATOM 5668 C C . CYS A 1 823 ? 168.208 126.744 93.787 1.00 80.71 823 CYS A C 1
ATOM 5669 O O . CYS A 1 823 ? 167.256 127.239 93.170 1.00 79.62 823 CYS A O 1
ATOM 5672 N N . VAL A 1 824 ? 169.438 126.688 93.278 1.00 74.95 824 VAL A N 1
ATOM 5673 C CA . VAL A 1 824 ? 169.725 127.121 91.913 1.00 69.72 824 VAL A CA 1
ATOM 5674 C C . VAL A 1 824 ? 168.928 126.287 90.926 1.00 70.71 824 VAL A C 1
ATOM 5675 O O . VAL A 1 824 ? 168.340 126.808 89.972 1.00 76.93 824 VAL A O 1
ATOM 5679 N N . LEU A 1 825 ? 168.922 124.972 91.136 1.00 75.12 825 LEU A N 1
ATOM 5680 C CA . LEU A 1 825 ? 168.146 124.086 90.277 1.00 74.63 825 LEU A CA 1
ATOM 5681 C C . LEU A 1 825 ? 166.670 124.442 90.330 1.00 72.76 825 LEU A C 1
ATOM 5682 O O . LEU A 1 825 ? 165.992 124.472 89.297 1.00 74.93 825 LEU A O 1
ATOM 5687 N N . HIS A 1 826 ? 166.159 124.727 91.529 1.00 67.19 826 HIS A N 1
ATOM 5688 C CA . HIS A 1 826 ? 164.766 125.143 91.659 1.00 68.77 826 HIS A CA 1
ATOM 5689 C C . HIS A 1 826 ? 164.496 126.393 90.832 1.00 71.16 826 HIS A C 1
ATOM 5690 O O . HIS A 1 826 ? 163.509 126.464 90.087 1.00 74.05 826 HIS A O 1
ATOM 5697 N N . LEU A 1 827 ? 165.377 127.389 90.948 1.00 72.84 827 LEU A N 1
ATOM 5698 C CA . LEU A 1 827 ? 165.174 128.650 90.244 1.00 68.50 827 LEU A CA 1
ATOM 5699 C C . LEU A 1 827 ? 165.206 128.455 88.735 1.00 66.02 827 LEU A C 1
ATOM 5700 O O . LEU A 1 827 ? 164.353 128.984 88.014 1.00 72.56 827 LEU A O 1
ATOM 5705 N N . LEU A 1 828 ? 166.190 127.704 88.239 1.00 67.42 828 LEU A N 1
ATOM 5706 C CA . LEU A 1 828 ? 166.307 127.514 86.797 1.00 69.42 828 LEU A CA 1
ATOM 5707 C C . LEU A 1 828 ? 165.147 126.693 86.252 1.00 69.21 828 LEU A C 1
ATOM 5708 O O . LEU A 1 828 ? 164.675 126.939 85.136 1.00 74.94 828 LEU A O 1
ATOM 5713 N N . SER A 1 829 ? 164.669 125.715 87.021 1.00 71.67 829 SER A N 1
ATOM 5714 C CA . SER A 1 829 ? 163.509 124.949 86.589 1.00 72.47 829 SER A CA 1
ATOM 5715 C C . SER A 1 829 ? 162.272 125.832 86.517 1.00 73.89 829 SER A C 1
ATOM 5716 O O . SER A 1 829 ? 161.496 125.759 85.557 1.00 76.12 829 SER A O 1
ATOM 5719 N N . ALA A 1 830 ? 162.073 126.681 87.529 1.00 77.96 830 ALA A N 1
ATOM 5720 C CA . ALA A 1 830 ? 160.917 127.571 87.527 1.00 75.07 830 ALA A CA 1
ATOM 5721 C C . ALA A 1 830 ? 160.990 128.572 86.381 1.00 76.20 830 ALA A C 1
ATOM 5722 O O . ALA A 1 830 ? 159.974 128.877 85.745 1.00 76.36 830 ALA A O 1
ATOM 5724 N N . MET A 1 831 ? 162.186 129.092 86.102 1.00 82.02 831 MET A N 1
ATOM 5725 C CA . MET A 1 831 ? 162.347 130.100 85.062 1.00 76.94 831 MET A CA 1
ATOM 5726 C C . MET A 1 831 ? 162.374 129.488 83.665 1.00 73.05 831 MET A C 1
ATOM 5727 O O . MET A 1 831 ? 162.146 130.200 82.680 1.00 74.73 831 MET A O 1
ATOM 5732 N N . SER A 1 832 ? 162.594 128.181 83.559 1.00 74.95 832 SER A N 1
ATOM 5733 C CA . SER A 1 832 ? 162.529 127.498 82.275 1.00 75.75 832 SER A CA 1
ATOM 5734 C C . SER A 1 832 ? 161.102 127.298 81.782 1.00 73.79 832 SER A C 1
ATOM 5735 O O . SER A 1 832 ? 160.913 126.864 80.640 1.00 79.63 832 SER A O 1
ATOM 5738 N N . GLN A 1 833 ? 160.101 127.602 82.604 1.00 72.29 833 GLN A N 1
ATOM 5739 C CA . GLN A 1 833 ? 158.710 127.436 82.219 1.00 77.27 833 GLN A CA 1
ATOM 5740 C C . GLN A 1 833 ? 158.300 128.498 81.201 1.00 78.98 833 GLN A C 1
ATOM 5741 O O . GLN A 1 833 ? 158.984 129.505 81.000 1.00 82.32 833 GLN A O 1
ATOM 5747 N N . GLU A 1 834 ? 157.161 128.252 80.549 1.00 77.01 834 GLU A N 1
ATOM 5748 C CA . GLU A 1 834 ? 156.661 129.184 79.544 1.00 74.53 834 GLU A CA 1
ATOM 5749 C C . GLU A 1 834 ? 156.282 130.521 80.171 1.00 73.61 834 GLU A C 1
ATOM 5750 O O . GLU A 1 834 ? 156.670 131.586 79.677 1.00 80.63 834 GLU A O 1
ATOM 5756 N N . THR A 1 835 ? 155.522 130.484 81.264 1.00 67.22 835 THR A N 1
ATOM 5757 C CA . THR A 1 835 ? 155.075 131.686 81.955 1.00 69.42 835 THR A CA 1
ATOM 5758 C C . THR A 1 835 ? 155.495 131.606 83.414 1.00 71.48 835 THR A C 1
ATOM 5759 O O . THR A 1 835 ? 155.313 130.569 84.059 1.00 78.61 835 THR A O 1
ATOM 5763 N N . TYR A 1 836 ? 156.054 132.698 83.929 1.00 74.03 836 TYR A N 1
ATOM 5764 C CA . TYR A 1 836 ? 156.518 132.725 85.307 1.00 79.05 836 TYR A CA 1
ATOM 5765 C C . TYR A 1 836 ? 155.339 132.822 86.273 1.00 78.02 836 TYR A C 1
ATOM 5766 O O . TYR A 1 836 ? 154.240 133.257 85.920 1.00 79.53 836 TYR A O 1
ATOM 5775 N N . LEU A 1 837 ? 155.585 132.390 87.512 1.00 65.06 837 LEU A N 1
ATOM 5776 C CA . LEU A 1 837 ? 154.522 132.357 88.512 1.00 59.66 837 LEU A CA 1
ATOM 5777 C C . LEU A 1 837 ? 154.031 133.760 88.855 1.00 64.80 837 LEU A C 1
ATOM 5778 O O . LEU A 1 837 ? 152.823 133.987 88.982 1.00 71.88 837 LEU A O 1
ATOM 5783 N N . TYR A 1 838 ? 154.949 134.713 89.007 1.00 55.34 838 TYR A N 1
ATOM 5784 C CA . TYR A 1 838 ? 154.592 136.086 89.331 1.00 56.70 838 TYR A CA 1
ATOM 5785 C C . TYR A 1 838 ? 155.310 137.042 88.389 1.00 60.79 838 TYR A C 1
ATOM 5786 O O . TYR A 1 838 ? 156.420 136.766 87.924 1.00 66.12 838 TYR A O 1
ATOM 5795 N N . HIS A 1 839 ? 154.663 138.173 88.112 1.00 66.33 839 HIS A N 1
ATOM 5796 C CA . HIS A 1 839 ? 155.155 139.146 87.149 1.00 63.52 839 HIS A CA 1
ATOM 5797 C C . HIS A 1 839 ? 155.091 140.549 87.736 1.00 69.78 839 HIS A C 1
ATOM 5798 O O . HIS A 1 839 ? 154.306 140.827 88.646 1.00 71.83 839 HIS A O 1
ATOM 5805 N N . ILE A 1 840 ? 155.935 141.431 87.200 1.00 64.61 840 ILE A N 1
ATOM 5806 C CA . ILE A 1 840 ? 155.862 142.848 87.532 1.00 58.29 840 ILE A CA 1
ATOM 5807 C C . ILE A 1 840 ? 154.791 143.516 86.673 1.00 64.94 840 ILE A C 1
ATOM 5808 O O . ILE A 1 840 ? 154.368 142.991 85.639 1.00 72.64 840 ILE A O 1
ATOM 5813 N N . ASP A 1 841 ? 154.336 144.688 87.124 1.00 67.15 841 ASP A N 1
ATOM 5814 C CA . ASP A 1 841 ? 153.229 145.378 86.468 1.00 69.92 841 ASP A CA 1
ATOM 5815 C C . ASP A 1 841 ? 153.530 145.662 84.999 1.00 66.61 841 ASP A C 1
ATOM 5816 O O . ASP A 1 841 ? 152.709 145.378 84.120 1.00 65.86 841 ASP A O 1
ATOM 5821 N N . LYS A 1 842 ? 154.708 146.223 84.711 1.00 69.89 842 LYS A N 1
ATOM 5822 C CA . LYS A 1 842 ? 155.025 146.625 83.345 1.00 69.38 842 LYS A CA 1
ATOM 5823 C C . LYS A 1 842 ? 156.471 146.311 82.971 1.00 69.89 842 LYS A C 1
ATOM 5824 O O . LYS A 1 842 ? 157.091 147.058 82.207 1.00 69.14 842 LYS A O 1
ATOM 5830 N N . VAL A 1 843 ? 157.025 145.220 83.494 1.00 74.48 843 VAL A N 1
ATOM 5831 C CA . VAL A 1 843 ? 158.387 144.797 83.185 1.00 73.58 843 VAL A CA 1
ATOM 5832 C C . VAL A 1 843 ? 158.327 143.485 82.417 1.00 74.34 843 VAL A C 1
ATOM 5833 O O . VAL A 1 843 ? 157.682 142.527 82.860 1.00 78.94 843 VAL A O 1
ATOM 5837 N N . ASP A 1 844 ? 158.998 143.445 81.269 1.00 80.11 844 ASP A N 1
ATOM 5838 C CA . ASP A 1 844 ? 159.032 142.255 80.422 1.00 80.11 844 ASP A CA 1
ATOM 5839 C C . ASP A 1 844 ? 160.143 141.338 80.917 1.00 85.60 844 ASP A C 1
ATOM 5840 O O . ASP A 1 844 ? 161.324 141.574 80.653 1.00 87.94 844 ASP A O 1
ATOM 5845 N N . SER A 1 845 ? 159.767 140.286 81.639 1.00 93.91 845 SER A N 1
ATOM 5846 C CA . SER A 1 845 ? 160.738 139.321 82.129 1.00 94.35 845 SER A CA 1
ATOM 5847 C C . SER A 1 845 ? 161.204 138.419 80.986 1.00 94.19 845 SER A C 1
ATOM 5848 O O . SER A 1 845 ? 160.761 138.537 79.840 1.00 95.36 845 SER A O 1
ATOM 5851 N N . ASN A 1 846 ? 162.116 137.496 81.310 1.00 86.42 846 ASN A N 1
ATOM 5852 C CA . ASN A 1 846 ? 162.707 136.641 80.284 1.00 86.27 846 ASN A CA 1
ATOM 5853 C C . ASN A 1 846 ? 161.668 135.749 79.615 1.00 86.93 846 ASN A C 1
ATOM 5854 O O . ASN A 1 846 ? 161.868 135.317 78.473 1.00 90.79 846 ASN A O 1
ATOM 5859 N N . ASP A 1 847 ? 160.562 135.454 80.303 1.00 84.92 847 ASP A N 1
ATOM 5860 C CA . ASP A 1 847 ? 159.510 134.650 79.690 1.00 87.95 847 ASP A CA 1
ATOM 5861 C C . ASP A 1 847 ? 158.879 135.378 78.509 1.00 89.07 847 ASP A C 1
ATOM 5862 O O . ASP A 1 847 ? 158.559 134.760 77.487 1.00 87.73 847 ASP A O 1
ATOM 5867 N N . SER A 1 848 ? 158.690 136.692 78.631 1.00 91.44 848 SER A N 1
ATOM 5868 C CA . SER A 1 848 ? 158.136 137.490 77.545 1.00 90.66 848 SER A CA 1
ATOM 5869 C C . SER A 1 848 ? 159.211 138.145 76.690 1.00 90.73 848 SER A C 1
ATOM 5870 O O . SER A 1 848 ? 158.968 138.419 75.509 1.00 92.96 848 SER A O 1
ATOM 5873 N N . LEU A 1 849 ? 160.390 138.406 77.257 1.00 86.72 849 LEU A N 1
ATOM 5874 C CA . LEU A 1 849 ? 161.471 139.009 76.484 1.00 89.40 849 LEU A CA 1
ATOM 5875 C C . LEU A 1 849 ? 162.012 138.030 75.450 1.00 88.61 849 LEU A C 1
ATOM 5876 O O . LEU A 1 849 ? 161.991 138.300 74.243 1.00 90.69 849 LEU A O 1
ATOM 5881 N N . TYR A 1 850 ? 162.505 136.878 75.908 1.00 84.92 850 TYR A N 1
ATOM 5882 C CA . TYR A 1 850 ? 163.011 135.862 74.995 1.00 89.30 850 TYR A CA 1
ATOM 5883 C C . TYR A 1 850 ? 161.901 135.021 74.380 1.00 88.74 850 TYR A C 1
ATOM 5884 O O . TYR A 1 850 ? 162.138 134.353 73.368 1.00 94.19 850 TYR A O 1
ATOM 5893 N N . GLY A 1 851 ? 160.705 135.044 74.960 1.00 89.90 851 GLY A N 1
ATOM 5894 C CA . GLY A 1 851 ? 159.588 134.283 74.420 1.00 92.99 851 GLY A CA 1
ATOM 5895 C C . GLY A 1 851 ? 159.812 132.787 74.399 1.00 95.26 851 GLY A C 1
ATOM 5896 O O . GLY A 1 851 ? 159.377 132.111 73.458 1.00 93.82 851 GLY A O 1
ATOM 5897 N N . GLY A 1 852 ? 160.475 132.252 75.420 1.00 108.70 852 GLY A N 1
ATOM 5898 C CA . GLY A 1 852 ? 160.767 130.827 75.450 1.00 110.07 852 GLY A CA 1
ATOM 5899 C C . GLY A 1 852 ? 161.648 130.367 74.310 1.00 111.23 852 GLY A C 1
ATOM 5900 O O . GLY A 1 852 ? 161.377 129.327 73.698 1.00 111.92 852 GLY A O 1
ATOM 5901 N N . ASP A 1 853 ? 162.699 131.125 74.006 1.00 107.93 853 ASP A N 1
ATOM 5902 C CA . ASP A 1 853 ? 163.568 130.799 72.886 1.00 107.70 853 ASP A CA 1
ATOM 5903 C C . ASP A 1 853 ? 164.310 129.489 73.136 1.00 104.18 853 ASP A C 1
ATOM 5904 O O . ASP A 1 853 ? 164.632 129.135 74.273 1.00 101.64 853 ASP A O 1
ATOM 5909 N N . SER A 1 854 ? 164.573 128.764 72.046 1.00 95.82 854 SER A N 1
ATOM 5910 C CA . SER A 1 854 ? 165.265 127.484 72.153 1.00 97.18 854 SER A CA 1
ATOM 5911 C C . SER A 1 854 ? 166.694 127.663 72.652 1.00 95.66 854 SER A C 1
ATOM 5912 O O . SER A 1 854 ? 167.188 126.850 73.442 1.00 95.38 854 SER A O 1
ATOM 5915 N N . LYS A 1 855 ? 167.379 128.713 72.191 1.00 96.99 855 LYS A N 1
ATOM 5916 C CA . LYS A 1 855 ? 168.757 128.943 72.616 1.00 100.04 855 LYS A CA 1
ATOM 5917 C C . LYS A 1 855 ? 168.835 129.246 74.108 1.00 100.58 855 LYS A C 1
ATOM 5918 O O . LYS A 1 855 ? 169.742 128.767 74.801 1.00 100.51 855 LYS A O 1
ATOM 5924 N N . PHE A 1 856 ? 167.899 130.050 74.617 1.00 101.06 856 PHE A N 1
ATOM 5925 C CA . PHE A 1 856 ? 167.878 130.350 76.045 1.00 103.60 856 PHE A CA 1
ATOM 5926 C C . PHE A 1 856 ? 167.645 129.088 76.866 1.00 101.21 856 PHE A C 1
ATOM 5927 O O . PHE A 1 856 ? 168.303 128.875 77.892 1.00 99.59 856 PHE A O 1
ATOM 5935 N N . LEU A 1 857 ? 166.721 128.234 76.422 1.00 96.15 857 LEU A N 1
ATOM 5936 C CA . LEU A 1 857 ? 166.464 126.985 77.131 1.00 95.04 857 LEU A CA 1
ATOM 5937 C C . LEU A 1 857 ? 167.678 126.064 77.080 1.00 95.31 857 LEU A C 1
ATOM 5938 O O . LEU A 1 857 ? 167.987 125.379 78.060 1.00 95.97 857 LEU A O 1
ATOM 5943 N N . ALA A 1 858 ? 168.374 126.027 75.940 1.00 91.42 858 ALA A N 1
ATOM 5944 C CA . ALA A 1 858 ? 169.570 125.197 75.830 1.00 91.09 858 ALA A CA 1
ATOM 5945 C C . ALA A 1 858 ? 170.673 125.685 76.761 1.00 88.63 858 ALA A C 1
ATOM 5946 O O . ALA A 1 858 ? 171.348 124.880 77.415 1.00 88.69 858 ALA A O 1
ATOM 5948 N N . GLU A 1 859 ? 170.878 127.003 76.829 1.00 86.42 859 GLU A N 1
ATOM 5949 C CA . GLU A 1 859 ? 171.862 127.546 77.761 1.00 90.35 859 GLU A CA 1
ATOM 5950 C C . GLU A 1 859 ? 171.468 127.247 79.202 1.00 92.14 859 GLU A C 1
ATOM 5951 O O . GLU A 1 859 ? 172.321 126.912 80.036 1.00 91.91 859 GLU A O 1
ATOM 5957 N N . ASN A 1 860 ? 170.174 127.359 79.509 1.00 96.45 860 ASN A N 1
ATOM 5958 C CA . ASN A 1 860 ? 169.699 127.015 80.843 1.00 93.28 860 ASN A CA 1
ATOM 5959 C C . ASN A 1 860 ? 169.984 125.554 81.161 1.00 92.39 860 ASN A C 1
ATOM 5960 O O . ASN A 1 860 ? 170.414 125.230 82.270 1.00 93.24 860 ASN A O 1
ATOM 5965 N N . ASN A 1 861 ? 169.763 124.660 80.195 1.00 88.25 861 ASN A N 1
ATOM 5966 C CA . ASN A 1 861 ? 170.011 123.238 80.420 1.00 87.44 861 ASN A CA 1
ATOM 5967 C C . ASN A 1 861 ? 171.500 122.955 80.592 1.00 88.18 861 ASN A C 1
ATOM 5968 O O . ASN A 1 861 ? 171.889 122.071 81.365 1.00 89.76 861 ASN A O 1
ATOM 5973 N N . LYS A 1 862 ? 172.350 123.683 79.867 1.00 87.84 862 LYS A N 1
ATOM 5974 C CA . LYS A 1 862 ? 173.789 123.542 80.074 1.00 87.25 862 LYS A CA 1
ATOM 5975 C C . LYS A 1 862 ? 174.181 123.982 81.479 1.00 83.97 862 LYS A C 1
ATOM 5976 O O . LYS A 1 862 ? 175.009 123.336 82.137 1.00 85.33 862 LYS A O 1
ATOM 5982 N N . LEU A 1 863 ? 173.589 125.079 81.955 1.00 81.12 863 LEU A N 1
ATOM 5983 C CA . LEU A 1 863 ? 173.800 125.488 83.340 1.00 82.58 863 LEU A CA 1
ATOM 5984 C C . LEU A 1 863 ? 173.307 124.415 84.304 1.00 80.76 863 LEU A C 1
ATOM 5985 O O . LEU A 1 863 ? 173.938 124.156 85.337 1.00 85.47 863 LEU A O 1
ATOM 5990 N N . CYS A 1 864 ? 172.170 123.791 83.982 1.00 80.53 864 CYS A N 1
ATOM 5991 C CA . CYS A 1 864 ? 171.664 122.673 84.773 1.00 83.23 864 CYS A CA 1
ATOM 5992 C C . CYS A 1 864 ? 172.707 121.576 84.886 1.00 81.91 864 CYS A C 1
ATOM 5993 O O . CYS A 1 864 ? 172.965 121.058 85.977 1.00 85.45 864 CYS A O 1
ATOM 5996 N N . GLU A 1 865 ? 173.294 121.195 83.751 1.00 87.14 865 GLU A N 1
ATOM 5997 C CA . GLU A 1 865 ? 174.274 120.116 83.744 1.00 90.85 865 GLU A CA 1
ATOM 5998 C C . GLU A 1 865 ? 175.506 120.492 84.553 1.00 92.34 865 GLU A C 1
ATOM 5999 O O . GLU A 1 865 ? 176.050 119.661 85.287 1.00 93.66 865 GLU A O 1
ATOM 6005 N N . THR A 1 866 ? 175.954 121.746 84.444 1.00 88.18 866 THR A N 1
ATOM 6006 C CA . THR A 1 866 ? 177.099 122.184 85.240 1.00 85.81 866 THR A CA 1
ATOM 6007 C C . THR A 1 866 ? 176.800 122.104 86.734 1.00 85.70 866 THR A C 1
ATOM 6008 O O . THR A 1 866 ? 177.617 121.599 87.517 1.00 91.10 866 THR A O 1
ATOM 6012 N N . VAL A 1 867 ? 175.626 122.590 87.144 1.00 79.38 867 VAL A N 1
ATOM 6013 C CA . VAL A 1 867 ? 175.273 122.582 88.562 1.00 78.69 867 VAL A CA 1
ATOM 6014 C C . VAL A 1 867 ? 175.150 121.153 89.074 1.00 86.05 867 VAL A C 1
ATOM 6015 O O . VAL A 1 867 ? 175.625 120.825 90.170 1.00 90.58 867 VAL A O 1
ATOM 6019 N N . MET A 1 868 ? 174.511 120.278 88.293 1.00 94.38 868 MET A N 1
ATOM 6020 C CA . MET A 1 868 ? 174.363 118.889 88.713 1.00 94.05 868 MET A CA 1
ATOM 6021 C C . MET A 1 868 ? 175.710 118.185 88.780 1.00 91.05 868 MET A C 1
ATOM 6022 O O . MET A 1 868 ? 175.930 117.342 89.653 1.00 86.55 868 MET A O 1
ATOM 6027 N N . ALA A 1 869 ? 176.619 118.503 87.855 1.00 87.25 869 ALA A N 1
ATOM 6028 C CA . ALA A 1 869 ? 177.958 117.930 87.916 1.00 87.31 869 ALA A CA 1
ATOM 6029 C C . ALA A 1 869 ? 178.680 118.369 89.181 1.00 86.68 869 ALA A C 1
ATOM 6030 O O . ALA A 1 869 ? 179.342 117.559 89.840 1.00 92.24 869 ALA A O 1
ATOM 6032 N N . GLN A 1 870 ? 178.559 119.650 89.540 1.00 75.65 870 GLN A N 1
ATOM 6033 C CA . GLN A 1 870 ? 179.168 120.120 90.781 1.00 78.71 870 GLN A CA 1
ATOM 6034 C C . GLN A 1 870 ? 178.577 119.402 91.990 1.00 80.88 870 GLN A C 1
ATOM 6035 O O . GLN A 1 870 ? 179.310 118.979 92.895 1.00 87.03 870 GLN A O 1
ATOM 6041 N N . ILE A 1 871 ? 177.252 119.245 92.012 1.00 82.39 871 ILE A N 1
ATOM 6042 C CA . ILE A 1 871 ? 176.591 118.580 93.133 1.00 83.27 871 ILE A CA 1
ATOM 6043 C C . ILE A 1 871 ? 177.028 117.123 93.229 1.00 84.55 871 ILE A C 1
ATOM 6044 O O . ILE A 1 871 ? 177.292 116.608 94.322 1.00 92.16 871 ILE A O 1
ATOM 6049 N N . LEU A 1 872 ? 177.109 116.436 92.088 1.00 86.74 872 LEU A N 1
ATOM 6050 C CA . LEU A 1 872 ? 177.527 115.038 92.087 1.00 91.93 872 LEU A CA 1
ATOM 6051 C C . LEU A 1 872 ? 178.979 114.894 92.525 1.00 94.33 872 LEU A C 1
ATOM 6052 O O . LEU A 1 872 ? 179.323 113.947 93.240 1.00 93.37 872 LEU A O 1
ATOM 6057 N N . GLU A 1 873 ? 179.846 115.818 92.103 1.00 90.29 873 GLU A N 1
ATOM 6058 C CA . GLU A 1 873 ? 181.233 115.784 92.554 1.00 86.32 873 GLU A CA 1
ATOM 6059 C C . GLU A 1 873 ? 181.321 115.977 94.063 1.00 83.01 873 GLU A C 1
ATOM 6060 O O . GLU A 1 873 ? 182.094 115.289 94.742 1.00 86.54 873 GLU A O 1
ATOM 6066 N N . HIS A 1 874 ? 180.531 116.907 94.605 1.00 72.30 874 HIS A N 1
ATOM 6067 C CA . HIS A 1 874 ? 180.511 117.095 96.052 1.00 72.83 874 HIS A CA 1
ATOM 6068 C C . HIS A 1 874 ? 179.996 115.848 96.763 1.00 72.84 874 HIS A C 1
ATOM 6069 O O . HIS A 1 874 ? 180.506 115.474 97.826 1.00 81.06 874 HIS A O 1
ATOM 6076 N N . LEU A 1 875 ? 178.981 115.195 96.192 1.00 85.46 875 LEU A N 1
ATOM 6077 C CA . LEU A 1 875 ? 178.463 113.963 96.782 1.00 92.48 875 LEU A CA 1
ATOM 6078 C C . LEU A 1 875 ? 179.517 112.862 96.782 1.00 96.82 875 LEU A C 1
ATOM 6079 O O . LEU A 1 875 ? 179.650 112.120 97.763 1.00 97.03 875 LEU A O 1
ATOM 6084 N N . LYS A 1 876 ? 180.269 112.735 95.687 1.00 90.35 876 LYS A N 1
ATOM 6085 C CA . LYS A 1 876 ? 181.333 111.736 95.635 1.00 84.61 876 LYS A CA 1
ATOM 6086 C C . LYS A 1 876 ? 182.431 112.044 96.646 1.00 80.10 876 LYS A C 1
ATOM 6087 O O . LYS A 1 876 ? 182.973 111.131 97.281 1.00 78.06 876 LYS A O 1
ATOM 6093 N N . THR A 1 877 ? 182.777 113.324 96.808 1.00 87.14 877 THR A N 1
ATOM 6094 C CA . THR A 1 877 ? 183.765 113.687 97.821 1.00 88.76 877 THR A CA 1
ATOM 6095 C C . THR A 1 877 ? 183.263 113.355 99.222 1.00 87.77 877 THR A C 1
ATOM 6096 O O . THR A 1 877 ? 184.025 112.861 100.062 1.00 92.37 877 THR A O 1
ATOM 6100 N N . LEU A 1 878 ? 181.981 113.617 99.492 1.00 88.40 878 LEU A N 1
ATOM 6101 C CA . LEU A 1 878 ? 181.411 113.266 100.790 1.00 91.84 878 LEU A CA 1
ATOM 6102 C C . LEU A 1 878 ? 181.439 111.759 101.014 1.00 94.22 878 LEU A C 1
ATOM 6103 O O . LEU A 1 878 ? 181.729 111.294 102.123 1.00 95.27 878 LEU A O 1
ATOM 6108 N N . ALA A 1 879 ? 181.127 110.982 99.975 1.00 93.75 879 ALA A N 1
ATOM 6109 C CA . ALA A 1 879 ? 181.187 109.528 100.090 1.00 96.37 879 ALA A CA 1
ATOM 6110 C C . ALA A 1 879 ? 182.607 109.058 100.378 1.00 92.60 879 ALA A C 1
ATOM 6111 O O . ALA A 1 879 ? 182.819 108.163 101.205 1.00 84.20 879 ALA A O 1
ATOM 6113 N N . LYS A 1 880 ? 183.594 109.650 99.701 1.00 95.62 880 LYS A N 1
ATOM 6114 C CA . LYS A 1 880 ? 184.989 109.319 99.969 1.00 93.75 880 LYS A CA 1
ATOM 6115 C C . LYS A 1 880 ? 185.434 109.773 101.354 1.00 93.71 880 LYS A C 1
ATOM 6116 O O . LYS A 1 880 ? 186.394 109.215 101.896 1.00 95.43 880 LYS A O 1
ATOM 6122 N N . ASP A 1 881 ? 184.762 110.768 101.934 1.00 95.70 881 ASP A N 1
ATOM 6123 C CA . ASP A 1 881 ? 185.101 111.250 103.267 1.00 97.29 881 ASP A CA 1
ATOM 6124 C C . ASP A 1 881 ? 184.509 110.393 104.379 1.00 96.25 881 ASP A C 1
ATOM 6125 O O . ASP A 1 881 ? 184.777 110.668 105.554 1.00 94.63 881 ASP A O 1
ATOM 6130 N N . GLU A 1 882 ? 183.705 109.385 104.040 1.00 95.33 882 GLU A N 1
ATOM 6131 C CA . GLU A 1 882 ? 183.082 108.430 104.954 1.00 97.04 882 GLU A CA 1
ATOM 6132 C C . GLU A 1 882 ? 182.042 109.065 105.869 1.00 99.06 882 GLU A C 1
ATOM 6133 O O . GLU A 1 882 ? 181.556 108.392 106.786 1.00 100.65 882 GLU A O 1
ATOM 6139 N N . ALA A 1 883 ? 181.681 110.332 105.659 1.00 93.70 883 ALA A N 1
ATOM 6140 C CA . ALA A 1 883 ? 180.622 110.979 106.434 1.00 92.43 883 ALA A CA 1
ATOM 6141 C C . ALA A 1 883 ? 179.283 110.632 105.788 1.00 89.67 883 ALA A C 1
ATOM 6142 O O . ALA A 1 883 ? 178.728 111.375 104.975 1.00 93.66 883 ALA A O 1
ATOM 6144 N N . LEU A 1 884 ? 178.756 109.466 106.169 1.00 91.73 884 LEU A N 1
ATOM 6145 C CA . LEU A 1 884 ? 177.565 108.927 105.525 1.00 95.57 884 LEU A CA 1
ATOM 6146 C C . LEU A 1 884 ? 176.281 109.640 105.932 1.00 95.75 884 LEU A C 1
ATOM 6147 O O . LEU A 1 884 ? 175.321 109.633 105.157 1.00 96.70 884 LEU A O 1
ATOM 6152 N N . LYS A 1 885 ? 176.234 110.244 107.121 1.00 89.44 885 LYS A N 1
ATOM 6153 C CA . LYS A 1 885 ? 175.028 110.957 107.537 1.00 87.66 885 LYS A CA 1
ATOM 6154 C C . LYS A 1 885 ? 174.767 112.163 106.641 1.00 88.53 885 LYS A C 1
ATOM 6155 O O . LYS A 1 885 ? 173.652 112.347 106.131 1.00 92.79 885 LYS A O 1
ATOM 6161 N N . ARG A 1 886 ? 175.792 112.995 106.437 1.00 94.34 886 ARG A N 1
ATOM 6162 C CA . ARG A 1 886 ? 175.643 114.147 105.557 1.00 99.38 886 ARG A CA 1
ATOM 6163 C C . ARG A 1 886 ? 175.358 113.709 104.127 1.00 99.90 886 ARG A C 1
ATOM 6164 O O . ARG A 1 886 ? 174.545 114.328 103.435 1.00 102.40 886 ARG A O 1
ATOM 6172 N N . GLN A 1 887 ? 176.016 112.643 103.668 1.00 99.68 887 GLN A N 1
ATOM 6173 C CA . GLN A 1 887 ? 175.771 112.150 102.316 1.00 101.09 887 GLN A CA 1
ATOM 6174 C C . GLN A 1 887 ? 174.323 111.704 102.148 1.00 99.47 887 GLN A C 1
ATOM 6175 O O . GLN A 1 887 ? 173.687 111.991 101.127 1.00 103.58 887 GLN A O 1
ATOM 6181 N N . SER A 1 888 ? 173.784 111.000 103.146 1.00 91.15 888 SER A N 1
ATOM 6182 C CA . SER A 1 888 ? 172.395 110.555 103.079 1.00 92.91 888 SER A CA 1
ATOM 6183 C C . SER A 1 888 ? 171.434 111.737 103.086 1.00 94.07 888 SER A C 1
ATOM 6184 O O . SER A 1 888 ? 170.448 111.750 102.337 1.00 97.20 888 SER A O 1
ATOM 6187 N N . SER A 1 889 ? 171.696 112.736 103.934 1.00 87.32 889 SER A N 1
ATOM 6188 C CA . SER A 1 889 ? 170.837 113.918 103.961 1.00 89.76 889 SER A CA 1
ATOM 6189 C C . SER A 1 889 ? 170.870 114.645 102.620 1.00 91.29 889 SER A C 1
ATOM 6190 O O . SER A 1 889 ? 169.828 115.063 102.097 1.00 92.99 889 SER A O 1
ATOM 6193 N N . LEU A 1 890 ? 172.066 114.791 102.046 1.00 87.44 890 LEU A N 1
ATOM 6194 C CA . LEU A 1 890 ? 172.209 115.424 100.739 1.00 86.21 890 LEU A CA 1
ATOM 6195 C C . LEU A 1 890 ? 171.460 114.651 99.662 1.00 88.71 890 LEU A C 1
ATOM 6196 O O . LEU A 1 890 ? 170.776 115.248 98.823 1.00 94.46 890 LEU A O 1
ATOM 6201 N N . GLY A 1 891 ? 171.575 113.322 99.671 1.00 95.39 891 GLY A N 1
ATOM 6202 C CA . GLY A 1 891 ? 170.878 112.523 98.678 1.00 96.85 891 GLY A CA 1
ATOM 6203 C C . GLY A 1 891 ? 169.370 112.621 98.800 1.00 96.32 891 GLY A C 1
ATOM 6204 O O . GLY A 1 891 ? 168.664 112.738 97.794 1.00 96.21 891 GLY A O 1
ATOM 6205 N N . LEU A 1 892 ? 168.855 112.580 100.032 1.00 100.72 892 LEU A N 1
ATOM 6206 C CA . LEU A 1 892 ? 167.414 112.704 100.232 1.00 102.59 892 LEU A CA 1
ATOM 6207 C C . LEU A 1 892 ? 166.912 114.071 99.782 1.00 102.86 892 LEU A C 1
ATOM 6208 O O . LEU A 1 892 ? 165.873 114.172 99.114 1.00 104.88 892 LEU A O 1
ATOM 6213 N N . SER A 1 893 ? 167.643 115.136 100.125 1.00 91.25 893 SER A N 1
ATOM 6214 C CA . SER A 1 893 ? 167.234 116.472 99.706 1.00 92.59 893 SER A CA 1
ATOM 6215 C C . SER A 1 893 ? 167.281 116.619 98.189 1.00 90.68 893 SER A C 1
ATOM 6216 O O . SER A 1 893 ? 166.395 117.243 97.592 1.00 86.92 893 SER A O 1
ATOM 6219 N N . PHE A 1 894 ? 168.305 116.052 97.546 1.00 91.19 894 PHE A N 1
ATOM 6220 C CA . PHE A 1 894 ? 168.401 116.140 96.093 1.00 87.63 894 PHE A CA 1
ATOM 6221 C C . PHE A 1 894 ? 167.285 115.352 95.416 1.00 86.88 894 PHE A C 1
ATOM 6222 O O . PHE A 1 894 ? 166.744 115.786 94.392 1.00 90.28 894 PHE A O 1
ATOM 6230 N N . PHE A 1 895 ? 166.933 114.187 95.966 1.00 101.55 895 PHE A N 1
ATOM 6231 C CA . PHE A 1 895 ? 165.807 113.432 95.426 1.00 104.41 895 PHE A CA 1
ATOM 6232 C C . PHE A 1 895 ? 164.505 114.208 95.581 1.00 102.12 895 PHE A C 1
ATOM 6233 O O . PHE A 1 895 ? 163.658 114.202 94.679 1.00 105.27 895 PHE A O 1
ATOM 6241 N N . ASN A 1 896 ? 164.327 114.881 96.721 1.00 91.37 896 ASN A N 1
ATOM 6242 C CA . ASN A 1 896 ? 163.148 115.722 96.902 1.00 92.97 896 ASN A CA 1
ATOM 6243 C C . ASN A 1 896 ? 163.118 116.852 95.879 1.00 93.79 896 ASN A C 1
ATOM 6244 O O . ASN A 1 896 ? 162.061 117.167 95.320 1.00 95.73 896 ASN A O 1
ATOM 6249 N N . SER A 1 897 ? 164.273 117.468 95.616 1.00 86.77 897 SER A N 1
ATOM 6250 C CA . SER A 1 897 ? 164.341 118.529 94.614 1.00 84.09 897 SER A CA 1
ATOM 6251 C C . SER A 1 897 ? 163.986 118.007 93.225 1.00 79.87 897 SER A C 1
ATOM 6252 O O . SER A 1 897 ? 163.264 118.670 92.467 1.00 81.74 897 SER A O 1
ATOM 6255 N N . ILE A 1 898 ? 164.496 116.825 92.873 1.00 80.94 898 ILE A N 1
ATOM 6256 C CA . ILE A 1 898 ? 164.187 116.232 91.574 1.00 84.65 898 ILE A CA 1
ATOM 6257 C C . ILE A 1 898 ? 162.696 115.937 91.465 1.00 86.31 898 ILE A C 1
ATOM 6258 O O . ILE A 1 898 ? 162.071 116.188 90.428 1.00 89.77 898 ILE A O 1
ATOM 6263 N N . LEU A 1 899 ? 162.102 115.401 92.534 1.00 87.94 899 LEU A N 1
ATOM 6264 C CA . LEU A 1 899 ? 160.659 115.182 92.542 1.00 86.71 899 LEU A CA 1
ATOM 6265 C C . LEU A 1 899 ? 159.906 116.497 92.378 1.00 88.64 899 LEU A C 1
ATOM 6266 O O . LEU A 1 899 ? 158.854 116.544 91.729 1.00 92.73 899 LEU A O 1
ATOM 6271 N N . ALA A 1 900 ? 160.429 117.576 92.964 1.00 82.12 900 ALA A N 1
ATOM 6272 C CA . ALA A 1 900 ? 159.790 118.881 92.834 1.00 83.64 900 ALA A CA 1
ATOM 6273 C C . ALA A 1 900 ? 159.798 119.365 91.392 1.00 84.07 900 ALA A C 1
ATOM 6274 O O . ALA A 1 900 ? 158.754 119.733 90.841 1.00 84.00 900 ALA A O 1
ATOM 6276 N N . HIS A 1 901 ? 160.970 119.371 90.761 1.00 74.84 901 HIS A N 1
ATOM 6277 C CA . HIS A 1 901 ? 161.113 120.090 89.502 1.00 70.17 901 HIS A CA 1
ATOM 6278 C C . HIS A 1 901 ? 161.618 119.202 88.373 1.00 74.56 901 HIS A C 1
ATOM 6279 O O . HIS A 1 901 ? 161.222 119.380 87.217 1.00 75.15 901 HIS A O 1
ATOM 6286 N N . GLY A 1 902 ? 162.496 118.255 88.692 1.00 88.64 902 GLY A N 1
ATOM 6287 C CA . GLY A 1 902 ? 163.030 117.363 87.683 1.00 88.72 902 GLY A CA 1
ATOM 6288 C C . GLY A 1 902 ? 161.962 116.537 86.995 1.00 91.18 902 GLY A C 1
ATOM 6289 O O . GLY A 1 902 ? 161.121 115.922 87.657 1.00 92.57 902 GLY A O 1
ATOM 6290 N N . ASP A 1 903 ? 161.985 116.518 85.665 1.00 93.93 903 ASP A N 1
ATOM 6291 C CA . ASP A 1 903 ? 161.004 115.766 84.885 1.00 93.82 903 ASP A CA 1
ATOM 6292 C C . ASP A 1 903 ? 161.305 114.280 85.026 1.00 93.03 903 ASP A C 1
ATOM 6293 O O . ASP A 1 903 ? 162.253 113.764 84.431 1.00 95.44 903 ASP A O 1
ATOM 6298 N N . LEU A 1 904 ? 160.491 113.584 85.823 1.00 88.16 904 LEU A N 1
ATOM 6299 C CA . LEU A 1 904 ? 160.685 112.153 86.024 1.00 88.57 904 LEU A CA 1
ATOM 6300 C C . LEU A 1 904 ? 160.377 111.344 84.771 1.00 88.77 904 LEU A C 1
ATOM 6301 O O . LEU A 1 904 ? 160.729 110.161 84.711 1.00 92.02 904 LEU A O 1
ATOM 6306 N N . ARG A 1 905 ? 159.723 111.951 83.777 1.00 88.84 905 ARG A N 1
ATOM 6307 C CA . ARG A 1 905 ? 159.446 111.245 82.530 1.00 90.40 905 ARG A CA 1
ATOM 6308 C C . ARG A 1 905 ? 160.736 110.874 81.809 1.00 90.60 905 ARG A C 1
ATOM 6309 O O . ARG A 1 905 ? 160.834 109.794 81.213 1.00 89.23 905 ARG A O 1
ATOM 6317 N N . ASN A 1 906 ? 161.730 111.760 81.840 1.00 101.69 906 ASN A N 1
ATOM 6318 C CA . ASN A 1 906 ? 163.016 111.471 81.218 1.00 103.91 906 ASN A CA 1
ATOM 6319 C C . ASN A 1 906 ? 163.665 110.264 81.885 1.00 102.33 906 ASN A C 1
ATOM 6320 O O . ASN A 1 906 ? 163.716 110.169 83.115 1.00 101.94 906 ASN A O 1
ATOM 6325 N N . ASN A 1 907 ? 164.159 109.336 81.061 1.00 88.96 907 ASN A N 1
ATOM 6326 C CA . ASN A 1 907 ? 164.713 108.092 81.590 1.00 87.36 907 ASN A CA 1
ATOM 6327 C C . ASN A 1 907 ? 165.976 108.341 82.405 1.00 85.13 907 ASN A C 1
ATOM 6328 O O . ASN A 1 907 ? 166.151 107.760 83.483 1.00 85.24 907 ASN A O 1
ATOM 6333 N N . LYS A 1 908 ? 166.872 109.197 81.906 1.00 94.65 908 LYS A N 1
ATOM 6334 C CA . LYS A 1 908 ? 168.134 109.440 82.599 1.00 101.63 908 LYS A CA 1
ATOM 6335 C C . LYS A 1 908 ? 167.902 110.105 83.951 1.00 103.03 908 LYS A C 1
ATOM 6336 O O . LYS A 1 908 ? 168.513 109.727 84.957 1.00 102.98 908 LYS A O 1
ATOM 6342 N N . LEU A 1 909 ? 167.011 111.098 83.994 1.00 99.34 909 LEU A N 1
ATOM 6343 C CA . LEU A 1 909 ? 166.740 111.790 85.250 1.00 99.84 909 LEU A CA 1
ATOM 6344 C C . LEU A 1 909 ? 166.028 110.878 86.242 1.00 100.63 909 LEU A C 1
ATOM 6345 O O . LEU A 1 909 ? 166.303 110.927 87.447 1.00 99.96 909 LEU A O 1
ATOM 6350 N N . ASN A 1 910 ? 165.111 110.038 85.755 1.00 95.10 910 ASN A N 1
ATOM 6351 C CA . ASN A 1 910 ? 164.453 109.075 86.633 1.00 90.89 910 ASN A CA 1
ATOM 6352 C C . ASN A 1 910 ? 165.456 108.079 87.201 1.00 90.38 910 ASN A C 1
ATOM 6353 O O . ASN A 1 910 ? 165.396 107.732 88.387 1.00 91.01 910 ASN A O 1
ATOM 6358 N N . GLN A 1 911 ? 166.387 107.607 86.367 1.00 92.95 911 GLN A N 1
ATOM 6359 C CA . GLN A 1 911 ? 167.427 106.705 86.850 1.00 95.98 911 GLN A CA 1
ATOM 6360 C C . GLN A 1 911 ? 168.309 107.388 87.886 1.00 99.23 911 GLN A C 1
ATOM 6361 O O . GLN A 1 911 ? 168.686 106.776 88.892 1.00 100.01 911 GLN A O 1
ATOM 6367 N N . LEU A 1 912 ? 168.653 108.657 87.653 1.00 103.82 912 LEU A N 1
ATOM 6368 C CA . LEU A 1 912 ? 169.446 109.400 88.628 1.00 102.87 912 LEU A CA 1
ATOM 6369 C C . LEU A 1 912 ? 168.707 109.530 89.954 1.00 99.94 912 LEU A C 1
ATOM 6370 O O . LEU A 1 912 ? 169.300 109.350 91.024 1.00 98.84 912 LEU A O 1
ATOM 6375 N N . SER A 1 913 ? 167.409 109.840 89.903 1.00 100.46 913 SER A N 1
ATOM 6376 C CA . SER A 1 913 ? 166.624 109.961 91.128 1.00 101.50 913 SER A CA 1
ATOM 6377 C C . SER A 1 913 ? 166.541 108.630 91.867 1.00 101.56 913 SER A C 1
ATOM 6378 O O . SER A 1 913 ? 166.640 108.588 93.100 1.00 102.01 913 SER A O 1
ATOM 6381 N N . VAL A 1 914 ? 166.355 107.532 91.130 1.00 103.90 914 VAL A N 1
ATOM 6382 C CA . VAL A 1 914 ? 166.309 106.213 91.755 1.00 106.90 914 VAL A CA 1
ATOM 6383 C C . VAL A 1 914 ? 167.645 105.889 92.412 1.00 104.47 914 VAL A C 1
ATOM 6384 O O . VAL A 1 914 ? 167.693 105.361 93.531 1.00 100.77 914 VAL A O 1
ATOM 6388 N N . ASN A 1 915 ? 168.750 106.200 91.730 1.00 105.67 915 ASN A N 1
ATOM 6389 C CA . ASN A 1 915 ? 170.070 105.957 92.301 1.00 106.99 915 ASN A CA 1
ATOM 6390 C C . ASN A 1 915 ? 170.286 106.781 93.564 1.00 105.92 915 ASN A C 1
ATOM 6391 O O . ASN A 1 915 ? 170.851 106.287 94.546 1.00 107.65 915 ASN A O 1
ATOM 6396 N N . LEU A 1 916 ? 169.849 108.042 93.554 1.00 101.86 916 LEU A N 1
ATOM 6397 C CA . LEU A 1 916 ? 169.994 108.882 94.740 1.00 104.03 916 LEU A CA 1
ATOM 6398 C C . LEU A 1 916 ? 169.160 108.355 95.900 1.00 102.89 916 LEU A C 1
ATOM 6399 O O . LEU A 1 916 ? 169.615 108.355 97.050 1.00 104.10 916 LEU A O 1
ATOM 6404 N N . TRP A 1 917 ? 167.933 107.908 95.621 1.00 104.83 917 TRP A N 1
ATOM 6405 C CA . TRP A 1 917 ? 167.103 107.330 96.675 1.00 105.76 917 TRP A CA 1
ATOM 6406 C C . TRP A 1 917 ? 167.740 106.069 97.246 1.00 103.41 917 TRP A C 1
ATOM 6407 O O . TRP A 1 917 ? 167.746 105.863 98.467 1.00 103.44 917 TRP A O 1
ATOM 6418 N N . HIS A 1 918 ? 168.284 105.215 96.376 1.00 101.76 918 HIS A N 1
ATOM 6419 C CA . HIS A 1 918 ? 168.953 104.005 96.844 1.00 106.01 918 HIS A CA 1
ATOM 6420 C C . HIS A 1 918 ? 170.175 104.342 97.689 1.00 104.97 918 HIS A C 1
ATOM 6421 O O . HIS A 1 918 ? 170.416 103.711 98.722 1.00 107.75 918 HIS A O 1
ATOM 6428 N N . LEU A 1 919 ? 170.957 105.339 97.266 1.00 109.24 919 LEU A N 1
ATOM 6429 C CA . LEU A 1 919 ? 172.123 105.749 98.042 1.00 112.30 919 LEU A CA 1
ATOM 6430 C C . LEU A 1 919 ? 171.715 106.301 99.402 1.00 113.57 919 LEU A C 1
ATOM 6431 O O . LEU A 1 919 ? 172.366 106.020 100.416 1.00 112.79 919 LEU A O 1
ATOM 6436 N N . ALA A 1 920 ? 170.645 107.098 99.442 1.00 112.94 920 ALA A N 1
ATOM 6437 C CA . ALA A 1 920 ? 170.170 107.642 100.710 1.00 112.52 920 ALA A CA 1
ATOM 6438 C C . ALA A 1 920 ? 169.700 106.536 101.645 1.00 111.23 920 ALA A C 1
ATOM 6439 O O . ALA A 1 920 ? 169.985 106.567 102.848 1.00 109.81 920 ALA A O 1
ATOM 6441 N N . GLN A 1 921 ? 168.977 105.547 101.112 1.00 108.65 921 GLN A N 1
ATOM 6442 C CA . GLN A 1 921 ? 168.499 104.452 101.949 1.00 109.54 921 GLN A CA 1
ATOM 6443 C C . GLN A 1 921 ? 169.608 103.477 102.328 1.00 113.61 921 GLN A C 1
ATOM 6444 O O . GLN A 1 921 ? 169.459 102.742 103.310 1.00 113.12 921 GLN A O 1
ATOM 6450 N N . ARG A 1 922 ? 170.709 103.452 101.572 1.00 113.90 922 ARG A N 1
ATOM 6451 C CA . ARG A 1 922 ? 171.802 102.533 101.876 1.00 111.48 922 ARG A CA 1
ATOM 6452 C C . ARG A 1 922 ? 172.450 102.854 103.217 1.00 109.08 922 ARG A C 1
ATOM 6453 O O . ARG A 1 922 ? 172.766 101.945 103.993 1.00 108.03 922 ARG A O 1
ATOM 6461 N N . HIS A 1 923 ? 172.657 104.135 103.508 1.00 103.89 923 HIS A N 1
ATOM 6462 C CA . HIS A 1 923 ? 173.323 104.576 104.727 1.00 105.46 923 HIS A CA 1
ATOM 6463 C C . HIS A 1 923 ? 172.343 105.270 105.666 1.00 104.29 923 HIS A C 1
ATOM 6464 O O . HIS A 1 923 ? 172.698 106.206 106.385 1.00 105.03 923 HIS A O 1
ATOM 6471 N N . GLY A 1 924 ? 171.095 104.812 105.671 1.00 100.33 924 GLY A N 1
ATOM 6472 C CA . GLY A 1 924 ? 170.076 105.382 106.533 1.00 100.07 924 GLY A CA 1
ATOM 6473 C C . GLY A 1 924 ? 169.689 106.799 106.160 1.00 105.54 924 GLY A C 1
ATOM 6474 O O . GLY A 1 924 ? 169.936 107.739 106.916 1.00 108.97 924 GLY A O 1
ATOM 6475 N N . GLY B 2 3 ? 135.200 121.276 121.704 1.00 70.65 3 GLY B N 1
ATOM 6476 C CA . GLY B 2 3 ? 136.361 122.123 121.906 1.00 75.07 3 GLY B CA 1
ATOM 6477 C C . GLY B 2 3 ? 136.678 123.000 120.711 1.00 78.84 3 GLY B C 1
ATOM 6478 O O . GLY B 2 3 ? 136.880 122.506 119.602 1.00 79.52 3 GLY B O 1
ATOM 6479 N N . HIS B 2 4 ? 136.720 124.310 120.937 1.00 74.81 4 HIS B N 1
ATOM 6480 C CA . HIS B 2 4 ? 137.009 125.283 119.894 1.00 69.70 4 HIS B CA 1
ATOM 6481 C C . HIS B 2 4 ? 138.292 126.026 120.231 1.00 74.10 4 HIS B C 1
ATOM 6482 O O . HIS B 2 4 ? 138.434 126.557 121.337 1.00 77.22 4 HIS B O 1
ATOM 6489 N N . ARG B 2 5 ? 139.219 126.060 119.278 1.00 73.16 5 ARG B N 1
ATOM 6490 C CA . ARG B 2 5 ? 140.468 126.797 119.412 1.00 73.56 5 ARG B CA 1
ATOM 6491 C C . ARG B 2 5 ? 140.514 127.886 118.351 1.00 78.86 5 ARG B C 1
ATOM 6492 O O . ARG B 2 5 ? 140.237 127.622 117.177 1.00 78.63 5 ARG B O 1
ATOM 6500 N N . LEU B 2 6 ? 140.867 129.101 118.765 1.00 72.31 6 LEU B N 1
ATOM 6501 C CA . LEU B 2 6 ? 140.890 130.262 117.884 1.00 63.62 6 LEU B CA 1
ATOM 6502 C C . LEU B 2 6 ? 142.333 130.710 117.699 1.00 64.07 6 LEU B C 1
ATOM 6503 O O . LEU B 2 6 ? 143.028 131.004 118.679 1.00 64.20 6 LEU B O 1
ATOM 6508 N N . VAL B 2 7 ? 142.775 130.774 116.445 1.00 69.21 7 VAL B N 1
ATOM 6509 C CA . VAL B 2 7 ? 144.137 131.166 116.109 1.00 64.61 7 VAL B CA 1
ATOM 6510 C C . VAL B 2 7 ? 144.084 132.339 115.141 1.00 71.04 7 VAL B C 1
ATOM 6511 O O . VAL B 2 7 ? 143.230 132.400 114.254 1.00 77.27 7 VAL B O 1
ATOM 6515 N N . LEU B 2 8 ? 145.008 133.274 115.321 1.00 63.52 8 LEU B N 1
ATOM 6516 C CA . LEU B 2 8 ? 145.126 134.467 114.490 1.00 54.16 8 LEU B CA 1
ATOM 6517 C C . LEU B 2 8 ? 146.343 134.292 113.591 1.00 52.80 8 LEU B C 1
ATOM 6518 O O . LEU B 2 8 ? 147.480 134.459 114.039 1.00 67.00 8 LEU B O 1
ATOM 6523 N N . VAL B 2 9 ? 146.109 133.926 112.336 1.00 46.58 9 VAL B N 1
ATOM 6524 C CA . VAL B 2 9 ? 147.167 133.863 111.339 1.00 45.73 9 VAL B CA 1
ATOM 6525 C C . VAL B 2 9 ? 147.344 135.256 110.755 1.00 47.77 9 VAL B C 1
ATOM 6526 O O . VAL B 2 9 ? 146.388 135.859 110.248 1.00 63.38 9 VAL B O 1
ATOM 6530 N N . LEU B 2 10 ? 148.568 135.767 110.822 1.00 47.89 10 LEU B N 1
ATOM 6531 C CA . LEU B 2 10 ? 148.855 137.156 110.506 1.00 45.35 10 LEU B CA 1
ATOM 6532 C C . LEU B 2 10 ? 150.091 137.178 109.619 1.00 57.10 10 LEU B C 1
ATOM 6533 O O . LEU B 2 10 ? 150.510 136.148 109.085 1.00 68.21 10 LEU B O 1
ATOM 6538 N N . GLY B 2 11 ? 150.669 138.356 109.448 1.00 57.01 11 GLY B N 1
ATOM 6539 C CA . GLY B 2 11 ? 151.951 138.454 108.783 1.00 52.39 11 GLY B CA 1
ATOM 6540 C C . GLY B 2 11 ? 152.094 139.751 108.025 1.00 54.16 11 GLY B C 1
ATOM 6541 O O . GLY B 2 11 ? 151.117 140.396 107.646 1.00 66.17 11 GLY B O 1
ATOM 6542 N N . ASP B 2 12 ? 153.355 140.123 107.818 1.00 47.42 12 ASP B N 1
ATOM 6543 C CA . ASP B 2 12 ? 153.726 141.232 106.947 1.00 43.36 12 ASP B CA 1
ATOM 6544 C C . ASP B 2 12 ? 153.143 142.552 107.432 1.00 48.69 12 ASP B C 1
ATOM 6545 O O . ASP B 2 12 ? 152.642 143.361 106.649 1.00 55.84 12 ASP B O 1
ATOM 6550 N N . LEU B 2 13 ? 153.200 142.773 108.744 1.00 50.91 13 LEU B N 1
ATOM 6551 C CA . LEU B 2 13 ? 152.798 144.065 109.284 1.00 49.36 13 LEU B CA 1
ATOM 6552 C C . LEU B 2 13 ? 153.712 145.171 108.772 1.00 54.82 13 LEU B C 1
ATOM 6553 O O . LEU B 2 13 ? 153.245 146.237 108.356 1.00 58.01 13 LEU B O 1
ATOM 6558 N N . HIS B 2 14 ? 155.022 144.928 108.798 1.00 56.00 14 HIS B N 1
ATOM 6559 C CA . HIS B 2 14 ? 156.040 145.844 108.290 1.00 47.28 14 HIS B CA 1
ATOM 6560 C C . HIS B 2 14 ? 155.997 147.209 108.967 1.00 52.99 14 HIS B C 1
ATOM 6561 O O . HIS B 2 14 ? 156.450 148.203 108.393 1.00 65.28 14 HIS B O 1
ATOM 6568 N N . ILE B 2 15 ? 155.465 147.282 110.176 1.00 46.64 15 ILE B N 1
ATOM 6569 C CA . ILE B 2 15 ? 155.443 148.552 110.908 1.00 48.79 15 ILE B CA 1
ATOM 6570 C C . ILE B 2 15 ? 156.831 148.825 111.476 1.00 54.70 15 ILE B C 1
ATOM 6571 O O . ILE B 2 15 ? 157.402 147.950 112.149 1.00 58.40 15 ILE B O 1
ATOM 6576 N N . PRO B 2 16 ? 157.414 150.008 111.247 1.00 53.40 16 PRO B N 1
ATOM 6577 C CA . PRO B 2 16 ? 156.910 151.132 110.472 1.00 47.71 16 PRO B CA 1
ATOM 6578 C C . PRO B 2 16 ? 157.651 151.271 109.159 1.00 45.87 16 PRO B C 1
ATOM 6579 O O . PRO B 2 16 ? 157.642 152.333 108.545 1.00 52.44 16 PRO B O 1
ATOM 6583 N N . HIS B 2 17 ? 158.318 150.206 108.717 1.00 43.02 17 HIS B N 1
ATOM 6584 C CA . HIS B 2 17 ? 159.132 150.293 107.513 1.00 42.34 17 HIS B CA 1
ATOM 6585 C C . HIS B 2 17 ? 158.294 150.632 106.290 1.00 43.19 17 HIS B C 1
ATOM 6586 O O . HIS B 2 17 ? 158.773 151.321 105.383 1.00 55.22 17 HIS B O 1
ATOM 6593 N N . ARG B 2 18 ? 157.049 150.165 106.241 1.00 38.01 18 ARG B N 1
ATOM 6594 C CA . ARG B 2 18 ? 156.189 150.454 105.102 1.00 46.50 18 ARG B CA 1
ATOM 6595 C C . ARG B 2 18 ? 154.792 150.936 105.463 1.00 49.51 18 ARG B C 1
ATOM 6596 O O . ARG B 2 18 ? 154.125 151.501 104.593 1.00 49.12 18 ARG B O 1
ATOM 6604 N N . CYS B 2 19 ? 154.319 150.738 106.690 1.00 56.77 19 CYS B N 1
ATOM 6605 C CA . CYS B 2 19 ? 152.986 151.178 107.075 1.00 59.59 19 CYS B CA 1
ATOM 6606 C C . CYS B 2 19 ? 153.034 151.724 108.492 1.00 57.41 19 CYS B C 1
ATOM 6607 O O . CYS B 2 19 ? 153.744 151.189 109.346 1.00 66.92 19 CYS B O 1
ATOM 6610 N N . ASN B 2 20 ? 152.278 152.797 108.731 1.00 54.52 20 ASN B N 1
ATOM 6611 C CA . ASN B 2 20 ? 152.303 153.443 110.039 1.00 52.95 20 ASN B CA 1
ATOM 6612 C C . ASN B 2 20 ? 151.720 152.542 111.118 1.00 63.26 20 ASN B C 1
ATOM 6613 O O . ASN B 2 20 ? 152.250 152.478 112.232 1.00 67.55 20 ASN B O 1
ATOM 6618 N N . SER B 2 21 ? 150.624 151.856 110.814 1.00 62.17 21 SER B N 1
ATOM 6619 C CA . SER B 2 21 ? 150.000 150.917 111.739 1.00 57.52 21 SER B CA 1
ATOM 6620 C C . SER B 2 21 ? 148.988 150.092 110.956 1.00 58.33 21 SER B C 1
ATOM 6621 O O . SER B 2 21 ? 148.836 150.247 109.741 1.00 61.39 21 SER B O 1
ATOM 6624 N N . LEU B 2 22 ? 148.287 149.214 111.670 1.00 53.34 22 LEU B N 1
ATOM 6625 C CA . LEU B 2 22 ? 147.257 148.404 111.055 1.00 52.99 22 LEU B CA 1
ATOM 6626 C C . LEU B 2 22 ? 146.121 149.300 110.577 1.00 51.84 22 LEU B C 1
ATOM 6627 O O . LEU B 2 22 ? 145.981 150.436 111.039 1.00 59.15 22 LEU B O 1
ATOM 6632 N N . PRO B 2 23 ? 145.307 148.825 109.636 1.00 44.76 23 PRO B N 1
ATOM 6633 C CA . PRO B 2 23 ? 144.108 149.583 109.272 1.00 46.23 23 PRO B CA 1
ATOM 6634 C C . PRO B 2 23 ? 143.242 149.811 110.501 1.00 49.84 23 PRO B C 1
ATOM 6635 O O . PRO B 2 23 ? 143.145 148.952 111.380 1.00 57.11 23 PRO B O 1
ATOM 6639 N N . ALA B 2 24 ? 142.627 150.995 110.561 1.00 47.51 24 ALA B N 1
ATOM 6640 C CA . ALA B 2 24 ? 141.966 151.438 111.785 1.00 50.56 24 ALA B CA 1
ATOM 6641 C C . ALA B 2 24 ? 140.925 150.436 112.263 1.00 54.28 24 ALA B C 1
ATOM 6642 O O . ALA B 2 24 ? 140.780 150.208 113.469 1.00 56.16 24 ALA B O 1
ATOM 6644 N N . LYS B 2 25 ? 140.193 149.823 111.333 1.00 53.76 25 LYS B N 1
ATOM 6645 C CA . LYS B 2 25 ? 139.159 148.874 111.728 1.00 50.66 25 LYS B CA 1
ATOM 6646 C C . LYS B 2 25 ? 139.757 147.622 112.355 1.00 58.52 25 LYS B C 1
ATOM 6647 O O . LYS B 2 25 ? 139.228 147.105 113.345 1.00 63.66 25 LYS B O 1
ATOM 6653 N N . PHE B 2 26 ? 140.865 147.126 111.801 1.00 59.33 26 PHE B N 1
ATOM 6654 C CA . PHE B 2 26 ? 141.406 145.846 112.248 1.00 51.85 26 PHE B CA 1
ATOM 6655 C C . PHE B 2 26 ? 141.785 145.873 113.722 1.00 56.49 26 PHE B C 1
ATOM 6656 O O . PHE B 2 26 ? 141.783 144.827 114.381 1.00 65.62 26 PHE B O 1
ATOM 6664 N N . LYS B 2 27 ? 142.115 147.048 114.259 1.00 51.57 27 LYS B N 1
ATOM 6665 C CA . LYS B 2 27 ? 142.343 147.152 115.694 1.00 55.91 27 LYS B CA 1
ATOM 6666 C C . LYS B 2 27 ? 141.041 146.982 116.466 1.00 61.08 27 LYS B C 1
ATOM 6667 O O . LYS B 2 27 ? 141.032 146.429 117.571 1.00 65.34 27 LYS B O 1
ATOM 6673 N N . LYS B 2 28 ? 139.929 147.458 115.900 1.00 67.53 28 LYS B N 1
ATOM 6674 C CA . LYS B 2 28 ? 138.638 147.324 116.567 1.00 70.73 28 LYS B CA 1
ATOM 6675 C C . LYS B 2 28 ? 138.132 145.887 116.506 1.00 69.68 28 LYS B C 1
ATOM 6676 O O . LYS B 2 28 ? 137.605 145.361 117.494 1.00 66.75 28 LYS B O 1
ATOM 6682 N N . LEU B 2 29 ? 138.281 145.236 115.351 1.00 60.85 29 LEU B N 1
ATOM 6683 C CA . LEU B 2 29 ? 137.835 143.854 115.209 1.00 55.49 29 LEU B CA 1
ATOM 6684 C C . LEU B 2 29 ? 138.677 142.882 116.023 1.00 59.79 29 LEU B C 1
ATOM 6685 O O . LEU B 2 29 ? 138.293 141.717 116.159 1.00 67.19 29 LEU B O 1
ATOM 6690 N N . LEU B 2 30 ? 139.809 143.326 116.558 1.00 49.12 30 LEU B N 1
ATOM 6691 C CA . LEU B 2 30 ? 140.676 142.488 117.374 1.00 50.19 30 LEU B CA 1
ATOM 6692 C C . LEU B 2 30 ? 140.575 142.948 118.822 1.00 55.51 30 LEU B C 1
ATOM 6693 O O . LEU B 2 30 ? 140.815 144.122 119.121 1.00 60.08 30 LEU B O 1
ATOM 6698 N N . VAL B 2 31 ? 140.223 142.030 119.716 1.00 57.88 31 VAL B N 1
ATOM 6699 C CA . VAL B 2 31 ? 140.037 142.375 121.122 1.00 55.59 31 VAL B CA 1
ATOM 6700 C C . VAL B 2 31 ? 140.845 141.428 122.003 1.00 55.82 31 VAL B C 1
ATOM 6701 O O . VAL B 2 31 ? 140.957 140.233 121.695 1.00 59.37 31 VAL B O 1
ATOM 6705 N N . PRO B 2 32 ? 141.427 141.918 123.095 1.00 60.18 32 PRO B N 1
ATOM 6706 C CA . PRO B 2 32 ? 142.164 141.033 124.002 1.00 61.13 32 PRO B CA 1
ATOM 6707 C C . PRO B 2 32 ? 141.235 140.059 124.707 1.00 65.43 32 PRO B C 1
ATOM 6708 O O . PRO B 2 32 ? 140.039 140.305 124.877 1.00 66.20 32 PRO B O 1
ATOM 6712 N N . GLY B 2 33 ? 141.806 138.929 125.118 1.00 61.73 33 GLY B N 1
ATOM 6713 C CA . GLY B 2 33 ? 141.067 137.922 125.845 1.00 55.86 33 GLY B CA 1
ATOM 6714 C C . GLY B 2 33 ? 140.185 137.037 124.996 1.00 54.12 33 GLY B C 1
ATOM 6715 O O . GLY B 2 33 ? 139.465 136.195 125.548 1.00 57.24 33 GLY B O 1
ATOM 6716 N N . LYS B 2 34 ? 140.212 137.199 123.674 1.00 62.47 34 LYS B N 1
ATOM 6717 C CA . LYS B 2 34 ? 139.383 136.415 122.775 1.00 61.90 34 LYS B CA 1
ATOM 6718 C C . LYS B 2 34 ? 140.194 135.565 121.807 1.00 69.87 34 LYS B C 1
ATOM 6719 O O . LYS B 2 34 ? 139.629 134.676 121.161 1.00 67.87 34 LYS B O 1
ATOM 6725 N N . ILE B 2 35 ? 141.501 135.794 121.710 1.00 72.38 35 ILE B N 1
ATOM 6726 C CA . ILE B 2 35 ? 142.380 135.058 120.809 1.00 68.65 35 ILE B CA 1
ATOM 6727 C C . ILE B 2 35 ? 143.150 134.035 121.630 1.00 68.68 35 ILE B C 1
ATOM 6728 O O . ILE B 2 35 ? 143.730 134.375 122.668 1.00 69.23 35 ILE B O 1
ATOM 6733 N N . GLN B 2 36 ? 143.150 132.784 121.174 1.00 74.77 36 GLN B N 1
ATOM 6734 C CA . GLN B 2 36 ? 143.876 131.739 121.885 1.00 76.32 36 GLN B CA 1
ATOM 6735 C C . GLN B 2 36 ? 145.315 131.602 121.401 1.00 74.90 36 GLN B C 1
ATOM 6736 O O . GLN B 2 36 ? 146.236 131.512 122.219 1.00 73.30 36 GLN B O 1
ATOM 6742 N N . HIS B 2 37 ? 145.532 131.588 120.088 1.00 69.99 37 HIS B N 1
ATOM 6743 C CA . HIS B 2 37 ? 146.872 131.529 119.523 1.00 68.10 37 HIS B CA 1
ATOM 6744 C C . HIS B 2 37 ? 147.051 132.661 118.523 1.00 70.69 37 HIS B C 1
ATOM 6745 O O . HIS B 2 37 ? 146.082 133.152 117.946 1.00 72.70 37 HIS B O 1
ATOM 6752 N N . ILE B 2 38 ? 148.302 133.072 118.318 1.00 59.05 38 ILE B N 1
ATOM 6753 C CA . ILE B 2 38 ? 148.627 134.065 117.299 1.00 46.71 38 ILE B CA 1
ATOM 6754 C C . ILE B 2 38 ? 149.887 133.630 116.565 1.00 53.91 38 ILE B C 1
ATOM 6755 O O . ILE B 2 38 ? 150.991 133.697 117.114 1.00 66.58 38 ILE B O 1
ATOM 6760 N N . LEU B 2 39 ? 149.733 133.175 115.328 1.00 52.44 39 LEU B N 1
ATOM 6761 C CA . LEU B 2 39 ? 150.860 132.823 114.477 1.00 49.75 39 LEU B CA 1
ATOM 6762 C C . LEU B 2 39 ? 151.123 133.970 113.514 1.00 55.67 39 LEU B C 1
ATOM 6763 O O . LEU B 2 39 ? 150.194 134.462 112.863 1.00 58.70 39 LEU B O 1
ATOM 6768 N N . CYS B 2 40 ? 152.380 134.396 113.429 1.00 58.61 40 CYS B N 1
ATOM 6769 C CA . CYS B 2 40 ? 152.766 135.478 112.531 1.00 56.05 40 CYS B CA 1
ATOM 6770 C C . CYS B 2 40 ? 153.896 135.020 111.623 1.00 55.61 40 CYS B C 1
ATOM 6771 O O . CYS B 2 40 ? 154.896 134.475 112.097 1.00 59.41 40 CYS B O 1
ATOM 6774 N N . THR B 2 41 ? 153.735 135.255 110.320 1.00 53.92 41 THR B N 1
ATOM 6775 C CA . THR B 2 41 ? 154.752 134.857 109.358 1.00 47.61 41 THR B CA 1
ATOM 6776 C C . THR B 2 41 ? 156.008 135.710 109.454 1.00 57.42 41 THR B C 1
ATOM 6777 O O . THR B 2 41 ? 157.044 135.327 108.905 1.00 67.53 41 THR B O 1
ATOM 6781 N N . GLY B 2 42 ? 155.947 136.850 110.133 1.00 63.33 42 GLY B N 1
ATOM 6782 C CA . GLY B 2 42 ? 157.130 137.669 110.298 1.00 62.90 42 GLY B CA 1
ATOM 6783 C C . GLY B 2 42 ? 156.955 139.103 109.849 1.00 58.20 42 GLY B C 1
ATOM 6784 O O . GLY B 2 42 ? 155.828 139.589 109.721 1.00 64.94 42 GLY B O 1
ATOM 6785 N N . ASN B 2 43 ? 158.073 139.785 109.608 1.00 46.87 43 ASN B N 1
ATOM 6786 C CA . ASN B 2 43 ? 158.081 141.197 109.239 1.00 49.35 43 ASN B CA 1
ATOM 6787 C C . ASN B 2 43 ? 157.357 142.056 110.269 1.00 53.60 43 ASN B C 1
ATOM 6788 O O . ASN B 2 43 ? 156.671 143.019 109.919 1.00 59.89 43 ASN B O 1
ATOM 6793 N N . LEU B 2 44 ? 157.500 141.712 111.549 1.00 53.92 44 LEU B N 1
ATOM 6794 C CA . LEU B 2 44 ? 157.015 142.592 112.603 1.00 55.10 44 LEU B CA 1
ATOM 6795 C C . LEU B 2 44 ? 157.747 143.924 112.545 1.00 61.10 44 LEU B C 1
ATOM 6796 O O . LEU B 2 44 ? 157.139 144.995 112.654 1.00 64.13 44 LEU B O 1
ATOM 6801 N N . CYS B 2 45 ? 159.066 143.863 112.387 1.00 58.94 45 CYS B N 1
ATOM 6802 C CA . CYS B 2 45 ? 160.017 144.946 112.184 1.00 61.35 45 CYS B CA 1
ATOM 6803 C C . CYS B 2 45 ? 160.250 145.762 113.451 1.00 64.18 45 CYS B C 1
ATOM 6804 O O . CYS B 2 45 ? 161.175 146.573 113.472 1.00 70.81 45 CYS B O 1
ATOM 6807 N N . THR B 2 46 ? 159.475 145.560 114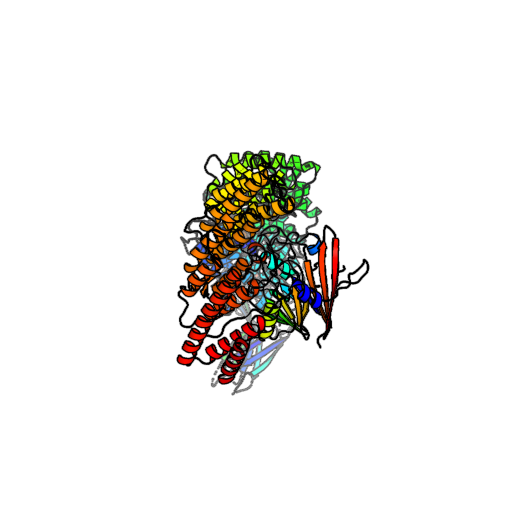.514 1.00 58.63 46 THR B N 1
ATOM 6808 C CA . THR B 2 46 ? 159.683 146.270 115.768 1.00 60.80 46 THR B CA 1
ATOM 6809 C C . THR B 2 46 ? 159.283 145.374 116.926 1.00 68.42 46 THR B C 1
ATOM 6810 O O . THR B 2 46 ? 158.537 144.405 116.763 1.00 70.41 46 THR B O 1
ATOM 6814 N N . LYS B 2 47 ? 159.792 145.717 118.109 1.00 74.14 47 LYS B N 1
ATOM 6815 C CA . LYS B 2 47 ? 159.272 145.127 119.333 1.00 70.88 47 LYS B CA 1
ATOM 6816 C C . LYS B 2 47 ? 157.875 145.638 119.653 1.00 74.52 47 LYS B C 1
ATOM 6817 O O . LYS B 2 47 ? 157.151 144.994 120.417 1.00 79.54 47 LYS B O 1
ATOM 6823 N N . GLU B 2 48 ? 157.480 146.776 119.076 1.00 69.83 48 GLU B N 1
ATOM 6824 C CA . GLU B 2 48 ? 156.175 147.351 119.383 1.00 68.76 48 GLU B CA 1
ATOM 6825 C C . GLU B 2 48 ? 155.042 146.515 118.799 1.00 71.95 48 GLU B C 1
ATOM 6826 O O . GLU B 2 48 ? 154.017 146.310 119.456 1.00 81.91 48 GLU B O 1
ATOM 6832 N N . SER B 2 49 ? 155.198 146.035 117.565 1.00 60.46 49 SER B N 1
ATOM 6833 C CA . SER B 2 49 ? 154.168 145.182 116.979 1.00 67.13 49 SER B CA 1
ATOM 6834 C C . SER B 2 49 ? 154.056 143.862 117.731 1.00 64.45 49 SER B C 1
ATOM 6835 O O . SER B 2 49 ? 152.949 143.348 117.943 1.00 70.96 49 SER B O 1
ATOM 6838 N N . TYR B 2 50 ? 155.193 143.303 118.149 1.00 61.29 50 TYR B N 1
ATOM 6839 C CA . TYR B 2 50 ? 155.168 142.094 118.964 1.00 62.51 50 TYR B CA 1
ATOM 6840 C C . TYR B 2 50 ? 154.486 142.345 120.302 1.00 66.17 50 TYR B C 1
ATOM 6841 O O . TYR B 2 50 ? 153.751 141.486 120.801 1.00 73.46 50 TYR B O 1
ATOM 6850 N N . ASP B 2 51 ? 154.729 143.509 120.907 1.00 70.05 51 ASP B N 1
ATOM 6851 C CA . ASP B 2 51 ? 154.050 143.851 122.152 1.00 72.79 51 ASP B CA 1
ATOM 6852 C C . ASP B 2 51 ? 152.549 143.982 121.936 1.00 72.35 51 ASP B C 1
ATOM 6853 O O . ASP B 2 51 ? 151.752 143.547 122.775 1.00 77.38 51 ASP B O 1
ATOM 6858 N N . TYR B 2 52 ? 152.148 144.586 120.818 1.00 50.08 52 TYR B N 1
ATOM 6859 C CA . TYR B 2 52 ? 150.730 144.703 120.500 1.00 53.15 52 TYR B CA 1
ATOM 6860 C C . TYR B 2 52 ? 150.092 143.330 120.348 1.00 59.79 52 TYR B C 1
ATOM 6861 O O . TYR B 2 52 ? 148.966 143.106 120.806 1.00 69.57 52 TYR B O 1
ATOM 6870 N N . LEU B 2 53 ? 150.795 142.398 119.702 1.00 60.91 53 LEU B N 1
ATOM 6871 C CA . LEU B 2 53 ? 150.286 141.032 119.618 1.00 60.75 53 LEU B CA 1
ATOM 6872 C C . LEU B 2 53 ? 150.219 140.379 120.993 1.00 57.34 53 LEU B C 1
ATOM 6873 O O . LEU B 2 53 ? 149.276 139.636 121.288 1.00 61.38 53 LEU B O 1
ATOM 6878 N N . LYS B 2 54 ? 151.214 140.638 121.844 1.00 52.34 54 LYS B N 1
ATOM 6879 C CA . LYS B 2 54 ? 151.243 140.019 123.165 1.00 56.92 54 LYS B CA 1
ATOM 6880 C C . LYS B 2 54 ? 150.060 140.453 124.016 1.00 66.01 54 LYS B C 1
ATOM 6881 O O . LYS B 2 54 ? 149.653 139.727 124.929 1.00 70.52 54 LYS B O 1
ATOM 6887 N N . THR B 2 55 ? 149.504 141.631 123.745 1.00 60.46 55 THR B N 1
ATOM 6888 C CA . THR B 2 55 ? 148.305 142.067 124.442 1.00 57.69 55 THR B CA 1
ATOM 6889 C C . THR B 2 55 ? 147.036 141.470 123.853 1.00 52.99 55 THR B C 1
ATOM 6890 O O . THR B 2 55 ? 145.962 141.636 124.441 1.00 52.62 55 THR B O 1
ATOM 6894 N N . LEU B 2 56 ? 147.130 140.784 122.716 1.00 56.00 56 LEU B N 1
ATOM 6895 C CA . LEU B 2 56 ? 145.965 140.191 122.077 1.00 49.03 56 LEU B CA 1
ATOM 6896 C C . LEU B 2 56 ? 145.748 138.731 122.449 1.00 57.26 56 LEU B C 1
ATOM 6897 O O . LEU B 2 56 ? 144.636 138.224 122.265 1.00 62.80 56 LEU B O 1
ATOM 6902 N N . ALA B 2 57 ? 146.764 138.050 122.964 1.00 64.05 57 ALA B N 1
ATOM 6903 C CA . ALA B 2 57 ? 146.645 136.644 123.339 1.00 63.20 57 ALA B CA 1
ATOM 6904 C C . ALA B 2 57 ? 147.812 136.299 124.256 1.00 62.64 57 ALA B C 1
ATOM 6905 O O . ALA B 2 57 ? 148.615 137.162 124.624 1.00 61.12 57 ALA B O 1
ATOM 6907 N N . GLY B 2 58 ? 147.896 135.024 124.624 1.00 76.46 58 GLY B N 1
ATOM 6908 C CA . GLY B 2 58 ? 148.992 134.542 125.440 1.00 80.87 58 GLY B CA 1
ATOM 6909 C C . GLY B 2 58 ? 149.986 133.728 124.639 1.00 82.74 58 GLY B C 1
ATOM 6910 O O . GLY B 2 58 ? 151.196 133.801 124.871 1.00 76.86 58 GLY B O 1
ATOM 6911 N N . ASP B 2 59 ? 149.480 132.946 123.689 1.00 87.56 59 ASP B N 1
ATOM 6912 C CA . ASP B 2 59 ? 150.318 132.140 122.811 1.00 81.75 59 ASP B CA 1
ATOM 6913 C C . ASP B 2 59 ? 150.656 132.954 121.568 1.00 78.79 59 ASP B C 1
ATOM 6914 O O . ASP B 2 59 ? 149.764 133.297 120.787 1.00 82.53 59 ASP B O 1
ATOM 6919 N N . VAL B 2 60 ? 151.938 133.264 121.388 1.00 59.05 60 VAL B N 1
ATOM 6920 C CA . VAL B 2 60 ? 152.406 134.111 120.294 1.00 59.42 60 VAL B CA 1
ATOM 6921 C C . VAL B 2 60 ? 153.577 133.394 119.634 1.00 61.32 60 VAL B C 1
ATOM 6922 O O . VAL B 2 60 ? 154.704 133.441 120.138 1.00 66.78 60 VAL B O 1
ATOM 6926 N N . HIS B 2 61 ? 153.320 132.734 118.508 1.00 61.61 61 HIS B N 1
ATOM 6927 C CA . HIS B 2 61 ? 154.353 132.052 117.740 1.00 56.19 61 HIS B CA 1
ATOM 6928 C C . HIS B 2 61 ? 154.680 132.872 116.499 1.00 56.77 61 HIS B C 1
ATOM 6929 O O . HIS B 2 61 ? 153.815 133.098 115.643 1.00 61.17 61 HIS B O 1
ATOM 6936 N N . ILE B 2 62 ? 155.931 133.312 116.412 1.00 51.59 62 ILE B N 1
ATOM 6937 C CA . ILE B 2 62 ? 156.373 134.300 115.434 1.00 48.97 62 ILE B CA 1
ATOM 6938 C C . ILE B 2 62 ? 157.755 133.911 114.928 1.00 51.77 62 ILE B C 1
ATOM 6939 O O . ILE B 2 62 ? 158.625 133.515 115.709 1.00 66.82 62 ILE B O 1
ATOM 6944 N N . VAL B 2 63 ? 157.947 133.999 113.615 1.00 47.25 63 VAL B N 1
ATOM 6945 C CA . VAL B 2 63 ? 159.156 133.516 112.967 1.00 50.71 63 VAL B CA 1
ATOM 6946 C C . VAL B 2 63 ? 159.892 134.686 112.320 1.00 54.62 63 VAL B C 1
ATOM 6947 O O . VAL B 2 63 ? 159.414 135.820 112.297 1.00 51.79 63 VAL B O 1
ATOM 6951 N N . ARG B 2 64 ? 161.068 134.389 111.769 1.00 59.64 64 ARG B N 1
ATOM 6952 C CA . ARG B 2 64 ? 161.956 135.421 111.250 1.00 49.42 64 ARG B CA 1
ATOM 6953 C C . ARG B 2 64 ? 161.619 135.758 109.807 1.00 54.12 64 ARG B C 1
ATOM 6954 O O . ARG B 2 64 ? 161.557 134.875 108.947 1.00 62.93 64 ARG B O 1
ATOM 6962 N N . GLY B 2 65 ? 161.408 137.047 109.545 1.00 55.95 65 GLY B N 1
ATOM 6963 C CA . GLY B 2 65 ? 161.243 137.543 108.200 1.00 56.67 65 GLY B CA 1
ATOM 6964 C C . GLY B 2 65 ? 162.560 138.039 107.624 1.00 53.83 65 GLY B C 1
ATOM 6965 O O . GLY B 2 65 ? 163.633 137.877 108.198 1.00 56.64 65 GLY B O 1
ATOM 6966 N N . ASP B 2 66 ? 162.456 138.662 106.456 1.00 46.88 66 ASP B N 1
ATOM 6967 C CA . ASP B 2 66 ? 163.627 139.222 105.802 1.00 45.71 66 ASP B CA 1
ATOM 6968 C C . ASP B 2 66 ? 163.995 140.597 106.333 1.00 48.65 66 ASP B C 1
ATOM 6969 O O . ASP B 2 66 ? 164.979 141.180 105.865 1.00 54.63 66 ASP B O 1
ATOM 6974 N N . PHE B 2 67 ? 163.237 141.129 107.290 1.00 52.82 67 PHE B N 1
ATOM 6975 C CA . PHE B 2 67 ? 163.489 142.467 107.798 1.00 53.70 67 PHE B CA 1
ATOM 6976 C C . PHE B 2 67 ? 163.342 142.598 109.307 1.00 56.77 67 PHE B C 1
ATOM 6977 O O . PHE B 2 67 ? 163.366 143.726 109.806 1.00 56.11 67 PHE B O 1
ATOM 6985 N N . ASP B 2 68 ? 163.183 141.503 110.044 1.00 62.66 68 ASP B N 1
ATOM 6986 C CA . ASP B 2 68 ? 162.930 141.602 111.475 1.00 60.65 68 ASP B CA 1
ATOM 6987 C C . ASP B 2 68 ? 164.122 142.213 112.198 1.00 62.02 68 ASP B C 1
ATOM 6988 O O . ASP B 2 68 ? 165.278 141.896 111.907 1.00 68.70 68 ASP B O 1
ATOM 6993 N N . GLU B 2 69 ? 163.834 143.103 113.148 1.00 65.64 69 GLU B N 1
ATOM 6994 C CA . GLU B 2 69 ? 164.902 143.721 113.928 1.00 71.70 69 GLU B CA 1
ATOM 6995 C C . GLU B 2 69 ? 165.554 142.709 114.861 1.00 73.49 69 GLU B C 1
ATOM 6996 O O . GLU B 2 69 ? 166.784 142.622 114.939 1.00 77.57 69 GLU B O 1
ATOM 7002 N N . ASN B 2 70 ? 164.744 141.936 115.578 1.00 69.07 70 ASN B N 1
ATOM 7003 C CA . ASN B 2 70 ? 165.240 140.870 116.439 1.00 70.66 70 ASN B CA 1
ATOM 7004 C C . ASN B 2 70 ? 165.418 139.622 115.582 1.00 71.24 70 ASN B C 1
ATOM 7005 O O . ASN B 2 70 ? 164.459 139.137 114.974 1.00 72.75 70 ASN B O 1
ATOM 7010 N N . LEU B 2 71 ? 166.647 139.115 115.512 1.00 67.47 71 LEU B N 1
ATOM 7011 C CA . LEU B 2 71 ? 166.943 137.966 114.665 1.00 64.99 71 LEU B CA 1
ATOM 7012 C C . LEU B 2 71 ? 166.871 136.635 115.403 1.00 70.35 71 LEU B C 1
ATOM 7013 O O . LEU B 2 71 ? 167.055 135.591 114.770 1.00 75.82 71 LEU B O 1
ATOM 7018 N N . ASN B 2 72 ? 166.588 136.638 116.707 1.00 71.01 72 ASN B N 1
ATOM 7019 C CA . ASN B 2 72 ? 166.483 135.402 117.479 1.00 65.63 72 ASN B CA 1
ATOM 7020 C C . ASN B 2 72 ? 165.267 134.590 117.047 1.00 68.50 72 ASN B C 1
ATOM 7021 O O . ASN B 2 72 ? 165.008 133.505 117.577 1.00 76.43 72 ASN B O 1
ATOM 7026 N N . TYR B 2 73 ? 164.528 135.117 116.090 1.00 55.83 73 TYR B N 1
ATOM 7027 C CA . TYR B 2 73 ? 163.328 134.468 115.593 1.00 53.06 73 TYR B CA 1
ATOM 7028 C C . TYR B 2 73 ? 163.696 133.195 114.841 1.00 50.49 73 TYR B C 1
ATOM 7029 O O . TYR B 2 73 ? 164.496 133.250 113.900 1.00 58.10 73 TYR B O 1
ATOM 7038 N N . PRO B 2 74 ? 163.150 132.041 115.216 1.00 40.98 74 PRO B N 1
ATOM 7039 C CA . PRO B 2 74 ? 163.442 130.816 114.463 1.00 48.34 74 PRO B CA 1
ATOM 7040 C C . PRO B 2 74 ? 162.934 130.918 113.033 1.00 54.48 74 PRO B C 1
ATOM 7041 O O . PRO B 2 74 ? 161.842 131.426 112.777 1.00 54.65 74 PRO B O 1
ATOM 7045 N N . GLU B 2 75 ? 163.746 130.425 112.096 1.00 61.21 75 GLU B N 1
ATOM 7046 C CA . GLU B 2 75 ? 163.386 130.524 110.686 1.00 53.96 75 GLU B CA 1
ATOM 7047 C C . GLU B 2 75 ? 162.139 129.708 110.376 1.00 53.66 75 GLU B C 1
ATOM 7048 O O . GLU B 2 75 ? 161.264 130.159 109.628 1.00 60.66 75 GLU B O 1
ATOM 7054 N N . GLN B 2 76 ? 162.039 128.508 110.938 1.00 45.78 76 GLN B N 1
ATOM 7055 C CA . GLN B 2 76 ? 160.901 127.631 110.711 1.00 47.87 76 GLN B CA 1
ATOM 7056 C C . GLN B 2 76 ? 160.383 127.137 112.052 1.00 51.91 76 GLN B C 1
ATOM 7057 O O . GLN B 2 76 ? 161.168 126.830 112.953 1.00 53.36 76 GLN B O 1
ATOM 7063 N N . LYS B 2 77 ? 159.060 127.081 112.189 1.00 53.88 77 LYS B N 1
ATOM 7064 C CA . LYS B 2 77 ? 158.429 126.660 113.429 1.00 47.02 77 LYS B CA 1
ATOM 7065 C C . LYS B 2 77 ? 157.368 125.612 113.134 1.00 53.91 77 LYS B C 1
ATOM 7066 O O . LYS B 2 77 ? 156.664 125.690 112.128 1.00 62.63 77 LYS B O 1
ATOM 7072 N N . VAL B 2 78 ? 157.278 124.611 114.003 1.00 53.41 78 VAL B N 1
ATOM 7073 C CA . VAL B 2 78 ? 156.209 123.620 113.951 1.00 54.03 78 VAL B CA 1
ATOM 7074 C C . VAL B 2 78 ? 155.595 123.546 115.338 1.00 57.33 78 VAL B C 1
ATOM 7075 O O . VAL B 2 78 ? 156.270 123.147 116.294 1.00 64.89 78 VAL B O 1
ATOM 7079 N N . VAL B 2 79 ? 154.326 123.927 115.458 1.00 53.09 79 VAL B N 1
ATOM 7080 C CA . VAL B 2 79 ? 153.652 123.912 116.751 1.00 49.30 79 VAL B CA 1
ATOM 7081 C C . VAL B 2 79 ? 152.315 123.199 116.603 1.00 53.90 79 VAL B C 1
ATOM 7082 O O . VAL B 2 79 ? 151.645 123.324 115.571 1.00 59.45 79 VAL B O 1
ATOM 7086 N N . THR B 2 80 ? 151.949 122.428 117.623 1.00 65.74 80 THR B N 1
ATOM 7087 C CA . THR B 2 80 ? 150.777 121.565 117.586 1.00 63.25 80 THR B CA 1
ATOM 7088 C C . THR B 2 80 ? 149.647 122.207 118.379 1.00 62.76 80 THR B C 1
ATOM 7089 O O . THR B 2 80 ? 149.816 122.535 119.558 1.00 71.78 80 THR B O 1
ATOM 7093 N N . VAL B 2 81 ? 148.500 122.386 117.729 1.00 60.49 81 VAL B N 1
ATOM 7094 C CA . VAL B 2 81 ? 147.292 122.894 118.364 1.00 63.47 81 VAL B CA 1
ATOM 7095 C C . VAL B 2 81 ? 146.151 121.939 118.046 1.00 65.08 81 VAL B C 1
ATOM 7096 O O . VAL B 2 81 ? 145.977 121.532 116.891 1.00 71.11 81 VAL B O 1
ATOM 7100 N N . GLY B 2 82 ? 145.386 121.572 119.072 1.00 58.44 82 GLY B N 1
ATOM 7101 C CA . GLY B 2 82 ? 144.332 120.588 118.891 1.00 61.03 82 GLY B CA 1
ATOM 7102 C C . GLY B 2 82 ? 144.904 119.275 118.396 1.00 60.83 82 GLY B C 1
ATOM 7103 O O . GLY B 2 82 ? 145.902 118.767 118.918 1.00 56.84 82 GLY B O 1
ATOM 7104 N N . GLN B 2 83 ? 144.269 118.715 117.371 1.00 72.08 83 GLN B N 1
ATOM 7105 C CA . GLN B 2 83 ? 144.761 117.516 116.709 1.00 73.48 83 GLN B CA 1
ATOM 7106 C C . GLN B 2 83 ? 145.630 117.834 115.502 1.00 74.49 83 GLN B C 1
ATOM 7107 O O . GLN B 2 83 ? 146.027 116.914 114.779 1.00 79.74 83 GLN B O 1
ATOM 7113 N N . PHE B 2 84 ? 145.933 119.108 115.268 1.00 71.62 84 PHE B N 1
ATOM 7114 C CA . PHE B 2 84 ? 146.638 119.538 114.072 1.00 68.87 84 PHE B CA 1
ATOM 7115 C C . PHE B 2 84 ? 148.022 120.063 114.423 1.00 70.48 84 PHE B C 1
ATOM 7116 O O . PHE B 2 84 ? 148.263 120.543 115.533 1.00 78.02 84 PHE B O 1
ATOM 7124 N N . LYS B 2 85 ? 148.936 119.941 113.467 1.00 61.80 85 LYS B N 1
ATOM 7125 C CA . LYS B 2 85 ? 150.256 120.546 113.547 1.00 66.88 85 LYS B CA 1
ATOM 7126 C C . LYS B 2 85 ? 150.359 121.611 112.466 1.00 65.99 85 LYS B C 1
ATOM 7127 O O . LYS B 2 85 ? 150.043 121.347 111.301 1.00 69.50 85 LYS B O 1
ATOM 7133 N N . ILE B 2 86 ? 150.791 122.809 112.849 1.00 57.80 86 ILE B N 1
ATOM 7134 C CA . ILE B 2 86 ? 150.916 123.933 111.932 1.00 58.15 86 ILE B CA 1
ATOM 7135 C C . ILE B 2 86 ? 152.394 124.253 111.756 1.00 61.35 86 ILE B C 1
ATOM 7136 O O . ILE B 2 86 ? 153.153 124.308 112.737 1.00 65.58 86 ILE B O 1
ATOM 7141 N N . GLY B 2 87 ? 152.805 124.401 110.499 1.00 67.05 87 GLY B N 1
ATOM 7142 C CA . GLY B 2 87 ? 154.156 124.811 110.159 1.00 66.58 87 GLY B CA 1
ATOM 7143 C C . GLY B 2 87 ? 154.162 126.245 109.661 1.00 63.04 87 GLY B C 1
ATOM 7144 O O . GLY B 2 87 ? 153.351 126.625 108.813 1.00 62.91 87 GLY B O 1
ATOM 7145 N N . LEU B 2 88 ? 155.095 127.029 110.192 1.00 46.13 88 LEU B N 1
ATOM 7146 C CA . LEU B 2 88 ? 155.155 128.469 109.983 1.00 33.12 88 LEU B CA 1
ATOM 7147 C C . LEU B 2 88 ? 156.549 128.854 109.513 1.00 47.27 88 LEU B C 1
ATOM 7148 O O . LEU B 2 88 ? 157.536 128.610 110.217 1.00 55.91 88 LEU B O 1
ATOM 7153 N N . ILE B 2 89 ? 156.625 129.441 108.319 1.00 49.97 89 ILE B N 1
ATOM 7154 C CA . ILE B 2 89 ? 157.836 130.083 107.825 1.00 41.58 89 ILE B CA 1
ATOM 7155 C C . ILE B 2 89 ? 157.427 131.417 107.223 1.00 53.18 89 ILE B C 1
ATOM 7156 O O . ILE B 2 89 ? 156.255 131.640 106.912 1.00 60.87 89 ILE B O 1
ATOM 7161 N N . HIS B 2 90 ? 158.402 132.314 107.060 1.00 54.09 90 HIS B N 1
ATOM 7162 C CA . HIS B 2 90 ? 158.083 133.630 106.516 1.00 45.82 90 HIS B CA 1
ATOM 7163 C C . HIS B 2 90 ? 157.647 133.538 105.062 1.00 46.47 90 HIS B C 1
ATOM 7164 O O . HIS B 2 90 ? 156.641 134.138 104.670 1.00 53.66 90 HIS B O 1
ATOM 7171 N N . GLY B 2 91 ? 158.391 132.802 104.246 1.00 51.78 91 GLY B N 1
ATOM 7172 C CA . GLY B 2 91 ? 158.002 132.644 102.861 1.00 56.68 91 GLY B CA 1
ATOM 7173 C C . GLY B 2 91 ? 159.049 133.048 101.845 1.00 53.91 91 GLY B C 1
ATOM 7174 O O . GLY B 2 91 ? 158.977 132.625 100.691 1.00 53.44 91 GLY B O 1
ATOM 7175 N N . HIS B 2 92 ? 160.016 133.881 102.236 1.00 49.84 92 HIS B N 1
ATOM 7176 C CA . HIS B 2 92 ? 161.038 134.282 101.276 1.00 49.86 92 HIS B CA 1
ATOM 7177 C C . HIS B 2 92 ? 162.104 133.216 101.080 1.00 55.80 92 HIS B C 1
ATOM 7178 O O . HIS B 2 92 ? 162.997 133.405 100.248 1.00 55.74 92 HIS B O 1
ATOM 7185 N N . GLN B 2 93 ? 162.039 132.108 101.819 1.00 55.68 93 GLN B N 1
ATOM 7186 C CA . GLN B 2 93 ? 162.960 131.008 101.572 1.00 53.25 93 GLN B CA 1
ATOM 7187 C C . GLN B 2 93 ? 162.605 130.218 100.320 1.00 53.54 93 GLN B C 1
ATOM 7188 O O . GLN B 2 93 ? 163.497 129.637 99.693 1.00 61.85 93 GLN B O 1
ATOM 7194 N N . VAL B 2 94 ? 161.332 130.165 99.941 1.00 45.91 94 VAL B N 1
ATOM 7195 C CA . VAL B 2 94 ? 160.925 129.342 98.807 1.00 46.99 94 VAL B CA 1
ATOM 7196 C C . VAL B 2 94 ? 161.430 129.991 97.527 1.00 61.00 94 VAL B C 1
ATOM 7197 O O . VAL B 2 94 ? 161.374 131.216 97.372 1.00 67.37 94 VAL B O 1
ATOM 7201 N N . ILE B 2 95 ? 161.948 129.179 96.619 1.00 62.76 95 ILE B N 1
ATOM 7202 C CA . ILE B 2 95 ? 162.400 129.640 95.312 1.00 55.50 95 ILE B CA 1
ATOM 7203 C C . ILE B 2 95 ? 161.668 128.832 94.249 1.00 50.63 95 ILE B C 1
ATOM 7204 O O . ILE B 2 95 ? 161.904 127.623 94.129 1.00 64.13 95 ILE B O 1
ATOM 7209 N N . PRO B 2 96 ? 160.783 129.441 93.463 1.00 37.37 96 PRO B N 1
ATOM 7210 C CA . PRO B 2 96 ? 160.364 130.843 93.497 1.00 48.19 96 PRO B CA 1
ATOM 7211 C C . PRO B 2 96 ? 159.386 131.109 94.627 1.00 53.39 96 PRO B C 1
ATOM 7212 O O . PRO B 2 96 ? 159.012 130.191 95.347 1.00 57.85 96 PRO B O 1
ATOM 7216 N N . TRP B 2 97 ? 158.962 132.354 94.817 1.00 54.03 97 TRP B N 1
ATOM 7217 C CA . TRP B 2 97 ? 157.981 132.646 95.851 1.00 53.50 97 TRP B CA 1
ATOM 7218 C C . TRP B 2 97 ? 156.634 132.025 95.506 1.00 50.29 97 TRP B C 1
ATOM 7219 O O . TRP B 2 97 ? 156.190 132.059 94.357 1.00 54.28 97 TRP B O 1
ATOM 7230 N N . GLY B 2 98 ? 155.982 131.452 96.515 1.00 45.24 98 GLY B N 1
ATOM 7231 C CA . GLY B 2 98 ? 154.647 130.922 96.330 1.00 45.66 98 GLY B CA 1
ATOM 7232 C C . GLY B 2 98 ? 154.544 129.723 95.417 1.00 50.63 98 GLY B C 1
ATOM 7233 O O . GLY B 2 98 ? 153.457 129.439 94.909 1.00 53.26 98 GLY B O 1
ATOM 7234 N N . ASP B 2 99 ? 155.643 129.007 95.191 1.00 67.10 99 ASP B N 1
ATOM 7235 C CA . ASP B 2 99 ? 155.607 127.814 94.357 1.00 71.26 99 ASP B CA 1
ATOM 7236 C C . ASP B 2 99 ? 154.983 126.665 95.134 1.00 69.26 99 ASP B C 1
ATOM 7237 O O . ASP B 2 99 ? 155.386 126.376 96.265 1.00 72.95 99 ASP B O 1
ATOM 7242 N N . MET B 2 100 ? 153.998 126.007 94.521 1.00 68.49 100 MET B N 1
ATOM 7243 C CA . MET B 2 100 ? 153.355 124.876 95.178 1.00 70.22 100 MET B CA 1
ATOM 7244 C C . MET B 2 100 ? 154.332 123.723 95.370 1.00 69.54 100 MET B C 1
ATOM 7245 O O . MET B 2 100 ? 154.260 123.000 96.370 1.00 74.26 100 MET B O 1
ATOM 7250 N N . ALA B 2 101 ? 155.262 123.543 94.431 1.00 61.31 101 ALA B N 1
ATOM 7251 C CA . ALA B 2 101 ? 156.275 122.506 94.590 1.00 67.10 101 ALA B CA 1
ATOM 7252 C C . ALA B 2 101 ? 157.143 122.779 95.811 1.00 70.24 101 ALA B C 1
ATOM 7253 O O . ALA B 2 101 ? 157.449 121.867 96.590 1.00 78.26 101 ALA B O 1
ATOM 7255 N N . SER B 2 102 ? 157.546 124.038 95.998 1.00 64.74 102 SER B N 1
ATOM 7256 C CA . SER B 2 102 ? 158.375 124.385 97.146 1.00 67.31 102 SER B CA 1
ATOM 7257 C C . SER B 2 102 ? 157.626 124.164 98.452 1.00 67.67 102 SER B C 1
ATOM 7258 O O . SER B 2 102 ? 158.191 123.642 99.420 1.00 71.62 102 SER B O 1
ATOM 7261 N N . LEU B 2 103 ? 156.352 124.553 98.500 1.00 60.35 103 LEU B N 1
ATOM 7262 C CA . LEU B 2 103 ? 155.571 124.351 99.714 1.00 58.32 103 LEU B CA 1
ATOM 7263 C C . LEU B 2 103 ? 155.380 122.868 100.004 1.00 66.26 103 LEU B C 1
ATOM 7264 O O . LEU B 2 103 ? 155.437 122.443 101.165 1.00 72.72 103 LEU B O 1
ATOM 7269 N N . ALA B 2 104 ? 155.147 122.066 98.962 1.00 75.85 104 ALA B N 1
ATOM 7270 C CA . ALA B 2 104 ? 155.027 120.626 99.156 1.00 78.91 104 ALA B CA 1
ATOM 7271 C C . ALA B 2 104 ? 156.324 120.037 99.689 1.00 73.81 104 ALA B C 1
ATOM 7272 O O . ALA B 2 104 ? 156.311 119.197 100.597 1.00 78.84 104 ALA B O 1
ATOM 7274 N N . LEU B 2 105 ? 157.460 120.472 99.147 1.00 67.56 105 LEU B N 1
ATOM 7275 C CA . LEU B 2 105 ? 158.732 119.978 99.661 1.00 71.16 105 LEU B CA 1
ATOM 7276 C C . LEU B 2 105 ? 158.940 120.392 101.108 1.00 71.26 105 LEU B C 1
ATOM 7277 O O . LEU B 2 105 ? 159.437 119.605 101.918 1.00 80.33 105 LEU B O 1
ATOM 7282 N N . LEU B 2 106 ? 158.557 121.618 101.456 1.00 54.22 106 LEU B N 1
ATOM 7283 C CA . LEU B 2 106 ? 158.749 122.063 102.830 1.00 59.09 106 LEU B CA 1
ATOM 7284 C C . LEU B 2 106 ? 157.850 121.302 103.794 1.00 69.39 106 LEU B C 1
ATOM 7285 O O . LEU B 2 106 ? 158.259 121.001 104.921 1.00 70.88 106 LEU B O 1
ATOM 7290 N N . GLN B 2 107 ? 156.625 120.975 103.379 1.00 76.64 107 GLN B N 1
ATOM 7291 C CA . GLN B 2 107 ? 155.794 120.164 104.260 1.00 73.53 107 GLN B CA 1
ATOM 7292 C C . GLN B 2 107 ? 156.322 118.740 104.347 1.00 71.93 107 GLN B C 1
ATOM 7293 O O . GLN B 2 107 ? 156.141 118.078 105.374 1.00 77.37 107 GLN B O 1
ATOM 7299 N N . ARG B 2 108 ? 156.977 118.252 103.289 1.00 73.48 108 ARG B N 1
ATOM 7300 C CA . ARG B 2 108 ? 157.649 116.959 103.382 1.00 73.17 108 ARG B CA 1
ATOM 7301 C C . ARG B 2 108 ? 158.784 116.998 104.399 1.00 74.38 108 ARG B C 1
ATOM 7302 O O . ARG B 2 108 ? 158.943 116.068 105.197 1.00 80.97 108 ARG B O 1
ATOM 7310 N N . GLN B 2 109 ? 159.590 118.064 104.380 1.00 62.10 109 GLN B N 1
ATOM 7311 C CA . GLN B 2 109 ? 160.650 118.192 105.378 1.00 61.41 109 GLN B CA 1
ATOM 7312 C C . GLN B 2 109 ? 160.072 118.306 106.782 1.00 64.31 109 GLN B C 1
ATOM 7313 O O . GLN B 2 109 ? 160.607 117.721 107.731 1.00 69.18 109 GLN B O 1
ATOM 7319 N N . PHE B 2 110 ? 158.986 119.057 106.934 1.00 67.18 110 PHE B N 1
ATOM 7320 C CA . PHE B 2 110 ? 158.379 119.247 108.243 1.00 70.46 110 PHE B CA 1
ATOM 7321 C C . PHE B 2 110 ? 157.508 118.076 108.668 1.00 69.30 110 PHE B C 1
ATOM 7322 O O . PHE B 2 110 ? 157.381 117.819 109.872 1.00 65.78 110 PHE B O 1
ATOM 7330 N N . ASP B 2 111 ? 156.917 117.355 107.712 1.00 80.06 111 ASP B N 1
ATOM 7331 C CA . ASP B 2 111 ? 155.893 116.350 107.995 1.00 79.92 111 ASP B CA 1
ATOM 7332 C C . ASP B 2 111 ? 154.792 116.961 108.865 1.00 80.55 111 ASP B C 1
ATOM 7333 O O . ASP B 2 111 ? 154.455 116.466 109.942 1.00 82.01 111 ASP B O 1
ATOM 7338 N N . VAL B 2 112 ? 154.244 118.067 108.374 1.00 66.13 112 VAL B N 1
ATOM 7339 C CA . VAL B 2 112 ? 153.307 118.884 109.130 1.00 59.47 112 VAL B CA 1
ATOM 7340 C C . VAL B 2 112 ? 151.959 118.868 108.425 1.00 56.93 112 VAL B C 1
ATOM 7341 O O . VAL B 2 112 ? 151.872 118.677 107.207 1.00 61.28 112 VAL B O 1
ATOM 7345 N N . ASP B 2 113 ? 150.895 119.046 109.211 1.00 58.61 113 ASP B N 1
ATOM 7346 C CA . ASP B 2 113 ? 149.546 118.984 108.657 1.00 58.50 113 ASP B CA 1
ATOM 7347 C C . ASP B 2 113 ? 149.264 120.162 107.734 1.00 57.84 113 ASP B C 1
ATOM 7348 O O . ASP B 2 113 ? 148.787 119.975 106.609 1.00 61.55 113 ASP B O 1
ATOM 7353 N N . ILE B 2 114 ? 149.548 121.380 108.191 1.00 55.22 114 ILE B N 1
ATOM 7354 C CA . ILE B 2 114 ? 149.254 122.600 107.449 1.00 57.40 114 ILE B CA 1
ATOM 7355 C C . ILE B 2 114 ? 150.480 123.501 107.496 1.00 65.16 114 ILE B C 1
ATOM 7356 O O . ILE B 2 114 ? 151.146 123.604 108.533 1.00 70.02 114 ILE B O 1
ATOM 7361 N N . LEU B 2 115 ? 150.778 124.156 106.373 1.00 64.72 115 LEU B N 1
ATOM 7362 C CA . LEU B 2 115 ? 151.957 125.003 106.243 1.00 54.97 115 LEU B CA 1
ATOM 7363 C C . LEU B 2 115 ? 151.532 126.433 105.951 1.00 53.58 115 LEU B C 1
ATOM 7364 O O . LEU B 2 115 ? 150.650 126.662 105.119 1.00 64.26 115 LEU B O 1
ATOM 7369 N N . ILE B 2 116 ? 152.162 127.388 106.630 1.00 46.56 116 ILE B N 1
ATOM 7370 C CA . ILE B 2 116 ? 151.902 128.810 106.437 1.00 53.61 116 ILE B CA 1
ATOM 7371 C C . ILE B 2 116 ? 153.127 129.443 105.796 1.00 50.93 116 ILE B C 1
ATOM 7372 O O . ILE B 2 116 ? 154.245 129.303 106.305 1.00 56.73 116 ILE B O 1
ATOM 7377 N N . SER B 2 117 ? 152.916 130.140 104.682 1.00 51.62 117 SER B N 1
ATOM 7378 C CA . SER B 2 117 ? 154.008 130.792 103.963 1.00 49.87 117 SER B CA 1
ATOM 7379 C C . SER B 2 117 ? 153.423 132.022 103.285 1.00 52.00 117 SER B C 1
ATOM 7380 O O . SER B 2 117 ? 152.594 131.888 102.380 1.00 57.59 117 SER B O 1
ATOM 7383 N N . GLY B 2 118 ? 153.855 133.206 103.709 1.00 57.98 118 GLY B N 1
ATOM 7384 C CA . GLY B 2 118 ? 153.188 134.415 103.274 1.00 62.53 118 GLY B CA 1
ATOM 7385 C C . GLY B 2 118 ? 154.053 135.534 102.734 1.00 62.35 118 GLY B C 1
ATOM 7386 O O . GLY B 2 118 ? 153.760 136.703 102.988 1.00 65.20 118 GLY B O 1
ATOM 7387 N N . HIS B 2 119 ? 155.111 135.210 101.992 1.00 56.22 119 HIS B N 1
ATOM 7388 C CA . HIS B 2 119 ? 155.933 136.265 101.407 1.00 56.06 119 HIS B CA 1
ATOM 7389 C C . HIS B 2 119 ? 155.134 137.090 100.408 1.00 49.52 119 HIS B C 1
ATOM 7390 O O . HIS B 2 119 ? 155.110 138.323 100.483 1.00 54.16 119 HIS B O 1
ATOM 7397 N N . THR B 2 120 ? 154.473 136.428 99.465 1.00 50.61 120 THR B N 1
ATOM 7398 C CA . THR B 2 120 ? 153.647 137.118 98.480 1.00 46.24 120 THR B CA 1
ATOM 7399 C C . THR B 2 120 ? 152.420 137.656 99.194 1.00 52.40 120 THR B C 1
ATOM 7400 O O . THR B 2 120 ? 151.593 136.891 99.696 1.00 65.46 120 THR B O 1
ATOM 7404 N N . HIS B 2 121 ? 152.292 138.981 99.243 1.00 44.18 121 HIS B N 1
ATOM 7405 C CA . HIS B 2 121 ? 151.266 139.591 100.077 1.00 45.60 121 HIS B CA 1
ATOM 7406 C C . HIS B 2 121 ? 149.857 139.307 99.577 1.00 44.30 121 HIS B C 1
ATOM 7407 O O . HIS B 2 121 ? 148.891 139.582 100.297 1.00 51.06 121 HIS B O 1
ATOM 7414 N N . LYS B 2 122 ? 149.709 138.778 98.368 1.00 56.62 122 LYS B N 1
ATOM 7415 C CA . LYS B 2 122 ? 148.385 138.428 97.875 1.00 58.07 122 LYS B CA 1
ATOM 7416 C C . LYS B 2 122 ? 147.895 137.171 98.580 1.00 65.87 122 LYS B C 1
ATOM 7417 O O . LYS B 2 122 ? 148.586 136.148 98.596 1.00 69.03 122 LYS B O 1
ATOM 7423 N N . PHE B 2 123 ? 146.701 137.254 99.165 1.00 60.81 123 PHE B N 1
ATOM 7424 C CA . PHE B 2 123 ? 146.171 136.164 99.974 1.00 53.77 123 PHE B CA 1
ATOM 7425 C C . PHE B 2 123 ? 145.938 134.915 99.135 1.00 57.81 123 PHE B C 1
ATOM 7426 O O . PHE B 2 123 ? 145.484 134.980 97.990 1.00 65.10 123 PHE B O 1
ATOM 7434 N N . GLU B 2 124 ? 146.243 133.763 99.726 1.00 62.08 124 GLU B N 1
ATOM 7435 C CA . GLU B 2 124 ? 146.040 132.489 99.056 1.00 61.04 124 GLU B CA 1
ATOM 7436 C C . GLU B 2 124 ? 145.463 131.493 100.046 1.00 64.25 124 GLU B C 1
ATOM 7437 O O . GLU B 2 124 ? 145.700 131.585 101.250 1.00 71.23 124 GLU B O 1
ATOM 7443 N N . ALA B 2 125 ? 144.716 130.528 99.523 1.00 60.31 125 ALA B N 1
ATOM 7444 C CA . ALA B 2 125 ? 144.163 129.462 100.352 1.00 58.38 125 ALA B CA 1
ATOM 7445 C C . ALA B 2 125 ? 143.821 128.299 99.440 1.00 60.69 125 ALA B C 1
ATOM 7446 O O . ALA B 2 125 ? 142.939 128.427 98.586 1.00 70.35 125 ALA B O 1
ATOM 7448 N N . PHE B 2 126 ? 144.508 127.174 99.613 1.00 58.23 126 PHE B N 1
ATOM 7449 C CA . PHE B 2 126 ? 144.288 126.067 98.695 1.00 57.66 126 PHE B CA 1
ATOM 7450 C C . PHE B 2 126 ? 144.652 124.745 99.352 1.00 59.55 126 PHE B C 1
ATOM 7451 O O . PHE B 2 126 ? 145.477 124.681 100.268 1.00 67.64 126 PHE B O 1
ATOM 7459 N N . GLU B 2 127 ? 144.026 123.684 98.849 1.00 70.16 127 GLU B N 1
ATOM 7460 C CA . GLU B 2 127 ? 144.287 122.321 99.286 1.00 72.69 127 GLU B CA 1
ATOM 7461 C C . GLU B 2 127 ? 144.902 121.542 98.133 1.00 71.69 127 GLU B C 1
ATOM 7462 O O . GLU B 2 127 ? 144.378 121.565 97.015 1.00 70.35 127 GLU B O 1
ATOM 7468 N N . HIS B 2 128 ? 146.011 120.861 98.408 1.00 82.16 128 HIS B N 1
ATOM 7469 C CA . HIS B 2 128 ? 146.698 120.060 97.405 1.00 83.56 128 HIS B CA 1
ATOM 7470 C C . HIS B 2 128 ? 147.283 118.832 98.080 1.00 83.50 128 HIS B C 1
ATOM 7471 O O . HIS B 2 128 ? 148.007 118.957 99.072 1.00 82.94 128 HIS B O 1
ATOM 7478 N N . GLU B 2 129 ? 146.980 117.656 97.528 1.00 93.03 129 GLU B N 1
ATOM 7479 C CA . GLU B 2 129 ? 147.444 116.380 98.071 1.00 92.09 129 GLU B CA 1
ATOM 7480 C C . GLU B 2 129 ? 147.051 116.240 99.538 1.00 87.87 129 GLU B C 1
ATOM 7481 O O . GLU B 2 129 ? 147.856 115.867 100.394 1.00 86.33 129 GLU B O 1
ATOM 7487 N N . ASN B 2 130 ? 145.789 116.559 99.818 1.00 77.40 130 ASN B N 1
ATOM 7488 C CA . ASN B 2 130 ? 145.221 116.454 101.160 1.00 78.66 130 ASN B CA 1
ATOM 7489 C C . ASN B 2 130 ? 146.016 117.284 102.164 1.00 77.41 130 ASN B C 1
ATOM 7490 O O . ASN B 2 130 ? 146.084 116.964 103.351 1.00 79.61 130 ASN B O 1
ATOM 7495 N N . LYS B 2 131 ? 146.584 118.391 101.685 1.00 64.37 131 LYS B N 1
ATOM 7496 C CA . LYS B 2 131 ? 147.350 119.318 102.503 1.00 62.32 131 LYS B CA 1
ATOM 7497 C C . LYS B 2 131 ? 146.733 120.704 102.396 1.00 66.35 131 LYS B C 1
ATOM 7498 O O . LYS B 2 131 ? 146.275 121.114 101.329 1.00 70.79 131 LYS B O 1
ATOM 7504 N N . PHE B 2 132 ? 146.743 121.428 103.510 1.00 60.12 132 PHE B N 1
ATOM 7505 C CA . PHE B 2 132 ? 146.118 122.739 103.620 1.00 57.14 132 PHE B CA 1
ATOM 7506 C C . PHE B 2 132 ? 147.195 123.808 103.519 1.00 61.35 132 PHE B C 1
ATOM 7507 O O . PHE B 2 132 ? 148.278 123.653 104.092 1.00 62.07 132 PHE B O 1
ATOM 7515 N N . TYR B 2 133 ? 146.909 124.887 102.791 1.00 65.68 133 TYR B N 1
ATOM 7516 C CA . TYR B 2 133 ? 147.882 125.953 102.601 1.00 63.57 133 TYR B CA 1
ATOM 7517 C C . TYR B 2 133 ? 147.189 127.301 102.687 1.00 61.91 133 TYR B C 1
ATOM 7518 O O . TYR B 2 133 ? 146.211 127.546 101.971 1.00 71.39 133 TYR B O 1
ATOM 7527 N N . ILE B 2 134 ? 147.708 128.174 103.550 1.00 46.12 134 ILE B N 1
ATOM 7528 C CA . ILE B 2 134 ? 147.171 129.511 103.768 1.00 50.51 134 ILE B CA 1
ATOM 7529 C C . ILE B 2 134 ? 148.297 130.526 103.641 1.00 57.22 134 ILE B C 1
ATOM 7530 O O . ILE B 2 134 ? 149.354 130.369 104.260 1.00 61.33 134 ILE B O 1
ATOM 7535 N N . ASN B 2 135 ? 148.065 131.563 102.841 1.00 55.06 135 ASN B N 1
ATOM 7536 C CA . ASN B 2 135 ? 148.936 132.727 102.731 1.00 47.07 135 ASN B CA 1
ATOM 7537 C C . ASN B 2 135 ? 148.109 133.934 103.143 1.00 51.40 135 ASN B C 1
ATOM 7538 O O . ASN B 2 135 ? 147.381 134.498 102.313 1.00 67.21 135 ASN B O 1
ATOM 7543 N N . PRO B 2 136 ? 148.170 134.355 104.407 1.00 45.34 136 PRO B N 1
ATOM 7544 C CA . PRO B 2 136 ? 147.276 135.425 104.869 1.00 44.81 136 PRO B CA 1
ATOM 7545 C C . PRO B 2 136 ? 147.456 136.746 104.151 1.00 56.20 136 PRO B C 1
ATOM 7546 O O . PRO B 2 136 ? 146.469 137.462 103.939 1.00 62.41 136 PRO B O 1
ATOM 7550 N N . GLY B 2 137 ? 148.672 137.096 103.767 1.00 61.23 137 GLY B N 1
ATOM 7551 C CA . GLY B 2 137 ? 148.925 138.410 103.222 1.00 49.58 137 GLY B CA 1
ATOM 7552 C C . GLY B 2 137 ? 149.215 139.427 104.304 1.00 41.90 137 GLY B C 1
ATOM 7553 O O . GLY B 2 137 ? 149.234 139.137 105.503 1.00 47.52 137 GLY B O 1
ATOM 7554 N N . SER B 2 138 ? 149.440 140.658 103.864 1.00 44.54 138 SER B N 1
ATOM 7555 C CA . SER B 2 138 ? 149.873 141.726 104.753 1.00 46.39 138 SER B CA 1
ATOM 7556 C C . SER B 2 138 ? 148.676 142.281 105.511 1.00 48.52 138 SER B C 1
ATOM 7557 O O . SER B 2 138 ? 147.714 142.757 104.900 1.00 53.08 138 SER B O 1
ATOM 7560 N N . ALA B 2 139 ? 148.739 142.218 106.841 1.00 48.95 139 ALA B N 1
ATOM 7561 C CA . ALA B 2 139 ? 147.679 142.797 107.658 1.00 54.36 139 ALA B CA 1
ATOM 7562 C C . ALA B 2 139 ? 147.593 144.299 107.450 1.00 58.44 139 ALA B C 1
ATOM 7563 O O . ALA B 2 139 ? 146.494 144.864 107.382 1.00 65.15 139 ALA B O 1
ATOM 7565 N N . THR B 2 140 ? 148.737 144.964 107.354 1.00 42.98 140 THR B N 1
ATOM 7566 C CA . THR B 2 140 ? 148.780 146.395 107.105 1.00 35.41 140 THR B CA 1
ATOM 7567 C C . THR B 2 140 ? 148.803 146.730 105.625 1.00 42.05 140 THR B C 1
ATOM 7568 O O . THR B 2 140 ? 148.834 147.914 105.274 1.00 45.62 140 THR B O 1
ATOM 7572 N N . GLY B 2 141 ? 148.783 145.728 104.754 1.00 54.69 141 GLY B N 1
ATOM 7573 C CA . GLY B 2 141 ? 148.846 145.993 103.328 1.00 59.17 141 GLY B CA 1
ATOM 7574 C C . GLY B 2 141 ? 150.160 146.594 102.884 1.00 58.51 141 GLY B C 1
ATOM 7575 O O . GLY B 2 141 ? 150.172 147.517 102.060 1.00 62.04 141 GLY B O 1
ATOM 7576 N N . ALA B 2 142 ? 151.271 146.096 103.419 1.00 50.84 142 ALA B N 1
ATOM 7577 C CA . ALA B 2 142 ? 152.578 146.588 103.013 1.00 54.28 142 ALA B CA 1
ATOM 7578 C C . ALA B 2 142 ? 152.836 146.255 101.551 1.00 55.01 142 ALA B C 1
ATOM 7579 O O . ALA B 2 142 ? 152.464 145.184 101.066 1.00 60.54 142 ALA B O 1
ATOM 7581 N N . TYR B 2 143 ? 153.475 147.184 100.847 1.00 49.89 143 TYR B N 1
ATOM 7582 C CA . TYR B 2 143 ? 153.684 147.025 99.418 1.00 53.34 143 TYR B CA 1
ATOM 7583 C C . TYR B 2 143 ? 154.660 145.895 99.122 1.00 58.51 143 TYR B C 1
ATOM 7584 O O . TYR B 2 143 ? 155.530 145.563 99.930 1.00 61.94 143 TYR B O 1
ATOM 7593 N N . ASN B 2 144 ? 154.504 145.307 97.940 1.00 64.69 144 ASN B N 1
ATOM 7594 C CA . ASN B 2 144 ? 155.428 144.302 97.443 1.00 63.98 144 ASN B CA 1
ATOM 7595 C C . ASN B 2 144 ? 155.511 144.441 95.932 1.00 62.92 144 ASN B C 1
ATOM 7596 O O . ASN B 2 144 ? 154.570 144.898 95.279 1.00 67.85 144 ASN B O 1
ATOM 7601 N N . ALA B 2 145 ? 156.653 144.037 95.381 1.00 61.24 145 ALA B N 1
ATOM 7602 C CA . ALA B 2 145 ? 156.882 144.189 93.952 1.00 58.82 145 ALA B CA 1
ATOM 7603 C C . ALA B 2 145 ? 156.036 143.247 93.111 1.00 57.04 145 ALA B C 1
ATOM 7604 O O . ALA B 2 145 ? 155.957 143.438 91.894 1.00 62.20 145 ALA B O 1
ATOM 7606 N N . LEU B 2 146 ? 155.399 142.252 93.719 1.00 53.62 146 LEU B N 1
ATOM 7607 C CA . LEU B 2 146 ? 154.704 141.213 92.973 1.00 61.07 146 LEU B CA 1
ATOM 7608 C C . LEU B 2 146 ? 153.243 141.542 92.689 1.00 63.73 146 LEU B C 1
ATOM 7609 O O . LEU B 2 146 ? 152.573 140.762 92.005 1.00 57.33 146 LEU B O 1
ATOM 7614 N N . GLU B 2 147 ? 152.732 142.666 93.188 1.00 68.00 147 GLU B N 1
ATOM 7615 C CA . GLU B 2 147 ? 151.331 143.020 93.005 1.00 66.44 147 GLU B CA 1
ATOM 7616 C C . GLU B 2 147 ? 151.204 144.520 92.788 1.00 69.13 147 GLU B C 1
ATOM 7617 O O . GLU B 2 147 ? 152.078 145.302 93.168 1.00 67.37 147 GLU B O 1
ATOM 7623 N N . THR B 2 148 ? 150.092 144.912 92.168 1.00 65.07 148 THR B N 1
ATOM 7624 C CA . THR B 2 148 ? 149.787 146.321 91.957 1.00 62.20 148 THR B CA 1
ATOM 7625 C C . THR B 2 148 ? 148.930 146.884 93.086 1.00 67.20 148 THR B C 1
ATOM 7626 O O . THR B 2 148 ? 149.266 147.919 93.669 1.00 66.80 148 THR B O 1
ATOM 7630 N N . ASN B 2 149 ? 147.827 146.214 93.402 1.00 62.24 149 ASN B N 1
ATOM 7631 C CA . ASN B 2 149 ? 146.956 146.593 94.506 1.00 52.40 149 ASN B CA 1
ATOM 7632 C C . ASN B 2 149 ? 147.029 145.521 95.582 1.00 54.10 149 ASN B C 1
ATOM 7633 O O . ASN B 2 149 ? 146.855 144.333 95.291 1.00 60.02 149 ASN B O 1
ATOM 7638 N N . ILE B 2 150 ? 147.287 145.938 96.817 1.00 51.59 150 ILE B N 1
ATOM 7639 C CA . ILE B 2 150 ? 147.387 145.030 97.952 1.00 51.10 150 ILE B CA 1
ATOM 7640 C C . ILE B 2 150 ? 146.261 145.359 98.920 1.00 61.81 150 ILE B C 1
ATOM 7641 O O . ILE B 2 150 ? 146.167 146.489 99.414 1.00 67.20 150 ILE B O 1
ATOM 7646 N N . ILE B 2 151 ? 145.410 144.378 99.188 1.00 58.00 151 ILE B N 1
ATOM 7647 C CA . ILE B 2 151 ? 144.292 144.527 100.114 1.00 51.25 151 ILE B CA 1
ATOM 7648 C C . ILE B 2 151 ? 144.720 143.972 101.468 1.00 46.69 151 ILE B C 1
ATOM 7649 O O . ILE B 2 151 ? 145.251 142.852 101.524 1.00 52.78 151 ILE B O 1
ATOM 7654 N N . PRO B 2 152 ? 144.572 144.723 102.555 1.00 45.26 152 PRO B N 1
ATOM 7655 C CA . PRO B 2 152 ? 144.920 144.182 103.872 1.00 47.10 152 PRO B CA 1
ATOM 7656 C C . PRO B 2 152 ? 144.075 142.960 104.188 1.00 58.99 152 PRO B C 1
ATOM 7657 O O . PRO B 2 152 ? 142.882 142.917 103.888 1.00 63.62 152 PRO B O 1
ATOM 7661 N N . SER B 2 153 ? 144.702 141.961 104.800 1.00 59.10 153 SER B N 1
ATOM 7662 C CA . SER B 2 153 ? 144.001 140.720 105.090 1.00 52.47 153 SER B CA 1
ATOM 7663 C C . SER B 2 153 ? 144.678 140.010 106.248 1.00 51.32 153 SER B C 1
ATOM 7664 O O . SER B 2 153 ? 145.877 140.174 106.481 1.00 53.17 153 SER B O 1
ATOM 7667 N N . PHE B 2 154 ? 143.887 139.220 106.968 1.00 51.70 154 PHE B N 1
ATOM 7668 C CA . PHE B 2 154 ? 144.399 138.382 108.042 1.00 47.57 154 PHE B CA 1
ATOM 7669 C C . PHE B 2 154 ? 143.434 137.231 108.280 1.00 51.96 154 PHE B C 1
ATOM 7670 O O . PHE B 2 154 ? 142.216 137.395 108.189 1.00 59.50 154 PHE B O 1
ATOM 7678 N N . VAL B 2 155 ? 143.989 136.063 108.585 1.00 50.46 155 VAL B N 1
ATOM 7679 C CA . VAL B 2 155 ? 143.229 134.823 108.592 1.00 48.52 155 VAL B CA 1
ATOM 7680 C C . VAL B 2 155 ? 142.975 134.422 110.039 1.00 59.03 155 VAL B C 1
ATOM 7681 O O . VAL B 2 155 ? 143.743 134.768 110.942 1.00 63.47 155 VAL B O 1
ATOM 7685 N N . LEU B 2 156 ? 141.880 133.696 110.264 1.00 67.96 156 LEU B N 1
ATOM 7686 C CA . LEU B 2 156 ? 141.538 133.200 111.592 1.00 60.67 156 LEU B CA 1
ATOM 7687 C C . LEU B 2 156 ? 141.266 131.707 111.486 1.00 60.35 156 LEU B C 1
ATOM 7688 O O . LEU B 2 156 ? 140.288 131.294 110.851 1.00 59.66 156 LEU B O 1
ATOM 7693 N N . MET B 2 157 ? 142.148 130.910 112.083 1.00 70.08 157 MET B N 1
ATOM 7694 C CA . MET B 2 157 ? 141.908 129.491 112.276 1.00 74.22 157 MET B CA 1
ATOM 7695 C C . MET B 2 157 ? 140.830 129.301 113.332 1.00 76.17 157 MET B C 1
ATOM 7696 O O . MET B 2 157 ? 140.869 129.935 114.392 1.00 79.96 157 MET B O 1
ATOM 7701 N N . ASP B 2 158 ? 139.897 128.391 113.070 1.00 69.97 158 ASP B N 1
ATOM 7702 C CA . ASP B 2 158 ? 139.024 127.855 114.106 1.00 67.84 158 ASP B CA 1
ATOM 7703 C C . ASP B 2 158 ? 139.127 126.341 114.017 1.00 67.67 158 ASP B C 1
ATOM 7704 O O . ASP B 2 158 ? 138.694 125.741 113.028 1.00 70.66 158 ASP B O 1
ATOM 7709 N N . ILE B 2 159 ? 139.714 125.734 115.041 1.00 67.40 159 ILE B N 1
ATOM 7710 C CA . ILE B 2 159 ? 140.050 124.317 115.041 1.00 68.12 159 ILE B CA 1
ATOM 7711 C C . ILE B 2 159 ? 139.158 123.610 116.049 1.00 71.58 159 ILE B C 1
ATOM 7712 O O . ILE B 2 159 ? 139.101 124.005 117.221 1.00 77.16 159 ILE B O 1
ATOM 7717 N N . GLN B 2 160 ? 138.462 122.568 115.595 1.00 74.35 160 GLN B N 1
ATOM 7718 C CA . GLN B 2 160 ? 137.611 121.758 116.461 1.00 71.48 160 GLN B CA 1
ATOM 7719 C C . GLN B 2 160 ? 137.809 120.304 116.063 1.00 69.30 160 GLN B C 1
ATOM 7720 O O . GLN B 2 160 ? 137.376 119.895 114.981 1.00 70.89 160 GLN B O 1
ATOM 7726 N N . ALA B 2 161 ? 138.471 119.536 116.930 1.00 68.42 161 ALA B N 1
ATOM 7727 C CA . ALA B 2 161 ? 138.749 118.124 116.687 1.00 73.45 161 ALA B CA 1
ATOM 7728 C C . ALA B 2 161 ? 139.519 117.926 115.386 1.00 75.36 161 ALA B C 1
ATOM 7729 O O . ALA B 2 161 ? 140.748 118.036 115.363 1.00 79.63 161 ALA B O 1
ATOM 7731 N N . SER B 2 162 ? 138.803 117.630 114.300 1.00 76.17 162 SER B N 1
ATOM 7732 C CA . SER B 2 162 ? 139.428 117.373 113.009 1.00 78.82 162 SER B CA 1
ATOM 7733 C C . SER B 2 162 ? 138.910 118.294 111.911 1.00 78.17 162 SER B C 1
ATOM 7734 O O . SER B 2 162 ? 139.218 118.068 110.735 1.00 79.30 162 SER B O 1
ATOM 7737 N N . THR B 2 163 ? 138.135 119.317 112.256 1.00 72.50 163 THR B N 1
ATOM 7738 C CA . THR B 2 163 ? 137.603 120.265 111.289 1.00 70.21 163 THR B CA 1
ATOM 7739 C C . THR B 2 163 ? 138.146 121.656 111.589 1.00 75.43 163 THR B C 1
ATOM 7740 O O . THR B 2 163 ? 138.062 122.131 112.729 1.00 82.66 163 THR B O 1
ATOM 7744 N N . VAL B 2 164 ? 138.702 122.304 110.569 1.00 74.47 164 VAL B N 1
ATOM 7745 C CA . VAL B 2 164 ? 139.229 123.656 110.684 1.00 75.90 164 VAL B CA 1
ATOM 7746 C C . VAL B 2 164 ? 138.449 124.546 109.732 1.00 70.23 164 VAL B C 1
ATOM 7747 O O . VAL B 2 164 ? 138.456 124.326 108.516 1.00 65.88 164 VAL B O 1
ATOM 7751 N N . VAL B 2 165 ? 137.784 125.551 110.283 1.00 71.61 165 VAL B N 1
ATOM 7752 C CA . VAL B 2 165 ? 137.099 126.560 109.490 1.00 68.57 165 VAL B CA 1
ATOM 7753 C C . VAL B 2 165 ? 137.927 127.834 109.561 1.00 75.48 165 VAL B C 1
ATOM 7754 O O . VAL B 2 165 ? 138.284 128.302 110.650 1.00 79.55 165 VAL B O 1
ATOM 7758 N N . THR B 2 166 ? 138.269 128.367 108.397 1.00 68.95 166 THR B N 1
ATOM 7759 C CA . THR B 2 166 ? 139.173 129.496 108.269 1.00 61.99 166 THR B CA 1
ATOM 7760 C C . THR B 2 166 ? 138.360 130.706 107.841 1.00 64.98 166 THR B C 1
ATOM 7761 O O . THR B 2 166 ? 137.729 130.689 106.777 1.00 70.27 166 THR B O 1
ATOM 7765 N N . TYR B 2 167 ? 138.370 131.740 108.673 1.00 66.05 167 TYR B N 1
ATOM 7766 C CA . TYR B 2 167 ? 137.668 132.983 108.391 1.00 63.26 167 TYR B CA 1
ATOM 7767 C C . TYR B 2 167 ? 138.702 134.043 108.049 1.00 66.09 167 TYR B C 1
ATOM 7768 O O . TYR B 2 167 ? 139.485 134.447 108.911 1.00 71.10 167 TYR B O 1
ATOM 7777 N N . VAL B 2 168 ? 138.710 134.488 106.801 1.00 60.17 168 VAL B N 1
ATOM 7778 C CA . VAL B 2 168 ? 139.707 135.439 106.329 1.00 58.32 168 VAL B CA 1
ATOM 7779 C C . VAL B 2 168 ? 139.048 136.809 106.250 1.00 56.22 168 VAL B C 1
ATOM 7780 O O . VAL B 2 168 ? 137.966 136.959 105.665 1.00 61.97 168 VAL B O 1
ATOM 7784 N N . TYR B 2 169 ? 139.677 137.794 106.881 1.00 53.91 169 TYR B N 1
ATOM 7785 C CA . TYR B 2 169 ? 139.174 139.155 106.938 1.00 53.74 169 TYR B CA 1
ATOM 7786 C C . TYR B 2 169 ? 140.016 140.003 105.998 1.00 53.98 169 TYR B C 1
ATOM 7787 O O . TYR B 2 169 ? 141.223 140.157 106.216 1.00 66.89 169 TYR B O 1
ATOM 7796 N N . GLN B 2 170 ? 139.388 140.542 104.957 1.00 42.03 170 GLN B N 1
ATOM 7797 C CA . GLN B 2 170 ? 140.068 141.386 103.988 1.00 45.53 170 GLN B CA 1
ATOM 7798 C C . GLN B 2 170 ? 139.365 142.730 103.930 1.00 52.28 170 GLN B C 1
ATOM 7799 O O . GLN B 2 170 ? 138.144 142.790 103.755 1.00 62.46 170 GLN B O 1
ATOM 7805 N N . LEU B 2 171 ? 140.133 143.801 104.067 1.00 55.26 171 LEU B N 1
ATOM 7806 C CA . LEU B 2 171 ? 139.592 145.149 103.973 1.00 49.33 171 LEU B CA 1
ATOM 7807 C C . LEU B 2 171 ? 139.721 145.637 102.535 1.00 48.84 171 LEU B C 1
ATOM 7808 O O . LEU B 2 171 ? 140.834 145.862 102.048 1.00 56.37 171 LEU B O 1
ATOM 7813 N N . ILE B 2 172 ? 138.586 145.798 101.860 1.00 47.15 172 ILE B N 1
ATOM 7814 C CA . ILE B 2 172 ? 138.546 146.301 100.493 1.00 58.51 172 ILE B CA 1
ATOM 7815 C C . ILE B 2 172 ? 137.861 147.661 100.517 1.00 60.46 172 ILE B C 1
ATOM 7816 O O . ILE B 2 172 ? 136.751 147.797 101.047 1.00 61.90 172 ILE B O 1
ATOM 7821 N N . GLY B 2 173 ? 138.532 148.670 99.970 1.00 72.91 173 GLY B N 1
ATOM 7822 C CA . GLY B 2 173 ? 138.036 150.026 100.076 1.00 75.25 173 GLY B CA 1
ATOM 7823 C C . GLY B 2 173 ? 137.896 150.451 101.523 1.00 79.65 173 GLY B C 1
ATOM 7824 O O . GLY B 2 173 ? 138.892 150.712 102.203 1.00 79.52 173 GLY B O 1
ATOM 7825 N N . ASP B 2 174 ? 136.655 150.525 102.003 1.00 70.70 174 ASP B N 1
ATOM 7826 C CA . ASP B 2 174 ? 136.380 150.812 103.404 1.00 67.64 174 ASP B CA 1
ATOM 7827 C C . ASP B 2 174 ? 135.474 149.764 104.038 1.00 65.42 174 ASP B C 1
ATOM 7828 O O . ASP B 2 174 ? 134.797 150.066 105.026 1.00 70.92 174 ASP B O 1
ATOM 7833 N N . ASP B 2 175 ? 135.430 148.551 103.494 1.00 69.77 175 ASP B N 1
ATOM 7834 C CA . ASP B 2 175 ? 134.535 147.501 103.963 1.00 76.09 175 ASP B CA 1
ATOM 7835 C C . ASP B 2 175 ? 135.342 146.266 104.337 1.00 78.58 175 ASP B C 1
ATOM 7836 O O . ASP B 2 175 ? 136.243 145.859 103.595 1.00 80.48 175 ASP B O 1
ATOM 7841 N N . VAL B 2 176 ? 135.010 145.670 105.478 1.00 59.93 176 VAL B N 1
ATOM 7842 C CA . VAL B 2 176 ? 135.752 144.501 105.984 1.00 52.07 176 VAL B CA 1
ATOM 7843 C C . VAL B 2 176 ? 134.979 143.263 105.539 1.00 43.03 176 VAL B C 1
ATOM 7844 O O . VAL B 2 176 ? 134.133 142.711 106.244 1.00 51.28 176 VAL B O 1
ATOM 7848 N N . LYS B 2 177 ? 135.293 142.804 104.332 1.00 47.79 177 LYS B N 1
ATOM 7849 C CA . LYS B 2 177 ? 134.706 141.564 103.856 1.00 54.66 177 LYS B CA 1
ATOM 7850 C C . LYS B 2 177 ? 135.310 140.389 104.612 1.00 57.12 177 LYS B C 1
ATOM 7851 O O . LYS B 2 177 ? 136.484 140.400 104.994 1.00 69.25 177 LYS B O 1
ATOM 7857 N N . VAL B 2 178 ? 134.488 139.374 104.854 1.00 52.46 178 VAL B N 1
ATOM 7858 C CA . VAL B 2 178 ? 134.924 138.164 105.534 1.00 55.58 178 VAL B CA 1
ATOM 7859 C C . VAL B 2 178 ? 134.519 136.971 104.683 1.00 58.25 178 VAL B C 1
ATOM 7860 O O . VAL B 2 178 ? 133.424 136.932 104.115 1.00 66.72 178 VAL B O 1
ATOM 7864 N N . GLU B 2 179 ? 135.421 136.000 104.585 1.00 60.89 179 GLU B N 1
ATOM 7865 C CA . GLU B 2 179 ? 135.225 134.843 103.727 1.00 61.44 179 GLU B CA 1
ATOM 7866 C C . GLU B 2 179 ? 135.493 133.583 104.536 1.00 67.21 179 GLU B C 1
ATOM 7867 O O . GLU B 2 179 ? 136.295 133.585 105.472 1.00 71.54 179 GLU B O 1
ATOM 7873 N N . ARG B 2 180 ? 134.814 132.499 104.165 1.00 65.24 180 ARG B N 1
ATOM 7874 C CA . ARG B 2 180 ? 134.900 131.232 104.880 1.00 65.24 180 ARG B CA 1
ATOM 7875 C C . ARG B 2 180 ? 135.463 130.144 103.979 1.00 67.48 180 ARG B C 1
ATOM 7876 O O . ARG B 2 180 ? 135.084 130.035 102.808 1.00 70.85 180 ARG B O 1
ATOM 7884 N N . ILE B 2 181 ? 136.371 129.343 104.534 1.00 70.91 181 ILE B N 1
ATOM 7885 C CA . ILE B 2 181 ? 136.885 128.149 103.874 1.00 67.95 181 ILE B CA 1
ATOM 7886 C C . ILE B 2 181 ? 136.891 127.020 104.897 1.00 73.53 181 ILE B C 1
ATOM 7887 O O . ILE B 2 181 ? 137.001 127.256 106.102 1.00 78.41 181 ILE B O 1
ATOM 7892 N N . GLU B 2 182 ? 136.746 125.785 104.418 1.00 78.39 182 GLU B N 1
ATOM 7893 C CA . GLU B 2 182 ? 136.627 124.628 105.295 1.00 77.59 182 GLU B CA 1
ATOM 7894 C C . GLU B 2 182 ? 137.700 123.599 104.969 1.00 72.14 182 GLU B C 1
ATOM 7895 O O . GLU B 2 182 ? 138.044 123.396 103.801 1.00 73.48 182 GLU B O 1
ATOM 7901 N N . TYR B 2 183 ? 138.218 122.946 106.008 1.00 69.12 183 TYR B N 1
ATOM 7902 C CA . TYR B 2 183 ? 139.219 121.902 105.860 1.00 71.79 183 TYR B CA 1
ATOM 7903 C C . TYR B 2 183 ? 138.909 120.772 106.829 1.00 79.22 183 TYR B C 1
ATOM 7904 O O . TYR B 2 183 ? 138.542 121.016 107.982 1.00 81.56 183 TYR B O 1
ATOM 7913 N N . LYS B 2 184 ? 139.057 119.535 106.357 1.00 78.92 184 LYS B N 1
ATOM 7914 C CA . LYS B 2 184 ? 138.809 118.359 107.180 1.00 71.20 184 LYS B CA 1
ATOM 7915 C C . LYS B 2 184 ? 139.941 117.365 106.987 1.00 74.14 184 LYS B C 1
ATOM 7916 O O . LYS B 2 184 ? 140.318 117.061 105.852 1.00 78.19 184 LYS B O 1
ATOM 7922 N N . LYS B 2 185 ? 140.473 116.862 108.091 1.00 72.41 185 LYS B N 1
ATOM 7923 C CA . LYS B 2 185 ? 141.565 115.899 108.034 1.00 69.12 185 LYS B CA 1
ATOM 7924 C C . LYS B 2 185 ? 141.045 114.549 107.559 1.00 75.29 185 LYS B C 1
ATOM 7925 O O . LYS B 2 185 ? 140.124 113.999 108.178 1.00 84.16 185 LYS B O 1
ATOM 7931 N N . PRO B 2 186 ? 141.591 113.979 106.475 1.00 76.82 186 PRO B N 1
ATOM 7932 C CA . PRO B 2 186 ? 141.175 112.670 105.959 1.00 85.79 186 PRO B CA 1
ATOM 7933 C C . PRO B 2 186 ? 141.455 111.534 106.940 1.00 85.60 186 PRO B C 1
ATOM 7934 O O . PRO B 2 186 ? 142.320 111.643 107.808 1.00 83.37 186 PRO B O 1
ATOM 7938 N N . THR C 3 3 ? 171.653 122.499 195.427 1.00 83.21 3 THR C N 1
ATOM 7939 C CA . THR C 3 3 ? 172.040 123.106 196.695 1.00 84.90 3 THR C CA 1
ATOM 7940 C C . THR C 3 3 ? 171.860 124.620 196.663 1.00 85.45 3 THR C C 1
ATOM 7941 O O . THR C 3 3 ? 172.826 125.371 196.793 1.00 90.41 3 THR C O 1
ATOM 7945 N N . ALA C 3 4 ? 170.618 125.062 196.485 1.00 77.03 4 ALA C N 1
ATOM 7946 C CA . ALA C 3 4 ? 170.298 126.481 196.462 1.00 76.24 4 ALA C CA 1
ATOM 7947 C C . ALA C 3 4 ? 168.863 126.673 196.929 1.00 85.21 4 ALA C C 1
ATOM 7948 O O . ALA C 3 4 ? 167.997 125.841 196.648 1.00 87.47 4 ALA C O 1
ATOM 7950 N N . LEU C 3 5 ? 168.621 127.771 197.636 1.00 75.89 5 LEU C N 1
ATOM 7951 C CA . LEU C 3 5 ? 167.308 128.089 198.175 1.00 64.74 5 LEU C CA 1
ATOM 7952 C C . LEU C 3 5 ? 166.736 129.323 197.493 1.00 67.07 5 LEU C C 1
ATOM 7953 O O . LEU C 3 5 ? 167.458 130.127 196.901 1.00 75.21 5 LEU C O 1
ATOM 7958 N N . ASP C 3 6 ? 165.413 129.446 197.566 1.00 69.83 6 ASP C N 1
ATOM 7959 C CA . ASP C 3 6 ? 164.716 130.629 197.087 1.00 69.00 6 ASP C CA 1
ATOM 7960 C C . ASP C 3 6 ? 163.353 130.695 197.757 1.00 75.55 6 ASP C C 1
ATOM 7961 O O . ASP C 3 6 ? 162.760 129.667 198.092 1.00 79.30 6 ASP C O 1
ATOM 7963 N N . ILE C 3 7 ? 162.864 131.915 197.951 1.00 66.28 7 ILE C N 1
ATOM 7964 C CA . ILE C 3 7 ? 161.547 132.164 198.522 1.00 53.08 7 ILE C CA 1
ATOM 7965 C C . ILE C 3 7 ? 160.698 132.837 197.457 1.00 56.18 7 ILE C C 1
ATOM 7966 O O . ILE C 3 7 ? 161.132 133.818 196.842 1.00 64.75 7 ILE C O 1
ATOM 7971 N N . LYS C 3 8 ? 159.497 132.313 197.230 1.00 62.28 8 LYS C N 1
ATOM 7972 C CA . LYS C 3 8 ? 158.565 132.880 196.266 1.00 63.14 8 LYS C CA 1
ATOM 7973 C C . LYS C 3 8 ? 157.296 133.257 197.014 1.00 72.14 8 LYS C C 1
ATOM 7974 O O . LYS C 3 8 ? 156.525 132.380 197.421 1.00 78.01 8 LYS C O 1
ATOM 7979 N N . ILE C 3 9 ? 157.093 134.551 197.205 1.00 61.10 9 ILE C N 1
ATOM 7980 C CA . ILE C 3 9 ? 155.872 135.053 197.816 1.00 49.40 9 ILE C CA 1
ATOM 7981 C C . ILE C 3 9 ? 154.761 135.027 196.777 1.00 57.53 9 ILE C C 1
ATOM 7982 O O . ILE C 3 9 ? 154.985 135.327 195.599 1.00 60.69 9 ILE C O 1
ATOM 7987 N N . LYS C 3 10 ? 153.556 134.654 197.212 1.00 56.11 10 LYS C N 1
ATOM 7988 C CA . LYS C 3 10 ? 152.473 134.380 196.273 1.00 51.90 10 LYS C CA 1
ATOM 7989 C C . LYS C 3 10 ? 152.118 135.615 195.455 1.00 59.49 10 LYS C C 1
ATOM 7990 O O . LYS C 3 10 ? 151.940 135.534 194.234 1.00 63.89 10 LYS C O 1
ATOM 7996 N N . ARG C 3 11 ? 152.015 136.768 196.106 1.00 67.43 11 ARG C N 1
ATOM 7997 C CA . ARG C 3 11 ? 151.650 137.995 195.414 1.00 63.63 11 ARG C CA 1
ATOM 7998 C C . ARG C 3 11 ? 152.855 138.556 194.673 1.00 65.52 11 ARG C C 1
ATOM 7999 O O . ARG C 3 11 ? 153.956 138.628 195.226 1.00 69.53 11 ARG C O 1
ATOM 8007 N N . ALA C 3 12 ? 152.645 138.947 193.415 1.00 60.98 12 ALA C N 1
ATOM 8008 C CA . ALA C 3 12 ? 153.738 139.501 192.625 1.00 61.09 12 ALA C CA 1
ATOM 8009 C C . ALA C 3 12 ? 154.233 140.814 193.213 1.00 62.63 12 ALA C C 1
ATOM 8010 O O . ALA C 3 12 ? 155.443 141.055 193.286 1.00 70.93 12 ALA C O 1
ATOM 8012 N N . ASN C 3 13 ? 153.312 141.676 193.639 1.00 61.71 13 ASN C N 1
ATOM 8013 C CA . ASN C 3 13 ? 153.679 142.954 194.232 1.00 62.79 13 ASN C CA 1
ATOM 8014 C C . ASN C 3 13 ? 154.177 142.838 195.666 1.00 62.79 13 ASN C C 1
ATOM 8015 O O . ASN C 3 13 ? 154.751 143.804 196.180 1.00 67.92 13 ASN C O 1
ATOM 8020 N N . LYS C 3 14 ? 153.971 141.693 196.312 1.00 62.97 14 LYS C N 1
ATOM 8021 C CA . LYS C 3 14 ? 154.506 141.414 197.643 1.00 64.16 14 LYS C CA 1
ATOM 8022 C C . LYS C 3 14 ? 154.066 142.460 198.666 1.00 69.54 14 LYS C C 1
ATOM 8023 O O . LYS C 3 14 ? 154.860 142.940 199.477 1.00 73.36 14 LYS C O 1
ATOM 8029 N N . VAL C 3 15 ? 152.787 142.826 198.625 1.00 62.65 15 VAL C N 1
ATOM 8030 C CA . VAL C 3 15 ? 152.208 143.727 199.616 1.00 55.81 15 VAL C CA 1
ATOM 8031 C C . VAL C 3 15 ? 151.147 142.959 200.390 1.00 59.43 15 VAL C C 1
ATOM 8032 O O . VAL C 3 15 ? 150.397 142.163 199.813 1.00 66.26 15 VAL C O 1
ATOM 8036 N N . TYR C 3 16 ? 151.121 143.159 201.703 1.00 60.15 16 TYR C N 1
ATOM 8037 C CA . TYR C 3 16 ? 150.210 142.448 202.583 1.00 58.18 16 TYR C CA 1
ATOM 8038 C C . TYR C 3 16 ? 149.775 143.380 203.699 1.00 61.99 16 TYR C C 1
ATOM 8039 O O . TYR C 3 16 ? 150.600 144.077 204.293 1.00 68.59 16 TYR C O 1
ATOM 8048 N N . HIS C 3 17 ? 148.479 143.382 203.986 1.00 67.10 17 HIS C N 1
ATOM 8049 C CA . HIS C 3 17 ? 147.916 144.335 204.923 1.00 65.57 17 HIS C CA 1
ATOM 8050 C C . HIS C 3 17 ? 147.962 143.781 206.344 1.00 69.75 17 HIS C C 1
ATOM 8051 O O . HIS C 3 17 ? 148.451 142.679 206.598 1.00 79.34 17 HIS C O 1
ATOM 8058 N N . ALA C 3 18 ? 147.434 144.563 207.285 1.00 61.14 18 ALA C N 1
ATOM 8059 C CA . ALA C 3 18 ? 147.672 144.310 208.701 1.00 63.85 18 ALA C CA 1
ATOM 8060 C C . ALA C 3 18 ? 146.985 143.052 209.211 1.00 62.21 18 ALA C C 1
ATOM 8061 O O . ALA C 3 18 ? 147.237 142.649 210.351 1.00 66.42 18 ALA C O 1
ATOM 8063 N N . GLY C 3 19 ? 146.121 142.429 208.417 1.00 59.08 19 GLY C N 1
ATOM 8064 C CA . GLY C 3 19 ? 145.389 141.278 208.907 1.00 57.65 19 GLY C CA 1
ATOM 8065 C C . GLY C 3 19 ? 145.364 140.085 207.976 1.00 59.75 19 GLY C C 1
ATOM 8066 O O . GLY C 3 19 ? 144.829 139.032 208.329 1.00 64.43 19 GLY C O 1
ATOM 8067 N N . GLU C 3 20 ? 145.939 140.231 206.787 1.00 73.81 20 GLU C N 1
ATOM 8068 C CA . GLU C 3 20 ? 145.889 139.170 205.794 1.00 76.81 20 GLU C CA 1
ATOM 8069 C C . GLU C 3 20 ? 146.851 138.043 206.167 1.00 77.89 20 GLU C C 1
ATOM 8070 O O . GLU C 3 20 ? 147.465 138.033 207.237 1.00 77.88 20 GLU C O 1
ATOM 8076 N N . VAL C 3 21 ? 146.977 137.073 205.265 1.00 87.22 21 VAL C N 1
ATOM 8077 C CA . VAL C 3 21 ? 147.790 135.882 205.479 1.00 84.30 21 VAL C CA 1
ATOM 8078 C C . VAL C 3 21 ? 148.939 135.894 204.483 1.00 88.14 21 VAL C C 1
ATOM 8079 O O . VAL C 3 21 ? 148.723 136.071 203.278 1.00 93.62 21 VAL C O 1
ATOM 8083 N N . LEU C 3 22 ? 150.157 135.702 204.984 1.00 78.51 22 LEU C N 1
ATOM 8084 C CA . LEU C 3 22 ? 151.356 135.680 204.151 1.00 72.91 22 LEU C CA 1
ATOM 8085 C C . LEU C 3 22 ? 151.600 134.250 203.689 1.00 77.94 22 LEU C C 1
ATOM 8086 O O . LEU C 3 22 ? 152.029 133.406 204.478 1.00 87.11 22 LEU C O 1
ATOM 8091 N N . SER C 3 23 ? 151.338 133.978 202.416 1.00 77.30 23 SER C N 1
ATOM 8092 C CA . SER C 3 23 ? 151.449 132.637 201.862 1.00 80.03 23 SER C CA 1
ATOM 8093 C C . SER C 3 23 ? 152.473 132.617 200.737 1.00 79.13 23 SER C C 1
ATOM 8094 O O . SER C 3 23 ? 152.604 133.589 199.989 1.00 78.49 23 SER C O 1
ATOM 8096 N N . GLY C 3 24 ? 153.202 131.510 200.624 1.00 81.80 24 GLY C N 1
ATOM 8097 C CA . GLY C 3 24 ? 154.187 131.390 199.567 1.00 82.05 24 GLY C CA 1
ATOM 8098 C C . GLY C 3 24 ? 154.750 129.988 199.485 1.00 80.74 24 GLY C C 1
ATOM 8099 O O . GLY C 3 24 ? 154.265 129.059 200.133 1.00 80.50 24 GLY C O 1
ATOM 8100 N N . VAL C 3 25 ? 155.799 129.848 198.676 1.00 90.50 25 VAL C N 1
ATOM 8101 C CA . VAL C 3 25 ? 156.463 128.566 198.461 1.00 89.36 25 VAL C CA 1
ATOM 8102 C C . VAL C 3 25 ? 157.972 128.755 198.558 1.00 91.58 25 VAL C C 1
ATOM 8103 O O . VAL C 3 25 ? 158.535 129.682 197.966 1.00 95.31 25 VAL C O 1
ATOM 8107 N N . VAL C 3 26 ? 158.630 127.868 199.296 1.00 69.72 26 VAL C N 1
ATOM 8108 C CA . VAL C 3 26 ? 160.085 127.811 199.348 1.00 68.33 26 VAL C CA 1
ATOM 8109 C C . VAL C 3 26 ? 160.553 126.757 198.357 1.00 75.02 26 VAL C C 1
ATOM 8110 O O . VAL C 3 26 ? 160.055 125.623 198.361 1.00 82.01 26 VAL C O 1
ATOM 8114 N N . VAL C 3 27 ? 161.501 127.131 197.501 1.00 64.84 27 VAL C N 1
ATOM 8115 C CA . VAL C 3 27 ? 162.018 126.266 196.449 1.00 61.04 27 VAL C CA 1
ATOM 8116 C C . VAL C 3 27 ? 163.470 125.936 196.761 1.00 65.46 27 VAL C C 1
ATOM 8117 O O . VAL C 3 27 ? 164.278 126.836 197.022 1.00 77.69 27 VAL C O 1
ATOM 8121 N N . ILE C 3 28 ? 163.799 124.648 196.735 1.00 58.26 28 ILE C N 1
ATOM 8122 C CA . ILE C 3 28 ? 165.150 124.158 196.980 1.00 51.10 28 ILE C CA 1
ATOM 8123 C C . ILE C 3 28 ? 165.613 123.421 195.732 1.00 58.22 28 ILE C C 1
ATOM 8124 O O . ILE C 3 28 ? 164.936 122.496 195.266 1.00 64.50 28 ILE C O 1
ATOM 8129 N N . SER C 3 29 ? 166.759 123.833 195.196 1.00 82.01 29 SER C N 1
ATOM 8130 C CA . SER C 3 29 ? 167.350 123.220 194.007 1.00 87.95 29 SER C CA 1
ATOM 8131 C C . SER C 3 29 ? 166.376 123.185 192.833 1.00 89.05 29 SER C C 1
ATOM 8132 O O . SER C 3 29 ? 165.502 124.043 192.713 1.00 89.10 29 SER C O 1
ATOM 8135 N N . GLY C 3 38 ? 167.297 119.470 207.270 1.00 78.68 38 GLY C N 1
ATOM 8136 C CA . GLY C 3 38 ? 166.272 120.312 207.860 1.00 81.99 38 GLY C CA 1
ATOM 8137 C C . GLY C 3 38 ? 166.394 121.766 207.450 1.00 79.97 38 GLY C C 1
ATOM 8138 O O . GLY C 3 38 ? 167.498 122.263 207.224 1.00 83.83 38 GLY C O 1
ATOM 8139 N N . VAL C 3 39 ? 165.260 122.454 207.352 1.00 60.44 39 VAL C N 1
ATOM 8140 C CA . VAL C 3 39 ? 165.242 123.853 206.936 1.00 62.14 39 VAL C CA 1
ATOM 8141 C C . VAL C 3 39 ? 164.093 124.560 207.638 1.00 71.73 39 VAL C C 1
ATOM 8142 O O . VAL C 3 39 ? 163.002 124.002 207.800 1.00 78.19 39 VAL C O 1
ATOM 8146 N N . SER C 3 40 ? 164.352 125.793 208.070 1.00 82.97 40 SER C N 1
ATOM 8147 C CA . SER C 3 40 ? 163.375 126.602 208.778 1.00 83.08 40 SER C CA 1
ATOM 8148 C C . SER C 3 40 ? 163.256 127.968 208.117 1.00 88.84 40 SER C C 1
ATOM 8149 O O . SER C 3 40 ? 164.050 128.339 207.246 1.00 92.51 40 SER C O 1
ATOM 8152 N N . LEU C 3 41 ? 162.243 128.715 208.552 1.00 71.50 41 LEU C N 1
ATOM 8153 C CA . LEU C 3 41 ? 161.906 130.011 207.980 1.00 61.70 41 LEU C CA 1
ATOM 8154 C C . LEU C 3 41 ? 161.387 130.935 209.068 1.00 64.29 41 LEU C C 1
ATOM 8155 O O . LEU C 3 41 ? 160.535 130.539 209.869 1.00 70.81 41 LEU C O 1
ATOM 8160 N N . THR C 3 42 ? 161.893 132.167 209.087 1.00 75.04 42 THR C N 1
ATOM 8161 C CA . THR C 3 42 ? 161.561 133.135 210.124 1.00 74.30 42 THR C CA 1
ATOM 8162 C C . THR C 3 42 ? 161.080 134.430 209.489 1.00 80.56 42 THR C C 1
ATOM 8163 O O . THR C 3 42 ? 161.733 134.964 208.589 1.00 87.42 42 THR C O 1
ATOM 8167 N N . MET C 3 43 ? 159.952 134.939 209.972 1.00 88.84 43 MET C N 1
ATOM 8168 C CA . MET C 3 43 ? 159.362 136.189 209.498 1.00 85.69 43 MET C CA 1
ATOM 8169 C C . MET C 3 43 ? 159.555 137.241 210.584 1.00 84.18 43 MET C C 1
ATOM 8170 O O . MET C 3 43 ? 158.938 137.162 211.649 1.00 90.35 43 MET C O 1
ATOM 8175 N N . GLU C 3 44 ? 160.407 138.226 210.315 1.00 77.28 44 GLU C N 1
ATOM 8176 C CA . GLU C 3 44 ? 160.756 139.239 211.300 1.00 78.42 44 GLU C CA 1
ATOM 8177 C C . GLU C 3 44 ? 160.549 140.627 210.718 1.00 81.59 44 GLU C C 1
ATOM 8178 O O . GLU C 3 44 ? 161.014 140.918 209.613 1.00 87.71 44 GLU C O 1
ATOM 8184 N N . GLY C 3 45 ? 159.858 141.478 211.464 1.00 66.97 45 GLY C N 1
ATOM 8185 C CA . GLY C 3 45 ? 159.690 142.878 211.111 1.00 67.08 45 GLY C CA 1
ATOM 8186 C C . GLY C 3 45 ? 160.372 143.749 212.151 1.00 67.38 45 GLY C C 1
ATOM 8187 O O . GLY C 3 45 ? 160.170 143.564 213.353 1.00 76.98 45 GLY C O 1
ATOM 8188 N N . THR C 3 46 ? 161.177 144.695 211.681 1.00 48.94 46 THR C N 1
ATOM 8189 C CA . THR C 3 46 ? 161.985 145.515 212.567 1.00 54.67 46 THR C CA 1
ATOM 8190 C C . THR C 3 46 ? 161.806 146.986 212.231 1.00 61.54 46 THR C C 1
ATOM 8191 O O . THR C 3 46 ? 161.514 147.354 211.089 1.00 65.93 46 THR C O 1
ATOM 8195 N N . VAL C 3 47 ? 161.983 147.819 213.252 1.00 49.91 47 VAL C N 1
ATOM 8196 C CA . VAL C 3 47 ? 162.066 149.266 213.111 1.00 37.07 47 VAL C CA 1
ATOM 8197 C C . VAL C 3 47 ? 163.464 149.656 213.565 1.00 45.70 47 VAL C C 1
ATOM 8198 O O . VAL C 3 47 ? 163.718 149.798 214.766 1.00 57.11 47 VAL C O 1
ATOM 8202 N N . ASN C 3 48 ? 164.380 149.817 212.617 1.00 60.97 48 ASN C N 1
ATOM 8203 C CA . ASN C 3 48 ? 165.742 150.224 212.922 1.00 61.62 48 ASN C CA 1
ATOM 8204 C C . ASN C 3 48 ? 165.805 151.744 212.983 1.00 66.58 48 ASN C C 1
ATOM 8205 O O . ASN C 3 48 ? 165.514 152.425 211.993 1.00 77.48 48 ASN C O 1
ATOM 8210 N N . LEU C 3 49 ? 166.175 152.269 214.143 1.00 60.04 49 LEU C N 1
ATOM 8211 C CA . LEU C 3 49 ? 166.360 153.698 214.349 1.00 57.93 49 LEU C CA 1
ATOM 8212 C C . LEU C 3 49 ? 167.846 153.962 214.540 1.00 61.82 49 LEU C C 1
ATOM 8213 O O . LEU C 3 49 ? 168.480 153.353 215.408 1.00 67.45 49 LEU C O 1
ATOM 8218 N N . GLN C 3 50 ? 168.396 154.861 213.734 1.00 71.51 50 GLN C N 1
ATOM 8219 C CA . GLN C 3 50 ? 169.812 155.192 213.787 1.00 68.87 50 GLN C CA 1
ATOM 8220 C C . GLN C 3 50 ? 169.995 156.483 214.574 1.00 71.43 50 GLN C C 1
ATOM 8221 O O . GLN C 3 50 ? 169.386 157.506 214.247 1.00 72.38 50 GLN C O 1
ATOM 8227 N N . LEU C 3 51 ? 170.827 156.429 215.610 1.00 81.44 51 LEU C N 1
ATOM 8228 C CA . LEU C 3 51 ? 171.158 157.627 216.365 1.00 79.87 51 LEU C CA 1
ATOM 8229 C C . LEU C 3 51 ? 171.889 158.620 215.471 1.00 85.99 51 LEU C C 1
ATOM 8230 O O . LEU C 3 51 ? 172.663 158.243 214.587 1.00 90.16 51 LEU C O 1
ATOM 8235 N N . SER C 3 52 ? 171.632 159.903 215.702 1.00 92.26 52 SER C N 1
ATOM 8236 C CA . SER C 3 52 ? 172.153 160.965 214.856 1.00 93.29 52 SER C CA 1
ATOM 8237 C C . SER C 3 52 ? 172.881 161.988 215.717 1.00 92.26 52 SER C C 1
ATOM 8238 O O . SER C 3 52 ? 173.056 161.805 216.926 1.00 92.96 52 SER C O 1
ATOM 8241 N N . ALA C 3 53 ? 173.314 163.072 215.080 1.00 86.81 53 ALA C N 1
ATOM 8242 C CA . ALA C 3 53 ? 173.889 164.187 215.817 1.00 86.66 53 ALA C CA 1
ATOM 8243 C C . ALA C 3 53 ? 172.841 164.778 216.751 1.00 85.67 53 ALA C C 1
ATOM 8244 O O . ALA C 3 53 ? 171.704 165.034 216.344 1.00 83.65 53 ALA C O 1
ATOM 8246 N N . LYS C 3 54 ? 173.230 164.990 218.007 1.00 30.00 54 LYS C N 1
ATOM 8247 C CA . LYS C 3 54 ? 172.279 165.413 219.025 1.00 30.00 54 LYS C CA 1
ATOM 8248 C C . LYS C 3 54 ? 171.671 166.765 218.675 1.00 30.00 54 LYS C C 1
ATOM 8249 O O . LYS C 3 54 ? 172.364 167.680 218.222 1.00 30.00 54 LYS C O 1
ATOM 8255 N N . SER C 3 55 ? 170.359 166.884 218.887 1.00 78.63 55 SER C N 1
ATOM 8256 C CA . SER C 3 55 ? 169.640 168.119 218.617 1.00 83.50 55 SER C CA 1
ATOM 8257 C C . SER C 3 55 ? 169.196 168.853 219.872 1.00 85.90 55 SER C C 1
ATOM 8258 O O . SER C 3 55 ? 169.159 170.088 219.862 1.00 88.74 55 SER C O 1
ATOM 8261 N N . VAL C 3 56 ? 168.860 168.137 220.939 1.00 74.91 56 VAL C N 1
ATOM 8262 C CA . VAL C 3 56 ? 168.450 168.770 222.185 1.00 74.77 56 VAL C CA 1
ATOM 8263 C C . VAL C 3 56 ? 169.350 168.311 223.326 1.00 78.88 56 VAL C C 1
ATOM 8264 O O . VAL C 3 56 ? 170.058 167.311 223.208 1.00 81.92 56 VAL C O 1
ATOM 8268 N N . ALA C 3 61 ? 169.625 164.464 228.057 1.00 105.13 61 ALA C N 1
ATOM 8269 C CA . ALA C 3 61 ? 170.070 163.195 228.621 1.00 105.96 61 ALA C CA 1
ATOM 8270 C C . ALA C 3 61 ? 170.406 162.204 227.514 1.00 102.56 61 ALA C C 1
ATOM 8271 O O . ALA C 3 61 ? 170.387 160.991 227.725 1.00 100.54 61 ALA C O 1
ATOM 8273 N N . PHE C 3 62 ? 170.699 162.735 226.329 1.00 78.37 62 PHE C N 1
ATOM 8274 C CA . PHE C 3 62 ? 171.060 161.973 225.137 1.00 69.49 62 PHE C CA 1
ATOM 8275 C C . PHE C 3 62 ? 169.959 161.026 224.675 1.00 71.01 62 PHE C C 1
ATOM 8276 O O . PHE C 3 62 ? 170.188 160.231 223.754 1.00 74.11 62 PHE C O 1
ATOM 8284 N N . TYR C 3 63 ? 168.770 161.111 225.275 1.00 73.36 63 TYR C N 1
ATOM 8285 C CA . TYR C 3 63 ? 167.576 160.367 224.862 1.00 76.74 63 TYR C CA 1
ATOM 8286 C C . TYR C 3 63 ? 167.900 158.925 224.477 1.00 77.50 63 TYR C C 1
ATOM 8287 O O . TYR C 3 63 ? 167.535 158.437 223.406 1.00 81.75 63 TYR C O 1
ATOM 8296 N N . ASN C 3 64 ? 168.566 158.217 225.387 1.00 63.11 64 ASN C N 1
ATOM 8297 C CA . ASN C 3 64 ? 169.021 156.856 225.103 1.00 60.20 64 ASN C CA 1
ATOM 8298 C C . ASN C 3 64 ? 167.853 155.869 225.184 1.00 63.47 64 ASN C C 1
ATOM 8299 O O . ASN C 3 64 ? 167.873 154.874 225.908 1.00 54.23 64 ASN C O 1
ATOM 8304 N N . SER C 3 65 ? 166.819 156.175 224.403 1.00 81.11 65 SER C N 1
ATOM 8305 C CA . SER C 3 65 ? 165.697 155.280 224.172 1.00 77.96 65 SER C CA 1
ATOM 8306 C C . SER C 3 65 ? 165.539 154.944 222.699 1.00 79.76 65 SER C C 1
ATOM 8307 O O . SER C 3 65 ? 164.545 154.313 222.321 1.00 86.05 65 SER C O 1
ATOM 8310 N N . VAL C 3 66 ? 166.488 155.354 221.861 1.00 80.46 66 VAL C N 1
ATOM 8311 C CA . VAL C 3 66 ? 166.434 155.110 220.421 1.00 84.02 66 VAL C CA 1
ATOM 8312 C C . VAL C 3 66 ? 167.062 153.737 220.175 1.00 84.97 66 VAL C C 1
ATOM 8313 O O . VAL C 3 66 ? 168.260 153.592 219.929 1.00 88.28 66 VAL C O 1
ATOM 8317 N N . LYS C 3 67 ? 166.231 152.708 220.252 1.00 71.48 67 LYS C N 1
ATOM 8318 C CA . LYS C 3 67 ? 166.648 151.321 220.135 1.00 66.53 67 LYS C CA 1
ATOM 8319 C C . LYS C 3 67 ? 165.736 150.594 219.161 1.00 72.48 67 LYS C C 1
ATOM 8320 O O . LYS C 3 67 ? 164.610 151.035 218.909 1.00 78.01 67 LYS C O 1
ATOM 8326 N N . PRO C 3 68 ? 166.199 149.484 218.582 1.00 51.81 68 PRO C N 1
ATOM 8327 C CA . PRO C 3 68 ? 165.353 148.741 217.639 1.00 46.06 68 PRO C CA 1
ATOM 8328 C C . PRO C 3 68 ? 164.064 148.263 218.290 1.00 51.01 68 PRO C C 1
ATOM 8329 O O . PRO C 3 68 ? 164.036 147.891 219.464 1.00 61.17 68 PRO C O 1
ATOM 8333 N N . ILE C 3 69 ? 162.991 148.280 217.507 1.00 46.14 69 ILE C N 1
ATOM 8334 C CA . ILE C 3 69 ? 161.671 147.851 217.950 1.00 44.95 69 ILE C CA 1
ATOM 8335 C C . ILE C 3 69 ? 161.257 146.672 217.086 1.00 49.59 69 ILE C C 1
ATOM 8336 O O . ILE C 3 69 ? 161.239 146.777 215.854 1.00 62.05 69 ILE C O 1
ATOM 8341 N N . GLN C 3 70 ? 160.926 145.555 217.724 1.00 45.61 70 GLN C N 1
ATOM 8342 C CA . GLN C 3 70 ? 160.506 144.359 217.008 1.00 44.72 70 GLN C CA 1
ATOM 8343 C C . GLN C 3 70 ? 159.008 144.431 216.755 1.00 50.33 70 GLN C C 1
ATOM 8344 O O . GLN C 3 70 ? 158.213 144.458 217.700 1.00 60.01 70 GLN C O 1
ATOM 8350 N N . ILE C 3 71 ? 158.625 144.464 215.482 1.00 45.21 71 ILE C N 1
ATOM 8351 C CA . ILE C 3 71 ? 157.212 144.500 215.137 1.00 37.53 71 ILE C CA 1
ATOM 8352 C C . ILE C 3 71 ? 156.598 143.114 215.253 1.00 39.77 71 ILE C C 1
ATOM 8353 O O . ILE C 3 71 ? 155.616 142.911 215.974 1.00 54.74 71 ILE C O 1
ATOM 8358 N N . ILE C 3 72 ? 157.171 142.138 214.557 1.00 35.59 72 ILE C N 1
ATOM 8359 C CA . ILE C 3 72 ? 156.604 140.797 214.491 1.00 38.71 72 ILE C CA 1
ATOM 8360 C C . ILE C 3 72 ? 157.743 139.789 214.519 1.00 54.94 72 ILE C C 1
ATOM 8361 O O . ILE C 3 72 ? 158.806 140.014 213.933 1.00 71.22 72 ILE C O 1
ATOM 8366 N N . ASN C 3 73 ? 157.523 138.680 215.222 1.00 51.44 73 ASN C N 1
ATOM 8367 C CA . ASN C 3 73 ? 158.486 137.587 215.286 1.00 45.50 73 ASN C CA 1
ATOM 8368 C C . ASN C 3 73 ? 157.727 136.276 215.193 1.00 50.15 73 ASN C C 1
ATOM 8369 O O . ASN C 3 73 ? 156.900 135.975 216.058 1.00 63.79 73 ASN C O 1
ATOM 8374 N N . SER C 3 74 ? 158.002 135.504 214.148 1.00 58.82 74 SER C N 1
ATOM 8375 C CA . SER C 3 74 ? 157.314 134.242 213.921 1.00 63.75 74 SER C CA 1
ATOM 8376 C C . SER C 3 74 ? 158.248 133.286 213.200 1.00 66.91 74 SER C C 1
ATOM 8377 O O . SER C 3 74 ? 158.746 133.601 212.116 1.00 70.73 74 SER C O 1
ATOM 8380 N N . THR C 3 75 ? 158.480 132.124 213.803 1.00 60.33 75 THR C N 1
ATOM 8381 C CA . THR C 3 75 ? 159.361 131.104 213.255 1.00 53.93 75 THR C CA 1
ATOM 8382 C C . THR C 3 75 ? 158.581 129.816 213.043 1.00 52.81 75 THR C C 1
ATOM 8383 O O . THR C 3 75 ? 157.779 129.419 213.892 1.00 55.43 75 THR C O 1
ATOM 8387 N N . ILE C 3 76 ? 158.819 129.167 211.906 1.00 62.51 76 ILE C N 1
ATOM 8388 C CA . ILE C 3 76 ? 158.170 127.908 211.562 1.00 62.48 76 ILE C CA 1
ATOM 8389 C C . ILE C 3 76 ? 159.246 126.888 211.226 1.00 66.00 76 ILE C C 1
ATOM 8390 O O . ILE C 3 76 ? 160.084 127.131 210.349 1.00 69.74 76 ILE C O 1
ATOM 8395 N N . GLU C 3 77 ? 159.223 125.750 211.916 1.00 88.83 77 GLU C N 1
ATOM 8396 C CA . GLU C 3 77 ? 160.065 124.615 211.557 1.00 87.43 77 GLU C CA 1
ATOM 8397 C C . GLU C 3 77 ? 159.417 123.918 210.370 1.00 86.08 77 GLU C C 1
ATOM 8398 O O . GLU C 3 77 ? 158.359 123.296 210.507 1.00 93.30 77 GLU C O 1
ATOM 8404 N N . MET C 3 78 ? 160.045 124.019 209.202 1.00 78.00 78 MET C N 1
ATOM 8405 C CA . MET C 3 78 ? 159.378 123.679 207.954 1.00 81.99 78 MET C CA 1
ATOM 8406 C C . MET C 3 78 ? 159.728 122.291 207.434 1.00 86.46 78 MET C C 1
ATOM 8407 O O . MET C 3 78 ? 158.830 121.562 207.004 1.00 91.64 78 MET C O 1
ATOM 8412 N N . VAL C 3 79 ? 160.999 121.893 207.452 1.00 77.69 79 VAL C N 1
ATOM 8413 C CA . VAL C 3 79 ? 161.382 120.528 207.099 1.00 75.77 79 VAL C CA 1
ATOM 8414 C C . VAL C 3 79 ? 162.284 119.977 208.192 1.00 79.23 79 VAL C C 1
ATOM 8415 O O . VAL C 3 79 ? 163.341 120.554 208.479 1.00 87.33 79 VAL C O 1
ATOM 8419 N N . LYS C 3 80 ? 161.873 118.860 208.789 1.00 69.79 80 LYS C N 1
ATOM 8420 C CA . LYS C 3 80 ? 162.705 118.172 209.759 1.00 71.88 80 LYS C CA 1
ATOM 8421 C C . LYS C 3 80 ? 163.870 117.479 209.053 1.00 73.35 80 LYS C C 1
ATOM 8422 O O . LYS C 3 80 ? 163.722 116.993 207.929 1.00 78.93 80 LYS C O 1
ATOM 8428 N N . PRO C 3 81 ? 165.051 117.431 209.694 1.00 58.68 81 PRO C N 1
ATOM 8429 C CA . PRO C 3 81 ? 166.283 116.834 209.165 1.00 62.59 81 PRO C CA 1
ATOM 8430 C C . PRO C 3 81 ? 166.069 115.484 208.486 1.00 61.86 81 PRO C C 1
ATOM 8431 O O . PRO C 3 81 ? 166.118 115.427 207.257 1.00 61.59 81 PRO C O 1
ATOM 8435 N N . SER C 3 86 ? 169.196 115.802 194.990 1.00 63.75 86 SER C N 1
ATOM 8436 C CA . SER C 3 86 ? 167.889 115.225 194.698 1.00 68.81 86 SER C CA 1
ATOM 8437 C C . SER C 3 86 ? 167.292 115.849 193.441 1.00 68.53 86 SER C C 1
ATOM 8438 O O . SER C 3 86 ? 167.676 115.504 192.325 1.00 63.74 86 SER C O 1
ATOM 8441 N N . GLY C 3 87 ? 166.354 116.772 193.632 1.00 77.62 87 GLY C N 1
ATOM 8442 C CA . GLY C 3 87 ? 165.729 117.455 192.517 1.00 76.74 87 GLY C CA 1
ATOM 8443 C C . GLY C 3 87 ? 165.072 118.735 192.983 1.00 82.70 87 GLY C C 1
ATOM 8444 O O . GLY C 3 87 ? 165.120 119.093 194.162 1.00 84.23 87 GLY C O 1
ATOM 8445 N N . LYS C 3 88 ? 164.454 119.433 192.029 1.00 84.59 88 LYS C N 1
ATOM 8446 C CA . LYS C 3 88 ? 163.746 120.672 192.325 1.00 80.02 88 LYS C CA 1
ATOM 8447 C C . LYS C 3 88 ? 162.566 120.405 193.250 1.00 79.92 88 LYS C C 1
ATOM 8448 O O . LYS C 3 88 ? 161.580 119.780 192.846 1.00 80.17 88 LYS C O 1
ATOM 8454 N N . THR C 3 89 ? 162.658 120.876 194.489 1.00 88.38 89 THR C N 1
ATOM 8455 C CA . THR C 3 89 ? 161.652 120.628 195.509 1.00 92.77 89 THR C CA 1
ATOM 8456 C C . THR C 3 89 ? 160.957 121.931 195.883 1.00 95.35 89 THR C C 1
ATOM 8457 O O . THR C 3 89 ? 161.589 122.985 195.978 1.00 98.14 89 THR C O 1
ATOM 8461 N N . GLU C 3 90 ? 159.645 121.856 196.081 1.00 77.42 90 GLU C N 1
ATOM 8462 C CA . GLU C 3 90 ? 158.855 123.001 196.502 1.00 69.19 90 GLU C CA 1
ATOM 8463 C C . GLU C 3 90 ? 158.072 122.635 197.752 1.00 68.73 90 GLU C C 1
ATOM 8464 O O . GLU C 3 90 ? 157.572 121.513 197.875 1.00 77.62 90 GLU C O 1
ATOM 8470 N N . ILE C 3 91 ? 157.979 123.576 198.685 1.00 54.13 91 ILE C N 1
ATOM 8471 C CA . ILE C 3 91 ? 157.192 123.357 199.895 1.00 53.87 91 ILE C CA 1
ATOM 8472 C C . ILE C 3 91 ? 156.405 124.617 200.241 1.00 59.72 91 ILE C C 1
ATOM 8473 O O . ILE C 3 91 ? 156.965 125.722 200.245 1.00 68.21 91 ILE C O 1
ATOM 8478 N N . PRO C 3 92 ? 155.109 124.508 200.504 1.00 56.73 92 PRO C N 1
ATOM 8479 C CA . PRO C 3 92 ? 154.313 125.693 200.832 1.00 56.94 92 PRO C CA 1
ATOM 8480 C C . PRO C 3 92 ? 154.544 126.146 202.268 1.00 57.98 92 PRO C C 1
ATOM 8481 O O . PRO C 3 92 ? 155.010 125.395 203.124 1.00 65.94 92 PRO C O 1
ATOM 8485 N N . PHE C 3 93 ? 154.205 127.409 202.516 1.00 81.00 93 PHE C N 1
ATOM 8486 C CA . PHE C 3 93 ? 154.227 127.955 203.865 1.00 85.32 93 PHE C CA 1
ATOM 8487 C C . PHE C 3 93 ? 153.262 129.125 203.962 1.00 85.80 93 PHE C C 1
ATOM 8488 O O . PHE C 3 93 ? 152.904 129.745 202.955 1.00 88.56 93 PHE C O 1
ATOM 8496 N N . GLU C 3 94 ? 152.866 129.425 205.198 1.00 81.78 94 GLU C N 1
ATOM 8497 C CA . GLU C 3 94 ? 151.931 130.501 205.485 1.00 79.36 94 GLU C CA 1
ATOM 8498 C C . GLU C 3 94 ? 152.131 130.984 206.916 1.00 77.90 94 GLU C C 1
ATOM 8499 O O . GLU C 3 94 ? 152.440 130.194 207.812 1.00 80.76 94 GLU C O 1
ATOM 8505 N N . PHE C 3 95 ? 151.962 132.287 207.112 1.00 77.96 95 PHE C N 1
ATOM 8506 C CA . PHE C 3 95 ? 151.941 132.951 208.404 1.00 76.25 95 PHE C CA 1
ATOM 8507 C C . PHE C 3 95 ? 150.689 133.799 208.546 1.00 78.82 95 PHE C C 1
ATOM 8508 O O . PHE C 3 95 ? 150.171 134.330 207.557 1.00 83.81 95 PHE C O 1
ATOM 8516 N N . PRO C 3 96 ? 150.185 133.948 209.767 1.00 64.97 96 PRO C N 1
ATOM 8517 C CA . PRO C 3 96 ? 149.164 134.967 210.021 1.00 61.33 96 PRO C CA 1
ATOM 8518 C C . PRO C 3 96 ? 149.790 136.289 210.435 1.00 65.72 96 PRO C C 1
ATOM 8519 O O . PRO C 3 96 ? 150.616 136.331 211.350 1.00 73.02 96 PRO C O 1
ATOM 8523 N N . LEU C 3 97 ? 149.405 137.375 209.766 1.00 65.12 97 LEU C N 1
ATOM 8524 C CA . LEU C 3 97 ? 149.906 138.708 210.098 1.00 59.59 97 LEU C CA 1
ATOM 8525 C C . LEU C 3 97 ? 148.996 139.319 211.157 1.00 62.64 97 LEU C C 1
ATOM 8526 O O . LEU C 3 97 ? 148.081 140.093 210.873 1.00 69.62 97 LEU C O 1
ATOM 8531 N N . HIS C 3 98 ? 149.260 138.957 212.407 1.00 76.40 98 HIS C N 1
ATOM 8532 C CA . HIS C 3 98 ? 148.498 139.452 213.542 1.00 76.68 98 HIS C CA 1
ATOM 8533 C C . HIS C 3 98 ? 149.454 139.932 214.620 1.00 76.00 98 HIS C C 1
ATOM 8534 O O . HIS C 3 98 ? 150.527 139.354 214.810 1.00 80.72 98 HIS C O 1
ATOM 8541 N N . LEU C 3 99 ? 149.059 140.989 215.327 1.00 72.61 99 LEU C N 1
ATOM 8542 C CA . LEU C 3 99 ? 149.868 141.544 216.410 1.00 75.93 99 LEU C CA 1
ATOM 8543 C C . LEU C 3 99 ? 148.942 141.885 217.572 1.00 80.56 99 LEU C C 1
ATOM 8544 O O . LEU C 3 99 ? 148.331 142.958 217.583 1.00 82.45 99 LEU C O 1
ATOM 8549 N N . LYS C 3 100 ? 148.872 140.977 218.553 1.00 95.14 100 LYS C N 1
ATOM 8550 C CA . LYS C 3 100 ? 148.042 141.087 219.752 1.00 96.66 100 LYS C CA 1
ATOM 8551 C C . LYS C 3 100 ? 146.728 141.817 219.493 1.00 102.98 100 LYS C C 1
ATOM 8552 O O . LYS C 3 100 ? 145.958 141.420 218.613 1.00 102.09 100 LYS C O 1
ATOM 8558 N N . GLY C 3 101 ? 146.462 142.881 220.246 1.00 116.73 101 GLY C N 1
ATOM 8559 C CA . GLY C 3 101 ? 145.224 143.616 220.087 1.00 114.54 101 GLY C CA 1
ATOM 8560 C C . GLY C 3 101 ? 145.412 145.099 219.846 1.00 113.56 101 GLY C C 1
ATOM 8561 O O . GLY C 3 101 ? 144.491 145.776 219.380 1.00 115.43 101 GLY C O 1
ATOM 8562 N N . ASN C 3 102 ? 146.600 145.619 220.151 1.00 96.54 102 ASN C N 1
ATOM 8563 C CA . ASN C 3 102 ? 146.846 147.047 220.025 1.00 98.33 102 ASN C CA 1
ATOM 8564 C C . ASN C 3 102 ? 148.142 147.393 219.306 1.00 99.67 102 ASN C C 1
ATOM 8565 O O . ASN C 3 102 ? 148.377 148.576 219.042 1.00 99.87 102 ASN C O 1
ATOM 8570 N N . LYS C 3 103 ? 148.985 146.417 218.980 1.00 83.09 103 LYS C N 1
ATOM 8571 C CA . LYS C 3 103 ? 150.239 146.682 218.286 1.00 77.49 103 LYS C CA 1
ATOM 8572 C C . LYS C 3 103 ? 149.969 146.755 216.789 1.00 77.88 103 LYS C C 1
ATOM 8573 O O . LYS C 3 103 ? 149.508 145.778 216.187 1.00 83.53 103 LYS C O 1
ATOM 8579 N N . VAL C 3 104 ? 150.253 147.906 216.195 1.00 60.76 104 VAL C N 1
ATOM 8580 C CA . VAL C 3 104 ? 149.961 148.164 214.790 1.00 61.43 104 VAL C CA 1
ATOM 8581 C C . VAL C 3 104 ? 151.159 147.767 213.939 1.00 64.76 104 VAL C C 1
ATOM 8582 O O . VAL C 3 104 ? 152.316 147.930 214.339 1.00 69.45 104 VAL C O 1
ATOM 8586 N N . LEU C 3 105 ? 150.882 147.221 212.758 1.00 59.88 105 LEU C N 1
ATOM 8587 C CA . LEU C 3 105 ? 151.923 146.897 211.790 1.00 58.43 105 LEU C CA 1
ATOM 8588 C C . LEU C 3 105 ? 152.271 148.168 211.027 1.00 67.26 105 LEU C C 1
ATOM 8589 O O . LEU C 3 105 ? 151.461 148.674 210.245 1.00 74.13 105 LEU C O 1
ATOM 8594 N N . TYR C 3 106 ? 153.474 148.684 211.255 1.00 48.41 106 TYR C N 1
ATOM 8595 C CA . TYR C 3 106 ? 153.876 149.933 210.636 1.00 37.26 106 TYR C CA 1
ATOM 8596 C C . TYR C 3 106 ? 154.075 149.759 209.135 1.00 45.29 106 TYR C C 1
ATOM 8597 O O . TYR C 3 106 ? 154.369 148.669 208.637 1.00 56.48 106 TYR C O 1
ATOM 8606 N N . GLU C 3 107 ? 153.902 150.861 208.414 1.00 56.42 107 GLU C N 1
ATOM 8607 C CA . GLU C 3 107 ? 154.134 150.872 206.979 1.00 54.25 107 GLU C CA 1
ATOM 8608 C C . GLU C 3 107 ? 155.605 150.620 206.680 1.00 63.95 107 GLU C C 1
ATOM 8609 O O . GLU C 3 107 ? 156.490 151.102 207.392 1.00 71.03 107 GLU C O 1
ATOM 8615 N N . THR C 3 108 ? 155.867 149.850 205.626 1.00 63.13 108 THR C N 1
ATOM 8616 C CA . THR C 3 108 ? 157.234 149.682 205.153 1.00 58.81 108 THR C CA 1
ATOM 8617 C C . THR C 3 108 ? 157.806 151.029 204.736 1.00 59.27 108 THR C C 1
ATOM 8618 O O . THR C 3 108 ? 157.169 151.784 203.996 1.00 70.45 108 THR C O 1
ATOM 8622 N N . TYR C 3 109 ? 159.012 151.330 205.206 1.00 47.00 109 TYR C N 1
ATOM 8623 C CA . TYR C 3 109 ? 159.594 152.652 204.997 1.00 51.40 109 TYR C CA 1
ATOM 8624 C C . TYR C 3 109 ? 161.108 152.515 204.945 1.00 63.22 109 TYR C C 1
ATOM 8625 O O . TYR C 3 109 ? 161.743 152.257 205.971 1.00 71.96 109 TYR C O 1
ATOM 8634 N N . HIS C 3 110 ? 161.682 152.686 203.753 1.00 57.95 110 HIS C N 1
ATOM 8635 C CA . HIS C 3 110 ? 163.134 152.656 203.575 1.00 46.80 110 HIS C CA 1
ATOM 8636 C C . HIS C 3 110 ? 163.697 154.064 203.764 1.00 49.16 110 HIS C C 1
ATOM 8637 O O . HIS C 3 110 ? 164.123 154.738 202.826 1.00 57.71 110 HIS C O 1
ATOM 8644 N N . GLY C 3 111 ? 163.688 154.503 205.016 1.00 58.90 111 GLY C N 1
ATOM 8645 C CA . GLY C 3 111 ? 164.212 155.802 205.371 1.00 64.04 111 GLY C CA 1
ATOM 8646 C C . GLY C 3 111 ? 165.714 155.773 205.563 1.00 71.84 111 GLY C C 1
ATOM 8647 O O . GLY C 3 111 ? 166.396 154.785 205.289 1.00 77.48 111 GLY C O 1
ATOM 8648 N N . VAL C 3 112 ? 166.236 156.894 206.047 1.00 66.14 112 VAL C N 1
ATOM 8649 C CA . VAL C 3 112 ? 167.663 157.046 206.296 1.00 65.28 112 VAL C CA 1
ATOM 8650 C C . VAL C 3 112 ? 168.001 156.824 207.765 1.00 66.61 112 VAL C C 1
ATOM 8651 O O . VAL C 3 112 ? 168.977 156.149 208.088 1.00 73.41 112 VAL C O 1
ATOM 8655 N N . PHE C 3 113 ? 167.197 157.378 208.673 1.00 57.26 113 PHE C N 1
ATOM 8656 C CA . PHE C 3 113 ? 167.386 157.188 210.104 1.00 56.61 113 PHE C CA 1
ATOM 8657 C C . PHE C 3 113 ? 166.292 156.351 210.746 1.00 57.08 113 PHE C C 1
ATOM 8658 O O . PHE C 3 113 ? 166.496 155.844 211.853 1.00 66.37 113 PHE C O 1
ATOM 8666 N N . VAL C 3 114 ? 165.145 156.196 210.090 1.00 50.74 114 VAL C N 1
ATOM 8667 C CA . VAL C 3 114 ? 164.077 155.317 210.547 1.00 46.78 114 VAL C CA 1
ATOM 8668 C C . VAL C 3 114 ? 163.768 154.376 209.395 1.00 59.63 114 VAL C C 1
ATOM 8669 O O . VAL C 3 114 ? 163.339 154.824 208.327 1.00 70.63 114 VAL C O 1
ATOM 8673 N N . ASN C 3 115 ? 163.981 153.081 209.600 1.00 56.96 115 ASN C N 1
ATOM 8674 C CA . ASN C 3 115 ? 163.828 152.091 208.541 1.00 53.01 115 ASN C CA 1
ATOM 8675 C C . ASN C 3 115 ? 162.951 150.964 209.066 1.00 60.26 115 ASN C C 1
ATOM 8676 O O . ASN C 3 115 ? 163.358 150.225 209.967 1.00 73.59 115 ASN C O 1
ATOM 8681 N N . ILE C 3 116 ? 161.755 150.827 208.507 1.00 47.08 116 ILE C N 1
ATOM 8682 C CA . ILE C 3 116 ? 160.801 149.807 208.923 1.00 35.11 116 ILE C CA 1
ATOM 8683 C C . ILE C 3 116 ? 160.774 148.743 207.838 1.00 40.90 116 ILE C C 1
ATOM 8684 O O . ILE C 3 116 ? 160.338 149.007 206.711 1.00 61.67 116 ILE C O 1
ATOM 8689 N N . GLN C 3 117 ? 161.235 147.538 208.165 1.00 52.29 117 GLN C N 1
ATOM 8690 C CA . GLN C 3 117 ? 161.383 146.495 207.160 1.00 61.87 117 GLN C CA 1
ATOM 8691 C C . GLN C 3 117 ? 160.872 145.159 207.673 1.00 65.18 117 GLN C C 1
ATOM 8692 O O . GLN C 3 117 ? 161.154 144.771 208.808 1.00 70.79 117 GLN C O 1
ATOM 8698 N N . TYR C 3 118 ? 160.144 144.450 206.816 1.00 54.18 118 TYR C N 1
ATOM 8699 C CA . TYR C 3 118 ? 159.672 143.099 207.084 1.00 54.84 118 TYR C CA 1
ATOM 8700 C C . TYR C 3 118 ? 160.397 142.132 206.160 1.00 61.95 118 TYR C C 1
ATOM 8701 O O . TYR C 3 118 ? 160.422 142.338 204.943 1.00 65.99 118 TYR C O 1
ATOM 8710 N N . THR C 3 119 ? 160.986 141.082 206.732 1.00 62.47 119 THR C N 1
ATOM 8711 C CA . THR C 3 119 ? 161.801 140.153 205.964 1.00 59.83 119 THR C CA 1
ATOM 8712 C C . THR C 3 119 ? 161.502 138.714 206.354 1.00 66.20 119 THR C C 1
ATOM 8713 O O . THR C 3 119 ? 161.310 138.403 207.534 1.00 70.30 119 THR C O 1
ATOM 8717 N N . LEU C 3 120 ? 161.482 137.839 205.352 1.00 79.06 120 LEU C N 1
ATOM 8718 C CA . LEU C 3 120 ? 161.492 136.399 205.542 1.00 74.69 120 LEU C CA 1
ATOM 8719 C C . LEU C 3 120 ? 162.910 135.887 205.335 1.00 80.88 120 LEU C C 1
ATOM 8720 O O . LEU C 3 120 ? 163.596 136.296 204.394 1.00 86.14 120 LEU C O 1
ATOM 8725 N N . ARG C 3 121 ? 163.347 134.993 206.218 1.00 88.70 121 ARG C N 1
ATOM 8726 C CA . ARG C 3 121 ? 164.695 134.441 206.170 1.00 85.46 121 ARG C CA 1
ATOM 8727 C C . ARG C 3 121 ? 164.594 132.927 206.224 1.00 88.47 121 ARG C C 1
ATOM 8728 O O . ARG C 3 121 ? 164.127 132.373 207.224 1.00 92.15 121 ARG C O 1
ATOM 8736 N N . CYS C 3 122 ? 165.012 132.266 205.148 1.00 89.50 122 CYS C N 1
ATOM 8737 C CA . CYS C 3 122 ? 164.989 130.812 205.054 1.00 87.92 122 CYS C CA 1
ATOM 8738 C C . CYS C 3 122 ? 166.406 130.292 205.234 1.00 91.44 122 CYS C C 1
ATOM 8739 O O . CYS C 3 122 ? 167.320 130.719 204.521 1.00 96.72 122 CYS C O 1
ATOM 8742 N N . ASP C 3 123 ? 166.586 129.377 206.186 1.00 94.74 123 ASP C N 1
ATOM 8743 C CA . ASP C 3 123 ? 167.900 128.823 206.485 1.00 97.79 123 ASP C CA 1
ATOM 8744 C C . ASP C 3 123 ? 167.820 127.307 206.583 1.00 99.41 123 ASP C C 1
ATOM 8745 O O . ASP C 3 123 ? 166.975 126.768 207.305 1.00 99.22 123 ASP C O 1
ATOM 8750 N N . MET C 3 124 ? 168.708 126.629 205.860 1.00 92.67 124 MET C N 1
ATOM 8751 C CA . MET C 3 124 ? 168.802 125.176 205.853 1.00 87.02 124 MET C CA 1
ATOM 8752 C C . MET C 3 124 ? 170.126 124.759 206.472 1.00 88.65 124 MET C C 1
ATOM 8753 O O . MET C 3 124 ? 171.181 125.290 206.108 1.00 94.50 124 MET C O 1
ATOM 8758 N N . LYS C 3 125 ? 170.064 123.806 207.396 1.00 75.26 125 LYS C N 1
ATOM 8759 C CA . LYS C 3 125 ? 171.240 123.323 208.102 1.00 78.86 125 LYS C CA 1
ATOM 8760 C C . LYS C 3 125 ? 171.990 122.288 207.272 1.00 80.00 125 LYS C C 1
ATOM 8761 O O . LYS C 3 125 ? 171.398 121.534 206.494 1.00 81.73 125 LYS C O 1
ATOM 8767 N N . ARG C 3 126 ? 173.308 122.260 207.449 1.00 80.79 126 ARG C N 1
ATOM 8768 C CA . ARG C 3 126 ? 174.145 121.230 206.854 1.00 80.24 126 ARG C CA 1
ATOM 8769 C C . ARG C 3 126 ? 175.316 120.963 207.787 1.00 80.87 126 ARG C C 1
ATOM 8770 O O . ARG C 3 126 ? 175.753 121.850 208.524 1.00 81.40 126 ARG C O 1
ATOM 8778 N N . SER C 3 127 ? 175.817 119.733 207.745 1.00 68.26 127 SER C N 1
ATOM 8779 C CA . SER C 3 127 ? 176.925 119.333 208.603 1.00 67.26 127 SER C CA 1
ATOM 8780 C C . SER C 3 127 ? 178.259 119.489 207.881 1.00 67.27 127 SER C C 1
ATOM 8781 O O . SER C 3 127 ? 178.595 120.574 207.407 1.00 62.02 127 SER C O 1
ATOM 8784 N N . ASP C 3 132 ? 175.105 126.124 206.509 1.00 115.18 132 ASP C N 1
ATOM 8785 C CA . ASP C 3 132 ? 173.702 126.522 206.509 1.00 114.63 132 ASP C CA 1
ATOM 8786 C C . ASP C 3 132 ? 173.440 127.568 205.432 1.00 113.39 132 ASP C C 1
ATOM 8787 O O . ASP C 3 132 ? 173.969 128.678 205.493 1.00 115.63 132 ASP C O 1
ATOM 8792 N N . LEU C 3 133 ? 172.622 127.213 204.445 1.00 91.55 133 LEU C N 1
ATOM 8793 C CA . LEU C 3 133 ? 172.303 128.115 203.347 1.00 91.26 133 LEU C CA 1
ATOM 8794 C C . LEU C 3 133 ? 171.118 128.987 203.732 1.00 93.37 133 LEU C C 1
ATOM 8795 O O . LEU C 3 133 ? 170.069 128.473 204.130 1.00 94.26 133 LEU C O 1
ATOM 8800 N N . THR C 3 134 ? 171.283 130.301 203.609 1.00 93.87 134 THR C N 1
ATOM 8801 C CA . THR C 3 134 ? 170.254 131.246 204.016 1.00 91.15 134 THR C CA 1
ATOM 8802 C C . THR C 3 134 ? 169.955 132.225 202.891 1.00 89.84 134 THR C C 1
ATOM 8803 O O . THR C 3 134 ? 170.830 132.551 202.083 1.00 93.22 134 THR C O 1
ATOM 8807 N N . LYS C 3 135 ? 168.700 132.662 202.830 1.00 79.26 135 LYS C N 1
ATOM 8808 C CA . LYS C 3 135 ? 168.283 133.722 201.922 1.00 78.37 135 LYS C CA 1
ATOM 8809 C C . LYS C 3 135 ? 167.192 134.561 202.567 1.00 82.00 135 LYS C C 1
ATOM 8810 O O . LYS C 3 135 ? 166.286 134.029 203.214 1.00 83.94 135 LYS C O 1
ATOM 8816 N N . THR C 3 136 ? 167.283 135.874 202.374 1.00 78.85 136 THR C N 1
ATOM 8817 C CA . THR C 3 136 ? 166.336 136.833 202.923 1.00 75.43 136 THR C CA 1
ATOM 8818 C C . THR C 3 136 ? 165.597 137.527 201.788 1.00 71.42 136 THR C C 1
ATOM 8819 O O . THR C 3 136 ? 166.225 138.038 200.855 1.00 77.42 136 THR C O 1
ATOM 8823 N N . CYS C 3 137 ? 164.270 137.544 201.874 1.00 77.06 137 CYS C N 1
ATOM 8824 C CA . CYS C 3 137 ? 163.418 138.237 200.914 1.00 79.91 137 CYS C CA 1
ATOM 8825 C C . CYS C 3 137 ? 162.487 139.174 201.665 1.00 85.06 137 CYS C C 1
ATOM 8826 O O . CYS C 3 137 ? 161.874 138.779 202.659 1.00 89.65 137 CYS C O 1
ATOM 8829 N N . GLU C 3 138 ? 162.371 140.407 201.185 1.00 84.51 138 GLU C N 1
ATOM 8830 C CA . GLU C 3 138 ? 161.565 141.417 201.855 1.00 82.21 138 GLU C CA 1
ATOM 8831 C C . GLU C 3 138 ? 160.171 141.481 201.249 1.00 86.69 138 GLU C C 1
ATOM 8832 O O . GLU C 3 138 ? 160.010 141.479 200.026 1.00 92.02 138 GLU C O 1
ATOM 8838 N N . PHE C 3 139 ? 159.162 141.535 202.116 1.00 65.35 139 PHE C N 1
ATOM 8839 C CA . PHE C 3 139 ? 157.778 141.701 201.701 1.00 63.00 139 PHE C CA 1
ATOM 8840 C C . PHE C 3 139 ? 157.227 142.980 202.310 1.00 64.17 139 PHE C C 1
ATOM 8841 O O . PHE C 3 139 ? 157.501 143.293 203.471 1.00 70.16 139 PHE C O 1
ATOM 8849 N N . ILE C 3 140 ? 156.461 143.715 201.521 1.00 62.78 140 ILE C N 1
ATOM 8850 C CA . ILE C 3 140 ? 155.982 145.038 201.897 1.00 63.55 140 ILE C CA 1
ATOM 8851 C C . ILE C 3 140 ? 154.666 144.905 202.650 1.00 64.82 140 ILE C C 1
ATOM 8852 O O . ILE C 3 140 ? 153.834 144.046 202.345 1.00 68.99 140 ILE C O 1
ATOM 8857 N N . VAL C 3 141 ? 154.481 145.755 203.657 1.00 56.01 141 VAL C N 1
ATOM 8858 C CA . VAL C 3 141 ? 153.249 145.813 204.433 1.00 56.82 141 VAL C CA 1
ATOM 8859 C C . VAL C 3 141 ? 152.667 147.212 204.307 1.00 60.20 141 VAL C C 1
ATOM 8860 O O . VAL C 3 141 ? 153.369 148.203 204.536 1.00 64.60 141 VAL C O 1
ATOM 8864 N N . HIS C 3 142 ? 151.389 147.292 203.949 1.00 63.61 142 HIS C N 1
ATOM 8865 C CA . HIS C 3 142 ? 150.709 148.561 203.742 1.00 64.41 142 HIS C CA 1
ATOM 8866 C C . HIS C 3 142 ? 149.798 148.876 204.920 1.00 71.86 142 HIS C C 1
ATOM 8867 O O . HIS C 3 142 ? 149.082 148.002 205.416 1.00 78.10 142 HIS C O 1
ATOM 8874 N N . SER C 3 143 ? 149.835 150.129 205.363 1.00 79.28 143 SER C N 1
ATOM 8875 C CA . SER C 3 143 ? 148.997 150.566 206.468 1.00 74.57 143 SER C CA 1
ATOM 8876 C C . SER C 3 143 ? 147.528 150.544 206.072 1.00 75.26 143 SER C C 1
ATOM 8877 O O . SER C 3 143 ? 147.169 150.777 204.915 1.00 78.14 143 SER C O 1
ATOM 8880 N N . ALA C 3 144 ? 146.676 150.256 207.049 1.00 84.30 144 ALA C N 1
ATOM 8881 C CA . ALA C 3 144 ? 145.250 150.168 206.784 1.00 86.16 144 ALA C CA 1
ATOM 8882 C C . ALA C 3 144 ? 144.707 151.535 206.375 1.00 87.08 144 ALA C C 1
ATOM 8883 O O . ALA C 3 144 ? 145.163 152.562 206.887 1.00 90.87 144 ALA C O 1
ATOM 8885 N N . PRO C 3 145 ? 143.750 151.581 205.450 1.00 74.06 145 PRO C N 1
ATOM 8886 C CA . PRO C 3 145 ? 143.181 152.871 205.043 1.00 70.24 145 PRO C CA 1
ATOM 8887 C C . PRO C 3 145 ? 142.555 153.591 206.225 1.00 71.47 145 PRO C C 1
ATOM 8888 O O . PRO C 3 145 ? 142.007 152.968 207.137 1.00 77.49 145 PRO C O 1
ATOM 8892 N N . GLN C 3 146 ? 142.652 154.917 206.205 1.00 84.02 146 GLN C N 1
ATOM 8893 C CA . GLN C 3 146 ? 142.145 155.730 207.299 1.00 82.10 146 GLN C CA 1
ATOM 8894 C C . GLN C 3 146 ? 140.640 155.531 207.461 1.00 91.08 146 GLN C C 1
ATOM 8895 O O . GLN C 3 146 ? 139.959 154.997 206.580 1.00 95.41 146 GLN C O 1
ATOM 8901 N N . LYS C 3 147 ? 140.124 155.953 208.620 1.00 96.58 147 LYS C N 1
ATOM 8902 C CA . LYS C 3 147 ? 138.688 155.868 208.871 1.00 96.06 147 LYS C CA 1
ATOM 8903 C C . LYS C 3 147 ? 137.902 156.539 207.754 1.00 96.78 147 LYS C C 1
ATOM 8904 O O . LYS C 3 147 ? 136.884 156.012 207.291 1.00 97.47 147 LYS C O 1
ATOM 8910 N N . GLY C 3 148 ? 138.365 157.701 207.310 1.00 101.61 148 GLY C N 1
ATOM 8911 C CA . GLY C 3 148 ? 137.929 158.288 206.062 1.00 103.54 148 GLY C CA 1
ATOM 8912 C C . GLY C 3 148 ? 136.983 159.461 206.184 1.00 104.96 148 GLY C C 1
ATOM 8913 O O . GLY C 3 148 ? 135.765 159.296 206.300 1.00 108.42 148 GLY C O 1
ATOM 8914 N N . LYS C 3 149 ? 137.554 160.659 206.156 1.00 95.40 149 LYS C N 1
ATOM 8915 C CA . LYS C 3 149 ? 136.840 161.894 205.867 1.00 95.52 149 LYS C CA 1
ATOM 8916 C C . LYS C 3 149 ? 137.754 162.781 205.030 1.00 97.10 149 LYS C C 1
ATOM 8917 O O . LYS C 3 149 ? 137.900 163.978 205.279 1.00 100.79 149 LYS C O 1
ATOM 8923 N N . PHE C 3 150 ? 138.406 162.167 204.041 1.00 77.01 150 PHE C N 1
ATOM 8924 C CA . PHE C 3 150 ? 139.482 162.807 203.291 1.00 73.27 150 PHE C CA 1
ATOM 8925 C C . PHE C 3 150 ? 139.072 164.180 202.787 1.00 81.03 150 PHE C C 1
ATOM 8926 O O . PHE C 3 150 ? 138.179 164.306 201.943 1.00 85.68 150 PHE C O 1
ATOM 8934 N N . THR C 3 151 ? 139.736 165.207 203.306 1.00 71.69 151 THR C N 1
ATOM 8935 C CA . THR C 3 151 ? 139.480 166.591 202.915 1.00 70.97 151 THR C CA 1
ATOM 8936 C C . THR C 3 151 ? 140.747 167.204 202.336 1.00 65.96 151 THR C C 1
ATOM 8937 O O . THR C 3 151 ? 141.720 167.450 203.071 1.00 67.32 151 THR C O 1
ATOM 8941 N N . PRO C 3 152 ? 140.804 167.427 201.026 1.00 61.22 152 PRO C N 1
ATOM 8942 C CA . PRO C 3 152 ? 141.974 168.093 200.447 1.00 62.71 152 PRO C CA 1
ATOM 8943 C C . PRO C 3 152 ? 142.131 169.495 201.011 1.00 65.94 152 PRO C C 1
ATOM 8944 O O . PRO C 3 152 ? 141.152 170.170 201.332 1.00 71.09 152 PRO C O 1
ATOM 8948 N N . SER C 3 153 ? 143.377 169.928 201.130 1.00 64.38 153 SER C N 1
ATOM 8949 C CA . SER C 3 153 ? 143.665 171.234 201.701 1.00 64.12 153 SER C CA 1
ATOM 8950 C C . SER C 3 153 ? 144.454 172.060 200.697 1.00 68.93 153 SER C C 1
ATOM 8951 O O . SER C 3 153 ? 145.681 172.173 200.810 1.00 75.82 153 SER C O 1
ATOM 8954 N N . PRO C 3 154 ? 143.788 172.639 199.698 1.00 58.74 154 PRO C N 1
ATOM 8955 C CA . PRO C 3 154 ? 144.510 173.408 198.680 1.00 57.57 154 PRO C CA 1
ATOM 8956 C C . PRO C 3 154 ? 145.245 174.585 199.297 1.00 61.91 154 PRO C C 1
ATOM 8957 O O . PRO C 3 154 ? 144.762 175.220 200.235 1.00 69.71 154 PRO C O 1
ATOM 8961 N N . VAL C 3 155 ? 146.429 174.868 198.764 1.00 61.08 155 VAL C N 1
ATOM 8962 C CA . VAL C 3 155 ? 147.288 175.918 199.294 1.00 61.60 155 VAL C CA 1
ATOM 8963 C C . VAL C 3 155 ? 147.724 176.823 198.155 1.00 66.59 155 VAL C C 1
ATOM 8964 O O . VAL C 3 155 ? 148.218 176.350 197.127 1.00 75.39 155 VAL C O 1
ATOM 8968 N N . ASP C 3 156 ? 147.561 178.126 198.341 1.00 70.43 156 ASP C N 1
ATOM 8969 C CA . ASP C 3 156 ? 148.029 179.108 197.380 1.00 63.53 156 ASP C CA 1
ATOM 8970 C C . ASP C 3 156 ? 149.273 179.786 197.931 1.00 69.16 156 ASP C C 1
ATOM 8971 O O . ASP C 3 156 ? 149.359 180.078 199.127 1.00 75.40 156 ASP C O 1
ATOM 8976 N N . PHE C 3 157 ? 150.242 180.032 197.054 1.00 65.44 157 PHE C N 1
ATOM 8977 C CA . PHE C 3 157 ? 151.510 180.584 197.503 1.00 60.73 157 PHE C CA 1
ATOM 8978 C C . PHE C 3 157 ? 152.055 181.544 196.458 1.00 62.30 157 PHE C C 1
ATOM 8979 O O . PHE C 3 157 ? 151.717 181.470 195.272 1.00 69.27 157 PHE C O 1
ATOM 8987 N N . THR C 3 158 ? 152.918 182.445 196.923 1.00 60.18 158 THR C N 1
ATOM 8988 C CA . THR C 3 158 ? 153.568 183.447 196.082 1.00 62.74 158 THR C CA 1
ATOM 8989 C C . THR C 3 158 ? 155.057 183.442 196.408 1.00 62.18 158 THR C C 1
ATOM 8990 O O . THR C 3 158 ? 155.470 183.932 197.462 1.00 68.67 158 THR C O 1
ATOM 8994 N N . ILE C 3 159 ? 155.859 182.890 195.502 1.00 69.59 159 ILE C N 1
ATOM 8995 C CA . ILE C 3 159 ? 157.311 182.943 195.636 1.00 69.95 159 ILE C CA 1
ATOM 8996 C C . ILE C 3 159 ? 157.775 184.322 195.178 1.00 79.92 159 ILE C C 1
ATOM 8997 O O . ILE C 3 159 ? 157.647 184.677 194.002 1.00 87.17 159 ILE C O 1
ATOM 9002 N N . THR C 3 160 ? 158.300 185.102 196.111 1.00 88.41 160 THR C N 1
ATOM 9003 C CA . THR C 3 160 ? 158.764 186.464 195.909 1.00 85.75 160 THR C CA 1
ATOM 9004 C C . THR C 3 160 ? 160.136 186.599 196.547 1.00 86.99 160 THR C C 1
ATOM 9005 O O . THR C 3 160 ? 160.584 185.695 197.260 1.00 91.43 160 THR C O 1
ATOM 9009 N N . PRO C 3 161 ? 160.842 187.707 196.301 1.00 83.51 161 PRO C N 1
ATOM 9010 C CA . PRO C 3 161 ? 162.088 187.942 197.047 1.00 85.50 161 PRO C CA 1
ATOM 9011 C C . PRO C 3 161 ? 161.876 188.034 198.546 1.00 89.23 161 PRO C C 1
ATOM 9012 O O . PRO C 3 161 ? 162.836 187.847 199.304 1.00 94.73 161 PRO C O 1
ATOM 9016 N N . GLU C 3 162 ? 160.658 188.315 198.998 1.00 88.44 162 GLU C N 1
ATOM 9017 C CA . GLU C 3 162 ? 160.325 188.263 200.421 1.00 87.65 162 GLU C CA 1
ATOM 9018 C C . GLU C 3 162 ? 159.951 186.846 200.847 1.00 86.95 162 GLU C C 1
ATOM 9019 O O . GLU C 3 162 ? 158.919 186.612 201.475 1.00 87.49 162 GLU C O 1
ATOM 9025 N N . THR C 3 163 ? 160.802 185.882 200.497 1.00 30.00 163 THR C N 1
ATOM 9026 C CA . THR C 3 163 ? 160.623 184.496 200.912 1.00 30.00 163 THR C CA 1
ATOM 9027 C C . THR C 3 163 ? 161.932 183.954 201.466 1.00 30.00 163 THR C C 1
ATOM 9028 O O . THR C 3 163 ? 161.936 183.019 202.273 1.00 30.00 163 THR C O 1
ATOM 9032 N N . LEU C 3 164 ? 163.046 184.537 201.032 1.00 30.00 164 LEU C N 1
ATOM 9033 C CA . LEU C 3 164 ? 164.355 184.141 201.532 1.00 30.00 164 LEU C CA 1
ATOM 9034 C C . LEU C 3 164 ? 164.560 184.727 202.923 1.00 30.00 164 LEU C C 1
ATOM 9035 O O . LEU C 3 164 ? 164.365 185.929 203.134 1.00 30.00 164 LEU C O 1
ATOM 9040 N N . GLN C 3 165 ? 164.955 183.880 203.873 1.00 30.00 165 GLN C N 1
ATOM 9041 C CA . GLN C 3 165 ? 165.013 184.277 205.275 1.00 30.00 165 GLN C CA 1
ATOM 9042 C C . GLN C 3 165 ? 166.327 184.964 205.629 1.00 30.00 165 GLN C C 1
ATOM 9043 O O . GLN C 3 165 ? 166.993 184.584 206.598 1.00 30.00 165 GLN C O 1
ATOM 9049 N N . ASN C 3 166 ? 166.699 185.988 204.865 1.00 30.00 166 ASN C N 1
ATOM 9050 C CA . ASN C 3 166 ? 167.887 186.781 205.172 1.00 30.00 166 ASN C CA 1
ATOM 9051 C C . ASN C 3 166 ? 167.772 188.110 204.448 1.00 30.00 166 ASN C C 1
ATOM 9052 O O . ASN C 3 166 ? 167.743 188.140 203.213 1.00 30.00 166 ASN C O 1
ATOM 9057 N N . VAL C 3 167 ? 167.702 189.204 205.209 1.00 30.00 167 VAL C N 1
ATOM 9058 C CA . VAL C 3 167 ? 167.622 190.525 204.596 1.00 30.00 167 VAL C CA 1
ATOM 9059 C C . VAL C 3 167 ? 168.935 190.889 203.917 1.00 30.00 167 VAL C C 1
ATOM 9060 O O . VAL C 3 167 ? 168.955 191.708 202.990 1.00 30.00 167 VAL C O 1
ATOM 9064 N N . LYS C 3 168 ? 170.048 190.301 204.361 1.00 30.00 168 LYS C N 1
ATOM 9065 C CA . LYS C 3 168 ? 171.343 190.618 203.766 1.00 30.00 168 LYS C CA 1
ATOM 9066 C C . LYS C 3 168 ? 171.427 190.114 202.331 1.00 30.00 168 LYS C C 1
ATOM 9067 O O . LYS C 3 168 ? 171.851 190.844 201.427 1.00 30.00 168 LYS C O 1
ATOM 9073 N N . GLU C 3 169 ? 171.026 188.863 202.101 1.00 81.58 169 GLU C N 1
ATOM 9074 C CA . GLU C 3 169 ? 171.089 188.293 200.761 1.00 92.39 169 GLU C CA 1
ATOM 9075 C C . GLU C 3 169 ? 169.969 188.808 199.866 1.00 94.11 169 GLU C C 1
ATOM 9076 O O . GLU C 3 169 ? 170.161 188.936 198.652 1.00 93.42 169 GLU C O 1
ATOM 9082 N N . ARG C 3 170 ? 168.811 189.131 200.450 1.00 95.38 170 ARG C N 1
ATOM 9083 C CA . ARG C 3 170 ? 167.637 189.516 199.673 1.00 94.94 170 ARG C CA 1
ATOM 9084 C C . ARG C 3 170 ? 167.895 190.717 198.770 1.00 92.26 170 ARG C C 1
ATOM 9085 O O . ARG C 3 170 ? 167.249 190.842 197.724 1.00 92.10 170 ARG C O 1
ATOM 9093 N N . ALA C 3 171 ? 168.842 191.585 199.132 1.00 66.79 171 ALA C N 1
ATOM 9094 C CA . ALA C 3 171 ? 169.118 192.762 198.314 1.00 64.17 171 ALA C CA 1
ATOM 9095 C C . ALA C 3 171 ? 169.610 192.374 196.924 1.00 67.65 171 ALA C C 1
ATOM 9096 O O . ALA C 3 171 ? 169.212 192.984 195.925 1.00 70.21 171 ALA C O 1
ATOM 9098 N N . LEU C 3 172 ? 170.475 191.362 196.838 1.00 79.84 172 LEU C N 1
ATOM 9099 C CA . LEU C 3 172 ? 171.022 190.951 195.551 1.00 81.56 172 LEU C CA 1
ATOM 9100 C C . LEU C 3 172 ? 170.020 190.184 194.696 1.00 81.16 172 LEU C C 1
ATOM 9101 O O . LEU C 3 172 ? 170.274 189.979 193.504 1.00 84.13 172 LEU C O 1
ATOM 9106 N N . LEU C 3 173 ? 168.902 189.758 195.271 1.00 76.65 173 LEU C N 1
ATOM 9107 C CA . LEU C 3 173 ? 167.897 189.023 194.516 1.00 74.09 173 LEU C CA 1
ATOM 9108 C C . LEU C 3 173 ? 167.274 189.914 193.447 1.00 71.71 173 LEU C C 1
ATOM 9109 O O . LEU C 3 173 ? 166.868 191.045 193.748 1.00 76.13 173 LEU C O 1
ATOM 9114 N N . PRO C 3 174 ? 167.182 189.455 192.202 1.00 67.68 174 PRO C N 1
ATOM 9115 C CA . PRO C 3 174 ? 166.387 190.183 191.211 1.00 66.97 174 PRO C CA 1
ATOM 9116 C C . PRO C 3 174 ? 164.911 190.125 191.564 1.00 76.41 174 PRO C C 1
ATOM 9117 O O . PRO C 3 174 ? 164.444 189.198 192.229 1.00 83.96 174 PRO C O 1
ATOM 9121 N N . LYS C 3 175 ? 164.174 191.139 191.122 1.00 91.36 175 LYS C N 1
ATOM 9122 C CA . LYS C 3 175 ? 162.746 191.190 191.403 1.00 93.57 175 LYS C CA 1
ATOM 9123 C C . LYS C 3 175 ? 162.017 190.106 190.619 1.00 94.53 175 LYS C C 1
ATOM 9124 O O . LYS C 3 175 ? 162.057 190.086 189.385 1.00 95.61 175 LYS C O 1
ATOM 9130 N N . PHE C 3 176 ? 161.350 189.204 191.335 1.00 85.97 176 PHE C N 1
ATOM 9131 C CA . PHE C 3 176 ? 160.585 188.148 190.690 1.00 84.38 176 PHE C CA 1
ATOM 9132 C C . PHE C 3 176 ? 159.283 187.937 191.448 1.00 82.69 176 PHE C C 1
ATOM 9133 O O . PHE C 3 176 ? 159.113 188.396 192.578 1.00 85.38 176 PHE C O 1
ATOM 9141 N N . LEU C 3 177 ? 158.360 187.240 190.794 1.00 75.89 177 LEU C N 1
ATOM 9142 C CA . LEU C 3 177 ? 157.040 186.983 191.358 1.00 72.53 177 LEU C CA 1
ATOM 9143 C C . LEU C 3 177 ? 156.474 185.761 190.650 1.00 76.40 177 LEU C C 1
ATOM 9144 O O . LEU C 3 177 ? 156.219 185.811 189.439 1.00 81.71 177 LEU C O 1
ATOM 9149 N N . LEU C 3 178 ? 156.301 184.676 191.405 1.00 78.59 178 LEU C N 1
ATOM 9150 C CA . LEU C 3 178 ? 155.704 183.438 190.927 1.00 76.63 178 LEU C CA 1
ATOM 9151 C C . LEU C 3 178 ? 154.480 183.136 191.777 1.00 78.95 178 LEU C C 1
ATOM 9152 O O . LEU C 3 178 ? 154.529 183.268 193.000 1.00 86.61 178 LEU C O 1
ATOM 9157 N N . ARG C 3 179 ? 153.391 182.733 191.137 1.00 72.75 179 ARG C N 1
ATOM 9158 C CA . ARG C 3 179 ? 152.158 182.398 191.834 1.00 71.93 179 ARG C CA 1
ATOM 9159 C C . ARG C 3 179 ? 151.819 180.939 191.582 1.00 73.92 179 ARG C C 1
ATOM 9160 O O . ARG C 3 179 ? 151.944 180.452 190.455 1.00 78.93 179 ARG C O 1
ATOM 9168 N N . GLY C 3 180 ? 151.387 180.240 192.628 1.00 66.71 180 GLY C N 1
ATOM 9169 C CA . GLY C 3 180 ? 151.118 178.824 192.466 1.00 66.38 180 GLY C CA 1
ATOM 9170 C C . GLY C 3 180 ? 150.023 178.343 193.387 1.00 62.45 180 GLY C C 1
ATOM 9171 O O . GLY C 3 180 ? 149.675 178.990 194.378 1.00 70.94 180 GLY C O 1
ATOM 9172 N N . HIS C 3 181 ? 149.502 177.164 193.054 1.00 57.38 181 HIS C N 1
ATOM 9173 C CA . HIS C 3 181 ? 148.363 176.592 193.763 1.00 56.02 181 HIS C CA 1
ATOM 9174 C C . HIS C 3 181 ? 148.535 175.082 193.828 1.00 65.89 181 HIS C C 1
ATOM 9175 O O . HIS C 3 181 ? 148.335 174.392 192.825 1.00 71.77 181 HIS C O 1
ATOM 9182 N N . LEU C 3 182 ? 148.902 174.576 195.001 1.00 72.80 182 LEU C N 1
ATOM 9183 C CA . LEU C 3 182 ? 148.916 173.143 195.246 1.00 68.35 182 LEU C CA 1
ATOM 9184 C C . LEU C 3 182 ? 147.497 172.660 195.508 1.00 70.59 182 LEU C C 1
ATOM 9185 O O . LEU C 3 182 ? 146.779 173.235 196.336 1.00 77.67 182 LEU C O 1
ATOM 9190 N N . ASN C 3 183 ? 147.099 171.597 194.804 1.00 66.14 183 ASN C N 1
ATOM 9191 C CA . ASN C 3 183 ? 145.736 171.092 194.921 1.00 62.81 183 ASN C CA 1
ATOM 9192 C C . ASN C 3 183 ? 145.446 170.604 196.332 1.00 66.52 183 ASN C C 1
ATOM 9193 O O . ASN C 3 183 ? 144.336 170.789 196.843 1.00 74.33 183 ASN C O 1
ATOM 9198 N N . SER C 3 184 ? 146.426 169.973 196.975 1.00 62.52 184 SER C N 1
ATOM 9199 C CA . SER C 3 184 ? 146.233 169.476 198.330 1.00 66.85 184 SER C CA 1
ATOM 9200 C C . SER C 3 184 ? 147.587 169.192 198.956 1.00 65.30 184 SER C C 1
ATOM 9201 O O . SER C 3 184 ? 148.407 168.489 198.362 1.00 69.19 184 SER C O 1
ATOM 9204 N N . THR C 3 185 ? 147.821 169.751 200.142 1.00 59.70 185 THR C N 1
ATOM 9205 C CA . THR C 3 185 ? 148.943 169.324 200.964 1.00 59.93 185 THR C CA 1
ATOM 9206 C C . THR C 3 185 ? 148.633 168.059 201.750 1.00 62.25 185 THR C C 1
ATOM 9207 O O . THR C 3 185 ? 149.558 167.427 202.270 1.00 68.54 185 THR C O 1
ATOM 9211 N N . ASN C 3 186 ? 147.362 167.683 201.847 1.00 67.22 186 ASN C N 1
ATOM 9212 C CA . ASN C 3 186 ? 146.945 166.397 202.399 1.00 73.10 186 ASN C CA 1
ATOM 9213 C C . ASN C 3 186 ? 146.775 165.455 201.214 1.00 75.20 186 ASN C C 1
ATOM 9214 O O . ASN C 3 186 ? 145.712 165.385 200.598 1.00 79.36 186 ASN C O 1
ATOM 9219 N N . CYS C 3 187 ? 147.838 164.725 200.894 1.00 68.91 187 CYS C N 1
ATOM 9220 C CA . CYS C 3 187 ? 147.906 163.935 199.674 1.00 69.20 187 CYS C CA 1
ATOM 9221 C C . CYS C 3 187 ? 147.665 162.462 199.963 1.00 72.01 187 CYS C C 1
ATOM 9222 O O . CYS C 3 187 ? 148.158 161.924 200.958 1.00 74.61 187 CYS C O 1
ATOM 9225 N N . VAL C 3 188 ? 146.901 161.818 199.090 1.00 64.19 188 VAL C N 1
ATOM 9226 C CA . VAL C 3 188 ? 146.810 160.364 199.090 1.00 61.99 188 VAL C CA 1
ATOM 9227 C C . VAL C 3 188 ? 148.079 159.812 198.464 1.00 67.58 188 VAL C C 1
ATOM 9228 O O . VAL C 3 188 ? 148.480 160.236 197.374 1.00 72.71 188 VAL C O 1
ATOM 9232 N N . ILE C 3 189 ? 148.722 158.869 199.152 1.00 59.46 189 ILE C N 1
ATOM 9233 C CA . ILE C 3 189 ? 150.047 158.421 198.732 1.00 53.55 189 ILE C CA 1
ATOM 9234 C C . ILE C 3 189 ? 149.981 157.732 197.375 1.00 60.25 189 ILE C C 1
ATOM 9235 O O . ILE C 3 189 ? 150.964 157.719 196.624 1.00 63.61 189 ILE C O 1
ATOM 9240 N N . THR C 3 190 ? 148.831 157.152 197.034 1.00 52.79 190 THR C N 1
ATOM 9241 C CA . THR C 3 190 ? 148.679 156.540 195.722 1.00 49.80 190 THR C CA 1
ATOM 9242 C C . THR C 3 190 ? 148.357 157.559 194.642 1.00 58.20 190 THR C C 1
ATOM 9243 O O . THR C 3 190 ? 148.467 157.234 193.456 1.00 60.83 190 THR C O 1
ATOM 9247 N N . GLN C 3 191 ? 147.968 158.762 195.016 1.00 60.88 191 GLN C N 1
ATOM 9248 C CA . GLN C 3 191 ? 147.665 159.802 194.052 1.00 53.28 191 GLN C CA 1
ATOM 9249 C C . GLN C 3 191 ? 148.807 160.806 193.975 1.00 60.05 191 GLN C C 1
ATOM 9250 O O . GLN C 3 191 ? 149.425 161.139 194.989 1.00 62.17 191 GLN C O 1
ATOM 9256 N N . PRO C 3 192 ? 149.105 161.300 192.781 1.00 54.76 192 PRO C N 1
ATOM 9257 C CA . PRO C 3 192 ? 150.235 162.215 192.624 1.00 46.41 192 PRO C CA 1
ATOM 9258 C C . PRO C 3 192 ? 149.927 163.601 193.164 1.00 58.34 192 PRO C C 1
ATOM 9259 O O . PRO C 3 192 ? 148.774 164.014 193.294 1.00 67.85 192 PRO C O 1
ATOM 9263 N N . LEU C 3 193 ? 150.996 164.322 193.483 1.00 62.30 193 LEU C N 1
ATOM 9264 C CA . LEU C 3 193 ? 150.891 165.720 193.871 1.00 58.13 193 LEU C CA 1
ATOM 9265 C C . LEU C 3 193 ? 150.712 166.562 192.619 1.00 67.05 193 LEU C C 1
ATOM 9266 O O . LEU C 3 193 ? 151.578 166.559 191.736 1.00 71.81 193 LEU C O 1
ATOM 9271 N N . THR C 3 194 ? 149.588 167.269 192.539 1.00 73.24 194 THR C N 1
ATOM 9272 C CA . THR C 3 194 ? 149.215 168.044 191.367 1.00 69.26 194 THR C CA 1
ATOM 9273 C C . THR C 3 194 ? 149.014 169.502 191.751 1.00 69.39 194 THR C C 1
ATOM 9274 O O . THR C 3 194 ? 148.550 169.809 192.852 1.00 79.08 194 THR C O 1
ATOM 9278 N N . GLY C 3 195 ? 149.376 170.392 190.837 1.00 65.75 195 GLY C N 1
ATOM 9279 C CA . GLY C 3 195 ? 149.214 171.811 191.079 1.00 65.88 195 GLY C CA 1
ATOM 9280 C C . GLY C 3 195 ? 149.639 172.603 189.864 1.00 68.29 195 GLY C C 1
ATOM 9281 O O . GLY C 3 195 ? 149.971 172.042 188.821 1.00 71.49 195 GLY C O 1
ATOM 9282 N N . GLU C 3 196 ? 149.642 173.924 190.015 1.00 61.82 196 GLU C N 1
ATOM 9283 C CA . GLU C 3 196 ? 150.066 174.807 188.941 1.00 57.54 196 GLU C CA 1
ATOM 9284 C C . GLU C 3 196 ? 151.012 175.858 189.497 1.00 64.96 196 GLU C C 1
ATOM 9285 O O . GLU C 3 196 ? 150.910 176.250 190.661 1.00 69.67 196 GLU C O 1
ATOM 9291 N N . LEU C 3 197 ? 151.945 176.299 188.657 1.00 66.84 197 LEU C N 1
ATOM 9292 C CA . LEU C 3 197 ? 152.887 177.353 189.014 1.00 58.68 197 LEU C CA 1
ATOM 9293 C C . LEU C 3 197 ? 152.978 178.326 187.851 1.00 62.21 197 LEU C C 1
ATOM 9294 O O . LEU C 3 197 ? 153.297 177.924 186.730 1.00 71.32 197 LEU C O 1
ATOM 9299 N N . VAL C 3 198 ? 152.693 179.597 188.110 1.00 61.84 198 VAL C N 1
ATOM 9300 C CA . VAL C 3 198 ? 152.700 180.625 187.078 1.00 61.48 198 VAL C CA 1
ATOM 9301 C C . VAL C 3 198 ? 153.800 181.618 187.412 1.00 66.75 198 VAL C C 1
ATOM 9302 O O . VAL C 3 198 ? 153.766 182.258 188.470 1.00 75.11 198 VAL C O 1
ATOM 9306 N N . VAL C 3 199 ? 154.772 181.745 186.515 1.00 68.67 199 VAL C N 1
ATOM 9307 C CA . VAL C 3 199 ? 155.821 182.743 186.672 1.00 68.78 199 VAL C CA 1
ATOM 9308 C C . VAL C 3 199 ? 155.260 184.074 186.202 1.00 75.34 199 VAL C C 1
ATOM 9309 O O . VAL C 3 199 ? 155.314 184.397 185.010 1.00 81.50 199 VAL C O 1
ATOM 9313 N N . GLU C 3 200 ? 154.697 184.848 187.133 1.00 86.02 200 GLU C N 1
ATOM 9314 C CA . GLU C 3 200 ? 154.049 186.095 186.745 1.00 86.07 200 GLU C CA 1
ATOM 9315 C C . GLU C 3 200 ? 155.050 187.079 186.161 1.00 91.38 200 GLU C C 1
ATOM 9316 O O . GLU C 3 200 ? 154.796 187.674 185.107 1.00 101.79 200 GLU C O 1
ATOM 9322 N N . SER C 3 201 ? 156.200 187.253 186.813 1.00 77.73 201 SER C N 1
ATOM 9323 C CA . SER C 3 201 ? 157.215 188.141 186.250 1.00 75.99 201 SER C CA 1
ATOM 9324 C C . SER C 3 201 ? 158.573 187.953 186.907 1.00 81.53 201 SER C C 1
ATOM 9325 O O . SER C 3 201 ? 158.696 188.096 188.123 1.00 86.95 201 SER C O 1
ATOM 9328 N N . SER C 3 202 ? 159.605 187.666 186.120 1.00 80.28 202 SER C N 1
ATOM 9329 C CA . SER C 3 202 ? 160.955 187.513 186.643 1.00 79.14 202 SER C CA 1
ATOM 9330 C C . SER C 3 202 ? 161.904 188.398 185.853 1.00 75.37 202 SER C C 1
ATOM 9331 O O . SER C 3 202 ? 161.974 188.295 184.624 1.00 76.25 202 SER C O 1
ATOM 9334 N N . GLU C 3 203 ? 162.627 189.269 186.559 1.00 76.20 203 GLU C N 1
ATOM 9335 C CA . GLU C 3 203 ? 163.607 190.122 185.895 1.00 75.46 203 GLU C CA 1
ATOM 9336 C C . GLU C 3 203 ? 164.749 189.298 185.314 1.00 82.39 203 GLU C C 1
ATOM 9337 O O . GLU C 3 203 ? 165.210 189.565 184.198 1.00 85.39 203 GLU C O 1
ATOM 9343 N N . ALA C 3 204 ? 165.215 188.298 186.051 1.00 88.95 204 ALA C N 1
ATOM 9344 C CA . ALA C 3 204 ? 166.273 187.411 185.596 1.00 84.68 204 ALA C CA 1
ATOM 9345 C C . ALA C 3 204 ? 165.673 186.141 185.008 1.00 85.74 204 ALA C C 1
ATOM 9346 O O . ALA C 3 204 ? 164.599 185.693 185.416 1.00 91.56 204 ALA C O 1
ATOM 9348 N N . ALA C 3 205 ? 166.376 185.571 184.034 1.00 77.31 205 ALA C N 1
ATOM 9349 C CA . ALA C 3 205 ? 165.908 184.347 183.401 1.00 76.70 205 ALA C CA 1
ATOM 9350 C C . ALA C 3 205 ? 165.893 183.203 184.404 1.00 80.53 205 ALA C C 1
ATOM 9351 O O . ALA C 3 205 ? 166.826 183.033 185.193 1.00 85.58 205 ALA C O 1
ATOM 9353 N N . ILE C 3 206 ? 164.824 182.415 184.370 1.00 79.16 206 ILE C N 1
ATOM 9354 C CA . ILE C 3 206 ? 164.658 181.292 185.284 1.00 76.96 206 ILE C CA 1
ATOM 9355 C C . ILE C 3 206 ? 165.368 180.087 184.682 1.00 82.80 206 ILE C C 1
ATOM 9356 O O . ILE C 3 206 ? 164.981 179.592 183.621 1.00 86.51 206 ILE C O 1
ATOM 9361 N N . ARG C 3 207 ? 166.423 179.624 185.351 1.00 82.11 207 ARG C N 1
ATOM 9362 C CA . ARG C 3 207 ? 167.173 178.483 184.843 1.00 77.90 207 ARG C CA 1
ATOM 9363 C C . ARG C 3 207 ? 166.420 177.178 185.065 1.00 79.94 207 ARG C C 1
ATOM 9364 O O . ARG C 3 207 ? 166.371 176.327 184.170 1.00 81.73 207 ARG C O 1
ATOM 9372 N N . SER C 3 208 ? 165.823 177.002 186.242 1.00 82.32 208 SER C N 1
ATOM 9373 C CA . SER C 3 208 ? 165.164 175.744 186.563 1.00 83.42 208 SER C CA 1
ATOM 9374 C C . SER C 3 208 ? 164.261 175.928 187.772 1.00 84.51 208 SER C C 1
ATOM 9375 O O . SER C 3 208 ? 164.622 176.623 188.723 1.00 90.48 208 SER C O 1
ATOM 9378 N N . VAL C 3 209 ? 163.089 175.300 187.719 1.00 67.92 209 VAL C N 1
ATOM 9379 C CA . VAL C 3 209 ? 162.181 175.185 188.853 1.00 65.55 209 VAL C CA 1
ATOM 9380 C C . VAL C 3 209 ? 161.929 173.703 189.080 1.00 71.38 209 VAL C C 1
ATOM 9381 O O . VAL C 3 209 ? 161.465 173.006 188.168 1.00 75.03 209 VAL C O 1
ATOM 9385 N N . GLU C 3 210 ? 162.229 173.224 190.285 1.00 71.90 210 GLU C N 1
ATOM 9386 C CA . GLU C 3 210 ? 162.154 171.805 190.586 1.00 67.63 210 GLU C CA 1
ATOM 9387 C C . GLU C 3 210 ? 161.514 171.587 191.948 1.00 68.21 210 GLU C C 1
ATOM 9388 O O . GLU C 3 210 ? 161.634 172.416 192.852 1.00 79.32 210 GLU C O 1
ATOM 9394 N N . LEU C 3 211 ? 160.824 170.459 192.075 1.00 53.06 211 LEU C N 1
ATOM 9395 C CA . LEU C 3 211 ? 160.254 170.015 193.335 1.00 52.32 211 LEU C CA 1
ATOM 9396 C C . LEU C 3 211 ? 161.264 169.154 194.078 1.00 56.11 211 LEU C C 1
ATOM 9397 O O . LEU C 3 211 ? 162.098 168.479 193.471 1.00 64.83 211 LEU C O 1
ATOM 9402 N N . GLN C 3 212 ? 161.184 169.183 195.404 1.00 53.86 212 GLN C N 1
ATOM 9403 C CA . GLN C 3 212 ? 162.169 168.515 196.251 1.00 54.18 212 GLN C CA 1
ATOM 9404 C C . GLN C 3 212 ? 161.438 167.924 197.450 1.00 59.09 212 GLN C C 1
ATOM 9405 O O . GLN C 3 212 ? 161.162 168.629 198.425 1.00 69.62 212 GLN C O 1
ATOM 9411 N N . LEU C 3 213 ? 161.119 166.635 197.372 1.00 56.90 213 LEU C N 1
ATOM 9412 C CA . LEU C 3 213 ? 160.468 165.945 198.476 1.00 57.58 213 LEU C CA 1
ATOM 9413 C C . LEU C 3 213 ? 161.496 165.683 199.563 1.00 60.69 213 LEU C C 1
ATOM 9414 O O . LEU C 3 213 ? 162.491 164.989 199.330 1.00 69.23 213 LEU C O 1
ATOM 9419 N N . VAL C 3 214 ? 161.263 166.235 200.747 1.00 62.20 214 VAL C N 1
ATOM 9420 C CA . VAL C 3 214 ? 162.200 166.138 201.856 1.00 58.06 214 VAL C CA 1
ATOM 9421 C C . VAL C 3 214 ? 161.525 165.376 202.984 1.00 64.52 214 VAL C C 1
ATOM 9422 O O . VAL C 3 214 ? 160.499 165.819 203.514 1.00 74.22 214 VAL C O 1
ATOM 9426 N N . ARG C 3 215 ? 162.103 164.239 203.352 1.00 62.03 215 ARG C N 1
ATOM 9427 C CA . ARG C 3 215 ? 161.648 163.498 204.514 1.00 61.66 215 ARG C CA 1
ATOM 9428 C C . ARG C 3 215 ? 162.118 164.193 205.782 1.00 60.92 215 ARG C C 1
ATOM 9429 O O . ARG C 3 215 ? 163.239 164.709 205.850 1.00 67.75 215 ARG C O 1
ATOM 9437 N N . VAL C 3 216 ? 161.240 164.230 206.777 1.00 55.74 216 VAL C N 1
ATOM 9438 C CA . VAL C 3 216 ? 161.540 164.801 208.083 1.00 54.21 216 VAL C CA 1
ATOM 9439 C C . VAL C 3 216 ? 161.405 163.668 209.088 1.00 62.57 216 VAL C C 1
ATOM 9440 O O . VAL C 3 216 ? 160.292 163.294 209.474 1.00 71.45 216 VAL C O 1
ATOM 9444 N N . GLU C 3 217 ? 162.534 163.117 209.514 1.00 63.71 217 GLU C N 1
ATOM 9445 C CA . GLU C 3 217 ? 162.547 161.973 210.414 1.00 56.04 217 GLU C CA 1
ATOM 9446 C C . GLU C 3 217 ? 162.951 162.415 211.811 1.00 62.00 217 GLU C C 1
ATOM 9447 O O . GLU C 3 217 ? 163.938 163.138 211.981 1.00 79.40 217 GLU C O 1
ATOM 9453 N N . THR C 3 218 ? 162.187 161.976 212.805 1.00 68.92 218 THR C N 1
ATOM 9454 C CA . THR C 3 218 ? 162.446 162.292 214.201 1.00 74.95 218 THR C CA 1
ATOM 9455 C C . THR C 3 218 ? 162.585 161.002 214.994 1.00 74.03 218 THR C C 1
ATOM 9456 O O . THR C 3 218 ? 161.868 160.029 214.747 1.00 82.01 218 THR C O 1
ATOM 9460 N N . CYS C 3 219 ? 163.521 161.000 215.936 1.00 61.03 219 CYS C N 1
ATOM 9461 C CA . CYS C 3 219 ? 163.770 159.859 216.802 1.00 59.56 219 CYS C CA 1
ATOM 9462 C C . CYS C 3 219 ? 163.829 160.316 218.251 1.00 64.55 219 CYS C C 1
ATOM 9463 O O . CYS C 3 219 ? 164.340 161.400 218.549 1.00 69.88 219 CYS C O 1
ATOM 9466 N N . GLY C 3 220 ? 163.306 159.484 219.148 1.00 75.98 220 GLY C N 1
ATOM 9467 C CA . GLY C 3 220 ? 163.403 159.744 220.569 1.00 80.14 220 GLY C CA 1
ATOM 9468 C C . GLY C 3 220 ? 162.402 160.771 221.064 1.00 78.88 220 GLY C C 1
ATOM 9469 O O . GLY C 3 220 ? 161.524 161.249 220.343 1.00 77.05 220 GLY C O 1
ATOM 9470 N N . CYS C 3 221 ? 162.549 161.113 222.344 1.00 81.70 221 CYS C N 1
ATOM 9471 C CA . CYS C 3 221 ? 161.681 162.091 222.987 1.00 80.56 221 CYS C CA 1
ATOM 9472 C C . CYS C 3 221 ? 162.502 163.191 223.644 1.00 87.61 221 CYS C C 1
ATOM 9473 O O . CYS C 3 221 ? 163.719 163.268 223.448 1.00 91.22 221 CYS C O 1
ATOM 9476 N N . ALA C 3 222 ? 161.846 164.046 224.422 1.00 56.15 222 ALA C N 1
ATOM 9477 C CA . ALA C 3 222 ? 162.521 165.144 225.103 1.00 44.75 222 ALA C CA 1
ATOM 9478 C C . ALA C 3 222 ? 163.526 164.627 226.127 1.00 43.06 222 ALA C C 1
ATOM 9479 O O . ALA C 3 222 ? 163.190 164.423 227.292 1.00 38.98 222 ALA C O 1
ATOM 9481 N N . TYR C 3 225 ? 165.545 163.257 221.043 1.00 55.46 225 TYR C N 1
ATOM 9482 C CA . TYR C 3 225 ? 164.805 164.105 220.119 1.00 61.00 225 TYR C CA 1
ATOM 9483 C C . TYR C 3 225 ? 165.709 164.605 219.002 1.00 58.39 225 TYR C C 1
ATOM 9484 O O . TYR C 3 225 ? 166.145 165.754 219.013 1.00 64.37 225 TYR C O 1
ATOM 9493 N N . ALA C 3 226 ? 165.994 163.732 218.041 1.00 54.91 226 ALA C N 1
ATOM 9494 C CA . ALA C 3 226 ? 166.810 164.077 216.885 1.00 60.80 226 ALA C CA 1
ATOM 9495 C C . ALA C 3 226 ? 165.903 164.222 215.671 1.00 65.40 226 ALA C C 1
ATOM 9496 O O . ALA C 3 226 ? 165.168 163.291 215.330 1.00 74.42 226 ALA C O 1
ATOM 9498 N N . ARG C 3 227 ? 165.960 165.381 215.024 1.00 76.90 227 ARG C N 1
ATOM 9499 C CA . ARG C 3 227 ? 165.139 165.683 213.861 1.00 75.12 227 ARG C CA 1
ATOM 9500 C C . ARG C 3 227 ? 166.043 166.006 212.682 1.00 75.92 227 ARG C C 1
ATOM 9501 O O . ARG C 3 227 ? 166.899 166.890 212.779 1.00 79.40 227 ARG C O 1
ATOM 9509 N N . ASP C 3 228 ? 165.855 165.294 211.573 1.00 79.14 228 ASP C N 1
ATOM 9510 C CA . ASP C 3 228 ? 166.626 165.548 210.366 1.00 73.73 228 ASP C CA 1
ATOM 9511 C C . ASP C 3 228 ? 165.700 165.701 209.170 1.00 78.85 228 ASP C C 1
ATOM 9512 O O . ASP C 3 228 ? 164.594 165.155 209.139 1.00 86.91 228 ASP C O 1
ATOM 9517 N N . ALA C 3 229 ? 166.175 166.453 208.181 1.00 82.06 229 ALA C N 1
ATOM 9518 C CA . ALA C 3 229 ? 165.477 166.650 206.921 1.00 81.62 229 ALA C CA 1
ATOM 9519 C C . ALA C 3 229 ? 166.411 166.257 205.789 1.00 81.47 229 ALA C C 1
ATOM 9520 O O . ALA C 3 229 ? 167.510 166.807 205.671 1.00 87.25 229 ALA C O 1
ATOM 9522 N N . THR C 3 230 ? 165.975 165.312 204.962 1.00 80.13 230 THR C N 1
ATOM 9523 C CA . THR C 3 230 ? 166.819 164.782 203.899 1.00 80.58 230 THR C CA 1
ATOM 9524 C C . THR C 3 230 ? 166.021 164.652 202.612 1.00 79.60 230 THR C C 1
ATOM 9525 O O . THR C 3 230 ? 164.872 164.209 202.633 1.00 86.00 230 THR C O 1
ATOM 9529 N N . GLU C 3 231 ? 166.639 165.018 201.493 1.00 71.32 231 GLU C N 1
ATOM 9530 C CA . GLU C 3 231 ? 165.943 164.969 200.214 1.00 71.62 231 GLU C CA 1
ATOM 9531 C C . GLU C 3 231 ? 165.732 163.527 199.771 1.00 73.76 231 GLU C C 1
ATOM 9532 O O . GLU C 3 231 ? 166.644 162.699 199.846 1.00 78.86 231 GLU C O 1
ATOM 9538 N N . ILE C 3 232 ? 164.512 163.220 199.335 1.00 60.65 232 ILE C N 1
ATOM 9539 C CA . ILE C 3 232 ? 164.226 161.903 198.773 1.00 60.52 232 ILE C CA 1
ATOM 9540 C C . ILE C 3 232 ? 164.504 161.895 197.279 1.00 62.74 232 ILE C C 1
ATOM 9541 O O . ILE C 3 232 ? 165.341 161.130 196.786 1.00 70.50 232 ILE C O 1
ATOM 9546 N N . GLN C 3 233 ? 163.801 162.745 196.538 1.00 56.37 233 GLN C N 1
ATOM 9547 C CA . GLN C 3 233 ? 164.032 162.878 195.112 1.00 55.07 233 GLN C CA 1
ATOM 9548 C C . GLN C 3 233 ? 163.789 164.320 194.704 1.00 60.68 233 GLN C C 1
ATOM 9549 O O . GLN C 3 233 ? 163.022 165.043 195.344 1.00 67.66 233 GLN C O 1
ATOM 9555 N N . ASN C 3 234 ? 164.462 164.730 193.638 1.00 64.81 234 ASN C N 1
ATOM 9556 C CA . ASN C 3 234 ? 164.225 166.011 192.994 1.00 59.41 234 ASN C CA 1
ATOM 9557 C C . ASN C 3 234 ? 163.584 165.758 191.640 1.00 62.17 234 ASN C C 1
ATOM 9558 O O . ASN C 3 234 ? 164.052 164.907 190.878 1.00 74.07 234 ASN C O 1
ATOM 9563 N N . ILE C 3 235 ? 162.505 166.477 191.352 1.00 49.45 235 ILE C N 1
ATOM 9564 C CA . ILE C 3 235 ? 161.789 166.355 190.089 1.00 48.43 235 ILE C CA 1
ATOM 9565 C C . ILE C 3 235 ? 161.659 167.748 189.490 1.00 59.65 235 ILE C C 1
ATOM 9566 O O . ILE C 3 235 ? 160.862 168.567 189.960 1.00 73.68 235 ILE C O 1
ATOM 9571 N N . GLN C 3 236 ? 162.450 168.022 188.457 1.00 56.69 236 GLN C N 1
ATOM 9572 C CA . GLN C 3 236 ? 162.390 169.301 187.771 1.00 52.34 236 GLN C CA 1
ATOM 9573 C C . GLN C 3 236 ? 161.100 169.413 186.974 1.00 62.34 236 GLN C C 1
ATOM 9574 O O . GLN C 3 236 ? 160.705 168.483 186.266 1.00 66.56 236 GLN C O 1
ATOM 9580 N N . ILE C 3 237 ? 160.440 170.561 187.091 1.00 64.49 237 ILE C N 1
ATOM 9581 C CA . ILE C 3 237 ? 159.201 170.804 186.368 1.00 57.64 237 ILE C CA 1
ATOM 9582 C C . ILE C 3 237 ? 159.315 171.923 185.345 1.00 62.90 237 ILE C C 1
ATOM 9583 O O . ILE C 3 237 ? 158.524 171.945 184.388 1.00 68.38 237 ILE C O 1
ATOM 9588 N N . ALA C 3 238 ? 160.251 172.857 185.495 1.00 68.27 238 ALA C N 1
ATOM 9589 C CA . ALA C 3 238 ? 160.430 173.935 184.531 1.00 66.46 238 ALA C CA 1
ATOM 9590 C C . ALA C 3 238 ? 161.904 174.036 184.178 1.00 68.76 238 ALA C C 1
ATOM 9591 O O . ALA C 3 238 ? 162.739 174.233 185.063 1.00 78.02 238 ALA C O 1
ATOM 9593 N N . ASP C 3 239 ? 162.218 173.908 182.892 1.00 80.92 239 ASP C N 1
ATOM 9594 C CA . ASP C 3 239 ? 163.584 173.984 182.395 1.00 84.60 239 ASP C CA 1
ATOM 9595 C C . ASP C 3 239 ? 163.699 175.155 181.433 1.00 87.66 239 ASP C C 1
ATOM 9596 O O . ASP C 3 239 ? 162.917 175.259 180.482 1.00 91.54 239 ASP C O 1
ATOM 9601 N N . GLY C 3 240 ? 164.670 176.029 181.677 1.00 87.74 240 GLY C N 1
ATOM 9602 C CA . GLY C 3 240 ? 164.847 177.201 180.848 1.00 86.37 240 GLY C CA 1
ATOM 9603 C C . GLY C 3 240 ? 163.864 178.302 181.191 1.00 90.02 240 GLY C C 1
ATOM 9604 O O . GLY C 3 240 ? 163.032 178.191 182.092 1.00 95.69 240 GLY C O 1
ATOM 9605 N N . ASP C 3 241 ? 163.968 179.396 180.443 1.00 84.81 241 ASP C N 1
ATOM 9606 C CA . ASP C 3 241 ? 163.127 180.569 180.667 1.00 84.22 241 ASP C CA 1
ATOM 9607 C C . ASP C 3 241 ? 161.715 180.266 180.187 1.00 83.94 241 ASP C C 1
ATOM 9608 O O . ASP C 3 241 ? 161.435 180.273 178.987 1.00 86.00 241 ASP C O 1
ATOM 9613 N N . VAL C 3 242 ? 160.819 179.998 181.128 1.00 71.04 242 VAL C N 1
ATOM 9614 C CA . VAL C 3 242 ? 159.440 179.654 180.807 1.00 70.79 242 VAL C CA 1
ATOM 9615 C C . VAL C 3 242 ? 158.661 180.927 180.501 1.00 73.94 242 VAL C C 1
ATOM 9616 O O . VAL C 3 242 ? 158.977 182.009 181.007 1.00 75.80 242 VAL C O 1
ATOM 9620 N N . CYS C 3 243 ? 157.641 180.802 179.651 1.00 90.89 243 CYS C N 1
ATOM 9621 C CA . CYS C 3 243 ? 156.821 181.949 179.284 1.00 90.44 243 CYS C CA 1
ATOM 9622 C C . CYS C 3 243 ? 156.192 182.581 180.519 1.00 94.74 243 CYS C C 1
ATOM 9623 O O . CYS C 3 243 ? 155.720 181.887 181.423 1.00 96.94 243 CYS C O 1
ATOM 9626 N N . ARG C 3 244 ? 156.188 183.910 180.549 1.00 75.99 244 ARG C N 1
ATOM 9627 C CA . ARG C 3 244 ? 155.657 184.658 181.683 1.00 68.09 244 ARG C CA 1
ATOM 9628 C C . ARG C 3 244 ? 154.139 184.683 181.588 1.00 72.79 244 ARG C C 1
ATOM 9629 O O . ARG C 3 244 ? 153.574 185.376 180.736 1.00 78.80 244 ARG C O 1
ATOM 9637 N N . GLY C 3 245 ? 153.476 183.935 182.461 1.00 70.21 245 GLY C N 1
ATOM 9638 C CA . GLY C 3 245 ? 152.036 183.814 182.433 1.00 71.06 245 GLY C CA 1
ATOM 9639 C C . GLY C 3 245 ? 151.514 182.459 182.016 1.00 75.53 245 GLY C C 1
ATOM 9640 O O . GLY C 3 245 ? 150.301 182.316 181.831 1.00 78.43 245 GLY C O 1
ATOM 9641 N N . LEU C 3 246 ? 152.382 181.467 181.858 1.00 73.46 246 LEU C N 1
ATOM 9642 C CA . LEU C 3 246 ? 151.980 180.117 181.497 1.00 67.92 246 LEU C CA 1
ATOM 9643 C C . LEU C 3 246 ? 152.011 179.231 182.732 1.00 70.47 246 LEU C C 1
ATOM 9644 O O . LEU C 3 246 ? 152.968 179.266 183.510 1.00 73.07 246 LEU C O 1
ATOM 9649 N N . SER C 3 247 ? 150.957 178.442 182.910 1.00 67.44 247 SER C N 1
ATOM 9650 C CA . SER C 3 247 ? 150.802 177.614 184.102 1.00 65.03 247 SER C CA 1
ATOM 9651 C C . SER C 3 247 ? 151.581 176.319 183.920 1.00 70.89 247 SER C C 1
ATOM 9652 O O . SER C 3 247 ? 151.085 175.360 183.326 1.00 74.18 247 SER C O 1
ATOM 9655 N N . VAL C 3 248 ? 152.806 176.288 184.428 1.00 52.09 248 VAL C N 1
ATOM 9656 C CA . VAL C 3 248 ? 153.586 175.047 184.432 1.00 44.31 248 VAL C CA 1
ATOM 9657 C C . VAL C 3 248 ? 152.922 174.050 185.374 1.00 48.25 248 VAL C C 1
ATOM 9658 O O . VAL C 3 248 ? 152.601 174.408 186.523 1.00 56.66 248 VAL C O 1
ATOM 9662 N N . PRO C 3 249 ? 152.686 172.814 184.949 1.00 39.13 249 PRO C N 1
ATOM 9663 C CA . PRO C 3 249 ? 152.003 171.859 185.826 1.00 37.60 249 PRO C CA 1
ATOM 9664 C C . PRO C 3 249 ? 152.927 171.202 186.837 1.00 48.28 249 PRO C C 1
ATOM 9665 O O . PRO C 3 249 ? 153.852 170.471 186.471 1.00 58.17 249 PRO C O 1
ATOM 9669 N N . ILE C 3 250 ? 152.681 171.464 188.117 1.00 52.23 250 ILE C N 1
ATOM 9670 C CA . ILE C 3 250 ? 153.362 170.743 189.183 1.00 46.98 250 ILE C CA 1
ATOM 9671 C C . ILE C 3 250 ? 152.807 169.328 189.221 1.00 53.76 250 ILE C C 1
ATOM 9672 O O . ILE C 3 250 ? 151.620 169.122 189.500 1.00 62.59 250 ILE C O 1
ATOM 9677 N N . TYR C 3 251 ? 153.658 168.351 188.931 1.00 54.96 251 TYR C N 1
ATOM 9678 C CA . TYR C 3 251 ? 153.263 166.948 188.963 1.00 53.02 251 TYR C CA 1
ATOM 9679 C C . TYR C 3 251 ? 154.370 166.167 189.642 1.00 60.92 251 TYR C C 1
ATOM 9680 O O . TYR C 3 251 ? 155.540 166.307 189.274 1.00 65.28 251 TYR C O 1
ATOM 9689 N N . MET C 3 252 ? 154.011 165.350 190.624 1.00 65.14 252 MET C N 1
ATOM 9690 C CA . MET C 3 252 ? 155.012 164.563 191.326 1.00 57.16 252 MET C CA 1
ATOM 9691 C C . MET C 3 252 ? 154.435 163.218 191.729 1.00 63.92 252 MET C C 1
ATOM 9692 O O . MET C 3 252 ? 153.373 163.157 192.353 1.00 71.04 252 MET C O 1
ATOM 9697 N N . VAL C 3 253 ? 155.134 162.147 191.378 1.00 64.77 253 VAL C N 1
ATOM 9698 C CA . VAL C 3 253 ? 154.751 160.802 191.783 1.00 61.67 253 VAL C CA 1
ATOM 9699 C C . VAL C 3 253 ? 155.567 160.416 193.006 1.00 64.53 253 VAL C C 1
ATOM 9700 O O . VAL C 3 253 ? 156.802 160.464 192.981 1.00 71.78 253 VAL C O 1
ATOM 9704 N N . PHE C 3 254 ? 154.883 160.038 194.074 1.00 50.02 254 PHE C N 1
ATOM 9705 C CA . PHE C 3 254 ? 155.567 159.699 195.312 1.00 50.89 254 PHE C CA 1
ATOM 9706 C C . PHE C 3 254 ? 156.309 158.378 195.156 1.00 59.75 254 PHE C C 1
ATOM 9707 O O . PHE C 3 254 ? 155.742 157.414 194.628 1.00 60.93 254 PHE C O 1
ATOM 9715 N N . PRO C 3 255 ? 157.569 158.295 195.580 1.00 55.85 255 PRO C N 1
ATOM 9716 C CA . PRO C 3 255 ? 158.298 157.028 195.480 1.00 52.43 255 PRO C CA 1
ATOM 9717 C C . PRO C 3 255 ? 157.647 155.940 196.320 1.00 56.59 255 PRO C C 1
ATOM 9718 O O . PRO C 3 255 ? 156.997 156.208 197.332 1.00 62.73 255 PRO C O 1
ATOM 9722 N N . ARG C 3 256 ? 157.829 154.698 195.876 1.00 54.47 256 ARG C N 1
ATOM 9723 C CA . ARG C 3 256 ? 157.113 153.554 196.426 1.00 54.20 256 ARG C CA 1
ATOM 9724 C C . ARG C 3 256 ? 157.411 153.319 197.899 1.00 65.20 256 ARG C C 1
ATOM 9725 O O . ARG C 3 256 ? 156.521 153.452 198.746 1.00 68.61 256 ARG C O 1
ATOM 9733 N N . LEU C 3 257 ? 158.655 152.972 198.218 1.00 58.99 257 LEU C N 1
ATOM 9734 C CA . LEU C 3 257 ? 159.015 152.593 199.575 1.00 48.87 257 LEU C CA 1
ATOM 9735 C C . LEU C 3 257 ? 159.751 153.685 200.331 1.00 45.62 257 LEU C C 1
ATOM 9736 O O . LEU C 3 257 ? 160.003 153.523 201.528 1.00 58.75 257 LEU C O 1
ATOM 9741 N N . PHE C 3 258 ? 160.104 154.782 199.672 1.00 42.70 258 PHE C N 1
ATOM 9742 C CA . PHE C 3 258 ? 160.738 155.909 200.335 1.00 44.94 258 PHE C CA 1
ATOM 9743 C C . PHE C 3 258 ? 159.730 156.882 200.925 1.00 50.41 258 PHE C C 1
ATOM 9744 O O . PHE C 3 258 ? 160.133 157.837 201.596 1.00 53.37 258 PHE C O 1
ATOM 9752 N N . THR C 3 259 ? 158.438 156.665 200.694 1.00 54.03 259 THR C N 1
ATOM 9753 C CA . THR C 3 259 ? 157.380 157.486 201.262 1.00 50.71 259 THR C CA 1
ATOM 9754 C C . THR C 3 259 ? 156.348 156.596 201.935 1.00 58.26 259 THR C C 1
ATOM 9755 O O . THR C 3 259 ? 155.973 155.548 201.402 1.00 63.07 259 THR C O 1
ATOM 9759 N N . CYS C 3 260 ? 155.897 157.020 203.104 1.00 62.89 260 CYS C N 1
ATOM 9760 C CA . CYS C 3 260 ? 154.882 156.342 203.889 1.00 60.01 260 CYS C CA 1
ATOM 9761 C C . CYS C 3 260 ? 153.884 157.375 204.382 1.00 61.34 260 CYS C C 1
ATOM 9762 O O . CYS C 3 260 ? 154.179 158.574 204.392 1.00 65.98 260 CYS C O 1
ATOM 9765 N N . PRO C 3 261 ? 152.681 156.951 204.766 1.00 49.48 261 PRO C N 1
ATOM 9766 C CA . PRO C 3 261 ? 151.772 157.881 205.440 1.00 50.41 261 PRO C CA 1
ATOM 9767 C C . PRO C 3 261 ? 152.426 158.442 206.691 1.00 57.46 261 PRO C C 1
ATOM 9768 O O . PRO C 3 261 ? 153.142 157.737 207.404 1.00 66.89 261 PRO C O 1
ATOM 9772 N N . THR C 3 262 ? 152.195 159.730 206.935 1.00 50.12 262 THR C N 1
ATOM 9773 C CA . THR C 3 262 ? 152.839 160.421 208.045 1.00 40.70 262 THR C CA 1
ATOM 9774 C C . THR C 3 262 ? 152.600 159.671 209.342 1.00 44.11 262 THR C C 1
ATOM 9775 O O . THR C 3 262 ? 151.458 159.516 209.780 1.00 58.82 262 THR C O 1
ATOM 9779 N N . LEU C 3 263 ? 153.680 159.199 209.950 1.00 58.43 263 LEU C N 1
ATOM 9780 C CA . LEU C 3 263 ? 153.595 158.304 211.094 1.00 56.49 263 LEU C CA 1
ATOM 9781 C C . LEU C 3 263 ? 154.134 159.012 212.326 1.00 61.99 263 LEU C C 1
ATOM 9782 O O . LEU C 3 263 ? 155.175 159.670 212.261 1.00 74.36 263 LEU C O 1
ATOM 9787 N N . GLU C 3 264 ? 153.422 158.885 213.439 1.00 58.60 264 GLU C N 1
ATOM 9788 C CA . GLU C 3 264 ? 153.848 159.470 214.701 1.00 62.14 264 GLU C CA 1
ATOM 9789 C C . GLU C 3 264 ? 153.676 158.445 215.809 1.00 67.51 264 GLU C C 1
ATOM 9790 O O . GLU C 3 264 ? 152.554 158.009 216.081 1.00 74.82 264 GLU C O 1
ATOM 9796 N N . THR C 3 265 ? 154.781 158.062 216.444 1.00 44.85 265 THR C N 1
ATOM 9797 C CA . THR C 3 265 ? 154.742 157.205 217.615 1.00 39.60 265 THR C CA 1
ATOM 9798 C C . THR C 3 265 ? 155.707 157.769 218.642 1.00 44.05 265 THR C C 1
ATOM 9799 O O . THR C 3 265 ? 156.622 158.529 218.310 1.00 60.63 265 THR C O 1
ATOM 9803 N N . THR C 3 266 ? 155.509 157.356 219.897 1.00 31.62 266 THR C N 1
ATOM 9804 C CA . THR C 3 266 ? 156.229 157.964 221.010 1.00 37.46 266 THR C CA 1
ATOM 9805 C C . THR C 3 266 ? 157.736 157.877 220.831 1.00 46.69 266 THR C C 1
ATOM 9806 O O . THR C 3 266 ? 158.477 158.698 221.384 1.00 52.28 266 THR C O 1
ATOM 9810 N N . ASN C 3 267 ? 158.209 156.903 220.062 1.00 47.38 267 ASN C N 1
ATOM 9811 C CA . ASN C 3 267 ? 159.636 156.743 219.829 1.00 44.10 267 ASN C CA 1
ATOM 9812 C C . ASN C 3 267 ? 160.129 157.432 218.566 1.00 50.24 267 ASN C C 1
ATOM 9813 O O . ASN C 3 267 ? 161.291 157.846 218.523 1.00 63.29 267 ASN C O 1
ATOM 9818 N N . PHE C 3 268 ? 159.293 157.575 217.538 1.00 44.27 268 PHE C N 1
ATOM 9819 C CA . PHE C 3 268 ? 159.807 158.117 216.288 1.00 45.21 268 PHE C CA 1
ATOM 9820 C C . PHE C 3 268 ? 158.684 158.711 215.454 1.00 53.84 268 PHE C C 1
ATOM 9821 O O . PHE C 3 268 ? 157.534 158.268 215.517 1.00 65.25 268 PHE C O 1
ATOM 9829 N N . LYS C 3 269 ? 159.043 159.713 214.657 1.00 60.68 269 LYS C N 1
ATOM 9830 C CA . LYS C 3 269 ? 158.116 160.384 213.762 1.00 59.96 269 LYS C CA 1
ATOM 9831 C C . LYS C 3 269 ? 158.704 160.423 212.362 1.00 61.62 269 LYS C C 1
ATOM 9832 O O . LYS C 3 269 ? 159.900 160.670 212.188 1.00 73.55 269 LYS C O 1
ATOM 9838 N N . VAL C 3 270 ? 157.858 160.172 211.369 1.00 44.49 270 VAL C N 1
ATOM 9839 C CA . VAL C 3 270 ? 158.225 160.271 209.964 1.00 41.77 270 VAL C CA 1
ATOM 9840 C C . VAL C 3 270 ? 157.204 161.182 209.300 1.00 50.34 270 VAL C C 1
ATOM 9841 O O . VAL C 3 270 ? 156.030 160.809 209.161 1.00 61.04 270 VAL C O 1
ATOM 9845 N N . GLU C 3 271 ? 157.641 162.374 208.913 1.00 71.68 271 GLU C N 1
ATOM 9846 C CA . GLU C 3 271 ? 156.834 163.358 208.210 1.00 69.20 271 GLU C CA 1
ATOM 9847 C C . GLU C 3 271 ? 157.465 163.650 206.853 1.00 78.57 271 GLU C C 1
ATOM 9848 O O . GLU C 3 271 ? 158.551 163.162 206.528 1.00 86.15 271 GLU C O 1
ATOM 9854 N N . PHE C 3 272 ? 156.775 164.458 206.053 1.00 61.38 272 PHE C N 1
ATOM 9855 C CA . PHE C 3 272 ? 157.235 164.739 204.703 1.00 57.55 272 PHE C CA 1
ATOM 9856 C C . PHE C 3 272 ? 156.956 166.190 204.342 1.00 61.59 272 PHE C C 1
ATOM 9857 O O . PHE C 3 272 ? 155.921 166.748 204.716 1.00 67.61 272 PHE C O 1
ATOM 9865 N N . GLU C 3 273 ? 157.888 166.793 203.610 1.00 68.85 273 GLU C N 1
ATOM 9866 C CA . GLU C 3 273 ? 157.740 168.155 203.125 1.00 67.75 273 GLU C CA 1
ATOM 9867 C C . GLU C 3 273 ? 158.154 168.213 201.664 1.00 67.41 273 GLU C C 1
ATOM 9868 O O . GLU C 3 273 ? 158.925 167.380 201.183 1.00 76.13 273 GLU C O 1
ATOM 9874 N N . VAL C 3 274 ? 157.632 169.211 200.958 1.00 56.92 274 VAL C N 1
ATOM 9875 C CA . VAL C 3 274 ? 157.993 169.472 199.572 1.00 57.94 274 VAL C CA 1
ATOM 9876 C C . VAL C 3 274 ? 158.571 170.877 199.484 1.00 59.55 274 VAL C C 1
ATOM 9877 O O . VAL C 3 274 ? 157.992 171.831 200.015 1.00 73.23 274 VAL C O 1
ATOM 9881 N N . ASN C 3 275 ? 159.724 170.998 198.835 1.00 55.34 275 ASN C N 1
ATOM 9882 C CA . ASN C 3 275 ? 160.421 172.271 198.699 1.00 52.58 275 ASN C CA 1
ATOM 9883 C C . ASN C 3 275 ? 160.427 172.669 197.231 1.00 65.96 275 ASN C C 1
ATOM 9884 O O . ASN C 3 275 ? 161.102 172.033 196.414 1.00 72.18 275 ASN C O 1
ATOM 9889 N N . ILE C 3 276 ? 159.682 173.716 196.898 1.00 64.52 276 ILE C N 1
ATOM 9890 C CA . ILE C 3 276 ? 159.759 174.307 195.568 1.00 59.96 276 ILE C CA 1
ATOM 9891 C C . ILE C 3 276 ? 160.930 175.277 195.561 1.00 71.54 276 ILE C C 1
ATOM 9892 O O . ILE C 3 276 ? 160.900 176.305 196.245 1.00 76.52 276 ILE C O 1
ATOM 9897 N N . VAL C 3 277 ? 161.977 174.939 194.817 1.00 70.59 277 VAL C N 1
ATOM 9898 C CA . VAL C 3 277 ? 163.173 175.765 194.735 1.00 59.68 277 VAL C CA 1
ATOM 9899 C C . VAL C 3 277 ? 163.288 176.295 193.314 1.00 69.04 277 VAL C C 1
ATOM 9900 O O . VAL C 3 277 ? 163.261 175.530 192.342 1.00 79.38 277 VAL C O 1
ATOM 9904 N N . VAL C 3 278 ? 163.372 177.614 193.202 1.00 68.99 278 VAL C N 1
ATOM 9905 C CA . VAL C 3 278 ? 163.498 178.308 191.930 1.00 61.64 278 VAL C CA 1
ATOM 9906 C C . VAL C 3 278 ? 164.942 178.745 191.773 1.00 63.38 278 VAL C C 1
ATOM 9907 O O . VAL C 3 278 ? 165.518 179.360 192.682 1.00 70.86 278 VAL C O 1
ATOM 9911 N N . LEU C 3 279 ? 165.531 178.415 190.630 1.00 72.45 279 LEU C N 1
ATOM 9912 C CA . LEU C 3 279 ? 166.901 178.776 190.305 1.00 72.33 279 LEU C CA 1
ATOM 9913 C C . LEU C 3 279 ? 166.885 179.862 189.241 1.00 78.69 279 LEU C C 1
ATOM 9914 O O . LEU C 3 279 ? 166.216 179.721 188.214 1.00 80.71 279 LEU C O 1
ATOM 9919 N N . LEU C 3 280 ? 167.615 180.940 189.491 1.00 89.03 280 LEU C N 1
ATOM 9920 C CA . LEU C 3 280 ? 167.720 182.054 188.563 1.00 84.53 280 LEU C CA 1
ATOM 9921 C C . LEU C 3 280 ? 169.061 182.003 187.840 1.00 85.21 280 LEU C C 1
ATOM 9922 O O . LEU C 3 280 ? 169.941 181.202 188.163 1.00 89.74 280 LEU C O 1
ATOM 9927 N N . HIS C 3 281 ? 169.205 182.870 186.839 1.00 99.16 281 HIS C N 1
ATOM 9928 C CA . HIS C 3 281 ? 170.373 182.800 185.961 1.00 101.20 281 HIS C CA 1
ATOM 9929 C C . HIS C 3 281 ? 171.696 183.009 186.690 1.00 103.04 281 HIS C C 1
ATOM 9930 O O . HIS C 3 281 ? 172.616 182.197 186.487 1.00 106.18 281 HIS C O 1
ATOM 9937 N N . PRO C 3 282 ? 171.883 184.059 187.545 1.00 90.33 282 PRO C N 1
ATOM 9938 C CA . PRO C 3 282 ? 173.171 184.251 188.224 1.00 90.60 282 PRO C CA 1
ATOM 9939 C C . PRO C 3 282 ? 173.332 183.414 189.494 1.00 93.10 282 PRO C C 1
ATOM 9940 O O . PRO C 3 282 ? 173.782 183.907 190.530 1.00 95.38 282 PRO C O 1
ATOM 9944 N N . ASP C 3 283 ? 172.966 182.133 189.405 1.00 105.96 283 ASP C N 1
ATOM 9945 C CA . ASP C 3 283 ? 173.132 181.175 190.501 1.00 106.48 283 ASP C CA 1
ATOM 9946 C C . ASP C 3 283 ? 172.462 181.662 191.788 1.00 105.31 283 ASP C C 1
ATOM 9947 O O . ASP C 3 283 ? 173.091 181.768 192.842 1.00 108.58 283 ASP C O 1
ATOM 9952 N N . HIS C 3 284 ? 171.170 181.961 191.693 1.00 77.96 284 HIS C N 1
ATOM 9953 C CA . HIS C 3 284 ? 170.367 182.373 192.836 1.00 77.15 284 HIS C CA 1
ATOM 9954 C C . HIS C 3 284 ? 169.288 181.332 193.099 1.00 80.42 284 HIS C C 1
ATOM 9955 O O . HIS C 3 284 ? 168.630 180.863 192.169 1.00 84.76 284 HIS C O 1
ATOM 9962 N N . LEU C 3 285 ? 169.107 180.969 194.366 1.00 75.71 285 LEU C N 1
ATOM 9963 C CA . LEU C 3 285 ? 168.192 179.900 194.739 1.00 72.60 285 LEU C CA 1
ATOM 9964 C C . LEU C 3 285 ? 167.177 180.418 195.746 1.00 71.22 285 LEU C C 1
ATOM 9965 O O . LEU C 3 285 ? 167.544 181.063 196.732 1.00 76.52 285 LEU C O 1
ATOM 9970 N N . ILE C 3 286 ? 165.902 180.122 195.501 1.00 63.68 286 ILE C N 1
ATOM 9971 C CA . ILE C 3 286 ? 164.812 180.543 196.375 1.00 64.58 286 ILE C CA 1
ATOM 9972 C C . ILE C 3 286 ? 163.999 179.318 196.765 1.00 70.84 286 ILE C C 1
ATOM 9973 O O . ILE C 3 286 ? 163.610 178.531 195.899 1.00 75.01 286 ILE C O 1
ATOM 9978 N N . THR C 3 287 ? 163.730 179.164 198.059 1.00 68.35 287 THR C N 1
ATOM 9979 C CA . THR C 3 287 ? 163.087 177.969 198.592 1.00 61.77 287 THR C CA 1
ATOM 9980 C C . THR C 3 287 ? 161.738 178.317 199.204 1.00 63.44 287 THR C C 1
ATOM 9981 O O . THR C 3 287 ? 161.624 179.294 199.950 1.00 71.40 287 THR C O 1
ATOM 9985 N N . GLU C 3 288 ? 160.724 177.514 198.889 1.00 68.10 288 GLU C N 1
ATOM 9986 C CA . GLU C 3 288 ? 159.430 177.562 199.557 1.00 69.62 288 GLU C CA 1
ATOM 9987 C C . GLU C 3 288 ? 159.099 176.173 200.078 1.00 78.06 288 GLU C C 1
ATOM 9988 O O . GLU C 3 288 ? 159.096 175.204 199.312 1.00 83.92 288 GLU C O 1
ATOM 9994 N N . ASN C 3 289 ? 158.813 176.079 201.372 1.00 77.93 289 ASN C N 1
ATOM 9995 C CA . ASN C 3 289 ? 158.617 174.803 202.045 1.00 70.50 289 ASN C CA 1
ATOM 9996 C C . ASN C 3 289 ? 157.138 174.622 202.350 1.00 73.12 289 ASN C C 1
ATOM 9997 O O . ASN C 3 289 ? 156.509 175.508 202.938 1.00 79.82 289 ASN C O 1
ATOM 10002 N N . PHE C 3 290 ? 156.589 173.477 201.953 1.00 74.93 290 PHE C N 1
ATOM 10003 C CA . PHE C 3 290 ? 155.208 173.119 202.241 1.00 73.14 290 PHE C CA 1
ATOM 10004 C C . PHE C 3 290 ? 155.188 171.776 202.954 1.00 79.38 290 PHE C C 1
ATOM 10005 O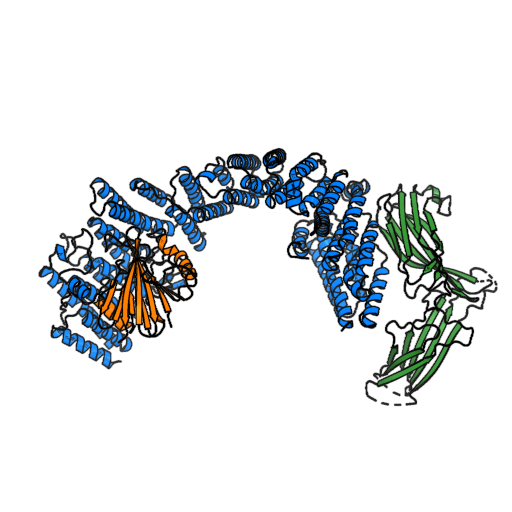 O . PHE C 3 290 ? 155.601 170.762 202.363 1.00 85.93 290 PHE C O 1
ATOM 10013 N N . PRO C 3 291 ? 154.748 171.708 204.207 1.00 65.48 291 PRO C N 1
ATOM 10014 C CA . PRO C 3 291 ? 154.724 170.429 204.929 1.00 65.99 291 PRO C CA 1
ATOM 10015 C C . PRO C 3 291 ? 153.520 169.594 204.524 1.00 67.31 291 PRO C C 1
ATOM 10016 O O . PRO C 3 291 ? 152.375 169.927 204.845 1.00 70.91 291 PRO C O 1
ATOM 10020 N N . LEU C 3 292 ? 153.777 168.500 203.812 1.00 67.59 292 LEU C N 1
ATOM 10021 C CA . LEU C 3 292 ? 152.700 167.640 203.362 1.00 64.00 292 LEU C CA 1
ATOM 10022 C C . LEU C 3 292 ? 152.246 166.727 204.495 1.00 66.69 292 LEU C C 1
ATOM 10023 O O . LEU C 3 292 ? 152.872 166.640 205.553 1.00 69.66 292 LEU C O 1
ATOM 10028 N N . LYS C 3 293 ? 151.133 166.039 204.261 1.00 66.59 293 LYS C N 1
ATOM 10029 C CA . LYS C 3 293 ? 150.589 165.075 205.217 1.00 64.72 293 LYS C CA 1
ATOM 10030 C C . LYS C 3 293 ? 150.028 163.913 204.402 1.00 69.10 293 LYS C C 1
ATOM 10031 O O . LYS C 3 293 ? 148.866 163.935 203.987 1.00 74.49 293 LYS C O 1
ATOM 10037 N N . LEU C 3 294 ? 150.860 162.903 204.176 1.00 66.89 294 LEU C N 1
ATOM 10038 C CA . LEU C 3 294 ? 150.465 161.767 203.361 1.00 68.79 294 LEU C CA 1
ATOM 10039 C C . LEU C 3 294 ? 149.515 160.855 204.126 1.00 70.18 294 LEU C C 1
ATOM 10040 O O . LEU C 3 294 ? 149.589 160.729 205.351 1.00 73.95 294 LEU C O 1
ATOM 10045 N N . CYS C 3 295 ? 148.614 160.216 203.385 1.00 74.92 295 CYS C N 1
ATOM 10046 C CA . CYS C 3 295 ? 147.637 159.313 203.976 1.00 73.69 295 CYS C CA 1
ATOM 10047 C C . CYS C 3 295 ? 147.192 158.313 202.920 1.00 72.55 295 CYS C C 1
ATOM 10048 O O . CYS C 3 295 ? 147.424 158.501 201.723 1.00 75.08 295 CYS C O 1
ATOM 10051 N N . ARG C 3 296 ? 146.553 157.243 203.382 1.00 58.82 296 ARG C N 1
ATOM 10052 C CA . ARG C 3 296 ? 145.999 156.216 202.513 1.00 60.30 296 ARG C CA 1
ATOM 10053 C C . ARG C 3 296 ? 144.491 156.148 202.691 1.00 72.94 296 ARG C C 1
ATOM 10054 O O . ARG C 3 296 ? 143.993 156.042 203.817 1.00 80.84 296 ARG C O 1
ATOM 10062 N N . ILE C 3 297 ? 143.767 156.208 201.579 1.00 89.55 297 ILE C N 1
ATOM 10063 C CA . ILE C 3 297 ? 142.318 156.061 201.606 1.00 86.13 297 ILE C CA 1
ATOM 10064 C C . ILE C 3 297 ? 141.889 155.050 200.552 1.00 86.77 297 ILE C C 1
ATOM 10065 O O . ILE C 3 297 ? 142.576 154.856 199.550 1.00 87.81 297 ILE C O 1
#

Secondary structure (P-SEA, 3-state):
cbbbbbccccaaaaaaaaccbbbbbccccccccccccccccccccaaaaaaaacccccbbbbbccccccccaaaaaaaaaaaaaaaaaaaaacaaaaaaaaaaaaaaaaaccccccaaaaaaaaaaaaaaaaaaaaaaaaaaaaccccaaaaaaaaaaaaaaaaccccaaaaaaaaaacccccccccccccccaaaaaaaacccccaaaaaaaaaaaaaaaaaccccccccaaaaaaaaaaaccccccaaaaaaaaaacccaaaaaaccaaaaaaaaaaaaccccaaaaaaaaaaaaacccaaaaaaaaaacccaaaaaaaaaaaaaaaaacccccccaaaaaaaaaaaaaccccccccaaaaaaaaaaaaaacccaaaaaaaaaaaaaaaaacccaaaaaaaaaaaaaaccccccccccaaaaaaaaaaaaaacccccccccccaaaaaaaccccaaaaaaaaaaaaaaaaacccccccaaaaaaaaaaaaaaaaacccccccaaaaaaaaaaaaaaaaacccccaaaaaaaaaaaaaacccccaaaaaaaaaaaaaaaaaaaaaacccccaaaaaaaaaaaaaaaacccccccaaaaaaaaaaaaaaaacccccaaaaaaaaaaaaaccccccccccccbbbbaaaaaaaaaaaaaaaaccbbbbccccccaaaaaaaaaaaaccccccccaaaaaaaaaaaaaaaaacccccccccccccccccccccaaaaaaaaaaaaaaaaaaaaaaaaaaaacaaaaaaaaaaaaaaaaaaccccccaaaaaaaaaaaaaaaacc/cbbbbbbccccccccccccccaaaaaacccccccbbbbccccccaaaaaaaaaaccbbbbbbcccccccccccbbbbbcccbbbbbcccccccccccaaaaaaaaaaacccbbbbcccccccccccccbbbbbcccccccccccccccccbbbbbbbcccbbbbbbbbbccccbbbbbbbbbcc/cbbbbbbccccccccccccbbbbbbcccbbbbbbbbbbbbbccccccccccbbbbbcbbbbbbccccccbbbbbbccccccccccccccccccccbbbbbbbbbbbbcccbbbbbbbbbbccccccbbbbbbbbbbbccccccccccccccccbbbbbbccccccccccccccccccccccccccbbbbbbbbbbbcccccbbbbbbcbbbbcccccccccccccccccccccccccccccccbbbbbbbbbbbbcccbbbbbbbbbbbbbcc

Sequence (1259 aa):
VFPWHSRNRNYKAEFASCRLEAVPLEFGDYHPLKPVGSDFEPWTNKRGEILARYTTTEKLSINLFELLNLTQQDYVNRIEELNQSLKDAWASDQKVKALKIVIQCSKLLSDTSVIQFYPSKFVLITDILDTFGKLVYERIFSMCVNANDTAKETCLNWFFKIASIRELIPRFYVEASILKCNKFLSKTGISECLPRLTCMIRGIGDPLVSVYARAYLCRVGMEVAPHLKETLNKNFFDFLLTFKQIHGDTVQNQLVVQGVELPSYLPLYPPAMDWIFQCISYHAPEALLTEMMERCKKLGNNALLLNSVMSAFRAEFIATRSMDFIGMIKECDESGFPKHLLFRSLGLNLALADPPESDRLQILNEAWKVITKLKNPQDYINCAEVWVEYTCKHFTKREVNTVLADVIKHMTPDRAFEDSYPQLQLIIKKVIAHFHDFSVLFSVEKFLPFLDMFQKESVRVEVCKCIMDAFIKHQQEPTKDPVILNALLHVCKTMHDSVNALTLEDEKRMLSYLINGFIKMVSFGRDFEQQLSFYVESRSMFCNLEPVLVQLIHSVNRLAMETRKVMKGNHSRKTAAFVRACVAYCFITIPSLAGIFTRLNLYLHSGQVALANQCLSQADAFFKAAISLVPEVPKMINIDGKMRPSESFLLEFLCNFFSTLLIVPDHPEHGVLFLVRELLNVIQDYTWEDNSDEKIRIYTCVLHLLSAMSQETYLYHIDKVDSNDSLYGGDSKFLAENNKLCETVMAQILEHLKTLAKDEALKRQSSLGLSFFNSILAHGDLRNNKLNQLSVNLWHLAQRHGGHRLVLVLGDLHIPHRCNSLPAKFKKLLVPGKIQHILCTGNLCTKESYDYLKTLAGDVHIVRGDFDENLNYPEQKVVTVGQFKIGLIHGHQVIPWGDMASLALLQRQFDVDILISGHTHKFEAFEHENKFYINPGSATGAYNALETNIIPSFVLMDIQASTVVTYVYQLIGDDVKVERIEYKKPTALDIKIKRANKVYHAGEVLSGVVVISGVSLTMEGTVNLQLSAKSVAFYNSVKPIQIINSTIEMVKPSGKTEIPFEFPLHLKGNKVLYETYHGVFVNIQYTLRCDMKRSDLTKTCEFIVHSAPQKGKFTPSPVDFTITPETLQNVKERALLPKFLLRGHLNSTNCVITQPLTGELVVESSEAAIRSVELQLVRVETCGCAYARDATEIQNIQIADGDVCRGLSVPIYMVFPRLFTCPTLETTNFKVEFEVNIVVLLHPDHLITENFPLKLCRI

Organism: Homo sapiens (NCBI:txid9606)

InterPro domains:
  IPR029705 VPS35 endosomal protein sorting factor-like [PTHR13673] (6-962)
  IPR060266 VPS35 endosomal protein-sorting factor-like, N-terminal domain [PF27614] (116-389)